Protein AF-0000000081157451 (afdb_homodimer)

Organism: Pinctada imbricata (NCBI:txid66713)

Solvent-accessible surface area (backbone atoms only — not comparable to full-atom values): 60888 Å² total; per-residue (Å²): 128,89,76,80,78,74,80,74,74,77,75,73,73,75,71,70,69,72,66,67,70,69,67,81,73,63,93,54,55,73,69,53,48,51,43,52,51,44,22,51,53,41,24,27,62,72,60,55,33,50,18,38,30,34,14,28,29,45,75,87,42,72,45,53,38,38,39,59,27,21,32,76,91,77,66,37,70,18,38,31,70,30,24,42,39,29,14,38,48,19,25,39,55,43,48,50,48,41,42,31,45,36,37,57,43,32,76,73,71,48,85,62,56,59,75,38,39,47,33,78,72,51,74,54,49,50,35,40,65,47,67,65,55,34,68,62,37,19,48,51,39,39,43,33,23,20,61,20,54,59,70,62,65,57,40,68,73,18,22,63,54,53,85,80,62,43,52,67,60,49,29,50,35,38,36,59,49,54,72,72,48,58,74,46,57,48,56,41,88,37,59,65,36,27,26,45,49,32,37,52,39,20,62,74,66,72,41,60,50,70,58,48,45,41,60,67,43,32,59,61,58,65,23,81,66,48,46,42,48,64,57,43,91,78,43,88,51,43,40,54,38,21,26,47,53,95,89,34,82,38,80,48,75,68,72,67,35,66,45,60,76,46,35,28,30,27,21,37,21,27,11,17,47,36,47,20,44,52,50,43,25,65,68,48,70,41,22,38,96,86,62,51,64,59,42,44,67,70,58,53,56,54,37,70,43,56,58,28,28,47,40,68,69,54,24,62,70,62,33,35,34,64,71,48,93,54,43,26,47,35,45,22,21,12,51,50,30,39,31,32,31,51,71,39,36,64,30,37,32,44,59,12,70,46,84,25,23,30,23,42,36,43,37,26,70,91,66,34,28,35,39,39,40,32,26,28,18,29,20,74,70,56,53,78,54,62,50,47,55,61,53,52,36,51,46,20,56,71,67,72,45,83,57,91,58,54,40,86,38,36,69,48,50,61,48,91,61,39,81,74,71,79,78,69,78,81,78,77,85,80,62,74,52,86,57,51,73,83,62,48,56,25,67,45,46,55,30,7,20,73,61,75,28,65,35,50,32,40,78,53,97,73,32,40,31,35,45,43,45,66,70,34,42,31,40,41,40,37,24,68,93,75,65,31,25,44,30,39,48,54,69,70,55,31,73,43,40,86,51,46,36,37,36,40,70,44,64,74,54,98,71,26,50,42,32,38,36,44,30,34,46,86,70,82,58,47,77,43,75,26,25,46,90,38,54,47,83,63,74,63,78,70,78,82,77,82,75,72,80,78,73,80,72,78,70,79,74,73,69,69,69,74,69,64,64,68,66,63,66,68,68,73,116,130,88,76,78,77,73,80,77,75,77,76,74,75,74,73,70,71,72,67,69,69,68,66,79,72,62,92,55,53,72,70,54,47,51,44,50,51,45,21,51,52,40,26,27,62,73,61,55,33,48,17,38,29,35,12,28,29,46,74,87,42,72,46,53,38,37,39,60,26,22,31,75,88,77,64,37,68,17,38,31,71,30,24,42,41,31,14,38,49,19,24,40,55,43,48,49,48,44,42,32,45,34,38,56,43,32,76,71,72,47,85,61,56,60,75,38,40,48,34,77,73,53,75,54,48,51,34,40,65,48,66,64,56,35,67,63,35,21,48,50,40,40,42,33,22,18,63,20,55,60,69,62,65,58,40,68,74,20,23,63,55,53,84,80,62,44,53,67,61,49,29,51,35,38,35,58,48,56,72,72,48,57,74,46,56,48,57,43,89,40,59,67,37,26,26,46,50,30,37,52,40,21,64,74,67,71,41,59,50,70,57,46,46,42,61,68,43,32,58,62,59,66,23,82,66,48,48,40,48,62,58,42,89,77,43,87,52,43,38,54,38,21,27,45,53,94,89,34,82,39,80,46,75,68,73,67,35,67,46,60,73,46,35,29,30,28,21,37,22,28,11,17,46,38,49,20,44,52,50,44,24,64,67,47,72,42,22,37,95,88,63,52,64,60,41,46,66,71,59,54,57,55,37,71,44,56,58,29,27,48,40,66,67,54,25,60,71,63,33,37,36,64,71,46,94,56,42,28,47,33,44,22,21,14,50,49,29,39,33,31,33,52,70,39,36,63,30,35,34,44,60,13,68,46,85,24,22,30,24,41,36,43,36,26,71,90,64,33,28,34,38,39,40,31,26,28,19,30,20,73,71,54,53,80,54,63,51,47,54,60,53,51,36,52,46,21,55,70,67,71,43,84,57,92,59,53,38,86,39,36,68,48,49,62,48,92,58,40,82,74,70,79,78,70,76,80,78,78,85,81,63,74,50,85,57,51,73,82,63,47,56,25,67,45,46,58,29,7,20,74,63,78,28,66,35,49,32,40,78,53,96,72,32,41,32,33,45,42,47,67,70,35,44,31,40,41,41,38,24,67,93,74,66,33,26,44,30,38,49,52,70,70,54,30,73,44,42,86,50,45,37,37,36,38,71,43,63,75,55,96,69,26,50,41,31,40,36,44,30,33,47,86,68,82,59,47,76,44,74,26,26,45,90,39,58,46,82,64,76,65,79,69,79,84,75,81,74,71,79,78,72,81,71,77,70,79,73,73,69,70,69,74,68,63,62,68,66,59,67,67,68,73,114

InterPro domains:
  IPR001466 Beta-lactamase-related [PF00144] (37-380)
  IPR012338 Beta-lactamase/transpeptidase-like [G3DSA:3.40.710.10] (35-385)
  IPR012338 Beta-lactamase/transpeptidase-like [SSF56601] (36-390)
  IPR050491 Beta-lactamase AmpC-like [PTHR46825] (36-423)

Structure (mmCIF, N/CA/C/O backbone):
data_AF-0000000081157451-model_v1
#
loop_
_entity.id
_entity.type
_entity.pdbx_description
1 polymer 'Beta-lactamase-related domain-containing protein'
#
loop_
_atom_site.group_PDB
_atom_site.id
_atom_site.type_symbol
_atom_site.label_atom_id
_atom_site.label_alt_id
_atom_site.label_comp_id
_atom_site.label_asym_id
_atom_site.label_entity_id
_atom_site.label_seq_id
_atom_site.pdbx_PDB_ins_code
_atom_site.Cartn_x
_atom_site.Cartn_y
_atom_site.Cartn_z
_atom_site.occupancy
_atom_site.B_iso_or_equiv
_atom_site.auth_seq_id
_atom_site.auth_comp_id
_atom_site.auth_asym_id
_atom_site.auth_atom_id
_atom_site.pdbx_PDB_model_num
ATOM 1 N N . MET A 1 1 ? -4.496 58.719 -71.312 1 26.14 1 MET A N 1
ATOM 2 C CA . MET A 1 1 ? -4.059 59.188 -70 1 26.14 1 MET A CA 1
ATOM 3 C C . MET A 1 1 ? -5.156 59 -69 1 26.14 1 MET A C 1
ATOM 5 O O . MET A 1 1 ? -5.07 59.5 -67.875 1 26.14 1 MET A O 1
ATOM 9 N N . TYR A 1 2 ? -6.34 58.688 -69.5 1 30.09 2 TYR A N 1
ATOM 10 C CA . TYR A 1 2 ? -7.527 58.531 -68.688 1 30.09 2 TYR A CA 1
ATOM 11 C C . TYR A 1 2 ? -7.254 57.625 -67.5 1 30.09 2 TYR A C 1
ATOM 13 O O . TYR A 1 2 ? -6.645 56.562 -67.688 1 30.09 2 TYR A O 1
ATOM 21 N N . GLN A 1 3 ? -7.316 58.219 -66.312 1 26.22 3 GLN A N 1
ATOM 22 C CA . GLN A 1 3 ? -7.086 58.062 -64.875 1 26.22 3 GLN A CA 1
ATOM 23 C C . GLN A 1 3 ? -7.887 56.875 -64.312 1 26.22 3 GLN A C 1
ATOM 25 O O . GLN A 1 3 ? -9.094 56.781 -64.562 1 26.22 3 GLN A O 1
ATOM 30 N N . VAL A 1 4 ? -7.199 55.75 -63.969 1 28.92 4 VAL A N 1
ATOM 31 C CA . VAL A 1 4 ? -7.301 54.469 -63.281 1 28.92 4 VAL A CA 1
ATOM 32 C C . VAL A 1 4 ? -7.898 54.719 -61.875 1 28.92 4 VAL A C 1
ATOM 34 O O . VAL A 1 4 ? -7.242 55.25 -61 1 28.92 4 VAL A O 1
ATOM 37 N N . VAL A 1 5 ? -9.016 55.469 -61.812 1 31.11 5 VAL A N 1
ATOM 38 C CA . VAL A 1 5 ? -9.578 55.719 -60.5 1 31.11 5 VAL A CA 1
ATOM 39 C C . VAL A 1 5 ? -9.758 54.375 -59.75 1 31.11 5 VAL A C 1
ATOM 41 O O . VAL A 1 5 ? -10.492 53.5 -60.219 1 31.11 5 VAL A O 1
ATOM 44 N N . VAL A 1 6 ? -8.68 53.938 -59.094 1 29.58 6 VAL A N 1
ATOM 45 C CA . VAL A 1 6 ? -8.445 52.844 -58.156 1 29.58 6 VAL A CA 1
ATOM 46 C C . VAL A 1 6 ? -9.492 52.875 -57.062 1 29.58 6 VAL A C 1
ATOM 48 O O . VAL A 1 6 ? -9.594 53.844 -56.312 1 29.58 6 VAL A O 1
ATOM 51 N N . LEU A 1 7 ? -10.703 52.344 -57.344 1 30.41 7 LEU A N 1
ATOM 52 C CA . LEU A 1 7 ? -11.758 52.062 -56.375 1 30.41 7 LEU A CA 1
ATOM 53 C C . LEU A 1 7 ? -11.18 51.438 -55.125 1 30.41 7 LEU A C 1
ATOM 55 O O . LEU A 1 7 ? -10.68 50.312 -55.188 1 30.41 7 LEU A O 1
ATOM 59 N N . LEU A 1 8 ? -10.438 52.156 -54.281 1 30.34 8 LEU A N 1
ATOM 60 C CA . LEU A 1 8 ? -10.023 51.75 -52.938 1 30.34 8 LEU A CA 1
ATOM 61 C C . LEU A 1 8 ? -11.219 51.344 -52.125 1 30.34 8 LEU A C 1
ATOM 63 O O . LEU A 1 8 ? -12.047 52.156 -51.719 1 30.34 8 LEU A O 1
ATOM 67 N N . LEU A 1 9 ? -11.969 50.344 -52.531 1 29.09 9 LEU A N 1
ATOM 68 C CA . LEU A 1 9 ? -13.008 49.781 -51.688 1 29.09 9 LEU A CA 1
ATOM 69 C C . LEU A 1 9 ? -12.461 49.5 -50.281 1 29.09 9 LEU A C 1
ATOM 71 O O . LEU A 1 9 ? -11.445 48.844 -50.125 1 29.09 9 LEU A O 1
ATOM 75 N N . SER A 1 10 ? -12.695 50.406 -49.344 1 28.81 10 SER A N 1
ATOM 76 C CA . SER A 1 10 ? -12.5 50.344 -47.906 1 28.81 10 SER A CA 1
ATOM 77 C C . SER A 1 10 ? -13.102 49.062 -47.312 1 28.81 10 SER A C 1
ATOM 79 O O . SER A 1 10 ? -14.312 48.844 -47.438 1 28.81 10 SER A O 1
ATOM 81 N N . VAL A 1 11 ? -12.445 47.938 -47.438 1 33.12 11 VAL A N 1
ATOM 82 C CA . VAL A 1 11 ? -12.773 46.781 -46.625 1 33.12 11 VAL A CA 1
ATOM 83 C C . VAL A 1 11 ? -12.883 47.156 -45.156 1 33.12 11 VAL A C 1
ATOM 85 O O . VAL A 1 11 ? -11.891 47.562 -44.531 1 33.12 11 VAL A O 1
ATOM 88 N N . ILE A 1 12 ? -13.969 47.781 -44.812 1 31.88 12 ILE A N 1
ATOM 89 C CA . ILE A 1 12 ? -14.281 47.906 -43.375 1 31.88 12 ILE A CA 1
ATOM 90 C C . ILE A 1 12 ? -14.109 46.531 -42.719 1 31.88 12 ILE A C 1
ATOM 92 O O . ILE A 1 12 ? -14.812 45.594 -43.031 1 31.88 12 ILE A O 1
ATOM 96 N N . PHE A 1 13 ? -12.852 46.219 -42.344 1 33.16 13 PHE A N 1
ATOM 97 C CA . PHE A 1 13 ? -12.586 45.156 -41.375 1 33.16 13 PHE A CA 1
ATOM 98 C C . PHE A 1 13 ? -13.508 45.312 -40.156 1 33.16 13 PHE A C 1
ATOM 100 O O . PHE A 1 13 ? -13.391 46.25 -39.375 1 33.16 13 PHE A O 1
ATOM 107 N N . CYS A 1 14 ? -14.797 45 -40.344 1 32.47 14 CYS A N 1
ATOM 108 C CA . CYS A 1 14 ? -15.555 44.719 -39.125 1 32.47 14 CYS A CA 1
ATOM 109 C C . CYS A 1 14 ? -14.758 43.844 -38.188 1 32.47 14 CYS A C 1
ATOM 111 O O . CYS A 1 14 ? -14.508 42.656 -38.469 1 32.47 14 CYS A O 1
ATOM 113 N N . HIS A 1 15 ? -13.836 44.438 -37.5 1 32.91 15 HIS A N 1
ATOM 114 C CA . HIS A 1 15 ? -13.336 43.812 -36.281 1 32.91 15 HIS A CA 1
ATOM 115 C C . HIS A 1 15 ? -14.484 43.281 -35.438 1 32.91 15 HIS A C 1
ATOM 117 O O . HIS A 1 15 ? -15.211 44.031 -34.812 1 32.91 15 HIS A O 1
ATOM 123 N N . THR A 1 16 ? -15.188 42.281 -35.938 1 34.91 16 THR A N 1
ATOM 124 C CA . THR A 1 16 ? -15.953 41.531 -34.938 1 34.91 16 THR A CA 1
ATOM 125 C C . THR A 1 16 ? -15.109 41.312 -33.688 1 34.91 16 THR A C 1
ATOM 127 O O . THR A 1 16 ? -14.094 40.625 -33.75 1 34.91 16 THR A O 1
ATOM 130 N N . THR A 1 17 ? -15.016 42.281 -32.906 1 32.28 17 THR A N 1
ATOM 131 C CA . THR A 1 17 ? -14.586 41.969 -31.547 1 32.28 17 THR A CA 1
ATOM 132 C C . THR A 1 17 ? -15.25 40.688 -31.047 1 32.28 17 THR A C 1
ATOM 134 O O . THR A 1 17 ? -16.484 40.656 -30.922 1 32.28 17 THR A O 1
ATOM 137 N N . CYS A 1 18 ? -14.781 39.594 -31.391 1 31.03 18 CYS A N 1
ATOM 138 C CA . CYS A 1 18 ? -15.07 38.438 -30.578 1 31.03 18 CYS A CA 1
ATOM 139 C C . CYS A 1 18 ? -15.023 38.781 -29.094 1 31.03 18 CYS A C 1
ATOM 141 O O . CYS A 1 18 ? -13.938 39 -28.531 1 31.03 18 CYS A O 1
ATOM 143 N N . VAL A 1 19 ? -15.938 39.656 -28.766 1 32.44 19 VAL A N 1
ATOM 144 C CA . VAL A 1 19 ? -16.078 39.594 -27.312 1 32.44 19 VAL A CA 1
ATOM 145 C C . VAL A 1 19 ? -15.992 38.156 -26.844 1 32.44 19 VAL A C 1
ATOM 147 O O . VAL A 1 19 ? -16.828 37.312 -27.203 1 32.44 19 VAL A O 1
ATOM 150 N N . GLN A 1 20 ? -14.875 37.688 -26.75 1 32.44 20 GLN A N 1
ATOM 151 C CA . GLN A 1 20 ? -14.773 36.5 -25.875 1 32.44 20 GLN A CA 1
ATOM 152 C C . GLN A 1 20 ? -15.711 36.625 -24.688 1 32.44 20 GLN A C 1
ATOM 154 O O . GLN A 1 20 ? -15.531 37.5 -23.844 1 32.44 20 GLN A O 1
ATOM 159 N N . PHE A 1 21 ? -16.984 36.469 -24.938 1 30.89 21 PHE A N 1
ATOM 160 C CA . PHE A 1 21 ? -17.719 36.125 -23.734 1 30.89 21 PHE A CA 1
ATOM 161 C C . PHE A 1 21 ? -16.828 35.344 -22.781 1 30.89 21 PHE A C 1
ATOM 163 O O . PHE A 1 21 ? -16.453 34.188 -23.078 1 30.89 21 PHE A O 1
ATOM 170 N N . MET A 1 22 ? -15.883 36 -22.281 1 33.56 22 MET A N 1
ATOM 171 C CA . MET A 1 22 ? -15.453 35.344 -21.047 1 33.56 22 MET A CA 1
ATOM 172 C C . MET A 1 22 ? -16.641 34.75 -20.312 1 33.56 22 MET A C 1
ATOM 174 O O . MET A 1 22 ? -17.484 35.469 -19.766 1 33.56 22 MET A O 1
ATOM 178 N N . ASN A 1 23 ? -17.453 33.906 -20.906 1 35.5 23 ASN A N 1
ATOM 179 C CA . ASN A 1 23 ? -18.359 33.156 -20.078 1 35.5 23 ASN A CA 1
ATOM 180 C C . ASN A 1 23 ? -17.844 33.031 -18.641 1 35.5 23 ASN A C 1
ATOM 182 O O . ASN A 1 23 ? -16.828 32.406 -18.391 1 35.5 23 ASN A O 1
ATOM 186 N N . ASN A 1 24 ? -17.75 33.969 -17.891 1 41.69 24 ASN A N 1
ATOM 187 C CA . ASN A 1 24 ? -17.578 33.906 -16.453 1 41.69 24 ASN A CA 1
ATOM 188 C C . ASN A 1 24 ? -18.141 32.594 -15.883 1 41.69 24 ASN A C 1
ATOM 190 O O . ASN A 1 24 ? -19.281 32.562 -15.414 1 41.69 24 ASN A O 1
ATOM 194 N N . THR A 1 25 ? -18.078 31.5 -16.5 1 53.34 25 THR A N 1
ATOM 195 C CA . THR A 1 25 ? -18.578 30.156 -16.188 1 53.34 25 THR A CA 1
ATOM 196 C C . THR A 1 25 ? -18.203 29.75 -14.773 1 53.34 25 THR A C 1
ATOM 198 O O . THR A 1 25 ? -17.016 29.641 -14.438 1 53.34 25 THR A O 1
ATOM 201 N N . THR A 1 26 ? -19.062 30.062 -13.766 1 76.56 26 THR A N 1
ATOM 202 C CA . THR A 1 26 ? -19.031 29.734 -12.344 1 76.56 26 THR A CA 1
ATOM 203 C C . THR A 1 26 ? -18.828 28.234 -12.141 1 76.56 26 THR A C 1
ATOM 205 O O . THR A 1 26 ? -19.281 27.422 -12.953 1 76.56 26 THR A O 1
ATOM 208 N N . ILE A 1 27 ? -17.844 27.891 -11.359 1 89.69 27 ILE A N 1
ATOM 209 C CA . ILE A 1 27 ? -17.547 26.516 -11 1 89.69 27 ILE A CA 1
ATOM 210 C C . ILE A 1 27 ? -18.828 25.797 -10.594 1 89.69 27 ILE A C 1
ATOM 212 O O . ILE A 1 27 ? -19.031 24.641 -10.961 1 89.69 27 ILE A O 1
ATOM 216 N N . PHE A 1 28 ? -19.797 26.594 -9.961 1 94.31 28 PHE A N 1
ATOM 217 C CA . PHE A 1 28 ? -21.016 26 -9.422 1 94.31 28 PHE A CA 1
ATOM 218 C C . PHE A 1 28 ? -22.25 26.609 -10.055 1 94.31 28 PHE A C 1
ATOM 220 O O . PHE A 1 28 ? -22.281 27.828 -10.297 1 94.31 28 PHE A O 1
ATOM 227 N N . SER A 1 29 ? -23.297 25.828 -10.297 1 94.81 29 SER A N 1
ATOM 228 C CA . SER A 1 29 ? -24.625 26.391 -10.562 1 94.81 29 SER A CA 1
ATOM 229 C C . SER A 1 29 ? -25.203 27.062 -9.32 1 94.81 29 SER A C 1
ATOM 231 O O . SER A 1 29 ? -24.672 26.891 -8.219 1 94.81 29 SER A O 1
ATOM 233 N N . ILE A 1 30 ? -26.219 27.828 -9.531 1 94.81 30 ILE A N 1
ATOM 234 C CA . ILE A 1 30 ? -26.859 28.516 -8.414 1 94.81 30 ILE A CA 1
ATOM 235 C C . ILE A 1 30 ? -27.359 27.5 -7.395 1 94.81 30 ILE A C 1
ATOM 237 O O . ILE A 1 30 ? -27.188 27.688 -6.188 1 94.81 30 ILE A O 1
ATOM 241 N N . HIS A 1 31 ? -27.969 26.422 -7.902 1 95.44 31 HIS A N 1
ATOM 242 C CA . HIS A 1 31 ? -28.484 25.391 -7.016 1 95.44 31 HIS A CA 1
ATOM 243 C C . HIS A 1 31 ? -27.359 24.719 -6.227 1 95.44 31 HIS A C 1
ATOM 245 O O . HIS A 1 31 ? -27.516 24.438 -5.035 1 95.44 31 HIS A O 1
ATOM 251 N N . GLU A 1 32 ? -26.266 24.469 -6.879 1 96.69 32 GLU A N 1
ATOM 252 C CA . GLU A 1 32 ? -25.125 23.844 -6.23 1 96.69 32 GLU A CA 1
ATOM 253 C C . GLU A 1 32 ? -24.547 24.75 -5.145 1 96.69 32 GLU A C 1
ATOM 255 O O . GLU A 1 32 ? -24.219 24.281 -4.055 1 96.69 32 GLU A O 1
ATOM 260 N N . GLU A 1 33 ? -24.406 26.016 -5.445 1 96.56 33 GLU A N 1
ATOM 261 C CA . GLU A 1 33 ? -23.859 26.969 -4.473 1 96.56 33 GLU A CA 1
ATOM 262 C C . GLU A 1 33 ? -24.766 27.062 -3.242 1 96.56 33 GLU A C 1
ATOM 264 O O . GLU A 1 33 ? -24.281 27.141 -2.113 1 96.56 33 GLU A O 1
ATOM 269 N N . VAL A 1 34 ? -26.062 27.047 -3.445 1 97.31 34 VAL A N 1
ATOM 270 C CA . VAL A 1 34 ? -27.031 27.125 -2.35 1 97.31 34 VAL A CA 1
ATOM 271 C C . VAL A 1 34 ? -26.891 25.891 -1.464 1 97.31 34 VAL A C 1
ATOM 273 O O . VAL A 1 34 ? -26.938 25.984 -0.235 1 97.31 34 VAL A O 1
ATOM 276 N N . GLU A 1 35 ? -26.75 24.734 -2.115 1 97.69 35 GLU A N 1
ATOM 277 C CA . GLU A 1 35 ? -26.609 23.5 -1.369 1 97.69 35 GLU A CA 1
ATOM 278 C C . GLU A 1 35 ? -25.312 23.469 -0.562 1 97.69 35 GLU A C 1
ATOM 280 O O . GLU A 1 35 ? -25.297 23.031 0.589 1 97.69 35 GLU A O 1
ATOM 285 N N . ILE A 1 36 ? -24.234 23.953 -1.139 1 98.44 36 ILE A N 1
ATOM 286 C CA . ILE A 1 36 ? -22.938 24.031 -0.454 1 98.44 36 ILE A CA 1
ATOM 287 C C . ILE A 1 36 ? -23.047 24.984 0.731 1 98.44 36 ILE A C 1
ATOM 289 O O . ILE A 1 36 ? -22.594 24.656 1.834 1 98.44 36 ILE A O 1
ATOM 293 N N . ASP A 1 37 ? -23.703 26.125 0.524 1 98.62 37 ASP A N 1
ATOM 294 C CA . ASP A 1 37 ? -23.875 27.125 1.579 1 98.62 37 ASP A CA 1
ATOM 295 C C . ASP A 1 37 ? -24.688 26.562 2.74 1 98.62 37 ASP A C 1
ATOM 297 O O . ASP A 1 37 ? -24.344 26.766 3.906 1 98.62 37 ASP A O 1
ATOM 301 N N . ALA A 1 38 ? -25.719 25.891 2.336 1 98.69 38 ALA A N 1
ATOM 302 C CA . ALA A 1 38 ? -26.594 25.312 3.361 1 98.69 38 ALA A CA 1
ATOM 303 C C . ALA A 1 38 ? -25.859 24.234 4.16 1 98.69 38 ALA A C 1
ATOM 305 O O . ALA A 1 38 ? -25.984 24.172 5.387 1 98.69 38 ALA A O 1
ATOM 306 N N . PHE A 1 39 ? -25.141 23.391 3.445 1 98.75 39 PHE A N 1
ATOM 307 C CA . PHE A 1 39 ? -24.391 22.344 4.113 1 98.75 39 PHE A CA 1
ATOM 308 C C . PHE A 1 39 ? -23.359 22.938 5.062 1 98.75 39 PHE A C 1
ATOM 310 O O . PHE A 1 39 ? -23.234 22.516 6.215 1 98.75 39 PHE A O 1
ATOM 317 N N . ALA A 1 40 ? -22.578 23.938 4.637 1 98.69 40 ALA A N 1
ATOM 318 C CA . ALA A 1 40 ? -21.547 24.609 5.445 1 98.69 40 ALA A CA 1
ATOM 319 C C . ALA A 1 40 ? -22.172 25.266 6.68 1 98.69 40 ALA A C 1
ATOM 321 O O . ALA A 1 40 ? -21.656 25.109 7.789 1 98.69 40 ALA A O 1
ATOM 322 N N . SER A 1 41 ? -23.219 25.938 6.465 1 98.31 41 SER A N 1
ATOM 323 C CA . SER A 1 41 ? -23.891 26.641 7.559 1 98.31 41 SER A CA 1
ATOM 324 C C . SER A 1 41 ? -24.391 25.656 8.617 1 98.31 41 SER A C 1
ATOM 326 O O . SER A 1 41 ? -24.203 25.875 9.812 1 98.31 41 SER A O 1
ATOM 328 N N . ASN A 1 42 ? -25.078 24.594 8.141 1 98.5 42 ASN A N 1
ATOM 329 C CA . ASN A 1 42 ? -25.562 23.578 9.07 1 98.5 42 ASN A CA 1
ATOM 330 C C . ASN A 1 42 ? -24.422 22.922 9.844 1 98.5 42 ASN A C 1
ATOM 332 O O . ASN A 1 42 ? -24.516 22.766 11.062 1 98.5 42 ASN A O 1
ATOM 336 N N . LEU A 1 43 ? -23.375 22.625 9.133 1 98.12 43 LEU A N 1
ATOM 337 C CA . LEU A 1 43 ? -22.219 21.984 9.742 1 98.12 43 LEU A CA 1
ATOM 338 C C . LEU A 1 43 ? -21.594 22.891 10.797 1 98.12 43 LEU A C 1
ATOM 340 O O . LEU A 1 43 ? -21.266 22.422 11.898 1 98.12 43 LEU A O 1
ATOM 344 N N . MET A 1 44 ? -21.453 24.156 10.477 1 98.38 44 MET A N 1
ATOM 345 C CA . MET A 1 44 ? -20.828 25.109 11.391 1 98.38 44 MET A CA 1
ATOM 346 C C . MET A 1 44 ? -21.672 25.281 12.648 1 98.38 44 MET A C 1
ATOM 348 O O . MET A 1 44 ? -21.125 25.375 13.75 1 98.38 44 MET A O 1
ATOM 352 N N . LYS A 1 45 ? -22.906 25.234 12.5 1 97.12 45 LYS A N 1
ATOM 353 C CA . LYS A 1 45 ? -23.812 25.406 13.633 1 97.12 45 LYS A CA 1
ATOM 354 C C . LYS A 1 45 ? -23.75 24.203 14.562 1 97.12 45 LYS A C 1
ATOM 356 O O . LYS A 1 45 ? -23.516 24.344 15.766 1 97.12 45 LYS A O 1
ATOM 361 N N . CYS A 1 46 ? -23.891 23.016 14.008 1 96.56 46 CYS A N 1
ATOM 362 C CA . CYS A 1 46 ? -24.031 21.828 14.859 1 96.56 46 CYS A CA 1
ATOM 363 C C . CYS A 1 46 ? -22.672 21.359 15.359 1 96.56 46 CYS A C 1
ATOM 365 O O . CYS A 1 46 ? -22.594 20.719 16.406 1 96.56 46 CYS A O 1
ATOM 367 N N . LYS A 1 47 ? -21.594 21.703 14.625 1 96.69 47 LYS A N 1
ATOM 368 C CA . LYS A 1 47 ? -20.266 21.266 15.055 1 96.69 47 LYS A CA 1
ATOM 369 C C . LYS A 1 47 ? -19.5 22.406 15.711 1 96.69 47 LYS A C 1
ATOM 371 O O . LYS A 1 47 ? -18.328 22.266 16.031 1 96.69 47 LYS A O 1
ATOM 376 N N . ARG A 1 48 ? -20.125 23.547 15.859 1 96.81 48 ARG A N 1
ATOM 377 C CA . ARG A 1 48 ? -19.594 24.719 16.562 1 96.81 48 ARG A CA 1
ATOM 378 C C . ARG A 1 48 ? -18.328 25.234 15.875 1 96.81 48 ARG A C 1
ATOM 380 O O . ARG A 1 48 ? -17.344 25.578 16.547 1 96.81 48 ARG A O 1
ATOM 387 N N . ILE A 1 49 ? -18.312 25.219 14.609 1 98.25 49 ILE A N 1
ATOM 388 C CA . ILE A 1 49 ? -17.203 25.766 13.836 1 98.25 49 ILE A CA 1
ATOM 389 C C . ILE A 1 49 ? -17.328 27.281 13.734 1 98.25 49 ILE A C 1
ATOM 391 O O . ILE A 1 49 ? -18.312 27.797 13.195 1 98.25 49 ILE A O 1
ATOM 395 N N . PRO A 1 50 ? -16.328 28.047 14.18 1 98.19 50 PRO A N 1
ATOM 396 C CA . PRO A 1 50 ? -16.453 29.516 14.148 1 98.19 50 PRO A CA 1
ATOM 397 C C . PRO A 1 50 ? -16.344 30.078 12.734 1 98.19 50 PRO A C 1
ATOM 399 O O . PRO A 1 50 ? -17.125 30.953 12.352 1 98.19 50 PRO A O 1
ATOM 402 N N . GLY A 1 51 ? -15.32 29.703 12.086 1 98.69 51 GLY A N 1
ATOM 403 C CA . GLY A 1 51 ? -15.062 30.172 10.727 1 98.69 51 GLY A CA 1
ATOM 404 C C . GLY A 1 51 ? -14.578 29.062 9.805 1 98.69 51 GLY A C 1
ATOM 405 O O . GLY A 1 51 ? -13.898 28.141 10.242 1 98.69 51 GLY A O 1
ATOM 406 N N . LEU A 1 52 ? -14.938 29.188 8.492 1 98.88 52 LEU A N 1
ATOM 407 C CA . LEU A 1 52 ? -14.609 28.172 7.488 1 98.88 52 LEU A CA 1
ATOM 408 C C . LEU A 1 52 ? -14.227 28.828 6.168 1 98.88 52 LEU A C 1
ATOM 410 O O . LEU A 1 52 ? -14.922 29.719 5.68 1 98.88 52 LEU A O 1
ATOM 414 N N . GLY A 1 53 ? -13.016 28.469 5.723 1 98.88 53 GLY A N 1
ATOM 415 C CA . GLY A 1 53 ? -12.578 28.859 4.391 1 98.88 53 GLY A CA 1
ATOM 416 C C . GLY A 1 53 ? -12.703 27.75 3.367 1 98.88 53 GLY A C 1
ATOM 417 O O . GLY A 1 53 ? -12.43 26.578 3.672 1 98.88 53 GLY A O 1
ATOM 418 N N . LEU A 1 54 ? -13.18 28.078 2.164 1 98.81 54 LEU A N 1
ATOM 419 C CA . LEU A 1 54 ? -13.336 27.141 1.054 1 98.81 54 LEU A CA 1
ATOM 420 C C . LEU A 1 54 ? -12.594 27.641 -0.183 1 98.81 54 LEU A C 1
ATOM 422 O O . LEU A 1 54 ? -12.844 28.75 -0.654 1 98.81 54 LEU A O 1
ATOM 426 N N . ALA A 1 55 ? -11.656 26.891 -0.688 1 98.81 55 ALA A N 1
ATOM 427 C CA . ALA A 1 55 ? -10.984 27.109 -1.968 1 98.81 55 ALA A CA 1
ATOM 428 C C . ALA A 1 55 ? -11.266 25.953 -2.932 1 98.81 55 ALA A C 1
ATOM 430 O O . ALA A 1 55 ? -11.164 24.781 -2.557 1 98.81 55 ALA A O 1
ATOM 431 N N . VAL A 1 56 ? -11.641 26.281 -4.176 1 98.75 56 VAL A N 1
ATOM 432 C CA . VAL A 1 56 ? -11.977 25.266 -5.172 1 98.75 56 VAL A CA 1
ATOM 433 C C . VAL A 1 56 ? -11.352 25.641 -6.516 1 98.75 56 VAL A C 1
ATOM 435 O O . VAL A 1 56 ? -11.258 26.812 -6.859 1 98.75 56 VAL A O 1
ATOM 438 N N . VAL A 1 57 ? -10.836 24.656 -7.188 1 98.25 57 VAL A N 1
ATOM 439 C CA . VAL A 1 57 ? -10.438 24.781 -8.578 1 98.25 57 VAL A CA 1
ATOM 440 C C . VAL A 1 57 ? -11.148 23.734 -9.43 1 98.25 57 VAL A C 1
ATOM 442 O O . VAL A 1 57 ? -11.289 22.578 -9.016 1 98.25 57 VAL A O 1
ATOM 445 N N . LYS A 1 58 ? -11.688 24.094 -10.539 1 97.44 58 LYS A N 1
ATOM 446 C CA . LYS A 1 58 ? -12.258 23.203 -11.539 1 97.44 58 LYS A CA 1
ATOM 447 C C . LYS A 1 58 ? -11.906 23.641 -12.953 1 97.44 58 LYS A C 1
ATOM 449 O O . LYS A 1 58 ? -12.297 24.734 -13.383 1 97.44 58 LYS A O 1
ATOM 454 N N . ASN A 1 59 ? -11.188 22.828 -13.695 1 94.38 59 ASN A N 1
ATOM 455 C CA . ASN A 1 59 ? -10.812 23.078 -15.086 1 94.38 59 ASN A CA 1
ATOM 456 C C . ASN A 1 59 ? -10.18 24.469 -15.25 1 94.38 59 ASN A C 1
ATOM 458 O O . ASN A 1 59 ? -10.594 25.25 -16.109 1 94.38 59 ASN A O 1
ATOM 462 N N . GLY A 1 60 ? -9.367 24.812 -14.344 1 92.5 60 GLY A N 1
ATOM 463 C CA . GLY A 1 60 ? -8.594 26.031 -14.445 1 92.5 60 GLY A CA 1
ATOM 464 C C . GLY A 1 60 ? -9.297 27.234 -13.836 1 92.5 60 GLY A C 1
ATOM 465 O O . GLY A 1 60 ? -8.688 28.297 -13.672 1 92.5 60 GLY A O 1
ATOM 466 N N . GLN A 1 61 ? -10.562 27.094 -13.484 1 95.94 61 GLN A N 1
ATOM 467 C CA . GLN A 1 61 ? -11.297 28.156 -12.82 1 95.94 61 GLN A CA 1
ATOM 468 C C . GLN A 1 61 ? -11.188 28.047 -11.305 1 95.94 61 GLN A C 1
ATOM 470 O O . GLN A 1 61 ? -11.227 26.938 -10.758 1 95.94 61 GLN A O 1
ATOM 475 N N . ARG A 1 62 ? -11.133 29.234 -10.633 1 96.94 62 ARG A N 1
ATOM 476 C CA . ARG A 1 62 ? -10.969 29.25 -9.18 1 96.94 62 ARG A CA 1
ATOM 477 C C . ARG A 1 62 ? -12.203 29.828 -8.5 1 96.94 62 ARG A C 1
ATOM 479 O O . ARG A 1 62 ? -12.891 30.688 -9.07 1 96.94 62 ARG A O 1
ATOM 486 N N . PHE A 1 63 ? -12.477 29.312 -7.355 1 97.31 63 PHE A N 1
ATOM 487 C CA . PHE A 1 63 ? -13.539 29.781 -6.477 1 97.31 63 PHE A CA 1
ATOM 488 C C . PHE A 1 63 ? -13.078 29.781 -5.023 1 97.31 63 PHE A C 1
ATOM 490 O O . PHE A 1 63 ? -12.398 28.859 -4.578 1 97.31 63 PHE A O 1
ATOM 497 N N . SER A 1 64 ? -13.273 30.875 -4.273 1 98.12 64 SER A N 1
ATOM 498 C CA . SER A 1 64 ? -12.977 30.969 -2.848 1 98.12 64 SER A CA 1
ATOM 499 C C . SER A 1 64 ? -14.094 31.688 -2.098 1 98.12 64 SER A C 1
ATOM 501 O O . SER A 1 64 ? -14.688 32.625 -2.615 1 98.12 64 SER A O 1
ATOM 503 N N . LYS A 1 65 ? -14.312 31.219 -0.947 1 98.19 65 LYS A N 1
ATOM 504 C CA . LYS A 1 65 ? -15.375 31.766 -0.113 1 98.19 65 LYS A CA 1
ATOM 505 C C . LYS A 1 65 ? -15.094 31.531 1.367 1 98.19 65 LYS A C 1
ATOM 507 O O . LYS A 1 65 ? -14.312 30.641 1.724 1 98.19 65 LYS A O 1
ATOM 512 N N . GLY A 1 66 ? -15.57 32.406 2.199 1 98.56 66 GLY A N 1
ATOM 513 C CA . GLY A 1 66 ? -15.508 32.25 3.645 1 98.56 66 GLY A CA 1
ATOM 514 C C . GLY A 1 66 ? -16.875 32.281 4.305 1 98.56 66 GLY A C 1
ATOM 515 O O . GLY A 1 66 ? -17.828 32.844 3.766 1 98.56 66 GLY A O 1
ATOM 516 N N . TYR A 1 67 ? -16.969 31.609 5.387 1 98.75 67 TYR A N 1
ATOM 517 C CA . TYR A 1 67 ? -18.188 31.531 6.199 1 98.75 67 TYR A CA 1
ATOM 518 C C . TYR A 1 67 ? -17.875 31.812 7.664 1 98.75 67 TYR A C 1
ATOM 520 O O . TYR A 1 67 ? -16.812 31.438 8.172 1 98.75 67 TYR A O 1
ATOM 528 N N . GLY A 1 68 ? -18.766 32.531 8.352 1 98.69 68 GLY A N 1
ATOM 529 C CA . GLY A 1 68 ? -18.672 32.688 9.797 1 98.69 68 GLY A CA 1
ATOM 530 C C . GLY A 1 68 ? -17.719 33.812 10.219 1 98.69 68 GLY A C 1
ATOM 531 O O . GLY A 1 68 ? -17.734 34.875 9.633 1 98.69 68 GLY A O 1
ATOM 532 N N . LEU A 1 69 ? -17 33.5 11.328 1 98.31 69 LEU A N 1
ATOM 533 C CA . LEU A 1 69 ? -16.234 34.562 11.961 1 98.31 69 LEU A CA 1
ATOM 534 C C . LEU A 1 69 ? -14.773 34.156 12.109 1 98.31 69 LEU A C 1
ATOM 536 O O . LEU A 1 69 ? -14.469 33.031 12.5 1 98.31 69 LEU A O 1
ATOM 540 N N . ARG A 1 70 ? -13.867 35.094 11.781 1 97.31 70 ARG A N 1
ATOM 541 C CA . ARG A 1 70 ? -12.453 34.875 12.055 1 97.31 70 ARG A CA 1
ATOM 542 C C . ARG A 1 70 ? -12.102 35.25 13.492 1 97.31 70 ARG A C 1
ATOM 544 O O . ARG A 1 70 ? -11.094 34.781 14.031 1 97.31 70 ARG A O 1
ATOM 551 N N . ASP A 1 71 ? -12.953 36.094 14.07 1 96 71 ASP A N 1
ATOM 552 C CA . ASP A 1 71 ? -12.844 36.562 15.461 1 96 71 ASP A CA 1
ATOM 553 C C . ASP A 1 71 ? -14.219 36.719 16.094 1 96 71 ASP A C 1
ATOM 555 O O . ASP A 1 71 ? -14.938 37.656 15.797 1 96 71 ASP A O 1
ATOM 559 N N . ILE A 1 72 ? -14.438 35.875 17.031 1 95.62 72 ILE A N 1
ATOM 560 C CA . ILE A 1 72 ? -15.758 35.875 17.656 1 95.62 72 ILE A CA 1
ATOM 561 C C . ILE A 1 72 ? -15.914 37.062 18.578 1 95.62 72 ILE A C 1
ATOM 563 O O . ILE A 1 72 ? -17 37.625 18.703 1 95.62 72 ILE A O 1
ATOM 567 N N . THR A 1 73 ? -14.859 37.438 19.234 1 93.06 73 THR A N 1
ATOM 568 C CA . THR A 1 73 ? -14.898 38.531 20.203 1 93.06 73 THR A CA 1
ATOM 569 C C . THR A 1 73 ? -15.234 39.844 19.516 1 93.06 73 THR A C 1
ATOM 571 O O . THR A 1 73 ? -16.047 40.625 20.031 1 93.06 73 THR A O 1
ATOM 574 N N . THR A 1 74 ? -14.656 40.062 18.406 1 94.81 74 THR A N 1
ATOM 575 C CA . THR A 1 74 ? -14.844 41.344 17.719 1 94.81 74 THR A CA 1
ATOM 576 C C . THR A 1 74 ? -15.875 41.188 16.594 1 94.81 74 THR A C 1
ATOM 578 O O . THR A 1 74 ? -16.156 42.156 15.875 1 94.81 74 THR A O 1
ATOM 581 N N . ASN A 1 75 ? -16.375 40.031 16.406 1 96.62 75 ASN A N 1
ATOM 582 C CA . ASN A 1 75 ? -17.391 39.75 15.391 1 96.62 75 ASN A CA 1
ATOM 583 C C . ASN A 1 75 ? -16.875 40.062 13.984 1 96.62 75 ASN A C 1
ATOM 585 O O . ASN A 1 75 ? -17.609 40.656 13.18 1 96.62 75 ASN A O 1
ATOM 589 N N . GLU A 1 76 ? -15.633 39.812 13.75 1 97.31 76 GLU A N 1
ATOM 590 C CA . GLU A 1 76 ? -15.07 40.031 12.422 1 97.31 76 GLU A CA 1
ATOM 591 C C . GLU A 1 76 ? -15.344 38.844 11.508 1 97.31 76 GLU A C 1
ATOM 593 O O . GLU A 1 76 ? -15.156 37.688 11.914 1 97.31 76 GLU A O 1
ATOM 598 N N . PRO A 1 77 ? -15.766 39.062 10.297 1 98.06 77 PRO A N 1
ATOM 599 C CA . PRO A 1 77 ? -16.172 38 9.406 1 98.06 77 PRO A CA 1
ATOM 600 C C . PRO A 1 77 ? -14.984 37.188 8.883 1 98.06 77 PRO A C 1
ATOM 602 O O . PRO A 1 77 ? -13.898 37.719 8.688 1 98.06 77 PRO A O 1
ATOM 605 N N . PHE A 1 78 ? -15.188 35.875 8.719 1 98.62 78 PHE A N 1
ATOM 606 C CA . PHE A 1 78 ? -14.305 35 7.957 1 98.62 78 PHE A CA 1
ATOM 607 C C . PHE A 1 78 ? -14.633 35.062 6.473 1 98.62 78 PHE A C 1
ATOM 609 O O . PHE A 1 78 ? -15.695 34.594 6.051 1 98.62 78 PHE A O 1
ATOM 616 N N . ASP A 1 79 ? -13.789 35.625 5.66 1 98.19 79 ASP A N 1
ATOM 617 C CA . ASP A 1 79 ? -14.039 35.781 4.227 1 98.19 79 ASP A CA 1
ATOM 618 C C . ASP A 1 79 ? -12.922 35.125 3.416 1 98.19 79 ASP A C 1
ATOM 620 O O . ASP A 1 79 ? -12.117 34.344 3.955 1 98.19 79 ASP A O 1
ATOM 624 N N . GLU A 1 80 ? -12.938 35.281 2.09 1 97.94 80 GLU A N 1
ATOM 625 C CA . GLU A 1 80 ? -12.023 34.594 1.19 1 97.94 80 GLU A CA 1
ATOM 626 C C . GLU A 1 80 ? -10.586 35.062 1.389 1 97.94 80 GLU A C 1
ATOM 628 O O . GLU A 1 80 ? -9.641 34.438 0.933 1 97.94 80 GLU A O 1
ATOM 633 N N . ASN A 1 81 ? -10.359 36.156 2.16 1 98.06 81 ASN A N 1
ATOM 634 C CA . ASN A 1 81 ? -9.031 36.719 2.391 1 98.06 81 ASN A CA 1
ATOM 635 C C . ASN A 1 81 ? -8.555 36.469 3.814 1 98.06 81 ASN A C 1
ATOM 637 O O . ASN A 1 81 ? -7.438 36.844 4.176 1 98.06 81 ASN A O 1
ATOM 641 N N . THR A 1 82 ? -9.398 35.812 4.598 1 98.5 82 THR A N 1
ATOM 642 C CA . THR A 1 82 ? -9.008 35.469 5.957 1 98.5 82 THR A CA 1
ATOM 643 C C . THR A 1 82 ? -7.91 34.406 5.945 1 98.5 82 THR A C 1
ATOM 645 O O . THR A 1 82 ? -8.031 33.375 5.262 1 98.5 82 THR A O 1
ATOM 648 N N . ILE A 1 83 ? -6.82 34.719 6.703 1 97.94 83 ILE A N 1
ATOM 649 C CA . ILE A 1 83 ? -5.711 33.781 6.793 1 97.94 83 ILE A CA 1
ATOM 650 C C . ILE A 1 83 ? -6.039 32.688 7.812 1 97.94 83 ILE A C 1
ATOM 652 O O . ILE A 1 83 ? -6.41 33 8.953 1 97.94 83 ILE A O 1
ATOM 656 N N . SER A 1 84 ? -5.98 31.469 7.41 1 96.62 84 SER A N 1
ATOM 657 C CA . SER A 1 84 ? -6.129 30.297 8.266 1 96.62 84 SER A CA 1
ATOM 658 C C . SER A 1 84 ? -5.039 29.266 7.992 1 96.62 84 SER A C 1
ATOM 660 O O . SER A 1 84 ? -4.457 29.25 6.906 1 96.62 84 SER A O 1
ATOM 662 N N . CYS A 1 85 ? -4.754 28.438 9 1 94.62 85 CYS A N 1
ATOM 663 C CA . CYS A 1 85 ? -3.621 27.531 8.891 1 94.62 85 CYS A CA 1
ATOM 664 C C . CYS A 1 85 ? -4.07 26.156 8.391 1 94.62 85 CYS A C 1
ATOM 666 O O . CYS A 1 85 ? -5.09 25.625 8.844 1 94.62 85 CYS A O 1
ATOM 668 N N . GLY A 1 86 ? -3.25 25.625 7.477 1 95.94 86 GLY A N 1
ATOM 669 C CA . GLY A 1 86 ? -3.549 24.328 6.895 1 95.94 86 GLY A CA 1
ATOM 670 C C . GLY A 1 86 ? -2.906 23.172 7.641 1 95.94 86 GLY A C 1
ATOM 671 O O . GLY A 1 86 ? -3.182 22 7.352 1 95.94 86 GLY A O 1
ATOM 672 N N . ALA A 1 87 ? -2.098 23.5 8.617 1 93.38 87 ALA A N 1
ATOM 673 C CA . ALA A 1 87 ? -1.396 22.469 9.367 1 93.38 87 ALA A CA 1
ATOM 674 C C . ALA A 1 87 ? -0.687 21.5 8.422 1 93.38 87 ALA A C 1
ATOM 676 O O . ALA A 1 87 ? 0.058 21.922 7.531 1 93.38 87 ALA A O 1
ATOM 677 N N . SER A 1 88 ? -0.895 20.188 8.5 1 96.19 88 SER A N 1
ATOM 678 C CA . SER A 1 88 ? -0.152 19.172 7.77 1 96.19 88 SER A CA 1
ATOM 679 C C . SER A 1 88 ? -0.339 19.312 6.266 1 96.19 88 SER A C 1
ATOM 681 O O . SER A 1 88 ? 0.33 18.641 5.48 1 96.19 88 SER A O 1
ATOM 683 N N . LEU A 1 89 ? -1.18 20.203 5.781 1 98.19 89 LEU A N 1
ATOM 684 C CA . LEU A 1 89 ? -1.209 20.484 4.352 1 98.19 89 LEU A CA 1
ATOM 685 C C . LEU A 1 89 ? 0.103 21.125 3.896 1 98.19 89 LEU A C 1
ATOM 687 O O . LEU A 1 89 ? 0.438 21.078 2.711 1 98.19 89 LEU A O 1
ATOM 691 N N . GLY A 1 90 ? 0.765 21.703 4.875 1 97.06 90 GLY A N 1
ATOM 692 C CA . GLY A 1 90 ? 2.059 22.312 4.605 1 97.06 90 GLY A CA 1
ATOM 693 C C . GLY A 1 90 ? 3.09 21.312 4.102 1 97.06 90 GLY A C 1
ATOM 694 O O . GLY A 1 90 ? 4.055 21.703 3.438 1 97.06 90 GLY A O 1
ATOM 695 N N . LYS A 1 91 ? 2.924 20.031 4.355 1 98.31 91 LYS A N 1
ATOM 696 C CA . LYS A 1 91 ? 3.836 18.984 3.887 1 98.31 91 LYS A CA 1
ATOM 697 C C . LYS A 1 91 ? 3.967 19.016 2.367 1 98.31 91 LYS A C 1
ATOM 699 O O . LYS A 1 91 ? 5.051 18.781 1.828 1 98.31 91 LYS A O 1
ATOM 704 N N . ALA A 1 92 ? 2.885 19.328 1.704 1 98.75 92 ALA A N 1
ATOM 705 C CA . ALA A 1 92 ? 2.918 19.391 0.245 1 98.75 92 ALA A CA 1
ATOM 706 C C . ALA A 1 92 ? 3.787 20.547 -0.233 1 98.75 92 ALA A C 1
ATOM 708 O O . ALA A 1 92 ? 4.453 20.453 -1.266 1 98.75 92 ALA A O 1
ATOM 709 N N . PHE A 1 93 ? 3.777 21.656 0.492 1 98.69 93 PHE A N 1
ATOM 710 C CA . PHE A 1 93 ? 4.648 22.781 0.154 1 98.69 93 PHE A CA 1
ATOM 711 C C . PHE A 1 93 ? 6.117 22.375 0.275 1 98.69 93 PHE A C 1
ATOM 713 O O . PHE A 1 93 ? 6.938 22.75 -0.569 1 98.69 93 PHE A O 1
ATOM 720 N N . THR A 1 94 ? 6.414 21.641 1.31 1 98.62 94 THR A N 1
ATOM 721 C CA . THR A 1 94 ? 7.777 21.156 1.507 1 98.62 94 THR A CA 1
ATOM 722 C C . THR A 1 94 ? 8.203 20.234 0.36 1 98.62 94 THR A C 1
ATOM 724 O O . THR A 1 94 ? 9.312 20.359 -0.163 1 98.62 94 THR A O 1
ATOM 727 N N . ALA A 1 95 ? 7.34 19.359 -0.018 1 98.75 95 ALA A N 1
ATOM 728 C CA . ALA A 1 95 ? 7.633 18.438 -1.113 1 98.75 95 ALA A CA 1
ATOM 729 C C . ALA A 1 95 ? 7.855 19.188 -2.42 1 98.75 95 ALA A C 1
ATOM 731 O O . ALA A 1 95 ? 8.812 18.906 -3.148 1 98.75 95 ALA A O 1
ATOM 732 N N . VAL A 1 96 ? 7 20.156 -2.723 1 98.69 96 VAL A N 1
ATOM 733 C CA . VAL A 1 96 ? 7.117 20.922 -3.955 1 98.69 96 VAL A CA 1
ATOM 734 C C . VAL A 1 96 ? 8.391 21.766 -3.922 1 98.69 96 VAL A C 1
ATOM 736 O O . VAL A 1 96 ? 9.086 21.891 -4.934 1 98.69 96 VAL A O 1
ATOM 739 N N . LEU A 1 97 ? 8.672 22.344 -2.77 1 98.81 97 LEU A N 1
ATOM 740 C CA . LEU A 1 97 ? 9.914 23.094 -2.645 1 98.81 97 LEU A CA 1
ATOM 741 C C . LEU A 1 97 ? 11.117 22.219 -2.982 1 98.81 97 LEU A C 1
ATOM 743 O O . LEU A 1 97 ? 12 22.625 -3.736 1 98.81 97 LEU A O 1
ATOM 747 N N . LEU A 1 98 ? 11.156 21.047 -2.412 1 98.81 98 LEU A N 1
ATOM 748 C CA . LEU A 1 98 ? 12.258 20.125 -2.699 1 98.81 98 LEU A CA 1
ATOM 749 C C . LEU A 1 98 ? 12.312 19.797 -4.188 1 98.81 98 LEU A C 1
ATOM 751 O O . LEU A 1 98 ? 13.398 19.734 -4.773 1 98.81 98 LEU A O 1
ATOM 755 N N . ALA A 1 99 ? 11.188 19.578 -4.797 1 98.81 99 ALA A N 1
ATOM 756 C CA . ALA A 1 99 ? 11.125 19.297 -6.23 1 98.81 99 ALA A CA 1
ATOM 757 C C . ALA A 1 99 ? 11.719 20.453 -7.031 1 98.81 99 ALA A C 1
ATOM 759 O O . ALA A 1 99 ? 12.492 20.234 -7.969 1 98.81 99 ALA A O 1
ATOM 760 N N . MET A 1 100 ? 11.375 21.688 -6.652 1 98.62 100 MET A N 1
ATOM 761 C CA . MET A 1 100 ? 11.898 22.875 -7.32 1 98.62 100 MET A CA 1
ATOM 762 C C . MET A 1 100 ? 13.406 22.984 -7.141 1 98.62 100 MET A C 1
ATOM 764 O O . MET A 1 100 ? 14.133 23.266 -8.094 1 98.62 100 MET A O 1
ATOM 768 N N . LEU A 1 101 ? 13.828 22.75 -5.969 1 98.62 101 LEU A N 1
ATOM 769 C CA . LEU A 1 101 ? 15.25 22.875 -5.668 1 98.62 101 LEU A CA 1
ATOM 770 C C . LEU A 1 101 ? 16.062 21.797 -6.387 1 98.62 101 LEU A C 1
ATOM 772 O O . LEU A 1 101 ? 17.156 22.078 -6.879 1 98.62 101 LEU A O 1
ATOM 776 N N . MET A 1 102 ? 15.57 20.547 -6.418 1 98.31 102 MET A N 1
ATOM 777 C CA . MET A 1 102 ? 16.25 19.5 -7.191 1 98.31 102 MET A CA 1
ATOM 778 C C . MET A 1 102 ? 16.328 19.891 -8.664 1 98.31 102 MET A C 1
ATOM 780 O O . MET A 1 102 ? 17.359 19.703 -9.305 1 98.31 102 MET A O 1
ATOM 784 N N . THR A 1 103 ? 15.242 20.438 -9.211 1 98.25 103 THR A N 1
ATOM 785 C CA . THR A 1 103 ? 15.211 20.891 -10.602 1 98.25 103 THR A CA 1
ATOM 786 C C . THR A 1 103 ? 16.281 21.953 -10.844 1 98.25 103 THR A C 1
ATOM 788 O O . THR A 1 103 ? 17.016 21.891 -11.836 1 98.25 103 THR A O 1
ATOM 791 N N . GLU A 1 104 ? 16.375 22.922 -9.945 1 97.69 104 GLU A N 1
ATOM 792 C CA . GLU A 1 104 ? 17.359 24 -10.047 1 97.69 104 GLU A CA 1
ATOM 793 C C . GLU A 1 104 ? 18.781 23.453 -9.984 1 97.69 104 GLU A C 1
ATOM 795 O O . GLU A 1 104 ? 19.656 23.875 -10.75 1 97.69 104 GLU A O 1
ATOM 800 N N . GLN A 1 105 ? 19 22.562 -9.055 1 97.75 105 GLN A N 1
ATOM 801 C CA . GLN A 1 105 ? 20.328 22 -8.891 1 97.75 105 GLN A CA 1
ATOM 802 C C . GLN A 1 105 ? 20.719 21.141 -10.086 1 97.75 105 GLN A C 1
ATOM 804 O O . GLN A 1 105 ? 21.875 21.109 -10.5 1 97.75 105 GLN A O 1
ATOM 809 N N . ASN A 1 106 ? 19.75 20.406 -10.578 1 97.62 106 ASN A N 1
ATOM 810 C CA . ASN A 1 106 ? 20.016 19.578 -11.758 1 97.62 106 ASN A CA 1
ATOM 811 C C . ASN A 1 106 ? 20.344 20.422 -12.977 1 97.62 106 ASN A C 1
ATOM 813 O O . ASN A 1 106 ? 21.156 20.031 -13.82 1 97.62 106 ASN A O 1
ATOM 817 N N . ALA A 1 107 ? 19.781 21.609 -13.117 1 96.5 107 ALA A N 1
ATOM 818 C CA . ALA A 1 107 ? 20.125 22.547 -14.18 1 96.5 107 ALA A CA 1
ATOM 819 C C . ALA A 1 107 ? 21.578 23 -14.07 1 96.5 107 ALA A C 1
ATOM 821 O O . ALA A 1 107 ? 22.172 23.453 -15.055 1 96.5 107 ALA A O 1
ATOM 822 N N . LYS A 1 108 ? 22.141 22.844 -12.914 1 96.81 108 LYS A N 1
ATOM 823 C CA . LYS A 1 108 ? 23.516 23.234 -12.664 1 96.81 108 LYS A CA 1
ATOM 824 C C . LYS A 1 108 ? 24.453 22.031 -12.727 1 96.81 108 LYS A C 1
ATOM 826 O O . LYS A 1 108 ? 25.609 22.109 -12.312 1 96.81 108 LYS A O 1
ATOM 831 N N . GLY A 1 109 ? 23.922 20.875 -13.078 1 96 109 GLY A N 1
ATOM 832 C CA . GLY A 1 109 ? 24.781 19.734 -13.367 1 96 109 GLY A CA 1
ATOM 833 C C . GLY A 1 109 ? 24.656 18.625 -12.328 1 96 109 GLY A C 1
ATOM 834 O O . GLY A 1 109 ? 25.359 17.625 -12.414 1 96 109 GLY A O 1
ATOM 835 N N . ARG A 1 110 ? 23.781 18.828 -11.336 1 95.75 110 ARG A N 1
ATOM 836 C CA . ARG A 1 110 ? 23.547 17.75 -10.383 1 95.75 110 ARG A CA 1
ATOM 837 C C . ARG A 1 110 ? 22.531 16.75 -10.922 1 95.75 110 ARG A C 1
ATOM 839 O O . ARG A 1 110 ? 22.016 16.922 -12.023 1 95.75 110 ARG A O 1
ATOM 846 N N . LYS A 1 111 ? 22.422 15.633 -10.289 1 95.69 111 LYS A N 1
ATOM 847 C CA . LYS A 1 111 ? 21.484 14.594 -10.734 1 95.69 111 LYS A CA 1
ATOM 848 C C . LYS A 1 111 ? 20.609 14.109 -9.578 1 95.69 111 LYS A C 1
ATOM 850 O O . LYS A 1 111 ? 20.516 12.906 -9.328 1 95.69 111 LYS A O 1
ATOM 855 N N . PHE A 1 112 ? 19.984 15.078 -9 1 97.12 112 PHE A N 1
ATOM 856 C CA . PHE A 1 112 ? 19.125 14.75 -7.875 1 97.12 112 PHE A CA 1
ATOM 857 C C . PHE A 1 112 ? 17.766 14.25 -8.359 1 97.12 112 PHE A C 1
ATOM 859 O O . PHE A 1 112 ? 17.266 14.703 -9.391 1 97.12 112 PHE A O 1
ATOM 866 N N . ASP A 1 113 ? 17.203 13.266 -7.734 1 97.31 113 ASP A N 1
ATOM 867 C CA . ASP A 1 113 ? 15.82 12.797 -7.863 1 97.31 113 ASP A CA 1
ATOM 868 C C . ASP A 1 113 ? 15.281 12.305 -6.52 1 97.31 113 ASP A C 1
ATOM 870 O O . ASP A 1 113 ? 15.906 12.516 -5.48 1 97.31 113 ASP A O 1
ATOM 874 N N . TRP A 1 114 ? 14.109 11.758 -6.523 1 97.81 114 TRP A N 1
ATOM 875 C CA . TRP A 1 114 ? 13.477 11.398 -5.262 1 97.81 114 TRP A CA 1
ATOM 876 C C . TRP A 1 114 ? 14.203 10.234 -4.602 1 97.81 114 TRP A C 1
ATOM 878 O O . TRP A 1 114 ? 14.055 9.992 -3.402 1 97.81 114 TRP A O 1
ATOM 888 N N . GLU A 1 115 ? 15.023 9.461 -5.328 1 96.38 115 GLU A N 1
ATOM 889 C CA . GLU A 1 115 ? 15.766 8.32 -4.793 1 96.38 115 GLU A CA 1
ATOM 890 C C . GLU A 1 115 ? 17.125 8.758 -4.262 1 96.38 115 GLU A C 1
ATOM 892 O O . GLU A 1 115 ? 17.875 7.949 -3.719 1 96.38 115 GLU A O 1
ATOM 897 N N . THR A 1 116 ? 17.391 10.023 -4.414 1 97.5 116 THR A N 1
ATOM 898 C CA . THR A 1 116 ? 18.641 10.547 -3.883 1 97.5 116 THR A CA 1
ATOM 899 C C . THR A 1 116 ? 18.766 10.266 -2.387 1 97.5 116 THR A C 1
ATOM 901 O O . THR A 1 116 ? 17.797 10.469 -1.636 1 97.5 116 THR A O 1
ATOM 904 N N . LYS A 1 117 ? 19.906 9.773 -1.941 1 96.69 117 LYS A N 1
ATOM 905 C CA . LYS A 1 117 ? 20.141 9.484 -0.53 1 96.69 117 LYS A CA 1
ATOM 906 C C . LYS A 1 117 ? 20.297 10.773 0.271 1 96.69 117 LYS A C 1
ATOM 908 O O . LYS A 1 117 ? 20.906 11.734 -0.204 1 96.69 117 LYS A O 1
ATOM 913 N N . VAL A 1 118 ? 19.766 10.789 1.445 1 97.25 118 VAL A N 1
ATOM 914 C CA . VAL A 1 118 ? 19.797 11.961 2.316 1 97.25 118 VAL A CA 1
ATOM 915 C C . VAL A 1 118 ? 21.25 12.312 2.65 1 97.25 118 VAL A C 1
ATOM 917 O O . VAL A 1 118 ? 21.625 13.484 2.658 1 97.25 118 VAL A O 1
ATOM 920 N N . LYS A 1 119 ? 22.141 11.32 2.861 1 95.25 119 LYS A N 1
ATOM 921 C CA . LYS A 1 119 ? 23.531 11.555 3.227 1 95.25 119 LYS A CA 1
ATOM 922 C C . LYS A 1 119 ? 24.281 12.258 2.105 1 95.25 119 LYS A C 1
ATOM 924 O O . LYS A 1 119 ? 25.219 13.023 2.363 1 95.25 119 LYS A O 1
ATOM 929 N N . ASP A 1 120 ? 23.844 12.016 0.875 1 94.88 120 ASP A N 1
ATOM 930 C CA . ASP A 1 120 ? 24.531 12.602 -0.274 1 94.88 120 ASP A CA 1
ATOM 931 C C . ASP A 1 120 ? 24.234 14.094 -0.395 1 94.88 120 ASP A C 1
ATOM 933 O O . ASP A 1 120 ? 24.984 14.844 -1.006 1 94.88 120 ASP A O 1
ATOM 937 N N . VAL A 1 121 ? 23.141 14.516 0.145 1 95.94 121 VAL A N 1
ATOM 938 C CA . VAL A 1 121 ? 22.766 15.93 0.12 1 95.94 121 VAL A CA 1
ATOM 939 C C . VAL A 1 121 ? 23.281 16.625 1.374 1 95.94 121 VAL A C 1
ATOM 941 O O . VAL A 1 121 ? 23.844 17.719 1.295 1 95.94 121 VAL A O 1
ATOM 944 N N . SER A 1 122 ? 23.188 15.961 2.523 1 93.94 122 SER A N 1
ATOM 945 C CA . SER A 1 122 ? 23.469 16.594 3.805 1 93.94 122 SER A CA 1
ATOM 946 C C . SER A 1 122 ? 24.938 16.484 4.168 1 93.94 122 SER A C 1
ATOM 948 O O . SER A 1 122 ? 25.406 17.094 5.129 1 93.94 122 SER A O 1
ATOM 950 N N . GLY A 1 123 ? 25.75 15.648 3.455 1 90.56 123 GLY A N 1
ATOM 951 C CA . GLY A 1 123 ? 27.141 15.422 3.785 1 90.56 123 GLY A CA 1
ATOM 952 C C . GLY A 1 123 ? 27.328 14.656 5.078 1 90.56 123 GLY A C 1
ATOM 953 O O . GLY A 1 123 ? 28.328 14.852 5.785 1 90.56 123 GLY A O 1
ATOM 954 N N . GLY A 1 124 ? 26.328 14.016 5.52 1 86.12 124 GLY A N 1
ATOM 955 C CA . GLY A 1 124 ? 26.438 13.195 6.719 1 86.12 124 GLY A CA 1
ATOM 956 C C . GLY A 1 124 ? 25.922 13.891 7.961 1 86.12 124 GLY A C 1
ATOM 957 O O . GLY A 1 124 ? 25.953 13.328 9.062 1 86.12 124 GLY A O 1
ATOM 958 N N . ASP A 1 125 ? 25.359 15.062 7.844 1 87.56 125 ASP A N 1
ATOM 959 C CA . ASP A 1 125 ? 24.812 15.797 8.984 1 87.56 125 ASP A CA 1
ATOM 960 C C . ASP A 1 125 ? 23.578 15.094 9.547 1 87.56 125 ASP A C 1
ATOM 962 O O . ASP A 1 125 ? 23.359 15.094 10.758 1 87.56 125 ASP A O 1
ATOM 966 N N . VAL A 1 126 ? 22.797 14.602 8.641 1 89.12 126 VAL A N 1
ATOM 967 C CA . VAL A 1 126 ? 21.625 13.852 9.078 1 89.12 126 VAL A CA 1
ATOM 968 C C . VAL A 1 126 ? 22.031 12.422 9.422 1 89.12 126 VAL A C 1
ATOM 970 O O . VAL A 1 126 ? 22.516 11.68 8.562 1 89.12 126 VAL A O 1
ATOM 973 N N . ARG A 1 127 ? 21.828 12.125 10.656 1 87.31 127 ARG A N 1
ATOM 974 C CA . ARG A 1 127 ? 22.188 10.789 11.125 1 87.31 127 ARG A CA 1
ATOM 975 C C . ARG A 1 127 ? 21.016 10.133 11.852 1 87.31 127 ARG A C 1
ATOM 977 O O . ARG A 1 127 ? 20.188 10.82 12.461 1 87.31 127 ARG A O 1
ATOM 984 N N . PHE A 1 128 ? 21 8.852 11.742 1 92.81 128 PHE A N 1
ATOM 985 C CA . PHE A 1 128 ? 19.984 8.055 12.422 1 92.81 128 PHE A CA 1
ATOM 986 C C . PHE A 1 128 ? 20.641 7.039 13.359 1 92.81 128 PHE A C 1
ATOM 988 O O . PHE A 1 128 ? 21.859 6.934 13.406 1 92.81 128 PHE A O 1
ATOM 995 N N . PRO A 1 129 ? 19.891 6.371 14.164 1 88.5 129 PRO A N 1
ATOM 996 C CA . PRO A 1 129 ? 20.484 5.527 15.203 1 88.5 129 PRO A CA 1
ATOM 997 C C . PRO A 1 129 ? 21.266 4.352 14.641 1 88.5 129 PRO A C 1
ATOM 999 O O . PRO A 1 129 ? 22.203 3.863 15.281 1 88.5 129 PRO A O 1
ATOM 1002 N N . ASP A 1 130 ? 20.938 3.861 13.43 1 90.31 130 ASP A N 1
ATOM 1003 C CA . ASP A 1 130 ? 21.625 2.705 12.875 1 90.31 130 ASP A CA 1
ATOM 1004 C C . ASP A 1 130 ? 22.188 3.01 11.484 1 90.31 130 ASP A C 1
ATOM 1006 O O . ASP A 1 130 ? 21.797 3.994 10.859 1 90.31 130 ASP A O 1
ATOM 1010 N N . ASP A 1 131 ? 23.062 2.148 11.078 1 89.88 131 ASP A N 1
ATOM 1011 C CA . ASP A 1 131 ? 23.781 2.352 9.82 1 89.88 131 ASP A CA 1
ATOM 1012 C C . ASP A 1 131 ? 22.844 2.199 8.625 1 89.88 131 ASP A C 1
ATOM 1014 O O . ASP A 1 131 ? 23 2.893 7.617 1 89.88 131 ASP A O 1
ATOM 1018 N N . VAL A 1 132 ? 21.938 1.304 8.711 1 91.44 132 VAL A N 1
ATOM 1019 C CA . VAL A 1 132 ? 21.047 1.044 7.578 1 91.44 132 VAL A CA 1
ATOM 1020 C C . VAL A 1 132 ? 20.266 2.309 7.23 1 91.44 132 VAL A C 1
ATOM 1022 O O . VAL A 1 132 ? 20.297 2.762 6.082 1 91.44 132 VAL A O 1
ATOM 1025 N N . ARG A 1 133 ? 19.672 2.932 8.195 1 94.38 133 ARG A N 1
ATOM 1026 C CA . ARG A 1 133 ? 18.906 4.148 7.957 1 94.38 133 ARG A CA 1
ATOM 1027 C C . ARG A 1 133 ? 19.812 5.293 7.516 1 94.38 133 ARG A C 1
ATOM 1029 O O . ARG A 1 133 ? 19.5 6.02 6.574 1 94.38 133 ARG A O 1
ATOM 1036 N N . SER A 1 134 ? 20.938 5.43 8.172 1 93.62 134 SER A N 1
ATOM 1037 C CA . SER A 1 134 ? 21.828 6.543 7.875 1 93.62 134 SER A CA 1
ATOM 1038 C C . SER A 1 134 ? 22.391 6.438 6.461 1 93.62 134 SER A C 1
ATOM 1040 O O . SER A 1 134 ? 22.625 7.453 5.805 1 93.62 134 SER A O 1
ATOM 1042 N N . LYS A 1 135 ? 22.562 5.211 6.031 1 92.44 135 LYS A N 1
ATOM 1043 C CA . LYS A 1 135 ? 23.188 4.992 4.73 1 92.44 135 LYS A CA 1
ATOM 1044 C C . LYS A 1 135 ? 22.141 4.934 3.619 1 92.44 135 LYS A C 1
ATOM 1046 O O . LYS A 1 135 ? 22.406 5.344 2.488 1 92.44 135 LYS A O 1
ATOM 1051 N N . GLU A 1 136 ? 20.922 4.441 3.941 1 94.38 136 GLU A N 1
ATOM 1052 C CA . GLU A 1 136 ? 20 4.059 2.867 1 94.38 136 GLU A CA 1
ATOM 1053 C C . GLU A 1 136 ? 18.844 5.039 2.756 1 94.38 136 GLU A C 1
ATOM 1055 O O . GLU A 1 136 ? 18.125 5.043 1.755 1 94.38 136 GLU A O 1
ATOM 1060 N N . MET A 1 137 ? 18.703 5.945 3.711 1 96.12 137 MET A N 1
ATOM 1061 C CA . MET A 1 137 ? 17.578 6.867 3.723 1 96.12 137 MET A CA 1
ATOM 1062 C C . MET A 1 137 ? 17.562 7.734 2.467 1 96.12 137 MET A C 1
ATOM 1064 O O . MET A 1 137 ? 18.562 8.375 2.141 1 96.12 137 MET A O 1
ATOM 1068 N N . THR A 1 138 ? 16.453 7.691 1.731 1 97.62 138 THR A N 1
ATOM 1069 C CA . THR A 1 138 ? 16.281 8.539 0.554 1 97.62 138 THR A CA 1
ATOM 1070 C C . THR A 1 138 ? 15.273 9.656 0.833 1 97.62 138 THR A C 1
ATOM 1072 O O . THR A 1 138 ? 14.641 9.68 1.892 1 97.62 138 THR A O 1
ATOM 1075 N N . LEU A 1 139 ? 15.148 10.523 -0.114 1 98.19 139 LEU A N 1
ATOM 1076 C CA . LEU A 1 139 ? 14.133 11.57 -0.004 1 98.19 139 LEU A CA 1
ATOM 1077 C C . LEU A 1 139 ? 12.734 10.961 0.011 1 98.19 139 LEU A C 1
ATOM 1079 O O . LEU A 1 139 ? 11.844 11.461 0.704 1 98.19 139 LEU A O 1
ATOM 1083 N N . ILE A 1 140 ? 12.492 9.852 -0.728 1 98.12 140 ILE A N 1
ATOM 1084 C CA . ILE A 1 140 ? 11.219 9.148 -0.683 1 98.12 140 ILE A CA 1
ATOM 1085 C C . ILE A 1 140 ? 10.938 8.68 0.743 1 98.12 140 ILE A C 1
ATOM 1087 O O . ILE A 1 140 ? 9.828 8.859 1.254 1 98.12 140 ILE A O 1
ATOM 1091 N N . ASP A 1 141 ? 11.938 8.156 1.387 1 97.62 141 ASP A N 1
ATOM 1092 C CA . ASP A 1 141 ? 11.766 7.625 2.734 1 97.62 141 ASP A CA 1
ATOM 1093 C C . ASP A 1 141 ? 11.398 8.727 3.721 1 97.62 141 ASP A C 1
ATOM 1095 O O . ASP A 1 141 ? 10.555 8.539 4.598 1 97.62 141 ASP A O 1
ATOM 1099 N N . LEU A 1 142 ? 11.961 9.906 3.588 1 96.44 142 LEU A N 1
ATOM 1100 C CA . LEU A 1 142 ? 11.672 11.047 4.453 1 96.44 142 LEU A CA 1
ATOM 1101 C C . LEU A 1 142 ? 10.227 11.492 4.293 1 96.44 142 LEU A C 1
ATOM 1103 O O . LEU A 1 142 ? 9.586 11.906 5.262 1 96.44 142 LEU A O 1
ATOM 1107 N N . LEU A 1 143 ? 9.789 11.328 3.121 1 98.38 143 LEU A N 1
ATOM 1108 C CA . LEU A 1 143 ? 8.57 12.062 2.791 1 98.38 143 LEU A CA 1
ATOM 1109 C C . LEU A 1 143 ? 7.371 11.117 2.727 1 98.38 143 LEU A C 1
ATOM 1111 O O . LEU A 1 143 ? 6.262 11.531 2.393 1 98.38 143 LEU A O 1
ATOM 1115 N N . THR A 1 144 ? 7.539 9.797 3.016 1 98.06 144 THR A N 1
ATOM 1116 C CA . THR A 1 144 ? 6.43 8.867 2.826 1 98.06 144 THR A CA 1
ATOM 1117 C C . THR A 1 144 ? 6.18 8.055 4.094 1 98.06 144 THR A C 1
ATOM 1119 O O . THR A 1 144 ? 5.531 7.012 4.047 1 98.06 144 THR A O 1
ATOM 1122 N N . HIS A 1 145 ? 6.75 8.508 5.199 1 96.94 145 HIS A N 1
ATOM 1123 C CA . HIS A 1 145 ? 6.406 8.023 6.535 1 96.94 145 HIS A CA 1
ATOM 1124 C C . HIS A 1 145 ? 6.762 6.547 6.691 1 96.94 145 HIS A C 1
ATOM 1126 O O . HIS A 1 145 ? 5.953 5.758 7.188 1 96.94 145 HIS A O 1
ATOM 1132 N N . ARG A 1 146 ? 7.98 6.156 6.242 1 96.25 146 ARG A N 1
ATOM 1133 C CA . ARG A 1 146 ? 8.367 4.758 6.379 1 96.25 146 ARG A CA 1
ATOM 1134 C C . ARG A 1 146 ? 9.758 4.629 6.992 1 96.25 146 ARG A C 1
ATOM 1136 O O . ARG A 1 146 ? 10.43 3.611 6.812 1 96.25 146 ARG A O 1
ATOM 1143 N N . ALA A 1 147 ? 10.25 5.656 7.703 1 94.88 147 ALA A N 1
ATOM 1144 C CA . ALA A 1 147 ? 11.594 5.652 8.281 1 94.88 147 ALA A CA 1
ATOM 1145 C C . ALA A 1 147 ? 11.664 4.727 9.492 1 94.88 147 ALA A C 1
ATOM 1147 O O . ALA A 1 147 ? 12.758 4.336 9.914 1 94.88 147 ALA A O 1
ATOM 1148 N N . GLY A 1 148 ? 10.477 4.406 10.117 1 91.88 148 GLY A N 1
ATOM 1149 C CA . GLY A 1 148 ? 10.445 3.514 11.266 1 91.88 148 GLY A CA 1
ATOM 1150 C C . GLY A 1 148 ? 10.984 4.152 12.531 1 91.88 148 GLY A C 1
ATOM 1151 O O . GLY A 1 148 ? 11.547 3.463 13.391 1 91.88 148 GLY A O 1
ATOM 1152 N N . MET A 1 149 ? 10.836 5.434 12.602 1 88.31 149 MET A N 1
ATOM 1153 C CA . MET A 1 149 ? 11.352 6.184 13.75 1 88.31 149 MET A CA 1
ATOM 1154 C C . MET A 1 149 ? 10.211 6.625 14.664 1 88.31 149 MET A C 1
ATOM 1156 O O . MET A 1 149 ? 9.078 6.781 14.219 1 88.31 149 MET A O 1
ATOM 1160 N N . GLY A 1 150 ? 10.539 6.738 15.938 1 80.44 150 GLY A N 1
ATOM 1161 C CA . GLY A 1 150 ? 9.578 7.312 16.875 1 80.44 150 GLY A CA 1
ATOM 1162 C C . GLY A 1 150 ? 9.203 8.742 16.531 1 80.44 150 GLY A C 1
ATOM 1163 O O . GLY A 1 150 ? 9.828 9.367 15.68 1 80.44 150 GLY A O 1
ATOM 1164 N N . THR A 1 151 ? 7.98 9.047 17.156 1 75.69 151 THR A N 1
ATOM 1165 C CA . THR A 1 151 ? 7.52 10.414 16.938 1 75.69 151 THR A CA 1
ATOM 1166 C C . THR A 1 151 ? 7.539 11.203 18.25 1 75.69 151 THR A C 1
ATOM 1168 O O . THR A 1 151 ? 7.582 10.617 19.328 1 75.69 151 THR A O 1
ATOM 1171 N N . ILE A 1 152 ? 7.957 12.43 18.281 1 68.12 152 ILE A N 1
ATOM 1172 C CA . ILE A 1 152 ? 7.832 13.273 19.469 1 68.12 152 ILE A CA 1
ATOM 1173 C C . ILE A 1 152 ? 6.758 14.336 19.234 1 68.12 152 ILE A C 1
ATOM 1175 O O . ILE A 1 152 ? 7.016 15.531 19.375 1 68.12 152 ILE A O 1
ATOM 1179 N N . ASP A 1 153 ? 5.637 13.82 18.922 1 66.38 153 ASP A N 1
ATOM 1180 C CA . ASP A 1 153 ? 4.57 14.766 18.609 1 66.38 153 ASP A CA 1
ATOM 1181 C C . ASP A 1 153 ? 4.289 15.68 19.797 1 66.38 153 ASP A C 1
ATOM 1183 O O . ASP A 1 153 ? 3.797 16.797 19.625 1 66.38 153 ASP A O 1
ATOM 1187 N N . LEU A 1 154 ? 4.742 15.211 20.906 1 63.03 154 LEU A N 1
ATOM 1188 C CA . LEU A 1 154 ? 4.566 16.047 22.094 1 63.03 154 LEU A CA 1
ATOM 1189 C C . LEU A 1 154 ? 5.406 17.312 22 1 63.03 154 LEU A C 1
ATOM 1191 O O . LEU A 1 154 ? 5 18.359 22.484 1 63.03 154 LEU A O 1
ATOM 1195 N N . LEU A 1 155 ? 6.504 17.094 21.438 1 64.19 155 LEU A N 1
ATOM 1196 C CA . LEU A 1 155 ? 7.348 18.281 21.297 1 64.19 155 LEU A CA 1
ATOM 1197 C C . LEU A 1 155 ? 6.703 19.297 20.359 1 64.19 155 LEU A C 1
ATOM 1199 O O . LEU A 1 155 ? 6.902 20.5 20.531 1 64.19 155 LEU A O 1
ATOM 1203 N N . LEU A 1 156 ? 5.883 18.75 19.562 1 64.94 156 LEU A N 1
ATOM 1204 C CA . LEU A 1 156 ? 5.164 19.656 18.688 1 64.94 156 LEU A CA 1
ATOM 1205 C C . LEU A 1 156 ? 4.113 20.453 19.453 1 64.94 156 LEU A C 1
ATOM 1207 O O . LEU A 1 156 ? 3.863 21.625 19.156 1 64.94 156 LEU A O 1
ATOM 1211 N N . LEU A 1 157 ? 3.729 19.797 20.531 1 63.72 157 LEU A N 1
ATOM 1212 C CA . LEU A 1 157 ? 2.695 20.453 21.328 1 63.72 157 LEU A CA 1
ATOM 1213 C C . LEU A 1 157 ? 3.314 21.297 22.422 1 63.72 157 LEU A C 1
ATOM 1215 O O . LEU A 1 157 ? 2.746 22.312 22.828 1 63.72 157 LEU A O 1
ATOM 1219 N N . ALA A 1 158 ? 4.465 20.812 22.875 1 66.44 158 ALA A N 1
ATOM 1220 C CA . ALA A 1 158 ? 5.043 21.469 24.047 1 66.44 158 ALA A CA 1
ATOM 1221 C C . ALA A 1 158 ? 6.152 22.438 23.641 1 66.44 158 ALA A C 1
ATOM 1223 O O . ALA A 1 158 ? 6.594 23.266 24.438 1 66.44 158 ALA A O 1
ATOM 1224 N N . GLY A 1 159 ? 6.488 22.484 22.406 1 65.62 159 GLY A N 1
ATOM 1225 C CA . GLY A 1 159 ? 7.629 23.281 21.969 1 65.62 159 GLY A CA 1
ATOM 1226 C C . GLY A 1 159 ? 8.961 22.625 22.297 1 65.62 159 GLY A C 1
ATOM 1227 O O . GLY A 1 159 ? 9.086 21.906 23.281 1 65.62 159 GLY A O 1
ATOM 1228 N N . TYR A 1 160 ? 9.93 22.828 21.406 1 63.81 160 TYR A N 1
ATOM 1229 C CA . TYR A 1 160 ? 11.258 22.25 21.641 1 63.81 160 TYR A CA 1
ATOM 1230 C C . TYR A 1 160 ? 11.969 23 22.766 1 63.81 160 TYR A C 1
ATOM 1232 O O . TYR A 1 160 ? 11.953 24.219 22.828 1 63.81 160 TYR A O 1
ATOM 1240 N N . PRO A 1 161 ? 12.5 22.312 23.703 1 62.28 161 PRO A N 1
ATOM 1241 C CA . PRO A 1 161 ? 13.031 22.922 24.922 1 62.28 161 PRO A CA 1
ATOM 1242 C C . PRO A 1 161 ? 14.188 23.875 24.656 1 62.28 161 PRO A C 1
ATOM 1244 O O . PRO A 1 161 ? 14.414 24.812 25.422 1 62.28 161 PRO A O 1
ATOM 1247 N N . ASP A 1 162 ? 14.938 23.547 23.609 1 62.81 162 ASP A N 1
ATOM 1248 C CA . ASP A 1 162 ? 16.078 24.406 23.344 1 62.81 162 ASP A CA 1
ATOM 1249 C C . ASP A 1 162 ? 15.727 25.469 22.297 1 62.81 162 ASP A C 1
ATOM 1251 O O . ASP A 1 162 ? 15.578 25.156 21.109 1 62.81 162 ASP A O 1
ATOM 1255 N N . ASN A 1 163 ? 15.578 26.656 22.875 1 59.47 163 ASN A N 1
ATOM 1256 C CA . ASN A 1 163 ? 15.242 27.781 22 1 59.47 163 ASN A CA 1
ATOM 1257 C C . ASN A 1 163 ? 16.328 28.031 20.953 1 59.47 163 ASN A C 1
ATOM 1259 O O . ASN A 1 163 ? 16.109 28.781 20 1 59.47 163 ASN A O 1
ATOM 1263 N N . ARG A 1 164 ? 17.406 27.391 21.188 1 59.72 164 ARG A N 1
ATOM 1264 C CA . ARG A 1 164 ? 18.5 27.578 20.25 1 59.72 164 ARG A CA 1
ATOM 1265 C C . ARG A 1 164 ? 18.5 26.484 19.172 1 59.72 164 ARG A C 1
ATOM 1267 O O . ARG A 1 164 ? 19.312 26.516 18.25 1 59.72 164 ARG A O 1
ATOM 1274 N N . ALA A 1 165 ? 17.562 25.688 19.344 1 71.88 165 ALA A N 1
ATOM 1275 C CA . ALA A 1 165 ? 17.547 24.562 18.406 1 71.88 165 ALA A CA 1
ATOM 1276 C C . ALA A 1 165 ? 17.062 25 17.031 1 71.88 165 ALA A C 1
ATOM 1278 O O . ALA A 1 165 ? 16.156 25.844 16.938 1 71.88 165 ALA A O 1
ATOM 1279 N N . ASN A 1 166 ? 17.906 24.656 16.062 1 81.31 166 ASN A N 1
ATOM 1280 C CA . ASN A 1 166 ? 17.484 24.797 14.672 1 81.31 166 ASN A CA 1
ATOM 1281 C C . ASN A 1 166 ? 17.422 23.438 13.961 1 81.31 166 ASN A C 1
ATOM 1283 O O . ASN A 1 166 ? 17.672 22.406 14.578 1 81.31 166 ASN A O 1
ATOM 1287 N N . ARG A 1 167 ? 16.969 23.484 12.75 1 88 167 ARG A N 1
ATOM 1288 C CA . ARG A 1 167 ? 16.734 22.234 12.047 1 88 167 ARG A CA 1
ATOM 1289 C C . ARG A 1 167 ? 18.031 21.469 11.82 1 88 167 ARG A C 1
ATOM 1291 O O . ARG A 1 167 ? 18.047 20.234 11.836 1 88 167 ARG A O 1
ATOM 1298 N N . LYS A 1 168 ? 19.156 22.172 11.711 1 87.75 168 LYS A N 1
ATOM 1299 C CA . LYS A 1 168 ? 20.469 21.516 11.578 1 87.75 168 LYS A CA 1
ATOM 1300 C C . LYS A 1 168 ? 20.812 20.75 12.852 1 87.75 168 LYS A C 1
ATOM 1302 O O . LYS A 1 168 ? 21.234 19.594 12.781 1 87.75 168 LYS A O 1
ATOM 1307 N N . THR A 1 169 ? 20.688 21.422 13.953 1 81.5 169 THR A N 1
ATOM 1308 C CA . THR A 1 169 ? 20.984 20.766 15.219 1 81.5 169 THR A CA 1
ATOM 1309 C C . THR A 1 169 ? 20.031 19.609 15.477 1 81.5 169 THR A C 1
ATOM 1311 O O . THR A 1 169 ? 20.422 18.594 16.031 1 81.5 169 THR A O 1
ATOM 1314 N N . PHE A 1 170 ? 18.828 19.812 15.078 1 82.31 170 PHE A N 1
ATOM 1315 C CA . PHE A 1 170 ? 17.828 18.75 15.203 1 82.31 170 PHE A CA 1
ATOM 1316 C C . PHE A 1 170 ? 18.234 17.531 14.375 1 82.31 170 PHE A C 1
ATOM 1318 O O . PHE A 1 170 ? 18.125 16.391 14.844 1 82.31 170 PHE A O 1
ATOM 1325 N N . ALA A 1 171 ? 18.688 17.781 13.188 1 87.81 171 ALA A N 1
ATOM 1326 C CA . ALA A 1 171 ? 19.109 16.719 12.281 1 87.81 171 ALA A CA 1
ATOM 1327 C C . ALA A 1 171 ? 20.219 15.875 12.906 1 87.81 171 ALA A C 1
ATOM 1329 O O . ALA A 1 171 ? 20.219 14.648 12.797 1 87.81 171 ALA A O 1
ATOM 1330 N N . ARG A 1 172 ? 21.094 16.453 13.578 1 84.62 172 ARG A N 1
ATOM 1331 C CA . ARG A 1 172 ? 22.234 15.773 14.188 1 84.62 172 ARG A CA 1
ATOM 1332 C C . ARG A 1 172 ? 21.797 14.953 15.391 1 84.62 172 ARG A C 1
ATOM 1334 O O . ARG A 1 172 ? 22.438 13.953 15.734 1 84.62 172 ARG A O 1
ATOM 1341 N N . ARG A 1 173 ? 20.703 15.352 15.93 1 83.19 173 ARG A N 1
ATOM 1342 C CA . ARG A 1 173 ? 20.25 14.688 17.141 1 83.19 173 ARG A CA 1
ATOM 1343 C C . ARG A 1 173 ? 19.344 13.5 16.828 1 83.19 173 ARG A C 1
ATOM 1345 O O . ARG A 1 173 ? 19.062 12.664 17.688 1 83.19 173 ARG A O 1
ATOM 1352 N N . MET A 1 174 ? 19.016 13.32 15.578 1 88.19 174 MET A N 1
ATOM 1353 C CA . MET A 1 174 ? 18.125 12.227 15.18 1 88.19 174 MET A CA 1
ATOM 1354 C C . MET A 1 174 ? 18.734 10.875 15.516 1 88.19 174 MET A C 1
ATOM 1356 O O . MET A 1 174 ? 18.016 9.891 15.703 1 88.19 174 MET A O 1
ATOM 1360 N N . LYS A 1 175 ? 20.031 10.789 15.672 1 88.25 175 LYS A N 1
ATOM 1361 C CA . LYS A 1 175 ? 20.75 9.547 15.984 1 88.25 175 LYS A CA 1
ATOM 1362 C C . LYS A 1 175 ? 20.344 9.031 17.375 1 88.25 175 LYS A C 1
ATOM 1364 O O . LYS A 1 175 ? 20.578 7.859 17.688 1 88.25 175 LYS A O 1
ATOM 1369 N N . TYR A 1 176 ? 19.688 9.93 18.156 1 83.5 176 TYR A N 1
ATOM 1370 C CA . TYR A 1 176 ? 19.312 9.547 19.516 1 83.5 176 TYR A CA 1
ATOM 1371 C C . TYR A 1 176 ? 17.844 9.148 19.578 1 83.5 176 TYR A C 1
ATOM 1373 O O . TYR A 1 176 ? 17.344 8.734 20.625 1 83.5 176 TYR A O 1
ATOM 1381 N N . MET A 1 177 ? 17.188 9.273 18.484 1 83.5 177 MET A N 1
ATOM 1382 C CA . MET A 1 177 ? 15.773 8.898 18.453 1 83.5 177 MET A CA 1
ATOM 1383 C C . MET A 1 177 ? 15.602 7.387 18.453 1 83.5 177 MET A C 1
ATOM 1385 O O . MET A 1 177 ? 16.375 6.676 17.812 1 83.5 177 MET A O 1
ATOM 1389 N N . HIS A 1 178 ? 14.594 6.941 19.109 1 81 178 HIS A N 1
ATOM 1390 C CA . HIS A 1 178 ? 14.367 5.5 19.172 1 81 178 HIS A CA 1
ATOM 1391 C C . HIS A 1 178 ? 13.68 4.996 17.906 1 81 178 HIS A C 1
ATOM 1393 O O . HIS A 1 178 ? 12.945 5.742 17.25 1 81 178 HIS A O 1
ATOM 1399 N N . GLU A 1 179 ? 13.906 3.705 17.641 1 86 179 GLU A N 1
ATOM 1400 C CA . GLU A 1 179 ? 13.25 3.012 16.531 1 86 179 GLU A CA 1
ATOM 1401 C C . GLU A 1 179 ? 11.93 2.383 16.984 1 86 179 GLU A C 1
ATOM 1403 O O . GLU A 1 179 ? 11.82 1.907 18.125 1 86 179 GLU A O 1
ATOM 1408 N N . ILE A 1 180 ? 10.992 2.451 16.125 1 84.44 180 ILE A N 1
ATOM 1409 C CA . ILE A 1 180 ? 9.727 1.821 16.5 1 84.44 180 ILE A CA 1
ATOM 1410 C C . ILE A 1 180 ? 9.453 0.628 15.586 1 84.44 180 ILE A C 1
ATOM 1412 O O . ILE A 1 180 ? 8.641 -0.238 15.906 1 84.44 180 ILE A O 1
ATOM 1416 N N . SER A 1 181 ? 10.094 0.574 14.398 1 89 181 SER A N 1
ATOM 1417 C CA . SER A 1 181 ? 10 -0.546 13.469 1 89 181 SER A CA 1
ATOM 1418 C C . SER A 1 181 ? 11.227 -0.617 12.57 1 89 181 SER A C 1
ATOM 1420 O O . SER A 1 181 ? 12.039 0.311 12.539 1 89 181 SER A O 1
ATOM 1422 N N . SER A 1 182 ? 11.328 -1.722 11.875 1 92.38 182 SER A N 1
ATOM 1423 C CA . SER A 1 182 ? 12.414 -1.845 10.906 1 92.38 182 SER A CA 1
ATOM 1424 C C . SER A 1 182 ? 12.25 -0.855 9.758 1 92.38 182 SER A C 1
ATOM 1426 O O . SER A 1 182 ? 11.133 -0.481 9.406 1 92.38 182 SER A O 1
ATOM 1428 N N . PHE A 1 183 ? 13.445 -0.46 9.234 1 94.75 183 PHE A N 1
ATOM 1429 C CA . PHE A 1 183 ? 13.5 0.521 8.156 1 94.75 183 PHE A CA 1
ATOM 1430 C C . PHE A 1 183 ? 12.625 0.092 6.988 1 94.75 183 PHE A C 1
ATOM 1432 O O . PHE A 1 183 ? 12.734 -1.037 6.504 1 94.75 183 PHE A O 1
ATOM 1439 N N . ARG A 1 184 ? 11.609 0.924 6.531 1 96.44 184 ARG A N 1
ATOM 1440 C CA . ARG A 1 184 ? 10.727 0.791 5.371 1 96.44 184 ARG A CA 1
ATOM 1441 C C . ARG A 1 184 ? 9.711 -0.324 5.578 1 96.44 184 ARG A C 1
ATOM 1443 O O . ARG A 1 184 ? 9.023 -0.728 4.641 1 96.44 184 ARG A O 1
ATOM 1450 N N . SER A 1 185 ? 9.539 -0.804 6.82 1 93.38 185 SER A N 1
ATOM 1451 C CA . SER A 1 185 ? 8.734 -2.006 7.016 1 93.38 185 SER A CA 1
ATOM 1452 C C . SER A 1 185 ? 7.254 -1.667 7.117 1 93.38 185 SER A C 1
ATOM 1454 O O . SER A 1 185 ? 6.398 -2.49 6.781 1 93.38 185 SER A O 1
ATOM 1456 N N . GLU A 1 186 ? 6.941 -0.543 7.625 1 92.38 186 GLU A N 1
ATOM 1457 C CA . GLU A 1 186 ? 5.539 -0.182 7.812 1 92.38 186 GLU A CA 1
ATOM 1458 C C . GLU A 1 186 ? 5.352 1.332 7.777 1 92.38 186 GLU A C 1
ATOM 1460 O O . GLU A 1 186 ? 6.316 2.086 7.918 1 92.38 186 GLU A O 1
ATOM 1465 N N . PHE A 1 187 ? 4.137 1.747 7.574 1 95.44 187 PHE A N 1
ATOM 1466 C CA . PHE A 1 187 ? 3.746 3.152 7.605 1 95.44 187 PHE A CA 1
ATOM 1467 C C . PHE A 1 187 ? 3.707 3.674 9.031 1 95.44 187 PHE A C 1
ATOM 1469 O O . PHE A 1 187 ? 3.039 3.094 9.891 1 95.44 187 PHE A O 1
ATOM 1476 N N . GLN A 1 188 ? 4.422 4.742 9.258 1 91.75 188 GLN A N 1
ATOM 1477 C CA . GLN A 1 188 ? 4.398 5.473 10.523 1 91.75 188 GLN A CA 1
ATOM 1478 C C . GLN A 1 188 ? 4.453 6.977 10.289 1 91.75 188 GLN A C 1
ATOM 1480 O O . GLN A 1 188 ? 5.523 7.535 10.055 1 91.75 188 GLN A O 1
ATOM 1485 N N . TYR A 1 189 ? 3.27 7.516 10.438 1 91.81 189 TYR A N 1
ATOM 1486 C CA . TYR A 1 189 ? 3.215 8.961 10.25 1 91.81 189 TYR A CA 1
ATOM 1487 C C . TYR A 1 189 ? 4.219 9.664 11.156 1 91.81 189 TYR A C 1
ATOM 1489 O O . TYR A 1 189 ? 4.242 9.43 12.367 1 91.81 189 TYR A O 1
ATOM 1497 N N . ASN A 1 190 ? 5.156 10.508 10.547 1 92.31 190 ASN A N 1
ATOM 1498 C CA . ASN A 1 190 ? 6.262 11.078 11.312 1 92.31 190 ASN A CA 1
ATOM 1499 C C . ASN A 1 190 ? 6.57 12.508 10.867 1 92.31 190 ASN A C 1
ATOM 1501 O O . ASN A 1 190 ? 7.238 12.719 9.852 1 92.31 190 ASN A O 1
ATOM 1505 N N . ASN A 1 191 ? 6.195 13.469 11.695 1 91.12 191 ASN A N 1
ATOM 1506 C CA . ASN A 1 191 ? 6.43 14.875 11.391 1 91.12 191 ASN A CA 1
ATOM 1507 C C . ASN A 1 191 ? 7.91 15.227 11.477 1 91.12 191 ASN A C 1
ATOM 1509 O O . ASN A 1 191 ? 8.375 16.141 10.797 1 91.12 191 ASN A O 1
ATOM 1513 N N . LEU A 1 192 ? 8.719 14.5 12.227 1 89.25 192 LEU A N 1
ATOM 1514 C CA . LEU A 1 192 ? 10.141 14.789 12.375 1 89.25 192 LEU A CA 1
ATOM 1515 C C . LEU A 1 192 ? 10.883 14.594 11.055 1 89.25 192 LEU A C 1
ATOM 1517 O O . LEU A 1 192 ? 11.852 15.305 10.773 1 89.25 192 LEU A O 1
ATOM 1521 N N . MET A 1 193 ? 10.375 13.664 10.336 1 94.88 193 MET A N 1
ATOM 1522 C CA . MET A 1 193 ? 11.023 13.422 9.047 1 94.88 193 MET A CA 1
ATOM 1523 C C . MET A 1 193 ? 10.773 14.586 8.086 1 94.88 193 MET A C 1
ATOM 1525 O O . MET A 1 193 ? 11.625 14.898 7.254 1 94.88 193 MET A O 1
ATOM 1529 N N . TYR A 1 194 ? 9.656 15.242 8.203 1 95.12 194 TYR A N 1
ATOM 1530 C CA . TYR A 1 194 ? 9.406 16.422 7.379 1 95.12 194 TYR A CA 1
ATOM 1531 C C . TYR A 1 194 ? 10.25 17.609 7.855 1 95.12 194 TYR A C 1
ATOM 1533 O O . TYR A 1 194 ? 10.648 18.453 7.055 1 95.12 194 TYR A O 1
ATOM 1541 N N . ILE A 1 195 ? 10.516 17.641 9.141 1 91.5 195 ILE A N 1
ATOM 1542 C CA . ILE A 1 195 ? 11.453 18.656 9.625 1 91.5 195 ILE A CA 1
ATOM 1543 C C . ILE A 1 195 ? 12.828 18.422 8.992 1 91.5 195 ILE A C 1
ATOM 1545 O O . ILE A 1 195 ? 13.484 19.375 8.555 1 91.5 195 ILE A O 1
ATOM 1549 N N . GLN A 1 196 ? 13.211 17.156 8.906 1 94.12 196 GLN A N 1
ATOM 1550 C CA . GLN A 1 196 ? 14.469 16.844 8.234 1 94.12 196 GLN A CA 1
ATOM 1551 C C . GLN A 1 196 ? 14.422 17.234 6.762 1 94.12 196 GLN A C 1
ATOM 1553 O O . GLN A 1 196 ? 15.406 17.719 6.211 1 94.12 196 GLN A O 1
ATOM 1558 N N . ALA A 1 197 ? 13.305 16.984 6.145 1 97.19 197 ALA A N 1
ATOM 1559 C CA . ALA A 1 197 ? 13.141 17.391 4.75 1 97.19 197 ALA A CA 1
ATOM 1560 C C . ALA A 1 197 ? 13.312 18.891 4.598 1 97.19 197 ALA A C 1
ATOM 1562 O O . ALA A 1 197 ? 13.867 19.375 3.602 1 97.19 197 ALA A O 1
ATOM 1563 N N . GLY A 1 198 ? 12.766 19.641 5.555 1 96.56 198 GLY A N 1
ATOM 1564 C CA . GLY A 1 198 ? 13 21.078 5.57 1 96.56 198 GLY A CA 1
ATOM 1565 C C . GLY A 1 198 ? 14.469 21.438 5.637 1 96.56 198 GLY A C 1
ATOM 1566 O O . GLY A 1 198 ? 14.922 22.359 4.941 1 96.56 198 GLY A O 1
ATOM 1567 N N . TYR A 1 199 ? 15.227 20.734 6.449 1 96.12 199 TYR A N 1
ATOM 1568 C CA . TYR A 1 199 ? 16.672 20.969 6.539 1 96.12 199 TYR A CA 1
ATOM 1569 C C . TYR A 1 199 ? 17.359 20.672 5.215 1 96.12 199 TYR A C 1
ATOM 1571 O O . TYR A 1 199 ? 18.234 21.406 4.773 1 96.12 199 TYR A O 1
ATOM 1579 N N . ILE A 1 200 ? 16.984 19.578 4.586 1 97.75 200 ILE A N 1
ATOM 1580 C CA . ILE A 1 200 ? 17.531 19.219 3.285 1 97.75 200 ILE A CA 1
ATOM 1581 C C . ILE A 1 200 ? 17.281 20.344 2.289 1 97.75 200 ILE A C 1
ATOM 1583 O O . ILE A 1 200 ? 18.156 20.688 1.488 1 97.75 200 ILE A O 1
ATOM 1587 N N . ALA A 1 201 ? 16.094 20.938 2.359 1 98.19 201 ALA A N 1
ATOM 1588 C CA . ALA A 1 201 ? 15.781 22.078 1.504 1 98.19 201 ALA A CA 1
ATOM 1589 C C . ALA A 1 201 ? 16.719 23.25 1.779 1 98.19 201 ALA A C 1
ATOM 1591 O O . ALA A 1 201 ? 17.188 23.906 0.85 1 98.19 201 ALA A O 1
ATOM 1592 N N . GLU A 1 202 ? 16.969 23.5 3.041 1 97.62 202 GLU A N 1
ATOM 1593 C CA . GLU A 1 202 ? 17.891 24.562 3.412 1 97.62 202 GLU A CA 1
ATOM 1594 C C . GLU A 1 202 ? 19.281 24.328 2.84 1 97.62 202 GLU A C 1
ATOM 1596 O O . GLU A 1 202 ? 19.938 25.266 2.373 1 97.62 202 GLU A O 1
ATOM 1601 N N . VAL A 1 203 ? 19.703 23.094 2.861 1 97.12 203 VAL A N 1
ATOM 1602 C CA . VAL A 1 203 ? 21.031 22.734 2.338 1 97.12 203 VAL A CA 1
ATOM 1603 C C . VAL A 1 203 ? 21.047 22.938 0.824 1 97.12 203 VAL A C 1
ATOM 1605 O O . VAL A 1 203 ? 21.969 23.547 0.287 1 97.12 203 VAL A O 1
ATOM 1608 N N . LEU A 1 204 ? 20.047 22.484 0.16 1 97.5 204 LEU A N 1
ATOM 1609 C CA . LEU A 1 204 ? 20 22.562 -1.295 1 97.5 204 LEU A CA 1
ATOM 1610 C C . LEU A 1 204 ? 19.859 24 -1.758 1 97.5 204 LEU A C 1
ATOM 1612 O O . LEU A 1 204 ? 20.422 24.391 -2.785 1 97.5 204 LEU A O 1
ATOM 1616 N N . GLY A 1 205 ? 19.047 24.797 -1.009 1 97.69 205 GLY A N 1
ATOM 1617 C CA . GLY A 1 205 ? 18.703 26.141 -1.442 1 97.69 205 GLY A CA 1
ATOM 1618 C C . GLY A 1 205 ? 19.625 27.203 -0.87 1 97.69 205 GLY A C 1
ATOM 1619 O O . GLY A 1 205 ? 19.656 28.328 -1.363 1 97.69 205 GLY A O 1
ATOM 1620 N N . GLY A 1 206 ? 20.25 26.891 0.272 1 96.62 206 GLY A N 1
ATOM 1621 C CA . GLY A 1 206 ? 21.219 27.812 0.862 1 96.62 206 GLY A CA 1
ATOM 1622 C C . GLY A 1 206 ? 20.562 28.906 1.671 1 96.62 206 GLY A C 1
ATOM 1623 O O . GLY A 1 206 ? 21.156 29.969 1.885 1 96.62 206 GLY A O 1
ATOM 1624 N N . MET A 1 207 ? 19.344 28.828 1.942 1 96.31 207 MET A N 1
ATOM 1625 C CA . MET A 1 207 ? 18.547 29.781 2.717 1 96.31 207 MET A CA 1
ATOM 1626 C C . MET A 1 207 ? 17.641 29.047 3.707 1 96.31 207 MET A C 1
ATOM 1628 O O . MET A 1 207 ? 17.391 27.859 3.564 1 96.31 207 MET A O 1
ATOM 1632 N N . PRO A 1 208 ? 17.188 29.828 4.777 1 95.44 208 PRO A N 1
ATOM 1633 C CA . PRO A 1 208 ? 16.203 29.203 5.664 1 95.44 208 PRO A CA 1
ATOM 1634 C C . PRO A 1 208 ? 14.961 28.719 4.914 1 95.44 208 PRO A C 1
ATOM 1636 O O . PRO A 1 208 ? 14.547 29.344 3.936 1 95.44 208 PRO A O 1
ATOM 1639 N N . TYR A 1 209 ? 14.352 27.656 5.434 1 96.44 209 TYR A N 1
ATOM 1640 C CA . TYR A 1 209 ? 13.211 27 4.801 1 96.44 209 TYR A CA 1
ATOM 1641 C C . TYR A 1 209 ? 12.102 28 4.5 1 96.44 209 TYR A C 1
ATOM 1643 O O . TYR A 1 209 ? 11.586 28.047 3.383 1 96.44 209 TYR A O 1
ATOM 1651 N N . GLU A 1 210 ? 11.742 28.844 5.457 1 96.06 210 GLU A N 1
ATOM 1652 C CA . GLU A 1 210 ? 10.641 29.781 5.293 1 96.06 210 GLU A CA 1
ATOM 1653 C C . GLU A 1 210 ? 10.93 30.766 4.168 1 96.06 210 GLU A C 1
ATOM 1655 O O . GLU A 1 210 ? 10.031 31.109 3.385 1 96.06 210 GLU A O 1
ATOM 1660 N N . ASP A 1 211 ? 12.133 31.156 4.066 1 97.56 211 ASP A N 1
ATOM 1661 C CA . ASP A 1 211 ? 12.523 32.094 3.014 1 97.56 211 ASP A CA 1
ATOM 1662 C C . ASP A 1 211 ? 12.461 31.422 1.64 1 97.56 211 ASP A C 1
ATOM 1664 O O . ASP A 1 211 ? 12.078 32.062 0.653 1 97.56 211 ASP A O 1
ATOM 1668 N N . LEU A 1 212 ? 12.891 30.203 1.621 1 98.5 212 LEU A N 1
ATOM 1669 C CA . LEU A 1 212 ? 12.844 29.453 0.367 1 98.5 212 LEU A CA 1
ATOM 1670 C C . LEU A 1 212 ? 11.398 29.297 -0.115 1 98.5 212 LEU A C 1
ATOM 1672 O O . LEU A 1 212 ? 11.117 29.484 -1.301 1 98.5 212 LEU A O 1
ATOM 1676 N N . VAL A 1 213 ? 10.477 28.984 0.756 1 98.25 213 VAL A N 1
ATOM 1677 C CA . VAL A 1 213 ? 9.078 28.812 0.395 1 98.25 213 VAL A CA 1
ATOM 1678 C C . VAL A 1 213 ? 8.508 30.141 -0.082 1 98.25 213 VAL A C 1
ATOM 1680 O O . VAL A 1 213 ? 7.797 30.203 -1.09 1 98.25 213 VAL A O 1
ATOM 1683 N N . ARG A 1 214 ? 8.82 31.234 0.586 1 98.06 214 ARG A N 1
ATOM 1684 C CA . ARG A 1 214 ? 8.359 32.562 0.187 1 98.06 214 ARG A CA 1
ATOM 1685 C C . ARG A 1 214 ? 8.836 32.906 -1.22 1 98.06 214 ARG A C 1
ATOM 1687 O O . ARG A 1 214 ? 8.047 33.344 -2.057 1 98.06 214 ARG A O 1
ATOM 1694 N N . ASP A 1 215 ? 10.039 32.625 -1.436 1 98 215 ASP A N 1
ATOM 1695 C CA . ASP A 1 215 ? 10.664 33.031 -2.684 1 98 215 ASP A CA 1
ATOM 1696 C C . ASP A 1 215 ? 10.234 32.156 -3.844 1 98 215 ASP A C 1
ATOM 1698 O O . ASP A 1 215 ? 9.977 32.625 -4.945 1 98 215 ASP A O 1
ATOM 1702 N N . ARG A 1 216 ? 10.203 30.875 -3.58 1 97.62 216 ARG A N 1
ATOM 1703 C CA . ARG A 1 216 ? 10.016 29.938 -4.688 1 97.62 216 ARG A CA 1
ATOM 1704 C C . ARG A 1 216 ? 8.539 29.656 -4.926 1 97.62 216 ARG A C 1
ATOM 1706 O O . ARG A 1 216 ? 8.141 29.297 -6.035 1 97.62 216 ARG A O 1
ATOM 1713 N N . ILE A 1 217 ? 7.703 29.844 -3.898 1 98.12 217 ILE A N 1
ATOM 1714 C CA . ILE A 1 217 ? 6.312 29.422 -4.066 1 98.12 217 ILE A CA 1
ATOM 1715 C C . ILE A 1 217 ? 5.387 30.625 -3.871 1 98.12 217 ILE A C 1
ATOM 1717 O O . ILE A 1 217 ? 4.77 31.094 -4.824 1 98.12 217 ILE A O 1
ATOM 1721 N N . PHE A 1 218 ? 5.395 31.281 -2.703 1 98.25 218 PHE A N 1
ATOM 1722 C CA . PHE A 1 218 ? 4.422 32.312 -2.41 1 98.25 218 PHE A CA 1
ATOM 1723 C C . PHE A 1 218 ? 4.512 33.438 -3.438 1 98.25 218 PHE A C 1
ATOM 1725 O O . PHE A 1 218 ? 3.502 33.844 -4.031 1 98.25 218 PHE A O 1
ATOM 1732 N N . LYS A 1 219 ? 5.695 33.938 -3.641 1 97.38 219 LYS A N 1
ATOM 1733 C CA . LYS A 1 219 ? 5.887 35.062 -4.551 1 97.38 219 LYS A CA 1
ATOM 1734 C C . LYS A 1 219 ? 5.566 34.656 -5.988 1 97.38 219 LYS A C 1
ATOM 1736 O O . LYS A 1 219 ? 4.887 35.406 -6.707 1 97.38 219 LYS A O 1
ATOM 1741 N N . ARG A 1 220 ? 5.973 33.531 -6.352 1 96.81 220 ARG A N 1
ATOM 1742 C CA . ARG A 1 220 ? 5.812 33.094 -7.734 1 96.81 220 ARG A CA 1
ATOM 1743 C C . ARG A 1 220 ? 4.348 32.812 -8.055 1 96.81 220 ARG A C 1
ATOM 1745 O O . ARG A 1 220 ? 3.936 32.906 -9.211 1 96.81 220 ARG A O 1
ATOM 1752 N N . LEU A 1 221 ? 3.564 32.438 -7.035 1 97.44 221 LEU A N 1
ATOM 1753 C CA . LEU A 1 221 ? 2.154 32.125 -7.254 1 97.44 221 LEU A CA 1
ATOM 1754 C C . LEU A 1 221 ? 1.272 33.312 -6.848 1 97.44 221 LEU A C 1
ATOM 1756 O O . LEU A 1 221 ? 0.045 33.188 -6.824 1 97.44 221 LEU A O 1
ATOM 1760 N N . ASN A 1 222 ? 1.892 34.438 -6.449 1 96.94 222 ASN A N 1
ATOM 1761 C CA . ASN A 1 222 ? 1.195 35.625 -5.988 1 96.94 222 ASN A CA 1
ATOM 1762 C C . ASN A 1 222 ? 0.288 35.312 -4.801 1 96.94 222 ASN A C 1
ATOM 1764 O O . ASN A 1 222 ? -0.852 35.781 -4.75 1 96.94 222 ASN A O 1
ATOM 1768 N N . MET A 1 223 ? 0.73 34.469 -3.982 1 98.06 223 MET A N 1
ATOM 1769 C CA . MET A 1 223 ? 0.043 34.188 -2.723 1 98.06 223 MET A CA 1
ATOM 1770 C C . MET A 1 223 ? 0.401 35.25 -1.67 1 98.06 223 MET A C 1
ATOM 1772 O O . MET A 1 223 ? 1.18 34.969 -0.756 1 98.06 223 MET A O 1
ATOM 1776 N N . THR A 1 224 ? -0.284 36.25 -1.627 1 96.94 224 THR A N 1
ATOM 1777 C CA . THR A 1 224 ? 0.144 37.469 -0.907 1 96.94 224 THR A CA 1
ATOM 1778 C C . THR A 1 224 ? -0.217 37.344 0.572 1 96.94 224 THR A C 1
ATOM 1780 O O . THR A 1 224 ? 0.389 38.031 1.413 1 96.94 224 THR A O 1
ATOM 1783 N N . THR A 1 225 ? -1.167 36.562 0.881 1 97.44 225 THR A N 1
ATOM 1784 C CA . THR A 1 225 ? -1.544 36.438 2.283 1 97.44 225 THR A CA 1
ATOM 1785 C C . THR A 1 225 ? -0.771 35.281 2.943 1 97.44 225 THR A C 1
ATOM 1787 O O . THR A 1 225 ? -0.747 35.188 4.172 1 97.44 225 THR A O 1
ATOM 1790 N N . ALA A 1 226 ? -0.175 34.406 2.139 1 97.88 226 ALA A N 1
ATOM 1791 C CA . ALA A 1 226 ? 0.465 33.219 2.654 1 97.88 226 ALA A CA 1
ATOM 1792 C C . ALA A 1 226 ? 1.613 33.562 3.598 1 97.88 226 ALA A C 1
ATOM 1794 O O . ALA A 1 226 ? 2.367 34.5 3.348 1 97.88 226 ALA A O 1
ATOM 1795 N N . THR A 1 227 ? 1.691 32.844 4.66 1 95.25 227 THR A N 1
ATOM 1796 C CA . THR A 1 227 ? 2.691 33.031 5.703 1 95.25 227 THR A CA 1
ATOM 1797 C C . THR A 1 227 ? 2.869 31.781 6.535 1 95.25 227 THR A C 1
ATOM 1799 O O . THR A 1 227 ? 2.49 30.688 6.102 1 95.25 227 THR A O 1
ATOM 1802 N N . PHE A 1 228 ? 3.574 32 7.684 1 92.69 228 PHE A N 1
ATOM 1803 C CA . PHE A 1 228 ? 3.803 30.859 8.57 1 92.69 228 PHE A CA 1
ATOM 1804 C C . PHE A 1 228 ? 3.162 31.109 9.938 1 92.69 228 PHE A C 1
ATOM 1806 O O . PHE A 1 228 ? 2.971 32.25 10.336 1 92.69 228 PHE A O 1
ATOM 1813 N N . MET A 1 229 ? 2.822 30.062 10.531 1 87.88 229 MET A N 1
ATOM 1814 C CA . MET A 1 229 ? 2.111 30.094 11.805 1 87.88 229 MET A CA 1
ATOM 1815 C C . MET A 1 229 ? 2.848 30.969 12.812 1 87.88 229 MET A C 1
ATOM 1817 O O . MET A 1 229 ? 2.221 31.703 13.586 1 87.88 229 MET A O 1
ATOM 1821 N N . GLY A 1 230 ? 4.145 30.891 12.859 1 81.25 230 GLY A N 1
ATOM 1822 C CA . GLY A 1 230 ? 4.934 31.688 13.797 1 81.25 230 GLY A CA 1
ATOM 1823 C C . GLY A 1 230 ? 4.871 33.188 13.523 1 81.25 230 GLY A C 1
ATOM 1824 O O . GLY A 1 230 ? 5.246 33.969 14.375 1 81.25 230 GLY A O 1
ATOM 1825 N N . GLU A 1 231 ? 4.25 33.5 12.422 1 85.81 231 GLU A N 1
ATOM 1826 C CA . GLU A 1 231 ? 4.203 34.906 12.016 1 85.81 231 GLU A CA 1
ATOM 1827 C C . GLU A 1 231 ? 2.773 35.438 12.008 1 85.81 231 GLU A C 1
ATOM 1829 O O . GLU A 1 231 ? 2.518 36.531 11.531 1 85.81 231 GLU A O 1
ATOM 1834 N N . LEU A 1 232 ? 1.837 34.75 12.508 1 86 232 LEU A N 1
ATOM 1835 C CA . LEU A 1 232 ? 0.419 35.062 12.414 1 86 232 LEU A CA 1
ATOM 1836 C C . LEU A 1 232 ? 0.065 36.219 13.359 1 86 232 LEU A C 1
ATOM 1838 O O . LEU A 1 232 ? -0.884 36.969 13.109 1 86 232 LEU A O 1
ATOM 1842 N N . GLY A 1 233 ? 0.718 36.344 14.461 1 77.81 233 GLY A N 1
ATOM 1843 C CA . GLY A 1 233 ? 0.402 37.344 15.477 1 77.81 233 GLY A CA 1
ATOM 1844 C C . GLY A 1 233 ? 0.382 38.75 14.938 1 77.81 233 GLY A C 1
ATOM 1845 O O . GLY A 1 233 ? -0.339 39.625 15.461 1 77.81 233 GLY A O 1
ATOM 1846 N N . ASP A 1 234 ? 0.933 38.938 13.875 1 76.62 234 ASP A N 1
ATOM 1847 C CA . ASP A 1 234 ? 1.062 40.281 13.32 1 76.62 234 ASP A CA 1
ATOM 1848 C C . ASP A 1 234 ? 0.049 40.5 12.203 1 76.62 234 ASP A C 1
ATOM 1850 O O . ASP A 1 234 ? -0.033 41.594 11.648 1 76.62 234 ASP A O 1
ATOM 1854 N N . ARG A 1 235 ? -0.735 39.531 11.984 1 83.44 235 ARG A N 1
ATOM 1855 C CA . ARG A 1 235 ? -1.619 39.625 10.828 1 83.44 235 ARG A CA 1
ATOM 1856 C C . ARG A 1 235 ? -3.033 40 11.25 1 83.44 235 ARG A C 1
ATOM 1858 O O . ARG A 1 235 ? -3.654 39.312 12.062 1 83.44 235 ARG A O 1
ATOM 1865 N N . GLN A 1 236 ? -3.535 41.031 10.641 1 88.38 236 GLN A N 1
ATOM 1866 C CA . GLN A 1 236 ? -4.844 41.562 11.008 1 88.38 236 GLN A CA 1
ATOM 1867 C C . GLN A 1 236 ? -5.965 40.656 10.484 1 88.38 236 GLN A C 1
ATOM 1869 O O . GLN A 1 236 ? -7.055 40.625 11.062 1 88.38 236 GLN A O 1
ATOM 1874 N N . ASN A 1 237 ? -5.754 40 9.43 1 95 237 ASN A N 1
ATOM 1875 C CA . ASN A 1 237 ? -6.812 39.188 8.828 1 95 237 ASN A CA 1
ATOM 1876 C C . ASN A 1 237 ? -6.648 37.719 9.164 1 95 237 ASN A C 1
ATOM 1878 O O . ASN A 1 237 ? -7.203 36.844 8.477 1 95 237 ASN A O 1
ATOM 1882 N N . ALA A 1 238 ? -5.969 37.438 10.242 1 95 238 ALA A N 1
ATOM 1883 C CA . ALA A 1 238 ? -5.777 36.031 10.664 1 95 238 ALA A CA 1
ATOM 1884 C C . ALA A 1 238 ? -6.961 35.562 11.484 1 95 238 ALA A C 1
ATOM 1886 O O . ALA A 1 238 ? -7.496 36.281 12.32 1 95 238 ALA A O 1
ATOM 1887 N N . ALA A 1 239 ? -7.406 34.375 11.188 1 95.81 239 ALA A N 1
ATOM 1888 C CA . ALA A 1 239 ? -8.453 33.75 12 1 95.81 239 ALA A CA 1
ATOM 1889 C C . ALA A 1 239 ? -7.898 33.281 13.352 1 95.81 239 ALA A C 1
ATOM 1891 O O . ALA A 1 239 ? -6.871 32.625 13.414 1 95.81 239 ALA A O 1
ATOM 1892 N N . LYS A 1 240 ? -8.562 33.688 14.406 1 92.5 240 LYS A N 1
ATOM 1893 C CA . LYS A 1 240 ? -8.18 33.219 15.734 1 92.5 240 LYS A CA 1
ATOM 1894 C C . LYS A 1 240 ? -8.625 31.766 15.969 1 92.5 240 LYS A C 1
ATOM 1896 O O . LYS A 1 240 ? -9.758 31.406 15.641 1 92.5 240 LYS A O 1
ATOM 1901 N N . PRO A 1 241 ? -7.707 30.938 16.562 1 91.88 241 PRO A N 1
ATOM 1902 C CA . PRO A 1 241 ? -8.109 29.578 16.875 1 91.88 241 PRO A CA 1
ATOM 1903 C C . PRO A 1 241 ? -8.953 29.484 18.141 1 91.88 241 PRO A C 1
ATOM 1905 O O . PRO A 1 241 ? -8.703 30.203 19.109 1 91.88 241 PRO A O 1
ATOM 1908 N N . TYR A 1 242 ? -9.961 28.5 18.125 1 92.56 242 TYR A N 1
ATOM 1909 C CA . TYR A 1 242 ? -10.875 28.391 19.266 1 92.56 242 TYR A CA 1
ATOM 1910 C C . TYR A 1 242 ? -10.945 26.953 19.766 1 92.56 242 TYR A C 1
ATOM 1912 O O . TYR A 1 242 ? -10.961 26.016 18.969 1 92.56 242 TYR A O 1
ATOM 1920 N N . ASP A 1 243 ? -10.961 26.797 21.094 1 88 243 ASP A N 1
ATOM 1921 C CA . ASP A 1 243 ? -11.234 25.531 21.781 1 88 243 ASP A CA 1
ATOM 1922 C C . ASP A 1 243 ? -12.672 25.484 22.297 1 88 243 ASP A C 1
ATOM 1924 O O . ASP A 1 243 ? -13.273 26.516 22.578 1 88 243 ASP A O 1
ATOM 1928 N N . LEU A 1 244 ? -13.188 24.281 22.234 1 88.44 244 LEU A N 1
ATOM 1929 C CA . LEU A 1 244 ? -14.492 24.078 22.844 1 88.44 244 LEU A CA 1
ATOM 1930 C C . LEU A 1 244 ? -14.344 23.562 24.281 1 88.44 244 LEU A C 1
ATOM 1932 O O . LEU A 1 244 ? -13.93 22.422 24.484 1 88.44 244 LEU A O 1
ATOM 1936 N N . VAL A 1 245 ? -14.609 24.406 25.234 1 83.81 245 VAL A N 1
ATOM 1937 C CA . VAL A 1 245 ? -14.539 24.078 26.656 1 83.81 245 VAL A CA 1
ATOM 1938 C C . VAL A 1 245 ? -15.922 24.203 27.281 1 83.81 245 VAL A C 1
ATOM 1940 O O . VAL A 1 245 ? -16.516 25.281 27.297 1 83.81 245 VAL A O 1
ATOM 1943 N N . ASN A 1 246 ? -16.422 23.094 27.844 1 83.56 246 ASN A N 1
ATOM 1944 C CA . ASN A 1 246 ? -17.75 23.078 28.422 1 83.56 246 ASN A CA 1
ATOM 1945 C C . ASN A 1 246 ? -18.781 23.719 27.469 1 83.56 246 ASN A C 1
ATOM 1947 O O . ASN A 1 246 ? -19.516 24.625 27.859 1 83.56 246 ASN A O 1
ATOM 1951 N N . ASP A 1 247 ? -18.656 23.406 26.234 1 87.5 247 ASP A N 1
ATOM 1952 C CA . ASP A 1 247 ? -19.578 23.781 25.172 1 87.5 247 ASP A CA 1
ATOM 1953 C C . ASP A 1 247 ? -19.516 25.281 24.891 1 87.5 247 ASP A C 1
ATOM 1955 O O . ASP A 1 247 ? -20.484 25.875 24.406 1 87.5 247 ASP A O 1
ATOM 1959 N N . THR A 1 248 ? -18.453 25.828 25.297 1 91.06 248 THR A N 1
ATOM 1960 C CA . THR A 1 248 ? -18.203 27.234 25 1 91.06 248 THR A CA 1
ATOM 1961 C C . THR A 1 248 ? -16.906 27.406 24.219 1 91.06 248 THR A C 1
ATOM 1963 O O . THR A 1 248 ? -15.891 26.797 24.547 1 91.06 248 THR A O 1
ATOM 1966 N N . LEU A 1 249 ? -16.984 28.281 23.188 1 93.06 249 LEU A N 1
ATOM 1967 C CA . LEU A 1 249 ? -15.781 28.578 22.406 1 93.06 249 LEU A CA 1
ATOM 1968 C C . LEU A 1 249 ? -14.898 29.578 23.141 1 93.06 249 LEU A C 1
ATOM 1970 O O . LEU A 1 249 ? -15.359 30.656 23.531 1 93.06 249 LEU A O 1
ATOM 1974 N N . VAL A 1 250 ? -13.664 29.172 23.359 1 89.5 250 VAL A N 1
ATOM 1975 C CA . VAL A 1 250 ? -12.695 30.031 24.016 1 89.5 250 VAL A CA 1
ATOM 1976 C C . VAL A 1 250 ? -11.445 30.156 23.141 1 89.5 250 VAL A C 1
ATOM 1978 O O . VAL A 1 250 ? -11.117 29.25 22.375 1 89.5 250 VAL A O 1
ATOM 1981 N N . ASP A 1 251 ? -10.75 31.297 23.281 1 85.44 251 ASP A N 1
ATOM 1982 C CA . ASP A 1 251 ? -9.5 31.484 22.547 1 85.44 251 ASP A CA 1
ATOM 1983 C C . ASP A 1 251 ? -8.492 30.391 22.891 1 85.44 251 ASP A C 1
ATOM 1985 O O . ASP A 1 251 ? -8.289 30.078 24.062 1 85.44 251 ASP A O 1
ATOM 1989 N N . SER A 1 252 ? -7.895 29.859 21.812 1 80.5 252 SER A N 1
ATOM 1990 C CA . SER A 1 252 ? -6.848 28.875 22.062 1 80.5 252 SER A CA 1
ATOM 1991 C C . SER A 1 252 ? -5.57 29.531 22.562 1 80.5 252 SER A C 1
ATOM 1993 O O . SER A 1 252 ? -5.344 30.719 22.312 1 80.5 252 SER A O 1
ATOM 1995 N N . ASP A 1 253 ? -4.75 28.672 23.172 1 69.38 253 ASP A N 1
ATOM 1996 C CA . ASP A 1 253 ? -3.48 29.172 23.688 1 69.38 253 ASP A CA 1
ATOM 1997 C C . ASP A 1 253 ? -2.533 29.562 22.562 1 69.38 253 ASP A C 1
ATOM 1999 O O . ASP A 1 253 ? -2.361 28.797 21.594 1 69.38 253 ASP A O 1
ATOM 2003 N N . GLN A 1 254 ? -1.943 30.688 22.719 1 65.12 254 GLN A N 1
ATOM 2004 C CA . GLN A 1 254 ? -1.099 31.281 21.688 1 65.12 254 GLN A CA 1
ATOM 2005 C C . GLN A 1 254 ? 0.262 30.594 21.625 1 65.12 254 GLN A C 1
ATOM 2007 O O . GLN A 1 254 ? 1.017 30.797 20.672 1 65.12 254 GLN A O 1
ATOM 2012 N N . PHE A 1 255 ? 0.521 29.859 22.625 1 62.78 255 PHE A N 1
ATOM 2013 C CA . PHE A 1 255 ? 1.821 29.203 22.719 1 62.78 255 PHE A CA 1
ATOM 2014 C C . PHE A 1 255 ? 2.057 28.312 21.5 1 62.78 255 PHE A C 1
ATOM 2016 O O . PHE A 1 255 ? 3.201 28.078 21.109 1 62.78 255 PHE A O 1
ATOM 2023 N N . VAL A 1 256 ? 1.044 28.109 20.812 1 58.78 256 VAL A N 1
ATOM 2024 C CA . VAL A 1 256 ? 1.095 27.203 19.656 1 58.78 256 VAL A CA 1
ATOM 2025 C C . VAL A 1 256 ? 1.864 27.875 18.516 1 58.78 256 VAL A C 1
ATOM 2027 O O . VAL A 1 256 ? 2.516 27.188 17.719 1 58.78 256 VAL A O 1
ATOM 2030 N N . TYR A 1 257 ? 1.973 29.047 18.578 1 62.78 257 TYR A N 1
ATOM 2031 C CA . TYR A 1 257 ? 2.574 29.812 17.5 1 62.78 257 TYR A CA 1
ATOM 2032 C C . TYR A 1 257 ? 4.09 29.844 17.641 1 62.78 257 TYR A C 1
ATOM 2034 O O . TYR A 1 257 ? 4.793 30.297 16.719 1 62.78 257 TYR A O 1
ATOM 2042 N N . LYS A 1 258 ? 4.543 29.312 18.656 1 62.53 258 LYS A N 1
ATOM 2043 C CA . LYS A 1 258 ? 5.977 29.422 18.906 1 62.53 258 LYS A CA 1
ATOM 2044 C C . LYS A 1 258 ? 6.715 28.188 18.391 1 62.53 258 LYS A C 1
ATOM 2046 O O . LYS A 1 258 ? 7.934 28.078 18.547 1 62.53 258 LYS A O 1
ATOM 2051 N N . VAL A 1 259 ? 6.055 27.391 17.75 1 61.41 259 VAL A N 1
ATOM 2052 C CA . VAL A 1 259 ? 6.723 26.172 17.297 1 61.41 259 VAL A CA 1
ATOM 2053 C C . VAL A 1 259 ? 7.262 26.391 15.883 1 61.41 259 VAL A C 1
ATOM 2055 O O . VAL A 1 259 ? 6.594 26.047 14.898 1 61.41 259 VAL A O 1
ATOM 2058 N N . HIS A 1 260 ? 8.445 27 15.773 1 62.16 260 HIS A N 1
ATOM 2059 C CA . HIS A 1 260 ? 8.938 27.422 14.469 1 62.16 260 HIS A CA 1
ATOM 2060 C C . HIS A 1 260 ? 9.625 26.266 13.742 1 62.16 260 HIS A C 1
ATOM 2062 O O . HIS A 1 260 ? 9.547 26.172 12.516 1 62.16 260 HIS A O 1
ATOM 2068 N N . MET A 1 261 ? 10.258 25.375 14.406 1 75.12 261 MET A N 1
ATOM 2069 C CA . MET A 1 261 ? 11.055 24.344 13.742 1 75.12 261 MET A CA 1
ATOM 2070 C C . MET A 1 261 ? 10.164 23.375 12.977 1 75.12 261 MET A C 1
ATOM 2072 O O . MET A 1 261 ? 10.633 22.688 12.07 1 75.12 261 MET A O 1
ATOM 2076 N N . ILE A 1 262 ? 8.898 23.469 13.125 1 81.69 262 ILE A N 1
ATOM 2077 C CA . ILE A 1 262 ? 8.016 22.422 12.617 1 81.69 262 ILE A CA 1
ATOM 2078 C C . ILE A 1 262 ? 7.383 22.875 11.305 1 81.69 262 ILE A C 1
ATOM 2080 O O . ILE A 1 262 ? 6.602 22.125 10.703 1 81.69 262 ILE A O 1
ATOM 2084 N N . SER A 1 263 ? 7.754 24.031 10.75 1 89.56 263 SER A N 1
ATOM 2085 C CA . SER A 1 263 ? 7.098 24.625 9.586 1 89.56 263 SER A CA 1
ATOM 2086 C C . SER A 1 263 ? 7.082 23.656 8.406 1 89.56 263 SER A C 1
ATOM 2088 O O . SER A 1 263 ? 6.078 23.547 7.699 1 89.56 263 SER A O 1
ATOM 2090 N N . PRO A 1 264 ? 8.141 22.875 8.211 1 94.31 264 PRO A N 1
ATOM 2091 C CA . PRO A 1 264 ? 8.117 21.953 7.078 1 94.31 264 PRO A CA 1
ATOM 2092 C C . PRO A 1 264 ? 7.047 20.875 7.215 1 94.31 264 PRO A C 1
ATOM 2094 O O . PRO A 1 264 ? 6.621 20.297 6.219 1 94.31 264 PRO A O 1
ATOM 2097 N N . ALA A 1 265 ? 6.609 20.609 8.438 1 92.38 265 ALA A N 1
ATOM 2098 C CA . ALA A 1 265 ? 5.609 19.578 8.688 1 92.38 265 ALA A CA 1
ATOM 2099 C C . ALA A 1 265 ? 4.199 20.156 8.664 1 92.38 265 ALA A C 1
ATOM 2101 O O . ALA A 1 265 ? 3.217 19.422 8.547 1 92.38 265 ALA A O 1
ATOM 2102 N N . GLY A 1 266 ? 4.031 21.484 8.836 1 89.75 266 GLY A N 1
ATOM 2103 C CA . GLY A 1 266 ? 2.68 22.031 8.875 1 89.75 266 GLY A CA 1
ATOM 2104 C C . GLY A 1 266 ? 2.631 23.484 9.297 1 89.75 266 GLY A C 1
ATOM 2105 O O . GLY A 1 266 ? 1.739 23.891 10.047 1 89.75 266 GLY A O 1
ATOM 2106 N N . GLY A 1 267 ? 3.416 24.391 8.812 1 89 267 GLY A N 1
ATOM 2107 C CA . GLY A 1 267 ? 3.439 25.75 9.336 1 89 267 GLY A CA 1
ATOM 2108 C C . GLY A 1 267 ? 2.84 26.766 8.383 1 89 267 GLY A C 1
ATOM 2109 O O . GLY A 1 267 ? 2.701 27.938 8.727 1 89 267 GLY A O 1
ATOM 2110 N N . VAL A 1 268 ? 2.338 26.297 7.238 1 95.44 268 VAL A N 1
ATOM 2111 C CA . VAL A 1 268 ? 1.873 27.234 6.227 1 95.44 268 VAL A CA 1
ATOM 2112 C C . VAL A 1 268 ? 0.438 27.656 6.531 1 95.44 268 VAL A C 1
ATOM 2114 O O . VAL A 1 268 ? -0.41 26.812 6.84 1 95.44 268 VAL A O 1
ATOM 2117 N N . CYS A 1 269 ? 0.216 28.969 6.504 1 96.06 269 CYS A N 1
ATOM 2118 C CA . CYS A 1 269 ? -1.101 29.578 6.629 1 96.06 269 CYS A CA 1
ATOM 2119 C C . CYS A 1 269 ? -1.394 30.484 5.441 1 96.06 269 CYS A C 1
ATOM 2121 O O . CYS A 1 269 ? -0.496 31.172 4.938 1 96.06 269 CYS A O 1
ATOM 2123 N N . ALA A 1 270 ? -2.602 30.469 4.996 1 98.5 270 ALA A N 1
ATOM 2124 C CA . ALA A 1 270 ? -2.984 31.297 3.855 1 98.5 270 ALA A CA 1
ATOM 2125 C C . ALA A 1 270 ? -4.5 31.484 3.799 1 98.5 270 ALA A C 1
ATOM 2127 O O . ALA A 1 270 ? -5.238 30.859 4.562 1 98.5 270 ALA A O 1
ATOM 2128 N N . SER A 1 271 ? -4.926 32.406 2.955 1 98.69 271 SER A N 1
ATOM 2129 C CA . SER A 1 271 ? -6.352 32.625 2.701 1 98.69 271 SER A CA 1
ATOM 2130 C C . SER A 1 271 ? -6.883 31.578 1.711 1 98.69 271 SER A C 1
ATOM 2132 O O . SER A 1 271 ? -6.105 30.906 1.026 1 98.69 271 SER A O 1
ATOM 2134 N N . ALA A 1 272 ? -8.234 31.484 1.712 1 98.75 272 ALA A N 1
ATOM 2135 C CA . ALA A 1 272 ? -8.859 30.594 0.733 1 98.75 272 ALA A CA 1
ATOM 2136 C C . ALA A 1 272 ? -8.484 31 -0.69 1 98.75 272 ALA A C 1
ATOM 2138 O O . ALA A 1 272 ? -8.273 30.156 -1.553 1 98.75 272 ALA A O 1
ATOM 2139 N N . ASP A 1 273 ? -8.375 32.25 -0.91 1 98.62 273 ASP A N 1
ATOM 2140 C CA . ASP A 1 273 ? -7.992 32.719 -2.234 1 98.62 273 ASP A CA 1
ATOM 2141 C C . ASP A 1 273 ? -6.582 32.281 -2.596 1 98.62 273 ASP A C 1
ATOM 2143 O O . ASP A 1 273 ? -6.34 31.797 -3.707 1 98.62 273 ASP A O 1
ATOM 2147 N N . ASP A 1 274 ? -5.676 32.469 -1.7 1 98.69 274 ASP A N 1
ATOM 2148 C CA . ASP A 1 274 ? -4.301 32.031 -1.939 1 98.69 274 ASP A CA 1
ATOM 2149 C C . ASP A 1 274 ? -4.227 30.516 -2.107 1 98.69 274 ASP A C 1
ATOM 2151 O O . ASP A 1 274 ? -3.482 30.016 -2.953 1 98.69 274 ASP A O 1
ATOM 2155 N N . TYR A 1 275 ? -4.977 29.781 -1.31 1 98.88 275 TYR A N 1
ATOM 2156 C CA . TYR A 1 275 ? -5 28.328 -1.446 1 98.88 275 TYR A CA 1
ATOM 2157 C C . TYR A 1 275 ? -5.535 27.922 -2.814 1 98.88 275 TYR A C 1
ATOM 2159 O O . TYR A 1 275 ? -5.109 26.906 -3.377 1 98.88 275 TYR A O 1
ATOM 2167 N N . SER A 1 276 ? -6.484 28.688 -3.379 1 98.44 276 SER A N 1
ATOM 2168 C CA . SER A 1 276 ? -6.977 28.375 -4.715 1 98.44 276 SER A CA 1
ATOM 2169 C C . SER A 1 276 ? -5.879 28.547 -5.762 1 98.44 276 SER A C 1
ATOM 2171 O O . SER A 1 276 ? -5.832 27.797 -6.746 1 98.44 276 SER A O 1
ATOM 2173 N N . LYS A 1 277 ? -4.988 29.5 -5.57 1 98.19 277 LYS A N 1
ATOM 2174 C CA . LYS A 1 277 ? -3.838 29.672 -6.453 1 98.19 277 LYS A CA 1
ATOM 2175 C C . LYS A 1 277 ? -2.891 28.484 -6.355 1 98.19 277 LYS A C 1
ATOM 2177 O O . LYS A 1 277 ? -2.375 28 -7.371 1 98.19 277 LYS A O 1
ATOM 2182 N N . TRP A 1 278 ? -2.693 28.047 -5.152 1 98.56 278 TRP A N 1
ATOM 2183 C CA . TRP A 1 278 ? -1.871 26.875 -4.891 1 98.56 278 TRP A CA 1
ATOM 2184 C C . TRP A 1 278 ? -2.441 25.641 -5.586 1 98.56 278 TRP A C 1
ATOM 2186 O O . TRP A 1 278 ? -1.718 24.922 -6.277 1 98.56 278 TRP A O 1
ATOM 2196 N N . LEU A 1 279 ? -3.738 25.422 -5.445 1 98.5 279 LEU A N 1
ATOM 2197 C CA . LEU A 1 279 ? -4.402 24.281 -6.074 1 98.5 279 LEU A CA 1
ATOM 2198 C C . LEU A 1 279 ? -4.297 24.359 -7.594 1 98.5 279 LEU A C 1
ATOM 2200 O O . LEU A 1 279 ? -4.078 23.344 -8.258 1 98.5 279 LEU A O 1
ATOM 2204 N N . HIS A 1 280 ? -4.457 25.531 -8.094 1 97.62 280 HIS A N 1
ATOM 2205 C CA . HIS A 1 280 ? -4.348 25.734 -9.539 1 97.62 280 HIS A CA 1
ATOM 2206 C C . HIS A 1 280 ? -2.957 25.359 -10.039 1 97.62 280 HIS A C 1
ATOM 2208 O O . HIS A 1 280 ? -2.822 24.703 -11.078 1 97.62 280 HIS A O 1
ATOM 2214 N N . PHE A 1 281 ? -1.988 25.766 -9.359 1 97.88 281 PHE A N 1
ATOM 2215 C CA . PHE A 1 281 ? -0.604 25.453 -9.688 1 97.88 281 PHE A CA 1
ATOM 2216 C C . PHE A 1 281 ? -0.387 23.938 -9.703 1 97.88 281 PHE A C 1
ATOM 2218 O O . PHE A 1 281 ? 0.203 23.406 -10.641 1 97.88 281 PHE A O 1
ATOM 2225 N N . LEU A 1 282 ? -0.892 23.234 -8.672 1 98.06 282 LEU A N 1
ATOM 2226 C CA . LEU A 1 282 ? -0.746 21.781 -8.578 1 98.06 282 LEU A CA 1
ATOM 2227 C C . LEU A 1 282 ? -1.421 21.094 -9.758 1 98.06 282 LEU A C 1
ATOM 2229 O O . LEU A 1 282 ? -0.883 20.125 -10.312 1 98.06 282 LEU A O 1
ATOM 2233 N N . LEU A 1 283 ? -2.559 21.562 -10.18 1 97.38 283 LEU A N 1
ATOM 2234 C CA . LEU A 1 283 ? -3.361 20.922 -11.219 1 97.38 283 LEU A CA 1
ATOM 2235 C C . LEU A 1 283 ? -2.85 21.297 -12.609 1 97.38 283 LEU A C 1
ATOM 2237 O O . LEU A 1 283 ? -3.221 20.672 -13.602 1 97.38 283 LEU A O 1
ATOM 2241 N N . ASN A 1 284 ? -2.012 22.297 -12.625 1 96.06 284 ASN A N 1
ATOM 2242 C CA . ASN A 1 284 ? -1.503 22.797 -13.898 1 96.06 284 ASN A CA 1
ATOM 2243 C C . ASN A 1 284 ? -0.064 22.344 -14.141 1 96.06 284 ASN A C 1
ATOM 2245 O O . ASN A 1 284 ? 0.733 23.078 -14.719 1 96.06 284 ASN A O 1
ATOM 2249 N N . ASP A 1 285 ? 0.332 21.219 -13.641 1 95.12 285 ASP A N 1
ATOM 2250 C CA . ASP A 1 285 ? 1.616 20.578 -13.898 1 95.12 285 ASP A CA 1
ATOM 2251 C C . ASP A 1 285 ? 2.775 21.484 -13.492 1 95.12 285 ASP A C 1
ATOM 2253 O O . ASP A 1 285 ? 3.711 21.703 -14.273 1 95.12 285 ASP A O 1
ATOM 2257 N N . ALA A 1 286 ? 2.627 22.188 -12.398 1 96.31 286 ALA A N 1
ATOM 2258 C CA . ALA A 1 286 ? 3.65 23.016 -11.773 1 96.31 286 ALA A CA 1
ATOM 2259 C C . ALA A 1 286 ? 3.971 24.234 -12.633 1 96.31 286 ALA A C 1
ATOM 2261 O O . ALA A 1 286 ? 5.117 24.672 -12.68 1 96.31 286 ALA A O 1
ATOM 2262 N N . LYS A 1 287 ? 2.99 24.703 -13.312 1 94.88 287 LYS A N 1
ATOM 2263 C CA . LYS A 1 287 ? 3.176 25.906 -14.125 1 94.88 287 LYS A CA 1
ATOM 2264 C C . LYS A 1 287 ? 2.604 27.141 -13.43 1 94.88 287 LYS A C 1
ATOM 2266 O O . LYS A 1 287 ? 1.547 27.062 -12.797 1 94.88 287 LYS A O 1
ATOM 2271 N N . THR A 1 288 ? 3.291 28.219 -13.523 1 91.81 288 THR A N 1
ATOM 2272 C CA . THR A 1 288 ? 2.82 29.5 -13.023 1 91.81 288 THR A CA 1
ATOM 2273 C C . THR A 1 288 ? 1.73 30.062 -13.93 1 91.81 288 THR A C 1
ATOM 2275 O O . THR A 1 288 ? 1.481 29.531 -15.016 1 91.81 288 THR A O 1
ATOM 2278 N N . PRO A 1 289 ? 1.094 31.109 -13.422 1 84.56 289 PRO A N 1
ATOM 2279 C CA . PRO A 1 289 ? 0.067 31.734 -14.258 1 84.56 289 PRO A CA 1
ATOM 2280 C C . PRO A 1 289 ? 0.606 32.188 -15.617 1 84.56 289 PRO A C 1
ATOM 2282 O O . PRO A 1 289 ? -0.13 32.188 -16.609 1 84.56 289 PRO A O 1
ATOM 2285 N N . ASN A 1 290 ? 1.855 32.406 -15.703 1 89.12 290 ASN A N 1
ATOM 2286 C CA . ASN A 1 290 ? 2.461 32.844 -16.953 1 89.12 290 ASN A CA 1
ATOM 2287 C C . ASN A 1 290 ? 2.92 31.656 -17.812 1 89.12 290 ASN A C 1
ATOM 2289 O O . ASN A 1 290 ? 3.533 31.844 -18.859 1 89.12 290 ASN A O 1
ATOM 2293 N N . GLY A 1 291 ? 2.73 30.469 -17.312 1 90.5 291 GLY A N 1
ATOM 2294 C CA . GLY A 1 291 ? 2.963 29.266 -18.109 1 90.5 291 GLY A CA 1
ATOM 2295 C C . GLY A 1 291 ? 4.32 28.641 -17.859 1 90.5 291 GLY A C 1
ATOM 2296 O O . GLY A 1 291 ? 4.652 27.609 -18.438 1 90.5 291 GLY A O 1
ATOM 2297 N N . LYS A 1 292 ? 5.094 29.25 -17.062 1 92.88 292 LYS A N 1
ATOM 2298 C CA . LYS A 1 292 ? 6.418 28.703 -16.781 1 92.88 292 LYS A CA 1
ATOM 2299 C C . LYS A 1 292 ? 6.332 27.484 -15.859 1 92.88 292 LYS A C 1
ATOM 2301 O O . LYS A 1 292 ? 5.727 27.547 -14.789 1 92.88 292 LYS A O 1
ATOM 2306 N N . ARG A 1 293 ? 6.98 26.406 -16.281 1 94.88 293 ARG A N 1
ATOM 2307 C CA . ARG A 1 293 ? 7.047 25.219 -15.453 1 94.88 293 ARG A CA 1
ATOM 2308 C C . ARG A 1 293 ? 8.18 25.328 -14.438 1 94.88 293 ARG A C 1
ATOM 2310 O O . ARG A 1 293 ? 9.328 25.562 -14.805 1 94.88 293 ARG A O 1
ATOM 2317 N N . LEU A 1 294 ? 7.867 25.078 -13.188 1 96.69 294 LEU A N 1
ATOM 2318 C CA . LEU A 1 294 ? 8.828 25.328 -12.125 1 96.69 294 LEU A CA 1
ATOM 2319 C C . LEU A 1 294 ? 9.516 24.047 -11.688 1 96.69 294 LEU A C 1
ATOM 2321 O O . LEU A 1 294 ? 10.516 24.078 -10.969 1 96.69 294 LEU A O 1
ATOM 2325 N N . VAL A 1 295 ? 9.031 22.891 -12.18 1 98.06 295 VAL A N 1
ATOM 2326 C CA . VAL A 1 295 ? 9.57 21.594 -11.758 1 98.06 295 VAL A CA 1
ATOM 2327 C C . VAL A 1 295 ? 9.781 20.703 -12.969 1 98.06 295 VAL A C 1
ATOM 2329 O O . VAL A 1 295 ? 8.938 20.656 -13.867 1 98.06 295 VAL A O 1
ATOM 2332 N N . ASP A 1 296 ? 10.914 20 -12.984 1 96.62 296 ASP A N 1
ATOM 2333 C CA . ASP A 1 296 ? 11.188 19 -14.008 1 96.62 296 ASP A CA 1
ATOM 2334 C C . ASP A 1 296 ? 10.062 17.969 -14.078 1 96.62 296 ASP A C 1
ATOM 2336 O O . ASP A 1 296 ? 9.539 17.547 -13.047 1 96.62 296 ASP A O 1
ATOM 2340 N N . GLY A 1 297 ? 9.789 17.531 -15.32 1 96.06 297 GLY A N 1
ATOM 2341 C CA . GLY A 1 297 ? 8.664 16.641 -15.555 1 96.06 297 GLY A CA 1
ATOM 2342 C C . GLY A 1 297 ? 8.773 15.328 -14.797 1 96.06 297 GLY A C 1
ATOM 2343 O O . GLY A 1 297 ? 7.809 14.875 -14.18 1 96.06 297 GLY A O 1
ATOM 2344 N N . SER A 1 298 ? 9.883 14.68 -14.844 1 95.5 298 SER A N 1
ATOM 2345 C CA . SER A 1 298 ? 10.07 13.391 -14.188 1 95.5 298 SER A CA 1
ATOM 2346 C C . SER A 1 298 ? 9.992 13.523 -12.672 1 95.5 298 SER A C 1
ATOM 2348 O O . SER A 1 298 ? 9.445 12.648 -11.992 1 95.5 298 SER A O 1
ATOM 2350 N N . ILE A 1 299 ? 10.547 14.602 -12.164 1 97.88 299 ILE A N 1
ATOM 2351 C CA . ILE A 1 299 ? 10.492 14.875 -10.727 1 97.88 299 ILE A CA 1
ATOM 2352 C C . ILE A 1 299 ? 9.039 15.141 -10.312 1 97.88 299 ILE A C 1
ATOM 2354 O O . ILE A 1 299 ? 8.578 14.617 -9.297 1 97.88 299 ILE A O 1
ATOM 2358 N N . TRP A 1 300 ? 8.344 15.898 -11.156 1 97.88 300 TRP A N 1
ATOM 2359 C CA . TRP A 1 300 ? 6.949 16.219 -10.875 1 97.88 300 TRP A CA 1
ATOM 2360 C C . TRP A 1 300 ? 6.082 14.969 -10.867 1 97.88 300 TRP A C 1
ATOM 2362 O O . TRP A 1 300 ? 5.297 14.758 -9.945 1 97.88 300 TRP A O 1
ATOM 2372 N N . GLU A 1 301 ? 6.27 14.141 -11.82 1 96.25 301 GLU A N 1
ATOM 2373 C CA . GLU A 1 301 ? 5.492 12.914 -11.914 1 96.25 301 GLU A CA 1
ATOM 2374 C C . GLU A 1 301 ? 5.758 11.992 -10.727 1 96.25 301 GLU A C 1
ATOM 2376 O O . GLU A 1 301 ? 4.852 11.305 -10.25 1 96.25 301 GLU A O 1
ATOM 2381 N N . GLY A 1 302 ? 6.961 12 -10.281 1 96.56 302 GLY A N 1
ATOM 2382 C CA . GLY A 1 302 ? 7.355 11.148 -9.164 1 96.56 302 GLY A CA 1
ATOM 2383 C C . GLY A 1 302 ? 6.648 11.508 -7.867 1 96.56 302 GLY A C 1
ATOM 2384 O O . GLY A 1 302 ? 6.48 10.656 -6.992 1 96.56 302 GLY A O 1
ATOM 2385 N N . MET A 1 303 ? 6.168 12.703 -7.738 1 96.5 303 MET A N 1
ATOM 2386 C CA . MET A 1 303 ? 5.531 13.18 -6.516 1 96.5 303 MET A CA 1
ATOM 2387 C C . MET A 1 303 ? 4.191 12.477 -6.293 1 96.5 303 MET A C 1
ATOM 2389 O O . MET A 1 303 ? 3.764 12.297 -5.152 1 96.5 303 MET A O 1
ATOM 2393 N N . TRP A 1 304 ? 3.631 12.07 -7.383 1 95.94 304 TRP A N 1
ATOM 2394 C CA . TRP A 1 304 ? 2.246 11.617 -7.32 1 95.94 304 TRP A CA 1
ATOM 2395 C C . TRP A 1 304 ? 2.176 10.094 -7.211 1 95.94 304 TRP A C 1
ATOM 2397 O O . TRP A 1 304 ? 1.104 9.531 -6.965 1 95.94 304 TRP A O 1
ATOM 2407 N N . LYS A 1 305 ? 3.262 9.445 -7.258 1 95.5 305 LYS A N 1
ATOM 2408 C CA . LYS A 1 305 ? 3.289 7.984 -7.242 1 95.5 305 LYS A CA 1
ATOM 2409 C C . LYS A 1 305 ? 3.193 7.453 -5.812 1 95.5 305 LYS A C 1
ATOM 2411 O O . LYS A 1 305 ? 3.955 7.867 -4.938 1 95.5 305 LYS A O 1
ATOM 2416 N N . GLY A 1 306 ? 2.189 6.527 -5.617 1 95.62 306 GLY A N 1
ATOM 2417 C CA . GLY A 1 306 ? 2.135 5.852 -4.332 1 95.62 306 GLY A CA 1
ATOM 2418 C C . GLY A 1 306 ? 3.383 5.043 -4.027 1 95.62 306 GLY A C 1
ATOM 2419 O O . GLY A 1 306 ? 3.941 4.395 -4.918 1 95.62 306 GLY A O 1
ATOM 2420 N N . ARG A 1 307 ? 3.828 5.145 -2.746 1 95.94 307 ARG A N 1
ATOM 2421 C CA . ARG A 1 307 ? 5.078 4.48 -2.391 1 95.94 307 ARG A CA 1
ATOM 2422 C C . ARG A 1 307 ? 4.883 3.549 -1.2 1 95.94 307 ARG A C 1
ATOM 2424 O O . ARG A 1 307 ? 5.562 2.529 -1.085 1 95.94 307 ARG A O 1
ATOM 2431 N N . GLN A 1 308 ? 4.078 3.924 -0.285 1 96.94 308 GLN A N 1
ATOM 2432 C CA . GLN A 1 308 ? 3.951 3.209 0.98 1 96.94 308 GLN A CA 1
ATOM 2433 C C . GLN A 1 308 ? 2.49 2.898 1.292 1 96.94 308 GLN A C 1
ATOM 2435 O O . GLN A 1 308 ? 1.643 3.791 1.27 1 96.94 308 GLN A O 1
ATOM 2440 N N . TYR A 1 309 ? 2.191 1.584 1.529 1 96.94 309 TYR A N 1
ATOM 2441 C CA . TYR A 1 309 ? 0.874 1.223 2.039 1 96.94 309 TYR A CA 1
ATOM 2442 C C . TYR A 1 309 ? 0.615 1.875 3.393 1 96.94 309 TYR A C 1
ATOM 2444 O O . TYR A 1 309 ? 1.464 1.821 4.285 1 96.94 309 TYR A O 1
ATOM 2452 N N . ILE A 1 310 ? -0.54 2.475 3.58 1 96.75 310 ILE A N 1
ATOM 2453 C CA . ILE A 1 310 ? -0.749 3.301 4.762 1 96.75 310 ILE A CA 1
ATOM 2454 C C . ILE A 1 310 ? -1.209 2.428 5.926 1 96.75 310 ILE A C 1
ATOM 2456 O O . ILE A 1 310 ? -1.39 2.916 7.047 1 96.75 310 ILE A O 1
ATOM 2460 N N . GLY A 1 311 ? -1.365 1.112 5.734 1 93.62 311 GLY A N 1
ATOM 2461 C CA . GLY A 1 311 ? -1.773 0.206 6.797 1 93.62 311 GLY A CA 1
ATOM 2462 C C . GLY A 1 311 ? -3.277 0.03 6.887 1 93.62 311 GLY A C 1
ATOM 2463 O O . GLY A 1 311 ? -4.035 0.91 6.473 1 93.62 311 GLY A O 1
ATOM 2464 N N . ASP A 1 312 ? -3.701 -1.053 7.469 1 89.62 312 ASP A N 1
ATOM 2465 C CA . ASP A 1 312 ? -5.109 -1.434 7.496 1 89.62 312 ASP A CA 1
ATOM 2466 C C . ASP A 1 312 ? -5.93 -0.448 8.32 1 89.62 312 ASP A C 1
ATOM 2468 O O . ASP A 1 312 ? -7.055 -0.101 7.953 1 89.62 312 ASP A O 1
ATOM 2472 N N . VAL A 1 313 ? -5.336 0.028 9.367 1 86.94 313 VAL A N 1
ATOM 2473 C CA . VAL A 1 313 ? -6.059 0.911 10.281 1 86.94 313 VAL A CA 1
ATOM 2474 C C . VAL A 1 313 ? -6.336 2.246 9.594 1 86.94 313 VAL A C 1
ATOM 2476 O O . VAL A 1 313 ? -7.473 2.727 9.586 1 86.94 313 VAL A O 1
ATOM 2479 N N . MET A 1 314 ? -5.301 2.816 8.992 1 91.12 314 MET A N 1
ATOM 2480 C CA . MET A 1 314 ? -5.469 4.09 8.297 1 91.12 314 MET A CA 1
ATOM 2481 C C . MET A 1 314 ? -6.375 3.936 7.082 1 91.12 314 MET A C 1
ATOM 2483 O O . MET A 1 314 ? -7.184 4.816 6.789 1 91.12 314 MET A O 1
ATOM 2487 N N . THR A 1 315 ? -6.227 2.822 6.398 1 91.56 315 THR A N 1
ATOM 2488 C CA . THR A 1 315 ? -7.082 2.551 5.25 1 91.56 315 THR A CA 1
ATOM 2489 C C . THR A 1 315 ? -8.555 2.529 5.668 1 91.56 315 THR A C 1
ATOM 2491 O O . THR A 1 315 ? -9.391 3.18 5.039 1 91.56 315 THR A O 1
ATOM 2494 N N . ARG A 1 316 ? -8.867 1.882 6.723 1 87.06 316 ARG A N 1
ATOM 2495 C CA . ARG A 1 316 ? -10.242 1.785 7.184 1 87.06 316 ARG A CA 1
ATOM 2496 C C . ARG A 1 316 ? -10.758 3.139 7.664 1 87.06 316 ARG A C 1
ATOM 2498 O O . ARG A 1 316 ? -11.938 3.463 7.48 1 87.06 316 ARG A O 1
ATOM 2505 N N . SER A 1 317 ? -9.844 3.924 8.211 1 89.25 317 SER A N 1
ATOM 2506 C CA . SER A 1 317 ? -10.234 5.199 8.805 1 89.25 317 SER A CA 1
ATOM 2507 C C . SER A 1 317 ? -10.578 6.227 7.73 1 89.25 317 SER A C 1
ATOM 2509 O O . SER A 1 317 ? -11.398 7.121 7.961 1 89.25 317 SER A O 1
ATOM 2511 N N . PHE A 1 318 ? -10.008 6.098 6.586 1 93.62 318 PHE A N 1
ATOM 2512 C CA . PHE A 1 318 ? -10.195 7.137 5.578 1 93.62 318 PHE A CA 1
ATOM 2513 C C . PHE A 1 318 ? -10.875 6.566 4.336 1 93.62 318 PHE A C 1
ATOM 2515 O O . PHE A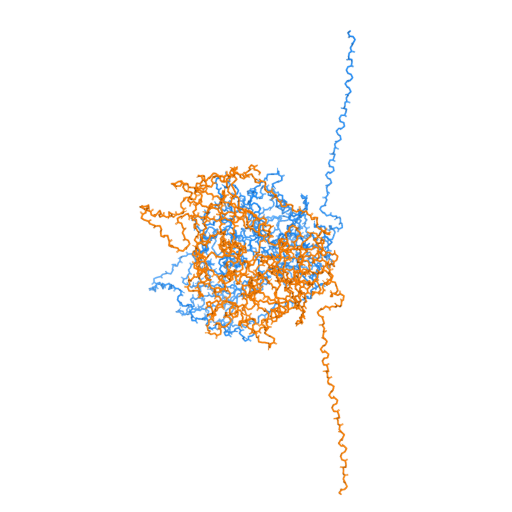 1 318 ? -10.766 7.141 3.248 1 93.62 318 PHE A O 1
ATOM 2522 N N . SER A 1 319 ? -11.539 5.422 4.492 1 94.75 319 SER A N 1
ATOM 2523 C CA . SER A 1 319 ? -12.273 4.812 3.389 1 94.75 319 SER A CA 1
ATOM 2524 C C . SER A 1 319 ? -13.781 4.848 3.643 1 94.75 319 SER A C 1
ATOM 2526 O O . SER A 1 319 ? -14.219 5.039 4.777 1 94.75 319 SER A O 1
ATOM 2528 N N . LEU A 1 320 ? -14.531 4.863 2.609 1 95.31 320 LEU A N 1
ATOM 2529 C CA . LEU A 1 320 ? -15.984 4.688 2.639 1 95.31 320 LEU A CA 1
ATOM 2530 C C . LEU A 1 320 ? -16.375 3.314 2.098 1 95.31 320 LEU A C 1
ATOM 2532 O O . LEU A 1 320 ? -16.172 3.029 0.915 1 95.31 320 LEU A O 1
ATOM 2536 N N . TYR A 1 321 ? -16.875 2.523 2.941 1 90.69 321 TYR A N 1
ATOM 2537 C CA . TYR A 1 321 ? -17.312 1.182 2.57 1 90.69 321 TYR A CA 1
ATOM 2538 C C . TYR A 1 321 ? -18.75 0.94 2.998 1 90.69 321 TYR A C 1
ATOM 2540 O O . TYR A 1 321 ? -19.375 1.8 3.629 1 90.69 321 TYR A O 1
ATOM 2548 N N . LYS A 1 322 ? -19.344 -0.277 2.59 1 87.38 322 LYS A N 1
ATOM 2549 C CA . LYS A 1 322 ? -20.672 -0.647 3.064 1 87.38 322 LYS A CA 1
ATOM 2550 C C . LYS A 1 322 ? -20.766 -0.54 4.586 1 87.38 322 LYS A C 1
ATOM 2552 O O . LYS A 1 322 ? -19.812 -0.892 5.293 1 87.38 322 LYS A O 1
ATOM 2557 N N . PRO A 1 323 ? -21.828 0.128 5.055 1 89.25 323 PRO A N 1
ATOM 2558 C CA . PRO A 1 323 ? -23.125 0.321 4.422 1 89.25 323 PRO A CA 1
ATOM 2559 C C . PRO A 1 323 ? -23.266 1.686 3.752 1 89.25 323 PRO A C 1
ATOM 2561 O O . PRO A 1 323 ? -24.344 2.029 3.254 1 89.25 323 PRO A O 1
ATOM 2564 N N . LEU A 1 324 ? -22.25 2.479 3.734 1 92.12 324 LEU A N 1
ATOM 2565 C CA . LEU A 1 324 ? -22.328 3.746 3.016 1 92.12 324 LEU A CA 1
ATOM 2566 C C . LEU A 1 324 ? -22.641 3.518 1.54 1 92.12 324 LEU A C 1
ATOM 2568 O O . LEU A 1 324 ? -22.281 2.479 0.982 1 92.12 324 LEU A O 1
ATOM 2572 N N . PRO A 1 325 ? -23.344 4.41 0.924 1 91.69 325 PRO A N 1
ATOM 2573 C CA . PRO A 1 325 ? -23.859 4.172 -0.43 1 91.69 325 PRO A CA 1
ATOM 2574 C C . PRO A 1 325 ? -22.781 4.359 -1.502 1 91.69 325 PRO A C 1
ATOM 2576 O O . PRO A 1 325 ? -23.016 4.062 -2.676 1 91.69 325 PRO A O 1
ATOM 2579 N N . VAL A 1 326 ? -21.609 4.918 -1.164 1 94.06 326 VAL A N 1
ATOM 2580 C CA . VAL A 1 326 ? -20.516 5.102 -2.113 1 94.06 326 VAL A CA 1
ATOM 2581 C C . VAL A 1 326 ? -19.25 4.453 -1.572 1 94.06 326 VAL A C 1
ATOM 2583 O O . VAL A 1 326 ? -19.188 4.078 -0.399 1 94.06 326 VAL A O 1
ATOM 2586 N N . THR A 1 327 ? -18.297 4.234 -2.5 1 94 327 THR A N 1
ATOM 2587 C CA . THR A 1 327 ? -17.047 3.613 -2.084 1 94 327 THR A CA 1
ATOM 2588 C C . THR A 1 327 ? -15.883 4.582 -2.254 1 94 327 THR A C 1
ATOM 2590 O O . THR A 1 327 ? -15.805 5.301 -3.25 1 94 327 THR A O 1
ATOM 2593 N N . MET A 1 328 ? -15.078 4.68 -1.233 1 95.81 328 MET A N 1
ATOM 2594 C CA . MET A 1 328 ? -13.766 5.32 -1.249 1 95.81 328 MET A CA 1
ATOM 2595 C C . MET A 1 328 ? -12.711 4.414 -0.621 1 95.81 328 MET A C 1
ATOM 2597 O O . MET A 1 328 ? -12.953 3.809 0.425 1 95.81 328 MET A O 1
ATOM 2601 N N . SER A 1 329 ? -11.641 4.246 -1.315 1 94.81 329 SER A N 1
ATOM 2602 C CA . SER A 1 329 ? -10.57 3.406 -0.784 1 94.81 329 SER A CA 1
ATOM 2603 C C . SER A 1 329 ? -9.258 4.176 -0.689 1 94.81 329 SER A C 1
ATOM 2605 O O . SER A 1 329 ? -8.633 4.465 -1.708 1 94.81 329 SER A O 1
ATOM 2607 N N . ALA A 1 330 ? -8.875 4.543 0.544 1 95.56 330 ALA A N 1
ATOM 2608 C CA . ALA A 1 330 ? -7.539 5.078 0.786 1 95.56 330 ALA A CA 1
ATOM 2609 C C . ALA A 1 330 ? -6.492 3.967 0.749 1 95.56 330 ALA A C 1
ATOM 2611 O O . ALA A 1 330 ? -6.711 2.879 1.284 1 95.56 330 ALA A O 1
ATOM 2612 N N . THR A 1 331 ? -5.344 4.219 0.118 1 93.44 331 THR A N 1
ATOM 2613 C CA . THR A 1 331 ? -4.5 3.076 -0.22 1 93.44 331 THR A CA 1
ATOM 2614 C C . THR A 1 331 ? -3.062 3.312 0.229 1 93.44 331 THR A C 1
ATOM 2616 O O . THR A 1 331 ? -2.473 2.473 0.914 1 93.44 331 THR A O 1
ATOM 2619 N N . SER A 1 332 ? -2.49 4.352 -0.186 1 96.81 332 SER A N 1
ATOM 2620 C CA . SER A 1 332 ? -1.048 4.516 -0.041 1 96.81 332 SER A CA 1
ATOM 2621 C C . SER A 1 332 ? -0.68 5.969 0.224 1 96.81 332 SER A C 1
ATOM 2623 O O . SER A 1 332 ? -1.547 6.848 0.216 1 96.81 332 SER A O 1
ATOM 2625 N N . TYR A 1 333 ? 0.536 6.129 0.587 1 98.06 333 TYR A N 1
ATOM 2626 C CA . TYR A 1 333 ? 1.112 7.461 0.726 1 98.06 333 TYR A CA 1
ATOM 2627 C C . TYR A 1 333 ? 2.146 7.727 -0.361 1 98.06 333 TYR A C 1
ATOM 2629 O O . TYR A 1 333 ? 3.029 6.898 -0.601 1 98.06 333 TYR A O 1
ATOM 2637 N N . ALA A 1 334 ? 1.938 8.805 -1.08 1 98.19 334 ALA A N 1
ATOM 2638 C CA . ALA A 1 334 ? 2.914 9.352 -2.02 1 98.19 334 ALA A CA 1
ATOM 2639 C C . ALA A 1 334 ? 3.758 10.438 -1.361 1 98.19 334 ALA A C 1
ATOM 2641 O O . ALA A 1 334 ? 3.943 10.438 -0.142 1 98.19 334 ALA A O 1
ATOM 2642 N N . ILE A 1 335 ? 4.395 11.219 -2.18 1 98.44 335 ILE A N 1
ATOM 2643 C CA . ILE A 1 335 ? 5.195 12.297 -1.601 1 98.44 335 ILE A CA 1
ATOM 2644 C C . ILE A 1 335 ? 4.281 13.422 -1.127 1 98.44 335 ILE A C 1
ATOM 2646 O O . ILE A 1 335 ? 3.83 14.242 -1.93 1 98.44 335 ILE A O 1
ATOM 2650 N N . ALA A 1 336 ? 3.967 13.422 0.162 1 98.5 336 ALA A N 1
ATOM 2651 C CA . ALA A 1 336 ? 3.193 14.406 0.911 1 98.5 336 ALA A CA 1
ATOM 2652 C C . ALA A 1 336 ? 1.695 14.211 0.694 1 98.5 336 ALA A C 1
ATOM 2654 O O . ALA A 1 336 ? 0.889 15.055 1.094 1 98.5 336 ALA A O 1
ATOM 2655 N N . TRP A 1 337 ? 1.284 13.109 0.082 1 98.5 337 TRP A N 1
ATOM 2656 C CA . TRP A 1 337 ? -0.127 12.914 -0.234 1 98.5 337 TRP A CA 1
ATOM 2657 C C . TRP A 1 337 ? -0.565 11.492 0.088 1 98.5 337 TRP A C 1
ATOM 2659 O O . TRP A 1 337 ? 0.121 10.531 -0.266 1 98.5 337 TRP A O 1
ATOM 2669 N N . PHE A 1 338 ? -1.745 11.43 0.759 1 98.31 338 PHE A N 1
ATOM 2670 C CA . PHE A 1 338 ? -2.451 10.156 0.742 1 98.31 338 PHE A CA 1
ATOM 2671 C C . PHE A 1 338 ? -3.066 9.898 -0.628 1 98.31 338 PHE A C 1
ATOM 2673 O O . PHE A 1 338 ? -3.578 10.812 -1.27 1 98.31 338 PHE A O 1
ATOM 2680 N N . THR A 1 339 ? -3.012 8.641 -1.092 1 97.19 339 THR A N 1
ATOM 2681 C CA . THR A 1 339 ? -3.662 8.289 -2.348 1 97.19 339 THR A CA 1
ATOM 2682 C C . THR A 1 339 ? -4.922 7.469 -2.092 1 97.19 339 THR A C 1
ATOM 2684 O O . THR A 1 339 ? -4.977 6.68 -1.147 1 97.19 339 THR A O 1
ATOM 2687 N N . ALA A 1 340 ? -5.926 7.711 -2.891 1 96.44 340 ALA A N 1
ATOM 2688 C CA . ALA A 1 340 ? -7.207 7.023 -2.75 1 96.44 340 ALA A CA 1
ATOM 2689 C C . ALA A 1 340 ? -7.965 7 -4.074 1 96.44 340 ALA A C 1
ATOM 2691 O O . ALA A 1 340 ? -7.477 7.512 -5.086 1 96.44 340 ALA A O 1
ATOM 2692 N N . ASN A 1 341 ? -8.992 6.27 -4.121 1 94.81 341 ASN A N 1
ATOM 2693 C CA . ASN A 1 341 ? -10.008 6.293 -5.168 1 94.81 341 ASN A CA 1
ATOM 2694 C C . ASN A 1 341 ? -11.398 6.594 -4.602 1 94.81 341 ASN A C 1
ATOM 2696 O O . ASN A 1 341 ? -11.859 5.91 -3.686 1 94.81 341 ASN A O 1
ATOM 2700 N N . TYR A 1 342 ? -11.938 7.641 -5.035 1 96.88 342 TYR A N 1
ATOM 2701 C CA . TYR A 1 342 ? -13.281 8.031 -4.625 1 96.88 342 TYR A CA 1
ATOM 2702 C C . TYR A 1 342 ? -14.289 7.781 -5.746 1 96.88 342 TYR A C 1
ATOM 2704 O O . TYR A 1 342 ? -14.281 8.492 -6.758 1 96.88 342 TYR A O 1
ATOM 2712 N N . ARG A 1 343 ? -15.164 6.746 -5.578 1 94.81 343 ARG A N 1
ATOM 2713 C CA . ARG A 1 343 ? -16.219 6.395 -6.523 1 94.81 343 ARG A CA 1
ATOM 2714 C C . ARG A 1 343 ? -15.648 6.145 -7.914 1 94.81 343 ARG A C 1
ATOM 2716 O O . ARG A 1 343 ? -16.25 6.535 -8.914 1 94.81 343 ARG A O 1
ATOM 2723 N N . GLY A 1 344 ? -14.469 5.586 -7.949 1 92.38 344 GLY A N 1
ATOM 2724 C CA . GLY A 1 344 ? -13.852 5.238 -9.227 1 92.38 344 GLY A CA 1
ATOM 2725 C C . GLY A 1 344 ? -12.93 6.316 -9.75 1 92.38 344 GLY A C 1
ATOM 2726 O O . GLY A 1 344 ? -12.289 6.141 -10.789 1 92.38 344 GLY A O 1
ATOM 2727 N N . HIS A 1 345 ? -12.836 7.461 -9.047 1 95 345 HIS A N 1
ATOM 2728 C CA . HIS A 1 345 ? -11.953 8.555 -9.453 1 95 345 HIS A CA 1
ATOM 2729 C C . HIS A 1 345 ? -10.68 8.57 -8.617 1 95 345 HIS A C 1
ATOM 2731 O O . HIS A 1 345 ? -10.742 8.594 -7.383 1 95 345 HIS A O 1
ATOM 2737 N N . GLU A 1 346 ? -9.531 8.547 -9.336 1 94 346 GLU A N 1
ATOM 2738 C CA . GLU A 1 346 ? -8.266 8.703 -8.617 1 94 346 GLU A CA 1
ATOM 2739 C C . GLU A 1 346 ? -8.25 10 -7.805 1 94 346 GLU A C 1
ATOM 2741 O O . GLU A 1 346 ? -8.703 11.039 -8.281 1 94 346 GLU A O 1
ATOM 2746 N N . MET A 1 347 ? -7.793 9.836 -6.602 1 96.19 347 MET A N 1
ATOM 2747 C CA . MET A 1 347 ? -7.867 10.93 -5.637 1 96.19 347 MET A CA 1
ATOM 2748 C C . MET A 1 347 ? -6.586 11.023 -4.816 1 96.19 347 MET A C 1
ATOM 2750 O O . MET A 1 347 ? -6.012 10 -4.438 1 96.19 347 MET A O 1
ATOM 2754 N N . MET A 1 348 ? -6.07 12.25 -4.621 1 98.06 348 MET A N 1
ATOM 2755 C CA . MET A 1 348 ? -5.098 12.555 -3.576 1 98.06 348 MET A CA 1
ATOM 2756 C C . MET A 1 348 ? -5.719 13.43 -2.49 1 98.06 348 MET A C 1
ATOM 2758 O O . MET A 1 348 ? -6.559 14.281 -2.777 1 98.06 348 MET A O 1
ATOM 2762 N N . PHE A 1 349 ? -5.305 13.141 -1.237 1 98.62 349 PHE A N 1
ATOM 2763 C CA . PHE A 1 349 ? -5.855 13.984 -0.177 1 98.62 349 PHE A CA 1
ATOM 2764 C C . PHE A 1 349 ? -4.875 14.102 0.983 1 98.62 349 PHE A C 1
ATOM 2766 O O . PHE A 1 349 ? -3.877 13.375 1.035 1 98.62 349 PHE A O 1
ATOM 2773 N N . HIS A 1 350 ? -5.086 15.039 1.813 1 98.81 350 HIS A N 1
ATOM 2774 C CA . HIS A 1 350 ? -4.359 15.211 3.066 1 98.81 350 HIS A CA 1
ATOM 2775 C C . HIS A 1 350 ? -5.191 15.992 4.078 1 98.81 350 HIS A C 1
ATOM 2777 O O . HIS A 1 350 ? -5.902 16.922 3.715 1 98.81 350 HIS A O 1
ATOM 2783 N N . HIS A 1 351 ? -5.129 15.625 5.301 1 97.44 351 HIS A N 1
ATOM 2784 C CA . HIS A 1 351 ? -5.754 16.375 6.383 1 97.44 351 HIS A CA 1
ATOM 2785 C C . HIS A 1 351 ? -4.719 17.156 7.18 1 97.44 351 HIS A C 1
ATOM 2787 O O . HIS A 1 351 ? -3.516 16.906 7.059 1 97.44 351 HIS A O 1
ATOM 2793 N N . GLY A 1 352 ? -5.18 18.172 7.82 1 95.94 352 GLY A N 1
ATOM 2794 C CA . GLY A 1 352 ? -4.34 18.984 8.695 1 95.94 352 GLY A CA 1
ATOM 2795 C C . GLY A 1 352 ? -4.988 19.297 10.023 1 95.94 352 GLY A C 1
ATOM 2796 O O . GLY A 1 352 ? -6.148 19.703 10.07 1 95.94 352 GLY A O 1
ATOM 2797 N N . MET A 1 353 ? -4.258 19 11.039 1 90.5 353 MET A N 1
ATOM 2798 C CA . MET A 1 353 ? -4.676 19.359 12.391 1 90.5 353 MET A CA 1
ATOM 2799 C C . MET A 1 353 ? -3.5 19.891 13.195 1 90.5 353 MET A C 1
ATOM 2801 O O . MET A 1 353 ? -2.451 19.25 13.273 1 90.5 353 MET A O 1
ATOM 2805 N N . PHE A 1 354 ? -3.631 21 13.648 1 84.12 354 PHE A N 1
ATOM 2806 C CA . PHE A 1 354 ? -2.668 21.594 14.57 1 84.12 354 PHE A CA 1
ATOM 2807 C C . PHE A 1 354 ? -3.355 22.578 15.516 1 84.12 354 PHE A C 1
ATOM 2809 O O . PHE A 1 354 ? -3.885 23.609 15.07 1 84.12 354 PHE A O 1
ATOM 2816 N N . HIS A 1 355 ? -3.324 22.203 16.766 1 78.81 355 HIS A N 1
ATOM 2817 C CA . HIS A 1 355 ? -4.133 22.938 17.734 1 78.81 355 HIS A CA 1
ATOM 2818 C C . HIS A 1 355 ? -5.59 23 17.297 1 78.81 355 HIS A C 1
ATOM 2820 O O . HIS A 1 355 ? -6.207 21.984 16.984 1 78.81 355 HIS A O 1
ATOM 2826 N N . ALA A 1 356 ? -6.117 24.25 17.219 1 87.69 356 ALA A N 1
ATOM 2827 C CA . ALA A 1 356 ? -7.539 24.344 16.891 1 87.69 356 ALA A CA 1
ATOM 2828 C C . ALA A 1 356 ? -7.758 24.562 15.398 1 87.69 356 ALA A C 1
ATOM 2830 O O . ALA A 1 356 ? -8.891 24.516 14.922 1 87.69 356 ALA A O 1
ATOM 2831 N N . TYR A 1 357 ? -6.664 24.719 14.617 1 92.25 357 TYR A N 1
ATOM 2832 C CA . TYR A 1 357 ? -6.801 24.797 13.172 1 92.25 357 TYR A CA 1
ATOM 2833 C C . TYR A 1 357 ? -6.957 23.422 12.555 1 92.25 357 TYR A C 1
ATOM 2835 O O . TYR A 1 357 ? -6.223 22.484 12.898 1 92.25 357 TYR A O 1
ATOM 2843 N N . ASN A 1 358 ? -7.91 23.234 11.703 1 96.06 358 ASN A N 1
ATOM 2844 C CA . ASN A 1 358 ? -8.125 22 10.953 1 96.06 358 ASN A CA 1
ATOM 2845 C C . ASN A 1 358 ? -8.312 22.281 9.469 1 96.06 358 ASN A C 1
ATOM 2847 O O . ASN A 1 358 ? -8.758 23.375 9.086 1 96.06 358 ASN A O 1
ATOM 2851 N N . ALA A 1 359 ? -7.91 21.359 8.695 1 98.5 359 ALA A N 1
ATOM 2852 C CA . ALA A 1 359 ? -8 21.531 7.246 1 98.5 359 ALA A CA 1
ATOM 2853 C C . ALA A 1 359 ? -8.133 20.188 6.531 1 98.5 359 ALA A C 1
ATOM 2855 O O . ALA A 1 359 ? -7.836 19.141 7.113 1 98.5 359 ALA A O 1
ATOM 2856 N N . PHE A 1 360 ? -8.633 20.188 5.301 1 98.69 360 PHE A N 1
ATOM 2857 C CA . PHE A 1 360 ? -8.766 19.016 4.453 1 98.69 360 PHE A CA 1
ATOM 2858 C C . PHE A 1 360 ? -8.656 19.391 2.98 1 98.69 360 PHE A C 1
ATOM 2860 O O . PHE A 1 360 ? -9.25 20.375 2.541 1 98.69 360 PHE A O 1
ATOM 2867 N N . THR A 1 361 ? -7.844 18.703 2.258 1 98.88 361 THR A N 1
ATOM 2868 C CA . THR A 1 361 ? -7.672 18.969 0.834 1 98.88 361 THR A CA 1
ATOM 2869 C C . THR A 1 361 ? -7.848 17.688 0.022 1 98.88 361 THR A C 1
ATOM 2871 O O . THR A 1 361 ? -7.496 16.594 0.484 1 98.88 361 THR A O 1
ATOM 2874 N N . VAL A 1 362 ? -8.5 17.812 -1.153 1 98.69 362 VAL A N 1
ATOM 2875 C CA . VAL A 1 362 ? -8.578 16.719 -2.127 1 98.69 362 VAL A CA 1
ATOM 2876 C C . VAL A 1 362 ? -8.203 17.25 -3.512 1 98.69 362 VAL A C 1
ATOM 2878 O O . VAL A 1 362 ? -8.445 18.406 -3.83 1 98.69 362 VAL A O 1
ATOM 2881 N N . ILE A 1 363 ? -7.551 16.438 -4.258 1 98.62 363 ILE A N 1
ATOM 2882 C CA . ILE A 1 363 ? -7.199 16.688 -5.648 1 98.62 363 ILE A CA 1
ATOM 2883 C C . ILE A 1 363 ? -7.676 15.539 -6.523 1 98.62 363 ILE A C 1
ATOM 2885 O O . ILE A 1 363 ? -7.426 14.367 -6.207 1 98.62 363 ILE A O 1
ATOM 2889 N N . TYR A 1 364 ? -8.375 15.852 -7.574 1 98.06 364 TYR A N 1
ATOM 2890 C CA . TYR A 1 364 ? -8.766 14.922 -8.633 1 98.06 364 TYR A CA 1
ATOM 2891 C C . TYR A 1 364 ? -8.062 15.266 -9.938 1 98.06 364 TYR A C 1
ATOM 2893 O O . TYR A 1 364 ? -8.602 15.984 -10.773 1 98.06 364 TYR A O 1
ATOM 2901 N N . PRO A 1 365 ? -6.934 14.586 -10.141 1 96.12 365 PRO A N 1
ATOM 2902 C CA . PRO A 1 365 ? -6.102 15.008 -11.273 1 96.12 365 PRO A CA 1
ATOM 2903 C C . PRO A 1 365 ? -6.816 14.859 -12.617 1 96.12 365 PRO A C 1
ATOM 2905 O O . PRO A 1 365 ? -6.77 15.773 -13.445 1 96.12 365 PRO A O 1
ATOM 2908 N N . LYS A 1 366 ? -7.473 13.75 -12.859 1 93.75 366 LYS A N 1
ATOM 2909 C CA . LYS A 1 366 ? -8.117 13.516 -14.148 1 93.75 366 LYS A CA 1
ATOM 2910 C C . LYS A 1 366 ? -9.258 14.492 -14.383 1 93.75 366 LYS A C 1
ATOM 2912 O O . LYS A 1 366 ? -9.492 14.93 -15.508 1 93.75 366 LYS A O 1
ATOM 2917 N N . ALA A 1 367 ? -9.938 14.844 -13.305 1 96.06 367 ALA A N 1
ATOM 2918 C CA . ALA A 1 367 ? -11.047 15.789 -13.406 1 96.06 367 ALA A CA 1
ATOM 2919 C C . ALA A 1 367 ? -10.539 17.234 -13.352 1 96.06 367 ALA A C 1
ATOM 2921 O O . ALA A 1 367 ? -11.328 18.172 -13.461 1 96.06 367 ALA A O 1
ATOM 2922 N N . LYS A 1 368 ? -9.266 17.438 -13.156 1 97.06 368 LYS A N 1
ATOM 2923 C CA . LYS A 1 368 ? -8.648 18.75 -13.023 1 97.06 368 LYS A CA 1
ATOM 2924 C C . LYS A 1 368 ? -9.391 19.625 -12.016 1 97.06 368 LYS A C 1
ATOM 2926 O O . LYS A 1 368 ? -9.758 20.766 -12.305 1 97.06 368 LYS A O 1
ATOM 2931 N N . SER A 1 369 ? -9.656 19.016 -10.906 1 98.44 369 SER A N 1
ATOM 2932 C CA . SER A 1 369 ? -10.43 19.656 -9.852 1 98.44 369 SER A CA 1
ATOM 2933 C C . SER A 1 369 ? -9.805 19.422 -8.477 1 98.44 369 SER A C 1
ATOM 2935 O O . SER A 1 369 ? -9.125 18.422 -8.266 1 98.44 369 SER A O 1
ATOM 2937 N N . ALA A 1 370 ? -10.016 20.359 -7.582 1 98.81 370 ALA A N 1
ATOM 2938 C CA . ALA A 1 370 ? -9.484 20.25 -6.227 1 98.81 370 ALA A CA 1
ATOM 2939 C C . ALA A 1 370 ? -10.203 21.203 -5.281 1 98.81 370 ALA A C 1
ATOM 2941 O O . ALA A 1 370 ? -10.875 22.141 -5.723 1 98.81 370 ALA A O 1
ATOM 2942 N N . LEU A 1 371 ? -10.086 20.938 -4.012 1 98.81 371 LEU A N 1
ATOM 2943 C CA . LEU A 1 371 ? -10.609 21.859 -3.016 1 98.81 371 LEU A CA 1
ATOM 2944 C C . LEU A 1 371 ? -9.781 21.812 -1.734 1 98.81 371 LEU A C 1
ATOM 2946 O O . LEU A 1 371 ? -9.07 20.828 -1.489 1 98.81 371 LEU A O 1
ATOM 2950 N N . ILE A 1 372 ? -9.75 22.844 -0.943 1 98.88 372 ILE A N 1
ATOM 2951 C CA . ILE A 1 372 ? -9.219 22.953 0.412 1 98.88 372 ILE A CA 1
ATOM 2952 C C . ILE A 1 372 ? -10.281 23.547 1.335 1 98.88 372 ILE A C 1
ATOM 2954 O O . ILE A 1 372 ? -10.938 24.531 0.979 1 98.88 372 ILE A O 1
ATOM 2958 N N . LEU A 1 373 ? -10.492 22.922 2.449 1 98.94 373 LEU A N 1
ATOM 2959 C CA . LEU A 1 373 ? -11.266 23.453 3.568 1 98.94 373 LEU A CA 1
ATOM 2960 C C . LEU A 1 373 ? -10.359 23.812 4.738 1 98.94 373 LEU A C 1
ATOM 2962 O O . LEU A 1 373 ? -9.469 23.031 5.098 1 98.94 373 LEU A O 1
ATOM 2966 N N . THR A 1 374 ? -10.539 24.953 5.316 1 98.69 374 THR A N 1
ATOM 2967 C CA . THR A 1 374 ? -9.844 25.344 6.539 1 98.69 374 THR A CA 1
ATOM 2968 C C . THR A 1 374 ? -10.836 25.859 7.582 1 98.69 374 THR A C 1
ATOM 2970 O O . THR A 1 374 ? -11.789 26.562 7.242 1 98.69 374 THR A O 1
ATOM 2973 N N . VAL A 1 375 ? -10.625 25.484 8.828 1 98.56 375 VAL A N 1
ATOM 2974 C CA . VAL A 1 375 ? -11.453 25.984 9.922 1 98.56 375 VAL A CA 1
ATOM 2975 C C . VAL A 1 375 ? -10.57 26.406 11.094 1 98.56 375 VAL A C 1
ATOM 2977 O O . VAL A 1 375 ? -9.461 25.906 11.258 1 98.56 375 VAL A O 1
ATOM 2980 N N . ASN A 1 376 ? -11.016 27.359 11.844 1 96.31 376 ASN A N 1
ATOM 2981 C CA . ASN A 1 376 ? -10.242 27.875 12.969 1 96.31 376 ASN A CA 1
ATOM 2982 C C . ASN A 1 376 ? -10.766 27.328 14.297 1 96.31 376 ASN A C 1
ATOM 2984 O O . ASN A 1 376 ? -10.68 28.016 15.32 1 96.31 376 ASN A O 1
ATOM 2988 N N . GLY A 1 377 ? -11.25 26.172 14.281 1 93.12 377 GLY A N 1
ATOM 2989 C CA . GLY A 1 377 ? -11.742 25.484 15.461 1 93.12 377 GLY A CA 1
ATOM 2990 C C . GLY A 1 377 ? -13.047 24.75 15.219 1 93.12 377 GLY A C 1
ATOM 2991 O O . GLY A 1 377 ? -13.562 24.75 14.102 1 93.12 377 GLY A O 1
ATOM 2992 N N . PRO A 1 378 ? -13.625 23.984 16.141 1 92.44 378 PRO A N 1
ATOM 2993 C CA . PRO A 1 378 ? -13.062 23.969 17.5 1 92.44 378 PRO A CA 1
ATOM 2994 C C . PRO A 1 378 ? -12.094 22.812 17.719 1 92.44 378 PRO A C 1
ATOM 2996 O O . PRO A 1 378 ? -11.992 21.922 16.875 1 92.44 378 PRO A O 1
ATOM 2999 N N . LEU A 1 379 ? -11.297 22.891 18.797 1 85.88 379 LEU A N 1
ATOM 3000 C CA . LEU A 1 379 ? -10.625 21.734 19.391 1 85.88 379 LEU A CA 1
ATOM 3001 C C . LEU A 1 379 ? -11.414 21.203 20.578 1 85.88 379 LEU A C 1
ATOM 3003 O O . LEU A 1 379 ? -11.75 21.953 21.5 1 85.88 379 LEU A O 1
ATOM 3007 N N . PRO A 1 380 ? -11.711 19.891 20.672 1 83.69 380 PRO A N 1
ATOM 3008 C CA . PRO A 1 380 ? -11.383 18.828 19.703 1 83.69 380 PRO A CA 1
ATOM 3009 C C . PRO A 1 380 ? -12.312 18.828 18.5 1 83.69 380 PRO A C 1
ATOM 3011 O O . PRO A 1 380 ? -13.422 19.359 18.562 1 83.69 380 PRO A O 1
ATOM 3014 N N . MET A 1 381 ? -11.812 18.344 17.375 1 88.94 381 MET A N 1
ATOM 3015 C CA . MET A 1 381 ? -12.609 18.094 16.172 1 88.94 381 MET A CA 1
ATOM 3016 C C . MET A 1 381 ? -12.367 16.688 15.625 1 88.94 381 MET A C 1
ATOM 3018 O O . MET A 1 381 ? -11.227 16.219 15.594 1 88.94 381 MET A O 1
ATOM 3022 N N . TYR A 1 382 ? -13.414 16.016 15.266 1 90.06 382 TYR A N 1
ATOM 3023 C CA . TYR A 1 382 ? -13.336 14.75 14.547 1 90.06 382 TYR A CA 1
ATOM 3024 C C . TYR A 1 382 ? -13.531 14.961 13.055 1 90.06 382 TYR A C 1
ATOM 3026 O O . TYR A 1 382 ? -14.664 14.953 12.562 1 90.06 382 TYR A O 1
ATOM 3034 N N . LEU A 1 383 ? -12.484 15 12.32 1 94.31 383 LEU A N 1
ATOM 3035 C CA . LEU A 1 383 ? -12.469 15.438 10.93 1 94.31 383 LEU A CA 1
ATOM 3036 C C . LEU A 1 383 ? -13.43 14.602 10.094 1 94.31 383 LEU A C 1
ATOM 3038 O O . LEU A 1 383 ? -14.141 15.141 9.234 1 94.31 383 LEU A O 1
ATOM 3042 N N . ASN A 1 384 ? -13.523 13.289 10.297 1 93.75 384 ASN A N 1
ATOM 3043 C CA . ASN A 1 384 ? -14.297 12.375 9.461 1 93.75 384 ASN A CA 1
ATOM 3044 C C . ASN A 1 384 ? -15.789 12.719 9.484 1 93.75 384 ASN A C 1
ATOM 3046 O O . ASN A 1 384 ? -16.5 12.508 8.5 1 93.75 384 ASN A O 1
ATOM 3050 N N . THR A 1 385 ? -16.234 13.273 10.688 1 93.81 385 THR A N 1
ATOM 3051 C CA . THR A 1 385 ? -17.656 13.547 10.82 1 93.81 385 THR A CA 1
ATOM 3052 C C . THR A 1 385 ? -17.922 15.047 10.805 1 93.81 385 THR A C 1
ATOM 3054 O O . THR A 1 385 ? -19.031 15.492 10.477 1 93.81 385 THR A O 1
ATOM 3057 N N . ASP A 1 386 ? -16.891 15.82 11.109 1 96.56 386 ASP A N 1
ATOM 3058 C CA . ASP A 1 386 ? -17.156 17.219 11.445 1 96.56 386 ASP A CA 1
ATOM 3059 C C . ASP A 1 386 ? -16.766 18.141 10.297 1 96.56 386 ASP A C 1
ATOM 3061 O O . ASP A 1 386 ? -17.141 19.312 10.281 1 96.56 386 ASP A O 1
ATOM 3065 N N . LEU A 1 387 ? -15.984 17.641 9.328 1 97.88 387 LEU A N 1
ATOM 3066 C CA . LEU A 1 387 ? -15.531 18.547 8.273 1 97.88 387 LEU A CA 1
ATOM 3067 C C . LEU A 1 387 ? -15.531 17.844 6.918 1 97.88 387 LEU A C 1
ATOM 3069 O O . LEU A 1 387 ? -16.062 18.391 5.938 1 97.88 387 LEU A O 1
ATOM 3073 N N . ILE A 1 388 ? -15.055 16.609 6.812 1 97.94 388 ILE A N 1
ATOM 3074 C CA . ILE A 1 388 ? -14.781 15.891 5.574 1 97.94 388 ILE A CA 1
ATOM 3075 C C . ILE A 1 388 ? -16.078 15.656 4.805 1 97.94 388 ILE A C 1
ATOM 3077 O O . ILE A 1 388 ? -16.094 15.664 3.572 1 97.94 388 ILE A O 1
ATOM 3081 N N . PRO A 1 389 ? -17.266 15.516 5.484 1 98.12 389 PRO A N 1
ATOM 3082 C CA . PRO A 1 389 ? -18.5 15.281 4.73 1 98.12 389 PRO A CA 1
ATOM 3083 C C . PRO A 1 389 ? -18.812 16.422 3.758 1 98.12 389 PRO A C 1
ATOM 3085 O O . PRO A 1 389 ? -19.375 16.188 2.688 1 98.12 389 PRO A O 1
ATOM 3088 N N . LEU A 1 390 ? -18.484 17.625 4.145 1 98.75 390 LEU A N 1
ATOM 3089 C CA . LEU A 1 390 ? -18.672 18.75 3.217 1 98.75 390 LEU A CA 1
ATOM 3090 C C . LEU A 1 390 ? -17.844 18.531 1.952 1 98.75 390 LEU A C 1
ATOM 3092 O O . LEU A 1 390 ? -18.281 18.875 0.852 1 98.75 390 LEU A O 1
ATOM 3096 N N . SER A 1 391 ? -16.656 18 2.072 1 98.75 391 SER A N 1
ATOM 3097 C CA . SER A 1 391 ? -15.797 17.734 0.929 1 98.75 391 SER A CA 1
ATOM 3098 C C . SER A 1 391 ? -16.391 16.688 0.008 1 98.75 391 SER A C 1
ATOM 3100 O O . SER A 1 391 ? -16.188 16.719 -1.207 1 98.75 391 SER A O 1
ATOM 3102 N N . TYR A 1 392 ? -17.156 15.695 0.581 1 98.56 392 TYR A N 1
ATOM 3103 C CA . TYR A 1 392 ? -17.812 14.688 -0.247 1 98.56 392 TYR A CA 1
ATOM 3104 C C . TYR A 1 392 ? -18.859 15.328 -1.158 1 98.56 392 TYR A C 1
ATOM 3106 O O . TYR A 1 392 ? -18.938 15.008 -2.348 1 98.56 392 TYR A O 1
ATOM 3114 N N . LEU A 1 393 ? -19.688 16.219 -0.582 1 98.69 393 LEU A N 1
ATOM 3115 C CA . LEU A 1 393 ? -20.703 16.891 -1.369 1 98.69 393 LEU A CA 1
ATOM 3116 C C . LEU A 1 393 ? -20.078 17.688 -2.508 1 98.69 393 LEU A C 1
ATOM 3118 O O . LEU A 1 393 ? -20.484 17.562 -3.662 1 98.69 393 LEU A O 1
ATOM 3122 N N . ILE A 1 394 ? -19.078 18.453 -2.189 1 98.69 394 ILE A N 1
ATOM 3123 C CA . ILE A 1 394 ? -18.438 19.297 -3.184 1 98.69 394 ILE A CA 1
ATOM 3124 C C . ILE A 1 394 ? -17.719 18.438 -4.223 1 98.69 394 ILE A C 1
ATOM 3126 O O . ILE A 1 394 ? -17.75 18.75 -5.418 1 98.69 394 ILE A O 1
ATOM 3130 N N . SER A 1 395 ? -17.047 17.375 -3.797 1 98.62 395 SER A N 1
ATOM 3131 C CA . SER A 1 395 ? -16.375 16.453 -4.703 1 98.62 395 SER A CA 1
ATOM 3132 C C . SER A 1 395 ? -17.344 15.867 -5.727 1 98.62 395 SER A C 1
ATOM 3134 O O . SER A 1 395 ? -17.031 15.773 -6.914 1 98.62 395 SER A O 1
ATOM 3136 N N . ASP A 1 396 ? -18.547 15.445 -5.238 1 98.38 396 ASP A N 1
ATOM 3137 C CA . ASP A 1 396 ? -19.531 14.891 -6.16 1 98.38 396 ASP A CA 1
ATOM 3138 C C . ASP A 1 396 ? -19.906 15.906 -7.234 1 98.38 396 ASP A C 1
ATOM 3140 O O . ASP A 1 396 ? -20.078 15.555 -8.398 1 98.38 396 ASP A O 1
ATOM 3144 N N . ILE A 1 397 ? -20.016 17.094 -6.852 1 97.94 397 ILE A N 1
ATOM 3145 C CA . ILE A 1 397 ? -20.344 18.156 -7.793 1 97.94 397 ILE A CA 1
ATOM 3146 C C . ILE A 1 397 ? -19.188 18.344 -8.781 1 97.94 397 ILE A C 1
ATOM 3148 O O . ILE A 1 397 ? -19.406 18.391 -9.992 1 97.94 397 ILE A O 1
ATOM 3152 N N . LEU A 1 398 ? -17.953 18.422 -8.289 1 98 398 LEU A N 1
ATOM 3153 C CA . LEU A 1 398 ? -16.781 18.625 -9.117 1 98 398 LEU A CA 1
ATOM 3154 C C . LEU A 1 398 ? -16.594 17.469 -10.102 1 98 398 LEU A C 1
ATOM 3156 O O . LEU A 1 398 ? -16.125 17.656 -11.219 1 98 398 LEU A O 1
ATOM 3160 N N . LEU A 1 399 ? -16.953 16.266 -9.703 1 96.94 399 LEU A N 1
ATOM 3161 C CA . LEU A 1 399 ? -16.766 15.055 -10.492 1 96.94 399 LEU A CA 1
ATOM 3162 C C . LEU A 1 399 ? -17.969 14.789 -11.375 1 96.94 399 LEU A C 1
ATOM 3164 O O . LEU A 1 399 ? -18 13.812 -12.125 1 96.94 399 LEU A O 1
ATOM 3168 N N . GLU A 1 400 ? -19.016 15.68 -11.242 1 95.69 400 GLU A N 1
ATOM 3169 C CA . GLU A 1 400 ? -20.266 15.547 -11.984 1 95.69 400 GLU A CA 1
ATOM 3170 C C . GLU A 1 400 ? -20.953 14.227 -11.664 1 95.69 400 GLU A C 1
ATOM 3172 O O . GLU A 1 400 ? -21.469 13.555 -12.562 1 95.69 400 GLU A O 1
ATOM 3177 N N . GLU A 1 401 ? -20.812 13.805 -10.438 1 95.75 401 GLU A N 1
ATOM 3178 C CA . GLU A 1 401 ? -21.562 12.68 -9.867 1 95.75 401 GLU A CA 1
ATOM 3179 C C . GLU A 1 401 ? -22.812 13.172 -9.148 1 95.75 401 GLU A C 1
ATOM 3181 O O . GLU A 1 401 ? -22.891 14.328 -8.727 1 95.75 401 GLU A O 1
ATOM 3186 N N . THR A 1 402 ? -23.844 12.289 -9.07 1 96.25 402 THR A N 1
ATOM 3187 C CA . THR A 1 402 ? -24.984 12.609 -8.234 1 96.25 402 THR A CA 1
ATOM 3188 C C . THR A 1 402 ? -24.594 12.672 -6.762 1 96.25 402 THR A C 1
ATOM 3190 O O . THR A 1 402 ? -24.094 11.68 -6.207 1 96.25 402 THR A O 1
ATOM 3193 N N . PRO A 1 403 ? -24.766 13.836 -6.09 1 97.69 403 PRO A N 1
ATOM 3194 C CA . PRO A 1 403 ? -24.391 13.914 -4.676 1 97.69 403 PRO A CA 1
ATOM 3195 C C . PRO A 1 403 ? -25.156 12.914 -3.811 1 97.69 403 PRO A C 1
ATOM 3197 O O . PRO A 1 403 ? -26.359 12.773 -3.957 1 97.69 403 PRO A O 1
ATOM 3200 N N . TRP A 1 404 ? -24.375 12.211 -2.98 1 96.94 404 TRP A N 1
ATOM 3201 C CA . TRP A 1 404 ? -25.031 11.242 -2.109 1 96.94 404 TRP A CA 1
ATOM 3202 C C . TRP A 1 404 ? -25.344 11.852 -0.75 1 96.94 404 TRP A C 1
ATOM 3204 O O . TRP A 1 404 ? -26.109 11.281 0.035 1 96.94 404 TRP A O 1
ATOM 3214 N N . LEU A 1 405 ? -24.766 13.086 -0.466 1 97.62 405 LEU A N 1
ATOM 3215 C CA . LEU A 1 405 ? -25.078 13.859 0.726 1 97.62 405 LEU A CA 1
ATOM 3216 C C . LEU A 1 405 ? -25.812 15.141 0.356 1 97.62 405 LEU A C 1
ATOM 3218 O O . LEU A 1 405 ? -25.656 15.656 -0.755 1 97.62 405 LEU A O 1
ATOM 3222 N N . GLN A 1 406 ? -26.672 15.602 1.258 1 96.75 406 GLN A N 1
ATOM 3223 C CA . GLN A 1 406 ? -27.359 16.875 1.17 1 96.75 406 GLN A CA 1
ATOM 3224 C C . GLN A 1 406 ? -27.219 17.672 2.463 1 96.75 406 GLN A C 1
ATOM 3226 O O . GLN A 1 406 ? -26.672 17.172 3.447 1 96.75 406 GLN A O 1
ATOM 3231 N N . SER A 1 407 ? -27.594 18.906 2.361 1 97 407 SER A N 1
ATOM 3232 C CA . SER A 1 407 ? -27.375 19.812 3.48 1 97 407 SER A CA 1
ATOM 3233 C C . SER A 1 407 ? -27.984 19.281 4.766 1 97 407 SER A C 1
ATOM 3235 O O . SER A 1 407 ? -27.453 19.5 5.855 1 97 407 SER A O 1
ATOM 3237 N N . SER A 1 408 ? -29.016 18.516 4.68 1 95.06 408 SER A N 1
ATOM 3238 C CA . SER A 1 408 ? -29.703 17.969 5.852 1 95.06 408 SER A CA 1
ATOM 3239 C C . SER A 1 408 ? -28.859 16.891 6.523 1 95.06 408 SER A C 1
ATOM 3241 O O . SER A 1 408 ? -29.109 16.516 7.668 1 95.06 408 SER A O 1
ATOM 3243 N N . ASP A 1 409 ? -27.812 16.391 5.809 1 96.06 409 ASP A N 1
ATOM 3244 C CA . ASP A 1 409 ? -26.969 15.336 6.352 1 96.06 409 ASP A CA 1
ATOM 3245 C C . ASP A 1 409 ? -25.812 15.914 7.172 1 96.06 409 ASP A C 1
ATOM 3247 O O . ASP A 1 409 ? -25.125 15.195 7.898 1 96.06 409 ASP A O 1
ATOM 3251 N N . ALA A 1 410 ? -25.594 17.203 7.137 1 96.88 410 ALA A N 1
ATOM 3252 C CA . ALA A 1 410 ? -24.406 17.859 7.676 1 96.88 410 ALA A CA 1
ATOM 3253 C C . ALA A 1 410 ? -24.234 17.531 9.156 1 96.88 410 ALA A C 1
ATOM 3255 O O . ALA A 1 410 ? -23.125 17.266 9.617 1 96.88 410 ALA A O 1
ATOM 3256 N N . CYS A 1 411 ? -25.312 17.484 9.883 1 95.88 411 CYS A N 1
ATOM 3257 C CA . CYS A 1 411 ? -25.25 17.359 11.336 1 95.88 411 CYS A CA 1
ATOM 3258 C C . CYS A 1 411 ? -25.344 15.898 11.766 1 95.88 411 CYS A C 1
ATOM 3260 O O . CYS A 1 411 ? -24.938 15.539 12.867 1 95.88 411 CYS A O 1
ATOM 3262 N N . THR A 1 412 ? -25.844 15.062 10.875 1 94.06 412 THR A N 1
ATOM 3263 C CA . THR A 1 412 ? -26.188 13.727 11.344 1 94.06 412 THR A CA 1
ATOM 3264 C C . THR A 1 412 ? -25.312 12.672 10.672 1 94.06 412 THR A C 1
ATOM 3266 O O . THR A 1 412 ? -25.375 11.5 11.031 1 94.06 412 THR A O 1
ATOM 3269 N N . TYR A 1 413 ? -24.578 13.078 9.727 1 93.5 413 TYR A N 1
ATOM 3270 C CA . TYR A 1 413 ? -23.656 12.125 9.117 1 93.5 413 TYR A CA 1
ATOM 3271 C C . TYR A 1 413 ? -22.797 11.453 10.172 1 93.5 413 TYR A C 1
ATOM 3273 O O . TYR A 1 413 ? -22.281 12.117 11.086 1 93.5 413 TYR A O 1
ATOM 3281 N N . PRO A 1 414 ? -22.641 10.18 10.023 1 93.19 414 PRO A N 1
ATOM 3282 C CA . PRO A 1 414 ? -23.125 9.211 9.039 1 93.19 414 PRO A CA 1
ATOM 3283 C C . PRO A 1 414 ? -24.312 8.383 9.562 1 93.19 414 PRO A C 1
ATOM 3285 O O . PRO A 1 414 ? -24.547 7.273 9.086 1 93.19 414 PRO A O 1
ATOM 3288 N N . THR A 1 415 ? -25.016 8.828 10.477 1 90 415 THR A N 1
ATOM 3289 C CA . THR A 1 415 ? -25.969 8.07 11.281 1 90 415 THR A CA 1
ATOM 3290 C C . THR A 1 415 ? -27.062 7.477 10.398 1 90 415 THR A C 1
ATOM 3292 O O . THR A 1 415 ? -27.75 6.539 10.812 1 90 415 THR A O 1
ATOM 3295 N N . ARG A 1 416 ? -27.328 8.07 9.273 1 88.06 416 ARG A N 1
ATOM 3296 C CA . ARG A 1 416 ? -28.312 7.504 8.352 1 88.06 416 ARG A CA 1
ATOM 3297 C C . ARG A 1 416 ? -27.922 6.078 7.961 1 88.06 416 ARG A C 1
ATOM 3299 O O . ARG A 1 416 ? -28.797 5.262 7.656 1 88.06 416 ARG A O 1
ATOM 3306 N N . TRP A 1 417 ? -26.672 5.742 7.973 1 89.75 417 TRP A N 1
ATOM 3307 C CA . TRP A 1 417 ? -26.203 4.465 7.453 1 89.75 417 TRP A CA 1
ATOM 3308 C C . TRP A 1 417 ? -25.547 3.641 8.555 1 89.75 417 TRP A C 1
ATOM 3310 O O . TRP A 1 417 ? -25.516 2.41 8.484 1 89.75 417 TRP A O 1
ATOM 3320 N N . VAL A 1 418 ? -24.906 4.301 9.422 1 86.88 418 VAL A N 1
ATOM 3321 C CA . VAL A 1 418 ? -24.125 3.617 10.453 1 86.88 418 VAL A CA 1
ATOM 3322 C C . VAL A 1 418 ? -24.688 3.953 11.828 1 86.88 418 VAL A C 1
ATOM 3324 O O . VAL A 1 418 ? -25.031 5.105 12.109 1 86.88 418 VAL A O 1
ATOM 3327 N N . ASN A 1 419 ? -24.844 2.916 12.562 1 77.5 419 ASN A N 1
ATOM 3328 C CA . ASN A 1 419 ? -25.297 3.141 13.938 1 77.5 419 ASN A CA 1
ATOM 3329 C C . ASN A 1 419 ? -24.188 3.75 14.797 1 77.5 419 ASN A C 1
ATOM 3331 O O . ASN A 1 419 ? -23.062 3.258 14.812 1 77.5 419 ASN A O 1
ATOM 3335 N N . ALA A 1 420 ? -24.344 4.906 14.953 1 62.34 420 ALA A N 1
ATOM 3336 C CA . ALA A 1 420 ? -23.344 5.652 15.719 1 62.34 420 ALA A CA 1
ATOM 3337 C C . ALA A 1 420 ? -23.234 5.113 17.141 1 62.34 420 ALA A C 1
ATOM 3339 O O . ALA A 1 420 ? -24.234 4.965 17.844 1 62.34 420 ALA A O 1
ATOM 3340 N N . THR A 1 421 ? -22.312 4.129 17.266 1 57.16 421 THR A N 1
ATOM 3341 C CA . THR A 1 421 ? -22.125 3.816 18.688 1 57.16 421 THR A CA 1
ATOM 3342 C C . THR A 1 421 ? -21.25 4.871 19.359 1 57.16 421 THR A C 1
ATOM 3344 O O . THR A 1 421 ? -20.172 5.203 18.859 1 57.16 421 THR A O 1
ATOM 3347 N N . ALA A 1 422 ? -21.922 5.656 20.016 1 53.09 422 ALA A N 1
ATOM 3348 C CA . ALA A 1 422 ? -21.203 6.656 20.797 1 53.09 422 ALA A CA 1
ATOM 3349 C C . ALA A 1 422 ? -20.109 6.016 21.641 1 53.09 422 ALA A C 1
ATOM 3351 O O . ALA A 1 422 ? -20.344 5.027 22.344 1 53.09 422 ALA A O 1
ATOM 3352 N N . HIS A 1 423 ? -18.875 6.156 21.125 1 51.72 423 HIS A N 1
ATOM 3353 C CA . HIS A 1 423 ? -17.781 5.746 22 1 51.72 423 HIS A CA 1
ATOM 3354 C C . HIS A 1 423 ? -17.625 6.707 23.172 1 51.72 423 HIS A C 1
ATOM 3356 O O . HIS A 1 423 ? -17.547 7.922 22.984 1 51.72 423 HIS A O 1
ATOM 3362 N N . LYS A 1 424 ? -18.094 6.293 24.312 1 53.03 424 LYS A N 1
ATOM 3363 C CA . LYS A 1 424 ? -17.781 7.047 25.531 1 53.03 424 LYS A CA 1
ATOM 3364 C C . LYS A 1 424 ? -16.312 6.898 25.891 1 53.03 424 LYS A C 1
ATOM 3366 O O . LYS A 1 424 ? -15.797 5.781 26 1 53.03 424 LYS A O 1
ATOM 3371 N N . PRO A 1 425 ? -15.703 8.016 25.984 1 52.75 425 PRO A N 1
ATOM 3372 C CA . PRO A 1 425 ? -14.32 7.902 26.453 1 52.75 425 PRO A CA 1
ATOM 3373 C C . PRO A 1 425 ? -14.219 7.207 27.812 1 52.75 425 PRO A C 1
ATOM 3375 O O . PRO A 1 425 ? -15.086 7.387 28.672 1 52.75 425 PRO A O 1
ATOM 3378 N N . LYS A 1 426 ? -13.539 6.164 27.906 1 52.41 426 LYS A N 1
ATOM 3379 C CA . LYS A 1 426 ? -13.32 5.512 29.188 1 52.41 426 LYS A CA 1
ATOM 3380 C C . LYS A 1 426 ? -12.664 6.461 30.188 1 52.41 426 LYS A C 1
ATOM 3382 O O . LYS A 1 426 ? -11.586 7.004 29.922 1 52.41 426 LYS A O 1
ATOM 3387 N N . THR A 1 427 ? -13.531 6.91 31.141 1 56.16 427 THR A N 1
ATOM 3388 C CA . THR A 1 427 ? -12.945 7.73 32.188 1 56.16 427 THR A CA 1
ATOM 3389 C C . THR A 1 427 ? -12.195 6.867 33.188 1 56.16 427 THR A C 1
ATOM 3391 O O . THR A 1 427 ? -12.727 5.867 33.688 1 56.16 427 THR A O 1
ATOM 3394 N N . THR A 1 428 ? -10.922 6.93 33.156 1 60.59 428 THR A N 1
ATOM 3395 C CA . THR A 1 428 ? -10.156 6.234 34.188 1 60.59 428 THR A CA 1
ATOM 3396 C C . THR A 1 428 ? -10.289 6.938 35.531 1 60.59 428 THR A C 1
ATOM 3398 O O . THR A 1 428 ? -10.094 8.148 35.625 1 60.59 428 THR A O 1
ATOM 3401 N N . ASP A 1 429 ? -10.883 6.277 36.5 1 70.62 429 ASP A N 1
ATOM 3402 C CA . ASP A 1 429 ? -10.992 6.777 37.844 1 70.62 429 ASP A CA 1
ATOM 3403 C C . ASP A 1 429 ? -9.664 6.629 38.594 1 70.62 429 ASP A C 1
ATOM 3405 O O . ASP A 1 429 ? -9.188 5.512 38.812 1 70.62 429 ASP A O 1
ATOM 3409 N N . TYR A 1 430 ? -9 7.809 38.719 1 76.69 430 TYR A N 1
ATOM 3410 C CA . TYR A 1 430 ? -7.758 7.816 39.5 1 76.69 430 TYR A CA 1
ATOM 3411 C C . TYR A 1 430 ? -8.023 8.172 40.969 1 76.69 430 TYR A C 1
ATOM 3413 O O . TYR A 1 430 ? -8.883 9.016 41.25 1 76.69 430 TYR A O 1
ATOM 3421 N N . GLU A 1 431 ? -7.441 7.395 41.875 1 84 431 GLU A N 1
ATOM 3422 C CA . GLU A 1 431 ? -7.363 7.789 43.281 1 84 431 GLU A CA 1
ATOM 3423 C C . GLU A 1 431 ? -5.996 8.383 43.594 1 84 431 GLU A C 1
ATOM 3425 O O . GLU A 1 431 ? -4.965 7.75 43.375 1 84 431 GLU A O 1
ATOM 3430 N N . PHE A 1 432 ? -6.129 9.648 44.094 1 87.19 432 PHE A N 1
ATOM 3431 C CA . PHE A 1 432 ? -4.863 10.328 44.344 1 87.19 432 PHE A CA 1
ATOM 3432 C C . PHE A 1 432 ? -4.594 10.461 45.844 1 87.19 432 PHE A C 1
ATOM 3434 O O . PHE A 1 432 ? -5.523 10.484 46.625 1 87.19 432 PHE A O 1
ATOM 3441 N N . ARG A 1 433 ? -3.316 10.414 46.156 1 86.44 433 ARG A N 1
ATOM 3442 C CA . ARG A 1 433 ? -2.83 10.68 47.531 1 86.44 433 ARG A CA 1
ATOM 3443 C C . ARG A 1 433 ? -1.798 11.805 47.5 1 86.44 433 ARG A C 1
ATOM 3445 O O . ARG A 1 433 ? -0.945 11.867 46.625 1 86.44 433 ARG A O 1
ATOM 3452 N N . ASN A 1 434 ? -1.935 12.68 48.469 1 85 434 ASN A N 1
ATOM 3453 C CA . ASN A 1 434 ? -0.916 13.711 48.625 1 85 434 ASN A CA 1
ATOM 3454 C C . ASN A 1 434 ? 0.347 13.156 49.281 1 85 434 ASN A C 1
ATOM 3456 O O . ASN A 1 434 ? 0.268 12.344 50.219 1 85 434 ASN A O 1
ATOM 3460 N N . LEU A 1 435 ? 1.393 13.523 48.75 1 84.81 435 LEU A N 1
ATOM 3461 C CA . LEU A 1 435 ? 2.68 13.141 49.312 1 84.81 435 LEU A CA 1
ATOM 3462 C C . LEU A 1 435 ? 3.197 14.227 50.25 1 84.81 435 LEU A C 1
ATOM 3464 O O . LEU A 1 435 ? 2.91 15.414 50.062 1 84.81 435 LEU A O 1
ATOM 3468 N N . THR A 1 436 ? 3.994 13.734 51.281 1 82.12 436 THR A N 1
ATOM 3469 C CA . THR A 1 436 ? 4.664 14.688 52.156 1 82.12 436 THR A CA 1
ATOM 3470 C C . THR A 1 436 ? 5.875 15.305 51.469 1 82.12 436 THR A C 1
ATOM 3472 O O . THR A 1 436 ? 6.355 14.773 50.469 1 82.12 436 THR A O 1
ATOM 3475 N N . ASP A 1 437 ? 6.301 16.391 52.094 1 79.81 437 ASP A N 1
ATOM 3476 C CA . ASP A 1 437 ? 7.484 17.047 51.531 1 79.81 437 ASP A CA 1
ATOM 3477 C C . ASP A 1 437 ? 8.68 16.109 51.531 1 79.81 437 ASP A C 1
ATOM 3479 O O . ASP A 1 437 ? 9.453 16.109 50.562 1 79.81 437 ASP A O 1
ATOM 3483 N N . ALA A 1 438 ? 8.812 15.32 52.531 1 78.62 438 ALA A N 1
ATOM 3484 C CA . ALA A 1 438 ? 9.922 14.375 52.625 1 78.62 438 ALA A CA 1
ATOM 3485 C C . ALA A 1 438 ? 9.82 13.32 51.531 1 78.62 438 ALA A C 1
ATOM 3487 O O . ALA A 1 438 ? 10.836 12.859 51 1 78.62 438 ALA A O 1
ATOM 3488 N N . GLN A 1 439 ? 8.625 13.047 51.188 1 84.62 439 GLN A N 1
ATOM 3489 C CA . GLN A 1 439 ? 8.414 12.023 50.156 1 84.62 439 GLN A CA 1
ATOM 3490 C C . GLN A 1 439 ? 8.617 12.586 48.781 1 84.62 439 GLN A C 1
ATOM 3492 O O . GLN A 1 439 ? 9.039 11.867 47.875 1 84.62 439 GLN A O 1
ATOM 3497 N N . VAL A 1 440 ? 8.328 13.883 48.594 1 87.69 440 VAL A N 1
ATOM 3498 C CA . VAL A 1 440 ? 8.328 14.5 47.25 1 87.69 440 VAL A CA 1
ATOM 3499 C C . VAL A 1 440 ? 9.758 14.766 46.812 1 87.69 440 VAL A C 1
ATOM 3501 O O . VAL A 1 440 ? 10.07 14.695 45.625 1 87.69 440 VAL A O 1
ATOM 3504 N N . ILE A 1 441 ? 10.641 14.969 47.688 1 86.94 441 ILE A N 1
ATOM 3505 C CA . ILE A 1 441 ? 12.008 15.383 47.406 1 86.94 441 ILE A CA 1
ATOM 3506 C C . ILE A 1 441 ? 12.703 14.312 46.562 1 86.94 441 ILE A C 1
ATOM 3508 O O . ILE A 1 441 ? 13.523 14.633 45.688 1 86.94 441 ILE A O 1
ATOM 3512 N N . ARG A 1 442 ? 12.359 13.102 46.719 1 90.88 442 ARG A N 1
ATOM 3513 C CA . ARG A 1 442 ? 13.047 12.008 46.031 1 90.88 442 ARG A CA 1
ATOM 3514 C C . ARG A 1 442 ? 12.758 12.023 44.531 1 90.88 442 ARG A C 1
ATOM 3516 O O . ARG A 1 442 ? 13.508 11.438 43.75 1 90.88 442 ARG A O 1
ATOM 3523 N N . TYR A 1 443 ? 11.711 12.664 44.188 1 93.06 443 TYR A N 1
ATOM 3524 C CA . TYR A 1 443 ? 11.305 12.719 42.781 1 93.06 443 TYR A CA 1
ATOM 3525 C C . TYR A 1 443 ? 11.859 13.961 42.094 1 93.06 443 TYR A C 1
ATOM 3527 O O . TYR A 1 443 ? 11.875 14.047 40.875 1 93.06 443 TYR A O 1
ATOM 3535 N N . THR A 1 444 ? 12.305 14.938 42.812 1 92.12 444 THR A N 1
ATOM 3536 C CA . THR A 1 444 ? 12.672 16.234 42.281 1 92.12 444 THR A CA 1
ATOM 3537 C C . THR A 1 444 ? 14.055 16.188 41.625 1 92.12 444 THR A C 1
ATOM 3539 O O . THR A 1 444 ? 14.867 15.312 41.969 1 92.12 444 THR A O 1
ATOM 3542 N N . GLY A 1 445 ? 14.227 17.078 40.594 1 90.81 445 GLY A N 1
ATOM 3543 C CA . GLY A 1 445 ? 15.492 17.188 39.875 1 90.81 445 GLY A CA 1
ATOM 3544 C C . GLY A 1 445 ? 15.336 17.203 38.375 1 90.81 445 GLY A C 1
ATOM 3545 O O . GLY A 1 445 ? 14.219 17.281 37.875 1 90.81 445 GLY A O 1
ATOM 3546 N N . ARG A 1 446 ? 16.531 17.219 37.781 1 91.5 446 ARG A N 1
ATOM 3547 C CA . ARG A 1 446 ? 16.562 17.234 36.312 1 91.5 446 ARG A CA 1
ATOM 3548 C C . ARG A 1 446 ? 16.734 15.828 35.75 1 91.5 446 ARG A C 1
ATOM 3550 O O . ARG A 1 446 ? 17.641 15.094 36.188 1 91.5 446 ARG A O 1
ATOM 3557 N N . TYR A 1 447 ? 15.828 15.492 34.906 1 90.38 447 TYR A N 1
ATOM 3558 C CA . TYR A 1 447 ? 15.922 14.266 34.125 1 90.38 447 TYR A CA 1
ATOM 3559 C C . TYR A 1 447 ? 16.125 14.57 32.656 1 90.38 447 TYR A C 1
ATOM 3561 O O . TYR A 1 447 ? 15.32 15.289 32.031 1 90.38 447 TYR A O 1
ATOM 3569 N N . GLY A 1 448 ? 17.188 13.992 32.094 1 85.75 448 GLY A N 1
ATOM 3570 C CA . GLY A 1 448 ? 17.547 14.352 30.734 1 85.75 448 GLY A CA 1
ATOM 3571 C C . GLY A 1 448 ? 17.219 13.273 29.734 1 85.75 448 GLY A C 1
ATOM 3572 O O . GLY A 1 448 ? 17.125 12.094 30.078 1 85.75 448 GLY A O 1
ATOM 3573 N N . HIS A 1 449 ? 16.891 13.68 28.547 1 80.56 449 HIS A N 1
ATOM 3574 C CA . HIS A 1 449 ? 16.75 12.844 27.359 1 80.56 449 HIS A CA 1
ATOM 3575 C C . HIS A 1 449 ? 17.531 13.422 26.188 1 80.56 449 HIS A C 1
ATOM 3577 O O . HIS A 1 449 ? 17.484 14.633 25.922 1 80.56 449 HIS A O 1
ATOM 3583 N N . LEU A 1 450 ? 18.203 12.586 25.469 1 76.62 450 LEU A N 1
ATOM 3584 C CA . LEU A 1 450 ? 19.156 13.062 24.469 1 76.62 450 LEU A CA 1
ATOM 3585 C C . LEU A 1 450 ? 18.438 13.688 23.281 1 76.62 450 LEU A C 1
ATOM 3587 O O . LEU A 1 450 ? 19.016 14.5 22.562 1 76.62 450 LEU A O 1
ATOM 3591 N N . PHE A 1 451 ? 17.203 13.383 23.109 1 77.62 451 PHE A N 1
ATOM 3592 C CA . PHE A 1 451 ? 16.453 13.969 21.984 1 77.62 451 PHE A CA 1
ATOM 3593 C C . PHE A 1 451 ? 15.414 14.961 22.484 1 77.62 451 PHE A C 1
ATOM 3595 O O . PHE A 1 451 ? 15.328 16.078 21.984 1 77.62 451 PHE A O 1
ATOM 3602 N N . PHE A 1 452 ? 14.719 14.633 23.516 1 75.06 452 PHE A N 1
ATOM 3603 C CA . PHE A 1 452 ? 13.578 15.406 24 1 75.06 452 PHE A CA 1
ATOM 3604 C C . PHE A 1 452 ? 14.039 16.594 24.828 1 75.06 452 PHE A C 1
ATOM 3606 O O . PHE A 1 452 ? 13.305 17.578 24.984 1 75.06 452 PHE A O 1
ATOM 3613 N N . GLY A 1 453 ? 15.203 16.453 25.359 1 78.12 453 GLY A N 1
ATOM 3614 C CA . GLY A 1 453 ? 15.688 17.5 26.234 1 78.12 453 GLY A CA 1
ATOM 3615 C C . GLY A 1 453 ? 15.539 17.156 27.703 1 78.12 453 GLY A C 1
ATOM 3616 O O . GLY A 1 453 ? 15.25 16.016 28.062 1 78.12 453 GLY A O 1
ATOM 3617 N N . ASP A 1 454 ? 15.734 18.203 28.453 1 81.31 454 ASP A N 1
ATOM 3618 C CA . ASP A 1 454 ? 15.719 18.016 29.891 1 81.31 454 ASP A CA 1
ATOM 3619 C C . ASP A 1 454 ? 14.359 18.406 30.484 1 81.31 454 ASP A C 1
ATOM 3621 O O . ASP A 1 454 ? 13.711 19.328 30 1 81.31 454 ASP A O 1
ATOM 3625 N N . ILE A 1 455 ? 13.945 17.625 31.469 1 84.31 455 ILE A N 1
ATOM 3626 C CA . ILE A 1 455 ? 12.734 17.922 32.219 1 84.31 455 ILE A CA 1
ATOM 3627 C C . ILE A 1 455 ? 13.086 18.156 33.688 1 84.31 455 ILE A C 1
ATOM 3629 O O . ILE A 1 455 ? 13.789 17.359 34.312 1 84.31 455 ILE A O 1
ATOM 3633 N N . ASP A 1 456 ? 12.586 19.25 34.094 1 86.94 456 ASP A N 1
ATOM 3634 C CA . ASP A 1 456 ? 12.789 19.562 35.5 1 86.94 456 ASP A CA 1
ATOM 3635 C C . ASP A 1 456 ? 11.539 19.25 36.344 1 86.94 456 ASP A C 1
ATOM 3637 O O . ASP A 1 456 ? 10.469 19.797 36.062 1 86.94 456 ASP A O 1
ATOM 3641 N N . ILE A 1 457 ? 11.719 18.375 37.312 1 91.56 457 ILE A N 1
ATOM 3642 C CA . ILE A 1 457 ? 10.648 18.094 38.281 1 91.56 457 ILE A CA 1
ATOM 3643 C C . ILE A 1 457 ? 10.852 18.906 39.562 1 91.56 457 ILE A C 1
ATOM 3645 O O . ILE A 1 457 ? 11.914 18.828 40.188 1 91.56 457 ILE A O 1
ATOM 3649 N N . PHE A 1 458 ? 9.859 19.656 39.844 1 88.81 458 PHE A N 1
ATOM 3650 C CA . PHE A 1 458 ? 10 20.469 41.062 1 88.81 458 PHE A CA 1
ATOM 3651 C C . PHE A 1 458 ? 8.742 20.422 41.906 1 88.81 458 PHE A C 1
ATOM 3653 O O . PHE A 1 458 ? 7.691 19.953 41.438 1 88.81 458 PHE A O 1
ATOM 3660 N N . HIS A 1 459 ? 8.883 20.672 43.125 1 85.31 459 HIS A N 1
ATOM 3661 C CA . HIS A 1 459 ? 7.793 20.688 44.094 1 85.31 459 HIS A CA 1
ATOM 3662 C C . HIS A 1 459 ? 7.254 22.094 44.312 1 85.31 459 HIS A C 1
ATOM 3664 O O . HIS A 1 459 ? 8.023 23.031 44.531 1 85.31 459 HIS A O 1
ATOM 3670 N N . GLN A 1 460 ? 5.961 22.219 44.094 1 75.81 460 GLN A N 1
ATOM 3671 C CA . GLN A 1 460 ? 5.289 23.484 44.375 1 75.81 460 GLN A CA 1
ATOM 3672 C C . GLN A 1 460 ? 3.951 23.25 45.062 1 75.81 460 GLN A C 1
ATOM 3674 O O . GLN A 1 460 ? 3.084 22.547 44.531 1 75.81 460 GLN A O 1
ATOM 3679 N N . ASP A 1 461 ? 3.727 23.922 46.188 1 69.81 461 ASP A N 1
ATOM 3680 C CA . ASP A 1 461 ? 2.49 23.906 46.969 1 69.81 461 ASP A CA 1
ATOM 3681 C C . ASP A 1 461 ? 2.014 22.469 47.219 1 69.81 461 ASP A C 1
ATOM 3683 O O . ASP A 1 461 ? 0.849 22.141 46.969 1 69.81 461 ASP A O 1
ATOM 3687 N N . GLY A 1 462 ? 2.912 21.594 47.469 1 66.12 462 GLY A N 1
ATOM 3688 C CA . GLY A 1 462 ? 2.549 20.234 47.844 1 66.12 462 GLY A CA 1
ATOM 3689 C C . GLY A 1 462 ? 2.389 19.297 46.656 1 66.12 462 GLY A C 1
ATOM 3690 O O . GLY A 1 462 ? 2.039 18.125 46.844 1 66.12 462 GLY A O 1
ATOM 3691 N N . ALA A 1 463 ? 2.582 19.859 45.5 1 75.25 463 ALA A N 1
ATOM 3692 C CA . ALA A 1 463 ? 2.447 19 44.312 1 75.25 463 ALA A CA 1
ATOM 3693 C C . ALA A 1 463 ? 3.736 18.984 43.5 1 75.25 463 ALA A C 1
ATOM 3695 O O . ALA A 1 463 ? 4.531 19.922 43.562 1 75.25 463 ALA A O 1
ATOM 3696 N N . LEU A 1 464 ? 3.971 17.891 42.812 1 89 464 LEU A N 1
ATOM 3697 C CA . LEU A 1 464 ? 5.051 17.844 41.844 1 89 464 LEU A CA 1
ATOM 3698 C C . LEU A 1 464 ? 4.617 18.484 40.531 1 89 464 LEU A C 1
ATOM 3700 O O . LEU A 1 464 ? 3.48 18.297 40.094 1 89 464 LEU A O 1
ATOM 3704 N N . MET A 1 465 ? 5.473 19.312 40.094 1 88.44 465 MET A N 1
ATOM 3705 C CA . MET A 1 465 ? 5.203 19.984 38.812 1 88.44 465 MET A CA 1
ATOM 3706 C C . MET A 1 465 ? 6.375 19.828 37.844 1 88.44 465 MET A C 1
ATOM 3708 O O . MET A 1 465 ? 7.508 19.609 38.281 1 88.44 465 MET A O 1
ATOM 3712 N N . THR A 1 466 ? 6.012 19.891 36.625 1 86.62 466 THR A N 1
ATOM 3713 C CA . THR A 1 466 ? 7.043 19.906 35.594 1 86.62 466 THR A CA 1
ATOM 3714 C C . THR A 1 466 ? 6.59 20.75 34.406 1 86.62 466 THR A C 1
ATOM 3716 O O . THR A 1 466 ? 5.418 21.109 34.312 1 86.62 466 THR A O 1
ATOM 3719 N N . MET A 1 467 ? 7.605 21.203 33.719 1 77.31 467 MET A N 1
ATOM 3720 C CA . MET A 1 467 ? 7.375 21.859 32.438 1 77.31 467 MET A CA 1
ATOM 3721 C C . MET A 1 467 ? 7.906 21.016 31.281 1 77.31 467 MET A C 1
ATOM 3723 O O . MET A 1 467 ? 9.078 20.625 31.281 1 77.31 467 MET A O 1
ATOM 3727 N N . LEU A 1 468 ? 6.957 20.656 30.438 1 74.19 468 LEU A N 1
ATOM 3728 C CA . LEU A 1 468 ? 7.367 19.969 29.219 1 74.19 468 LEU A CA 1
ATOM 3729 C C . LEU A 1 468 ? 7.582 20.969 28.078 1 74.19 468 LEU A C 1
ATOM 3731 O O . LEU A 1 468 ? 6.73 21.828 27.844 1 74.19 468 LEU A O 1
ATOM 3735 N N . GLY A 1 469 ? 8.781 20.797 27.469 1 70.81 469 GLY A N 1
ATOM 3736 C CA . GLY A 1 469 ? 9.078 21.734 26.406 1 70.81 469 GLY A CA 1
ATOM 3737 C C . GLY A 1 469 ? 9.211 23.156 26.891 1 70.81 469 GLY A C 1
ATOM 3738 O O . GLY A 1 469 ? 9.898 23.422 27.875 1 70.81 469 GLY A O 1
ATOM 3739 N N . SER A 1 470 ? 8.609 24.078 26.047 1 65.94 470 SER A N 1
ATOM 3740 C CA . SER A 1 470 ? 8.805 25.484 26.375 1 65.94 470 SER A CA 1
ATOM 3741 C C . SER A 1 470 ? 7.605 26.062 27.109 1 65.94 470 SER A C 1
ATOM 3743 O O . SER A 1 470 ? 7.703 27.109 27.75 1 65.94 470 SER A O 1
ATOM 3745 N N . PHE A 1 471 ? 6.484 25.25 27.047 1 65.5 471 PHE A N 1
ATOM 3746 C CA . PHE A 1 471 ? 5.367 26.031 27.578 1 65.5 471 PHE A CA 1
ATOM 3747 C C . PHE A 1 471 ? 4.348 25.125 28.25 1 65.5 471 PHE A C 1
ATOM 3749 O O . PHE A 1 471 ? 3.346 25.609 28.797 1 65.5 471 PHE A O 1
ATOM 3756 N N . MET A 1 472 ? 4.57 23.844 28.312 1 71.94 472 MET A N 1
ATOM 3757 C CA . MET A 1 472 ? 3.533 22.984 28.875 1 71.94 472 MET A CA 1
ATOM 3758 C C . MET A 1 472 ? 3.816 22.656 30.328 1 71.94 472 MET A C 1
ATOM 3760 O O . MET A 1 472 ? 4.707 21.875 30.641 1 71.94 472 MET A O 1
ATOM 3764 N N . ASN A 1 473 ? 2.951 23.234 31.094 1 76.94 473 ASN A N 1
ATOM 3765 C CA . ASN A 1 473 ? 3.041 22.938 32.531 1 76.94 473 ASN A CA 1
ATOM 3766 C C . ASN A 1 473 ? 2.176 21.734 32.906 1 76.94 473 ASN A C 1
ATOM 3768 O O . ASN A 1 473 ? 1.026 21.641 32.469 1 76.94 473 ASN A O 1
ATOM 3772 N N . ILE A 1 474 ? 2.793 20.859 33.656 1 83.25 474 ILE A N 1
ATOM 3773 C CA . ILE A 1 474 ? 2.088 19.656 34.062 1 83.25 474 ILE A CA 1
ATOM 3774 C C . ILE A 1 474 ? 2.176 19.5 35.562 1 83.25 474 ILE A C 1
ATOM 3776 O O . ILE A 1 474 ? 3.258 19.609 36.156 1 83.25 474 ILE A O 1
ATOM 3780 N N . THR A 1 475 ? 1.001 19.297 36.156 1 86.38 475 THR A N 1
ATOM 3781 C CA . THR A 1 475 ? 0.949 18.891 37.562 1 86.38 475 THR A CA 1
ATOM 3782 C C . THR A 1 475 ? 0.907 17.375 37.688 1 86.38 475 THR A C 1
ATOM 3784 O O . THR A 1 475 ? 0.133 16.703 37 1 86.38 475 THR A O 1
ATOM 3787 N N . LEU A 1 476 ? 1.735 16.875 38.562 1 90.56 476 LEU A N 1
ATOM 3788 C CA . LEU A 1 476 ? 1.798 15.43 38.781 1 90.56 476 LEU A CA 1
ATOM 3789 C C . LEU A 1 476 ? 1.117 15.047 40.094 1 90.56 476 LEU A C 1
ATOM 3791 O O . LEU A 1 476 ? 1.516 15.508 41.156 1 90.56 476 LEU A O 1
ATOM 3795 N N . ARG A 1 477 ? 0.148 14.172 39.875 1 87.94 477 ARG A N 1
ATOM 3796 C CA . ARG A 1 477 ? -0.553 13.656 41.031 1 87.94 477 ARG A CA 1
ATOM 3797 C C . ARG A 1 477 ? -0.23 12.18 41.281 1 87.94 477 ARG A C 1
ATOM 3799 O O . ARG A 1 477 ? -0.225 11.391 40.312 1 87.94 477 ARG A O 1
ATOM 3806 N N . TYR A 1 478 ? -0.022 11.898 42.5 1 89.06 478 TYR A N 1
ATOM 3807 C CA . TYR A 1 478 ? 0.43 10.547 42.844 1 89.06 478 TYR A CA 1
ATOM 3808 C C . TYR A 1 478 ? -0.749 9.594 42.969 1 89.06 478 TYR A C 1
ATOM 3810 O O . TYR A 1 478 ? -1.712 9.875 43.688 1 89.06 478 TYR A O 1
ATOM 3818 N N . GLU A 1 479 ? -0.672 8.531 42.281 1 89.25 479 GLU A N 1
ATOM 3819 C CA . GLU A 1 479 ? -1.61 7.422 42.375 1 89.25 479 GLU A CA 1
ATOM 3820 C C . GLU A 1 479 ? -0.974 6.219 43.062 1 89.25 479 GLU A C 1
ATOM 3822 O O . GLU A 1 479 ? -0.26 5.438 42.438 1 89.25 479 GLU A O 1
ATOM 3827 N N . PRO A 1 480 ? -1.326 5.977 44.25 1 85.81 480 PRO A N 1
ATOM 3828 C CA . PRO A 1 480 ? -0.634 4.965 45.062 1 85.81 480 PRO A CA 1
ATOM 3829 C C . PRO A 1 480 ? -0.914 3.541 44.562 1 85.81 480 PRO A C 1
ATOM 3831 O O . PRO A 1 480 ? -0.068 2.656 44.719 1 85.81 480 PRO A O 1
ATOM 3834 N N . ARG A 1 481 ? -2.023 3.262 44.031 1 82.19 481 ARG A N 1
ATOM 3835 C CA . ARG A 1 481 ? -2.408 1.909 43.625 1 82.19 481 ARG A CA 1
ATOM 3836 C C . ARG A 1 481 ? -1.422 1.328 42.625 1 82.19 481 ARG A C 1
ATOM 3838 O O . ARG A 1 481 ? -1.072 0.149 42.719 1 82.19 481 ARG A O 1
ATOM 3845 N N . LYS A 1 482 ? -0.952 2.242 41.781 1 82 482 LYS A N 1
ATOM 3846 C CA . LYS A 1 482 ? -0.06 1.763 40.75 1 82 482 LYS A CA 1
ATOM 3847 C C . LYS A 1 482 ? 1.328 2.383 40.875 1 82 482 LYS A C 1
ATOM 3849 O O . LYS A 1 482 ? 2.16 2.252 39.969 1 82 482 LYS A O 1
ATOM 3854 N N . VAL A 1 483 ? 1.522 3.105 41.938 1 84.06 483 VAL A N 1
ATOM 3855 C CA . VAL A 1 483 ? 2.799 3.738 42.25 1 84.06 483 VAL A CA 1
ATOM 3856 C C . VAL A 1 483 ? 3.283 4.551 41.062 1 84.06 483 VAL A C 1
ATOM 3858 O O . VAL A 1 483 ? 4.375 4.309 40.531 1 84.06 483 VAL A O 1
ATOM 3861 N N . ARG A 1 484 ? 2.445 5.453 40.656 1 90.5 484 ARG A N 1
ATOM 3862 C CA . ARG A 1 484 ? 2.73 6.301 39.5 1 90.5 484 ARG A CA 1
ATOM 3863 C C . ARG A 1 484 ? 2.143 7.695 39.688 1 90.5 484 ARG A C 1
ATOM 3865 O O . ARG A 1 484 ? 1.395 7.938 40.656 1 90.5 484 ARG A O 1
ATOM 3872 N N . PHE A 1 485 ? 2.611 8.531 38.875 1 90.25 485 PHE A N 1
ATOM 3873 C CA . PHE A 1 485 ? 2.043 9.867 38.812 1 90.25 485 PHE A CA 1
ATOM 3874 C C . PHE A 1 485 ? 1.195 10.062 37.562 1 90.25 485 PHE A C 1
ATOM 3876 O O . PHE A 1 485 ? 1.562 9.594 36.5 1 90.25 485 PHE A O 1
ATOM 3883 N N . VAL A 1 486 ? 0.13 10.695 37.781 1 86.62 486 VAL A N 1
ATOM 3884 C CA . VAL A 1 486 ? -0.73 11.094 36.656 1 86.62 486 VAL A CA 1
ATOM 3885 C C . VAL A 1 486 ? -0.598 12.602 36.406 1 86.62 486 VAL A C 1
ATOM 3887 O O . VAL A 1 486 ? -0.741 13.398 37.344 1 86.62 486 VAL A O 1
ATOM 3890 N N . GLY A 1 487 ? -0.263 12.852 35.156 1 84.94 487 GLY A N 1
ATOM 3891 C CA . GLY A 1 487 ? -0.07 14.25 34.781 1 84.94 487 GLY A CA 1
ATOM 3892 C C . GLY A 1 487 ? -1.353 14.938 34.344 1 84.94 487 GLY A C 1
ATOM 3893 O O . GLY A 1 487 ? -2.195 14.336 33.688 1 84.94 487 GLY A O 1
ATOM 3894 N N . PHE A 1 488 ? -1.456 16.141 34.844 1 77.62 488 PHE A N 1
ATOM 3895 C CA . PHE A 1 488 ? -2.551 17 34.438 1 77.62 488 PHE A CA 1
ATOM 3896 C C . PHE A 1 488 ? -2.018 18.281 33.781 1 77.62 488 PHE A C 1
ATOM 3898 O O . PHE A 1 488 ? -1.264 19.031 34.438 1 77.62 488 PHE A O 1
ATOM 3905 N N . LEU A 1 489 ? -2.396 18.422 32.531 1 75.94 489 LEU A N 1
ATOM 3906 C CA . LEU A 1 489 ? -1.998 19.625 31.844 1 75.94 489 LEU A CA 1
ATOM 3907 C C . LEU A 1 489 ? -2.678 20.859 32.438 1 75.94 489 LEU A C 1
ATOM 3909 O O . LEU A 1 489 ? -3.793 20.766 32.969 1 75.94 489 LEU A O 1
ATOM 3913 N N . GLU A 1 490 ? -1.912 21.875 32.406 1 73.75 490 GLU A N 1
ATOM 3914 C CA . GLU A 1 490 ? -2.488 23.109 32.938 1 73.75 490 GLU A CA 1
ATOM 3915 C C . GLU A 1 490 ? -3.088 23.953 31.812 1 73.75 490 GLU A C 1
ATOM 3917 O O . GLU A 1 490 ? -2.674 23.859 30.656 1 73.75 490 GLU A O 1
ATOM 3922 N N . GLY A 1 491 ? -4.066 24.656 32.125 1 67.56 491 GLY A N 1
ATOM 3923 C CA . GLY A 1 491 ? -4.664 25.594 31.188 1 67.56 491 GLY A CA 1
ATOM 3924 C C . GLY A 1 491 ? -5.68 24.953 30.266 1 67.56 491 GLY A C 1
ATOM 3925 O O . GLY A 1 491 ? -6.324 23.969 30.641 1 67.56 491 GLY A O 1
ATOM 3926 N N . THR A 1 492 ? -5.918 25.578 29.172 1 64.12 492 THR A N 1
ATOM 3927 C CA . THR A 1 492 ? -6.949 25.156 28.234 1 64.12 492 THR A CA 1
ATOM 3928 C C . THR A 1 492 ? -6.59 23.812 27.594 1 64.12 492 THR A C 1
ATOM 3930 O O . THR A 1 492 ? -7.473 23.047 27.219 1 64.12 492 THR A O 1
ATOM 3933 N N . LEU A 1 493 ? -5.316 23.516 27.641 1 65.81 493 LEU A N 1
ATOM 3934 C CA . LEU A 1 493 ? -4.875 22.266 27.016 1 65.81 493 LEU A CA 1
ATOM 3935 C C . LEU A 1 493 ? -5.402 21.062 27.797 1 65.81 493 LEU A C 1
ATOM 3937 O O . LEU A 1 493 ? -5.648 20.016 27.203 1 65.81 493 LEU A O 1
ATOM 3941 N N . ARG A 1 494 ? -5.582 21.281 29.047 1 64.44 494 ARG A N 1
ATOM 3942 C CA . ARG A 1 494 ? -6.082 20.188 29.875 1 64.44 494 ARG A CA 1
ATOM 3943 C C . ARG A 1 494 ? -7.484 19.766 29.453 1 64.44 494 ARG A C 1
ATOM 3945 O O . ARG A 1 494 ? -7.781 18.578 29.375 1 64.44 494 ARG A O 1
ATOM 3952 N N . THR A 1 495 ? -8.18 20.766 29.219 1 62.69 495 THR A N 1
ATOM 3953 C CA . THR A 1 495 ? -9.586 20.5 28.938 1 62.69 495 THR A CA 1
ATOM 3954 C C . THR A 1 495 ? -9.773 19.984 27.516 1 62.69 495 THR A C 1
ATOM 3956 O O . THR A 1 495 ? -10.688 19.203 27.25 1 62.69 495 THR A O 1
ATOM 3959 N N . THR A 1 496 ? -8.812 20.422 26.828 1 64.38 496 THR A N 1
ATOM 3960 C CA . THR A 1 496 ? -8.992 20.109 25.422 1 64.38 496 THR A CA 1
ATOM 3961 C C . THR A 1 496 ? -8.367 18.766 25.062 1 64.38 496 THR A C 1
ATOM 3963 O O . THR A 1 496 ? -8.906 18.016 24.25 1 64.38 496 THR A O 1
ATOM 3966 N N . LEU A 1 497 ? -7.16 18.656 25.688 1 64.19 497 LEU A N 1
ATOM 3967 C CA . LEU A 1 497 ? -6.469 17.422 25.375 1 64.19 497 LEU A CA 1
ATOM 3968 C C . LEU A 1 497 ? -6.828 16.328 26.391 1 64.19 497 LEU A C 1
ATOM 3970 O O . LEU A 1 497 ? -6.848 16.578 27.594 1 64.19 497 LEU A O 1
ATOM 3974 N N . SER A 1 498 ? -7.723 15.492 26.141 1 61.72 498 SER A N 1
ATOM 3975 C CA . SER A 1 498 ? -8.25 14.453 27.031 1 61.72 498 SER A CA 1
ATOM 3976 C C . SER A 1 498 ? -7.195 13.383 27.297 1 61.72 498 SER A C 1
ATOM 3978 O O . SER A 1 498 ? -7.484 12.188 27.219 1 61.72 498 SER A O 1
ATOM 3980 N N . PHE A 1 499 ? -5.949 13.977 27.5 1 66.44 499 PHE A N 1
ATOM 3981 C CA . PHE A 1 499 ? -5.031 12.914 27.891 1 66.44 499 PHE A CA 1
ATOM 3982 C C . PHE A 1 499 ? -4.242 13.297 29.141 1 66.44 499 PHE A C 1
ATOM 3984 O O . PHE A 1 499 ? -4.148 14.477 29.469 1 66.44 499 PHE A O 1
ATOM 3991 N N . SER A 1 500 ? -3.898 12.227 29.906 1 74.19 500 SER A N 1
ATOM 3992 C CA . SER A 1 500 ? -3.061 12.359 31.094 1 74.19 500 SER A CA 1
ATOM 3993 C C . SER A 1 500 ? -1.804 11.5 30.984 1 74.19 500 SER A C 1
ATOM 3995 O O . SER A 1 500 ? -1.876 10.273 31.047 1 74.19 500 SER A O 1
ATOM 3997 N N . PRO A 1 501 ? -0.706 12.227 30.797 1 80.19 501 PRO A N 1
ATOM 3998 C CA . PRO A 1 501 ? 0.512 11.414 30.781 1 80.19 501 PRO A CA 1
ATOM 3999 C C . PRO A 1 501 ? 0.773 10.703 32.094 1 80.19 501 PRO A C 1
ATOM 4001 O O . PRO A 1 501 ? 0.459 11.242 33.188 1 80.19 501 PRO A O 1
ATOM 4004 N N . ILE A 1 502 ? 1.322 9.555 31.984 1 87.94 502 ILE A N 1
ATOM 4005 C CA . ILE A 1 502 ? 1.722 8.781 33.156 1 87.94 502 ILE A CA 1
ATOM 4006 C C . ILE A 1 502 ? 3.23 8.898 33.344 1 87.94 502 ILE A C 1
ATOM 4008 O O . ILE A 1 502 ? 4.004 8.719 32.406 1 87.94 502 ILE A O 1
ATOM 4012 N N . VAL A 1 503 ? 3.59 9.219 34.562 1 90.38 503 VAL A N 1
ATOM 4013 C CA . VAL A 1 503 ? 5 9.344 34.906 1 90.38 503 VAL A CA 1
ATOM 4014 C C . VAL A 1 503 ? 5.359 8.32 36 1 90.38 503 VAL A C 1
ATOM 4016 O O . VAL A 1 503 ? 4.672 8.203 37 1 90.38 503 VAL A O 1
ATOM 4019 N N . THR A 1 504 ? 6.406 7.633 35.688 1 92.88 504 THR A N 1
ATOM 4020 C CA . THR A 1 504 ? 6.93 6.688 36.688 1 92.88 504 THR A CA 1
ATOM 4021 C C . THR A 1 504 ? 8.414 6.938 36.938 1 92.88 504 THR A C 1
ATOM 4023 O O . THR A 1 504 ? 9.125 7.43 36.031 1 92.88 504 THR A O 1
ATOM 4026 N N . PHE A 1 505 ? 8.797 6.621 38.188 1 92.94 505 PHE A N 1
ATOM 4027 C CA . PHE A 1 505 ? 10.195 6.762 38.594 1 92.94 505 PHE A CA 1
ATOM 4028 C C . PHE A 1 505 ? 10.766 5.426 39.031 1 92.94 505 PHE A C 1
ATOM 4030 O O . PHE A 1 505 ? 10.031 4.586 39.562 1 92.94 505 PHE A O 1
ATOM 4037 N N . SER A 1 506 ? 12.078 5.258 38.75 1 92.5 506 SER A N 1
ATOM 4038 C CA . SER A 1 506 ? 12.695 3.992 39.125 1 92.5 506 SER A CA 1
ATOM 4039 C C . SER A 1 506 ? 14.156 4.191 39.531 1 92.5 506 SER A C 1
ATOM 4041 O O . SER A 1 506 ? 14.75 5.227 39.219 1 92.5 506 SER A O 1
ATOM 4043 N N . GLU A 1 507 ? 14.672 3.217 40.25 1 91.31 507 GLU A N 1
ATOM 4044 C CA . GLU A 1 507 ? 16.047 3.145 40.719 1 91.31 507 GLU A CA 1
ATOM 4045 C C . GLU A 1 507 ? 16.359 4.246 41.719 1 91.31 507 GLU A C 1
ATOM 4047 O O . GLU A 1 507 ? 16.719 5.363 41.344 1 91.31 507 GLU A O 1
ATOM 4052 N N . LEU A 1 508 ? 16.312 3.951 42.906 1 91.31 508 LEU A N 1
ATOM 4053 C CA . LEU A 1 508 ? 16.625 4.883 44 1 91.31 508 LEU A CA 1
ATOM 4054 C C . LEU A 1 508 ? 18.094 4.793 44.406 1 91.31 508 LEU A C 1
ATOM 4056 O O . LEU A 1 508 ? 18.594 3.707 44.719 1 91.31 508 LEU A O 1
ATOM 4060 N N . GLN A 1 509 ? 18.766 5.902 44.188 1 90.62 509 GLN A N 1
ATOM 4061 C CA . GLN A 1 509 ? 20.141 6.043 44.656 1 90.62 509 GLN A CA 1
ATOM 4062 C C . GLN A 1 509 ? 20.312 7.305 45.531 1 90.62 509 GLN A C 1
ATOM 4064 O O . GLN A 1 509 ? 19.984 8.406 45.062 1 90.62 509 GLN A O 1
ATOM 4069 N N . ASN A 1 510 ? 20.859 7.191 46.812 1 91.25 510 ASN A N 1
ATOM 4070 C CA . ASN A 1 510 ? 21.016 8.305 47.719 1 91.25 510 ASN A CA 1
ATOM 4071 C C . ASN A 1 510 ? 19.703 9.055 47.938 1 91.25 510 ASN A C 1
ATOM 4073 O O . ASN A 1 510 ? 19.672 10.289 47.906 1 91.25 510 ASN A O 1
ATOM 4077 N N . ASP A 1 511 ? 18.609 8.305 47.875 1 90.12 511 ASP A N 1
ATOM 4078 C CA . ASP A 1 511 ? 17.25 8.75 48.188 1 90.12 511 ASP A CA 1
ATOM 4079 C C . ASP A 1 511 ? 16.703 9.625 47.062 1 90.12 511 ASP A C 1
ATOM 4081 O O . ASP A 1 511 ? 15.82 10.461 47.281 1 90.12 511 ASP A O 1
ATOM 4085 N N . LEU A 1 512 ? 17.344 9.523 45.938 1 92.56 512 LEU A N 1
ATOM 4086 C CA . LEU A 1 512 ? 16.859 10.211 44.75 1 92.56 512 LEU A CA 1
ATOM 4087 C C . LEU A 1 512 ? 16.578 9.227 43.625 1 92.56 512 LEU A C 1
ATOM 4089 O O . LEU A 1 512 ? 17.422 8.359 43.344 1 92.56 512 LEU A O 1
ATOM 4093 N N . TYR A 1 513 ? 15.391 9.289 43 1 93.88 513 TYR A N 1
ATOM 4094 C CA . TYR A 1 513 ? 15.133 8.484 41.812 1 93.88 513 TYR A CA 1
ATOM 4095 C C . TYR A 1 513 ? 16.047 8.891 40.688 1 93.88 513 TYR A C 1
ATOM 4097 O O . TYR A 1 513 ? 16.297 10.078 40.469 1 93.88 513 TYR A O 1
ATOM 4105 N N . GLN A 1 514 ? 16.578 7.895 39.906 1 92.44 514 GLN A N 1
ATOM 4106 C CA . GLN A 1 514 ? 17.547 8.141 38.875 1 92.44 514 GLN A CA 1
ATOM 4107 C C . GLN A 1 514 ? 16.891 8.148 37.469 1 92.44 514 GLN A C 1
ATOM 4109 O O . GLN A 1 514 ? 17.438 8.719 36.531 1 92.44 514 GLN A O 1
ATOM 4114 N N . ASN A 1 515 ? 15.766 7.477 37.406 1 93.75 515 ASN A N 1
ATOM 4115 C CA . ASN A 1 515 ? 15.094 7.324 36.125 1 93.75 515 ASN A CA 1
ATOM 4116 C C . ASN A 1 515 ? 13.648 7.809 36.188 1 93.75 515 ASN A C 1
ATOM 4118 O O . ASN A 1 515 ? 13.008 7.719 37.25 1 93.75 515 ASN A O 1
ATOM 4122 N N . MET A 1 516 ? 13.219 8.344 35.031 1 91.5 516 MET A N 1
ATOM 4123 C CA . MET A 1 516 ? 11.836 8.781 34.875 1 91.5 516 MET A CA 1
ATOM 4124 C C . MET A 1 516 ? 11.289 8.328 33.5 1 91.5 516 MET A C 1
ATOM 4126 O O . MET A 1 516 ? 11.992 8.398 32.5 1 91.5 516 MET A O 1
ATOM 4130 N N . THR A 1 517 ? 10.117 7.789 33.531 1 90.19 517 THR A N 1
ATOM 4131 C CA . THR A 1 517 ? 9.445 7.441 32.312 1 90.19 517 THR A CA 1
ATOM 4132 C C . THR A 1 517 ? 8.188 8.289 32.094 1 90.19 517 THR A C 1
ATOM 4134 O O . THR A 1 517 ? 7.426 8.5 33.062 1 90.19 517 THR A O 1
ATOM 4137 N N . LEU A 1 518 ? 8.062 8.789 30.984 1 83.75 518 LEU A N 1
ATOM 4138 C CA . LEU A 1 518 ? 6.883 9.539 30.578 1 83.75 518 LEU A CA 1
ATOM 4139 C C . LEU A 1 518 ? 6.098 8.789 29.516 1 83.75 518 LEU A C 1
ATOM 4141 O O . LEU A 1 518 ? 6.625 8.484 28.438 1 83.75 518 LEU A O 1
ATOM 4145 N N . HIS A 1 519 ? 4.883 8.438 29.828 1 81.75 519 HIS A N 1
ATOM 4146 C CA . HIS A 1 519 ? 4.027 7.66 28.953 1 81.75 519 HIS A CA 1
ATOM 4147 C C . HIS A 1 519 ? 2.785 8.453 28.547 1 81.75 519 HIS A C 1
ATOM 4149 O O . HIS A 1 519 ? 1.979 8.828 29.406 1 81.75 519 HIS A O 1
ATOM 4155 N N . PHE A 1 520 ? 2.594 8.625 27.297 1 74.81 520 PHE A N 1
ATOM 4156 C CA . PHE A 1 520 ? 1.452 9.391 26.812 1 74.81 520 PHE A CA 1
ATOM 4157 C C . PHE A 1 520 ? 0.306 8.461 26.438 1 74.81 520 PHE A C 1
ATOM 4159 O O . PHE A 1 520 ? -0.025 8.328 25.25 1 74.81 520 PHE A O 1
ATOM 4166 N N . VAL A 1 521 ? -0.324 8.047 27.438 1 66.38 521 VAL A N 1
ATOM 4167 C CA . VAL A 1 521 ? -1.437 7.121 27.266 1 66.38 521 VAL A CA 1
ATOM 4168 C C . VAL A 1 521 ? -2.611 7.844 26.609 1 66.38 521 VAL A C 1
ATOM 4170 O O . VAL A 1 521 ? -2.973 8.953 27.016 1 66.38 521 VAL A O 1
ATOM 4173 N N . GLY A 1 522 ? -3.244 7.273 25.641 1 59.38 522 GLY A N 1
ATOM 4174 C CA . GLY A 1 522 ? -4.438 7.828 25.016 1 59.38 522 GLY A CA 1
ATOM 4175 C C . GLY A 1 522 ? -4.133 8.789 23.891 1 59.38 522 GLY A C 1
ATOM 4176 O O . GLY A 1 522 ? -5.047 9.352 23.266 1 59.38 522 GLY A O 1
ATOM 4177 N N . PHE A 1 523 ? -2.924 9.078 23.719 1 62.69 523 PHE A N 1
ATOM 4178 C CA . PHE A 1 523 ? -2.51 9.922 22.594 1 62.69 523 PHE A CA 1
ATOM 4179 C C . PHE A 1 523 ? -1.661 9.125 21.609 1 62.69 523 PHE A C 1
ATOM 4181 O O . PHE A 1 523 ? -2.186 8.312 20.844 1 62.69 523 PHE A O 1
ATOM 4188 N N . THR A 1 524 ? -0.343 9.297 21.734 1 60.78 524 THR A N 1
ATOM 4189 C CA . THR A 1 524 ? 0.53 8.555 20.828 1 60.78 524 THR A CA 1
ATOM 4190 C C . THR A 1 524 ? 0.933 7.215 21.438 1 60.78 524 THR A C 1
ATOM 4192 O O . THR A 1 524 ? 1.451 6.34 20.75 1 60.78 524 THR A O 1
ATOM 4195 N N . ASN A 1 525 ? 0.629 7.051 22.703 1 68.12 525 ASN A N 1
ATOM 4196 C CA . ASN A 1 525 ? 1.027 5.883 23.484 1 68.12 525 ASN A CA 1
ATOM 4197 C C . ASN A 1 525 ? 2.539 5.68 23.453 1 68.12 525 ASN A C 1
ATOM 4199 O O . ASN A 1 525 ? 3.021 4.559 23.625 1 68.12 525 ASN A O 1
ATOM 4203 N N . GLU A 1 526 ? 3.209 6.684 23.266 1 71.94 526 GLU A N 1
ATOM 4204 C CA . GLU A 1 526 ? 4.668 6.629 23.266 1 71.94 526 GLU A CA 1
ATOM 4205 C C . GLU A 1 526 ? 5.223 6.699 24.688 1 71.94 526 GLU A C 1
ATOM 4207 O O . GLU A 1 526 ? 4.602 7.285 25.562 1 71.94 526 GLU A O 1
ATOM 4212 N N . VAL A 1 527 ? 6.426 6.086 24.828 1 77.44 527 VAL A N 1
ATOM 4213 C CA . VAL A 1 527 ? 7.121 6.078 26.109 1 77.44 527 VAL A CA 1
ATOM 4214 C C . VAL A 1 527 ? 8.508 6.695 25.953 1 77.44 527 VAL A C 1
ATOM 4216 O O . VAL A 1 527 ? 9.242 6.352 25.016 1 77.44 527 VAL A O 1
ATOM 4219 N N . TYR A 1 528 ? 8.781 7.594 26.828 1 79.31 528 TYR A N 1
ATOM 4220 C CA . TYR A 1 528 ? 10.094 8.227 26.859 1 79.31 528 TYR A CA 1
ATOM 4221 C C . TYR A 1 528 ? 10.812 7.945 28.172 1 79.31 528 TYR A C 1
ATOM 4223 O O . TYR A 1 528 ? 10.211 7.992 29.234 1 79.31 528 TYR A O 1
ATOM 4231 N N . TRP A 1 529 ? 12.109 7.668 27.969 1 83.19 529 TRP A N 1
ATOM 4232 C CA . TRP A 1 529 ? 12.93 7.32 29.125 1 83.19 529 TRP A CA 1
ATOM 4233 C C . TRP A 1 529 ? 13.945 8.422 29.422 1 83.19 529 TRP A C 1
ATOM 4235 O O . TRP A 1 529 ? 14.789 8.742 28.594 1 83.19 529 TRP A O 1
ATOM 4245 N N . PHE A 1 530 ? 13.836 8.953 30.609 1 87.44 530 PHE A N 1
ATOM 4246 C CA . PHE A 1 530 ? 14.719 10.023 31.062 1 87.44 530 PHE A CA 1
ATOM 4247 C C . PHE A 1 530 ? 15.641 9.516 32.188 1 87.44 530 PHE A C 1
ATOM 4249 O O . PHE A 1 530 ? 15.312 8.562 32.875 1 87.44 530 PHE A O 1
ATOM 4256 N N . HIS A 1 531 ? 16.859 10.203 32.219 1 90.69 531 HIS A N 1
ATOM 4257 C CA . HIS A 1 531 ? 17.844 9.828 33.219 1 90.69 531 HIS A CA 1
ATOM 4258 C C . HIS A 1 531 ? 18.453 11.062 33.875 1 90.69 531 HIS A C 1
ATOM 4260 O O . HIS A 1 531 ? 18.797 12.031 33.188 1 90.69 531 HIS A O 1
ATOM 4266 N N . ARG A 1 532 ? 18.578 11.008 35.188 1 89.75 532 ARG A N 1
ATOM 4267 C CA . ARG A 1 532 ? 19.125 12.125 35.969 1 89.75 532 ARG A CA 1
ATOM 4268 C C . ARG A 1 532 ? 20.547 12.461 35.531 1 89.75 532 ARG A C 1
ATOM 4270 O O . ARG A 1 532 ? 20.953 13.625 35.594 1 89.75 532 ARG A O 1
ATOM 4277 N N . LYS A 1 533 ? 21.281 11.453 35.031 1 80.81 533 LYS A N 1
ATOM 4278 C CA . LYS A 1 533 ? 22.688 11.656 34.688 1 80.81 533 LYS A CA 1
ATOM 4279 C C . LYS A 1 533 ? 22.859 12.055 33.219 1 80.81 533 LYS A C 1
ATOM 4281 O O . LYS A 1 533 ? 23.984 12.195 32.75 1 80.81 533 LYS A O 1
ATOM 4286 N N . VAL A 1 534 ? 21.797 12.203 32.531 1 78.5 534 VAL A N 1
ATOM 4287 C CA . VAL A 1 534 ? 21.844 12.547 31.109 1 78.5 534 VAL A CA 1
ATOM 4288 C C . VAL A 1 534 ? 21.359 13.984 30.906 1 78.5 534 VAL A C 1
ATOM 4290 O O . VAL A 1 534 ? 20.438 14.438 31.609 1 78.5 534 VAL A O 1
ATOM 4293 N N . SER A 1 535 ? 22.172 14.734 30.156 1 73.44 535 SER A N 1
ATOM 4294 C CA . SER A 1 535 ? 21.719 16.078 29.812 1 73.44 535 SER A CA 1
ATOM 4295 C C . SER A 1 535 ? 21.75 16.312 28.312 1 73.44 535 SER A C 1
ATOM 4297 O O . SER A 1 535 ? 22.688 15.914 27.641 1 73.44 535 SER A O 1
ATOM 4299 N N . PHE A 1 536 ? 20.719 16.812 27.812 1 64.38 536 PHE A N 1
ATOM 4300 C CA . PHE A 1 536 ? 20.578 17.203 26.406 1 64.38 536 PHE A CA 1
ATOM 4301 C C . PHE A 1 536 ? 21.688 18.172 26 1 64.38 536 PHE A C 1
ATOM 4303 O O . PHE A 1 536 ? 22.281 18.031 24.938 1 64.38 536 PHE A O 1
ATOM 4310 N N . ASN A 1 537 ? 22.016 19.344 26.75 1 59.12 537 ASN A N 1
ATOM 4311 C CA . ASN A 1 537 ? 22.984 20.406 26.422 1 59.12 537 ASN A CA 1
ATOM 4312 C C . ASN A 1 537 ? 24.359 20.094 27 1 59.12 537 ASN A C 1
ATOM 4314 O O . ASN A 1 537 ? 25.25 20.938 26.953 1 59.12 537 ASN A O 1
ATOM 4318 N N . GLY A 1 538 ? 24.812 18.922 27.234 1 49.47 538 GLY A N 1
ATOM 4319 C CA . GLY A 1 538 ? 26.141 18.547 27.688 1 49.47 538 GLY A CA 1
ATOM 4320 C C . GLY A 1 538 ? 26.469 19.094 29.078 1 49.47 538 GLY A C 1
ATOM 4321 O O . GLY A 1 538 ? 27.484 18.734 29.656 1 49.47 538 GLY A O 1
ATOM 4322 N N . LYS A 1 539 ? 26.203 20.312 29.391 1 40.59 539 LYS A N 1
ATOM 4323 C CA . LYS A 1 539 ? 26.734 20.906 30.609 1 40.59 539 LYS A CA 1
ATOM 4324 C C . LYS A 1 539 ? 26.328 20.109 31.844 1 40.59 539 LYS A C 1
ATOM 4326 O O . LYS A 1 539 ? 25.188 20.203 32.312 1 40.59 539 LYS A O 1
ATOM 4331 N N . ASN A 1 540 ? 26.75 18.891 31.875 1 37.09 540 ASN A N 1
ATOM 4332 C CA . ASN A 1 540 ? 26.688 18.375 33.25 1 37.09 540 ASN A CA 1
ATOM 4333 C C . ASN A 1 540 ? 27.547 19.219 34.188 1 37.09 540 ASN A C 1
ATOM 4335 O O . ASN A 1 540 ? 28.766 19.172 34.125 1 37.09 540 ASN A O 1
ATOM 4339 N N . ASN A 1 541 ? 27.422 20.406 34.5 1 31.83 541 ASN A N 1
ATOM 4340 C CA . ASN A 1 541 ? 28.172 20.906 35.625 1 31.83 541 ASN A CA 1
ATOM 4341 C C . ASN A 1 541 ? 27.984 20.016 36.875 1 31.83 541 ASN A C 1
ATOM 4343 O O . ASN A 1 541 ? 27.391 20.438 37.844 1 31.83 541 ASN A O 1
ATOM 4347 N N . LEU A 1 542 ? 27.766 18.719 36.781 1 31.36 542 LEU A N 1
ATOM 4348 C CA . LEU A 1 542 ? 28.016 18.109 38.062 1 31.36 542 LEU A CA 1
ATOM 4349 C C . LEU A 1 542 ? 29.438 18.375 38.531 1 31.36 542 LEU A C 1
ATOM 4351 O O . LEU A 1 542 ? 30.391 18.25 37.75 1 31.36 542 LEU A O 1
ATOM 4355 N N . THR A 1 543 ? 29.875 19.078 39.594 1 28.44 543 THR A N 1
ATOM 4356 C CA . THR A 1 543 ? 31.016 18.969 40.5 1 28.44 543 THR A CA 1
ATOM 4357 C C . THR A 1 543 ? 31.469 17.516 40.625 1 28.44 543 THR A C 1
ATOM 4359 O O . THR A 1 543 ? 30.703 16.594 40.344 1 28.44 543 THR A O 1
ATOM 4362 N N . ASN A 1 544 ? 32.812 17.141 41.438 1 27.48 544 ASN A N 1
ATOM 4363 C CA . ASN A 1 544 ? 33.812 16.156 41.781 1 27.48 544 ASN A CA 1
ATOM 4364 C C . ASN A 1 544 ? 33.219 14.875 42.344 1 27.48 544 ASN A C 1
ATOM 4366 O O . ASN A 1 544 ? 33.844 14.148 43.125 1 27.48 544 ASN A O 1
ATOM 4370 N N . SER A 1 545 ? 31.969 14.602 42.562 1 25.75 545 SER A N 1
ATOM 4371 C CA . SER A 1 545 ? 31.984 13.328 43.281 1 25.75 545 SER A CA 1
ATOM 4372 C C . SER A 1 545 ? 32.531 12.211 42.406 1 25.75 545 SER A C 1
ATOM 4374 O O . SER A 1 545 ? 32.438 12.289 41.156 1 25.75 545 SER A O 1
ATOM 4376 N N . GLY A 1 546 ? 33.562 11.289 42.688 1 25.89 546 GLY A N 1
ATOM 4377 C CA . GLY A 1 546 ? 34.375 10.133 42.344 1 25.89 546 GLY A CA 1
ATOM 4378 C C . GLY A 1 546 ? 33.625 9.141 41.469 1 25.89 546 GLY A C 1
ATOM 4379 O O . GLY A 1 546 ? 34.062 8 41.281 1 25.89 546 GLY A O 1
ATOM 4380 N N . ILE A 1 547 ? 32.312 9.266 41.344 1 25.25 547 ILE A N 1
ATOM 4381 C CA . ILE A 1 547 ? 31.797 8.008 40.812 1 25.25 547 ILE A CA 1
ATOM 4382 C C . ILE A 1 547 ? 32.156 7.887 39.344 1 25.25 547 ILE A C 1
ATOM 4384 O O . ILE A 1 547 ? 32 8.844 38.562 1 25.25 547 ILE A O 1
ATOM 4388 N N . THR A 1 548 ? 33 6.898 39 1 25.47 548 THR A N 1
ATOM 4389 C CA . THR A 1 548 ? 33.5 6.387 37.719 1 25.47 548 THR A CA 1
ATOM 4390 C C . THR A 1 548 ? 32.344 6.277 36.719 1 25.47 548 THR A C 1
ATOM 4392 O O . THR A 1 548 ? 31.266 5.809 37.062 1 25.47 548 THR A O 1
ATOM 4395 N N . PRO A 1 549 ? 32.438 6.891 35.594 1 25.81 549 PRO A N 1
ATOM 4396 C CA . PRO A 1 549 ? 31.484 6.828 34.5 1 25.81 549 PRO A CA 1
ATOM 4397 C C . PRO A 1 549 ? 31.125 5.398 34.094 1 25.81 549 PRO A C 1
ATOM 4399 O O . PRO A 1 549 ? 32 4.57 33.875 1 25.81 549 PRO A O 1
ATOM 4402 N N . LEU A 1 550 ? 30 4.805 34.594 1 25.61 550 LEU A N 1
ATOM 4403 C CA . LEU A 1 550 ? 29.641 3.465 34.156 1 25.61 550 LEU A CA 1
ATOM 4404 C C . LEU A 1 550 ? 29.641 3.383 32.625 1 25.61 550 LEU A C 1
ATOM 4406 O O . LEU A 1 550 ? 29.047 4.223 31.953 1 25.61 550 LEU A O 1
ATOM 4410 N N . THR A 1 551 ? 30.641 2.814 32.062 1 24.25 551 THR A N 1
ATOM 4411 C CA . THR A 1 551 ? 30.688 2.352 30.672 1 24.25 551 THR A CA 1
ATOM 4412 C C . THR A 1 551 ? 29.406 1.6 30.312 1 24.25 551 THR A C 1
ATOM 4414 O O . THR A 1 551 ? 29.031 0.647 31 1 24.25 551 THR A O 1
ATOM 4417 N N . PHE A 1 552 ? 28.469 2.205 29.719 1 25.5 552 PHE A N 1
ATOM 4418 C CA . PHE A 1 552 ? 27.281 1.568 29.141 1 25.5 552 PHE A CA 1
ATOM 4419 C C . PHE A 1 552 ? 27.672 0.294 28.391 1 25.5 552 PHE A C 1
ATOM 4421 O O . PHE A 1 552 ? 28.5 0.324 27.484 1 25.5 552 PHE A O 1
ATOM 4428 N N . CYS A 1 553 ? 27.672 -0.875 29.078 1 25.36 553 CYS A N 1
ATOM 4429 C CA . CYS A 1 553 ? 27.797 -2.207 28.484 1 25.36 553 CYS A CA 1
ATOM 4430 C C . CYS A 1 553 ? 26.922 -2.354 27.25 1 25.36 553 CYS A C 1
ATOM 4432 O O . CYS A 1 553 ? 25.828 -1.773 27.188 1 25.36 553 CYS A O 1
ATOM 4434 N N . ASP A 1 554 ? 27.469 -2.846 26.203 1 24.97 554 ASP A N 1
ATOM 4435 C CA . ASP A 1 554 ? 26.906 -3.326 24.938 1 24.97 554 ASP A CA 1
ATOM 4436 C C . ASP A 1 554 ? 25.688 -4.211 25.172 1 24.97 554 ASP A C 1
ATOM 4438 O O . ASP A 1 554 ? 25.797 -5.262 25.812 1 24.97 554 ASP A O 1
ATOM 4442 N N . MET A 1 555 ? 24.531 -3.68 25.312 1 24.83 555 MET A N 1
ATOM 4443 C CA . MET A 1 555 ? 23.234 -4.332 25.547 1 24.83 555 MET A CA 1
ATOM 4444 C C . MET A 1 555 ? 23 -5.441 24.531 1 24.83 555 MET A C 1
ATOM 4446 O O . MET A 1 555 ? 21.875 -5.926 24.391 1 24.83 555 MET A O 1
ATOM 4450 N N . THR A 1 556 ? 23.906 -5.918 23.688 1 26.64 556 THR A N 1
ATOM 4451 C CA . THR A 1 556 ? 23.562 -7.059 22.859 1 26.64 556 THR A CA 1
ATOM 4452 C C . THR A 1 556 ? 23.094 -8.234 23.719 1 26.64 556 THR A C 1
ATOM 4454 O O . THR A 1 556 ? 22.266 -9.031 23.281 1 26.64 556 THR A O 1
ATOM 4457 N N . SER A 1 557 ? 23.797 -8.609 24.828 1 23.89 557 SER A N 1
ATOM 4458 C CA . SER A 1 557 ? 23.625 -9.93 25.422 1 23.89 557 SER A CA 1
ATOM 4459 C C . SER A 1 557 ? 22.375 -9.984 26.281 1 23.89 557 SER A C 1
ATOM 4461 O O . SER A 1 557 ? 22 -11.047 26.797 1 23.89 557 SER A O 1
ATOM 4463 N N . LEU A 1 558 ? 21.984 -8.93 27.016 1 25.02 558 LEU A N 1
ATOM 4464 C CA . LEU A 1 558 ? 21.031 -9.219 28.094 1 25.02 558 LEU A CA 1
ATOM 4465 C C . LEU A 1 558 ? 19.609 -9.305 27.547 1 25.02 558 LEU A C 1
ATOM 4467 O O . LEU A 1 558 ? 18.828 -8.352 27.688 1 25.02 558 LEU A O 1
ATOM 4471 N N . CYS A 1 559 ? 19.328 -9.562 26.344 1 24.34 559 CYS A N 1
ATOM 4472 C CA . CYS A 1 559 ? 17.969 -9.609 25.828 1 24.34 559 CYS A CA 1
ATOM 4473 C C . CYS A 1 559 ? 17.141 -10.688 26.531 1 24.34 559 CYS A C 1
ATOM 4475 O O . CYS A 1 559 ? 15.961 -10.867 26.25 1 24.34 559 CYS A O 1
ATOM 4477 N N . PHE A 1 560 ? 17.719 -11.664 27.25 1 24.53 560 PHE A N 1
ATOM 4478 C CA . PHE A 1 560 ? 16.891 -12.828 27.547 1 24.53 560 PHE A CA 1
ATOM 4479 C C . PHE A 1 560 ? 15.906 -12.516 28.672 1 24.53 560 PHE A C 1
ATOM 4481 O O . PHE A 1 560 ? 14.828 -13.109 28.75 1 24.53 560 PHE A O 1
ATOM 4488 N N . CYS A 1 561 ? 16.359 -11.867 29.75 1 22.84 561 CYS A N 1
ATOM 4489 C CA . CYS A 1 561 ? 15.672 -12.203 30.984 1 22.84 561 CYS A CA 1
ATOM 4490 C C . CYS A 1 561 ? 14.336 -11.477 31.094 1 22.84 561 CYS A C 1
ATOM 4492 O O . CYS A 1 561 ? 13.367 -12.008 31.641 1 22.84 561 CYS A O 1
ATOM 4494 N N . TYR A 1 562 ? 14.273 -10.203 30.875 1 23.42 562 TYR A N 1
ATOM 4495 C CA . TYR A 1 562 ? 13.148 -9.531 31.5 1 23.42 562 TYR A CA 1
ATOM 4496 C C . TYR A 1 562 ? 11.875 -9.695 30.672 1 23.42 562 TYR A C 1
ATOM 4498 O O . TYR A 1 562 ? 10.852 -9.078 30.969 1 23.42 562 TYR A O 1
ATOM 4506 N N . ILE A 1 563 ? 11.875 -10.398 29.609 1 24.75 563 ILE A N 1
ATOM 4507 C CA . ILE A 1 563 ? 10.617 -10.484 28.875 1 24.75 563 ILE A CA 1
ATOM 4508 C C . ILE A 1 563 ? 9.594 -11.25 29.703 1 24.75 563 ILE A C 1
ATOM 4510 O O . ILE A 1 563 ? 8.398 -11.258 29.375 1 24.75 563 ILE A O 1
ATOM 4514 N N . ILE A 1 564 ? 9.938 -11.867 30.812 1 24.38 564 ILE A N 1
ATOM 4515 C CA . ILE A 1 564 ? 8.984 -12.734 31.5 1 24.38 564 ILE A CA 1
ATOM 4516 C C . ILE A 1 564 ? 7.898 -11.891 32.156 1 24.38 564 ILE A C 1
ATOM 4518 O O . ILE A 1 564 ? 6.727 -12.266 32.188 1 24.38 564 ILE A O 1
ATOM 4522 N N . VAL A 1 565 ? 8.242 -10.719 32.656 1 24.09 565 VAL A N 1
ATOM 4523 C CA . VAL A 1 565 ? 7.27 -10.203 33.625 1 24.09 565 VAL A CA 1
ATOM 4524 C C . VAL A 1 565 ? 6.051 -9.664 32.875 1 24.09 565 VAL A C 1
ATOM 4526 O O . VAL A 1 565 ? 4.922 -9.758 33.344 1 24.09 565 VAL A O 1
ATOM 4529 N N . TYR A 1 566 ? 6.191 -9.148 31.703 1 23.52 566 TYR A N 1
ATOM 4530 C CA . TYR A 1 566 ? 5.043 -8.352 31.281 1 23.52 566 TYR A CA 1
ATOM 4531 C C . TYR A 1 566 ? 3.895 -9.242 30.828 1 23.52 566 TYR A C 1
ATOM 4533 O O . TYR A 1 566 ? 2.82 -8.75 30.484 1 23.52 566 TYR A O 1
ATOM 4541 N N . TYR A 1 567 ? 4.051 -10.5 30.562 1 23.98 567 TYR A N 1
ATOM 4542 C CA . TYR A 1 567 ? 2.867 -11.219 30.109 1 23.98 567 TYR A CA 1
ATOM 4543 C C . TYR A 1 567 ? 1.816 -11.305 31.203 1 23.98 567 TYR A C 1
ATOM 4545 O O . TYR A 1 567 ? 0.717 -11.82 30.984 1 23.98 567 TYR A O 1
ATOM 4553 N N . ALA A 1 568 ? 2.236 -11.141 32.438 1 23.52 568 ALA A N 1
ATOM 4554 C CA . ALA A 1 568 ? 1.226 -11.461 33.469 1 23.52 568 ALA A CA 1
ATOM 4555 C C . ALA A 1 568 ? 0.094 -10.438 33.438 1 23.52 568 ALA A C 1
ATOM 4557 O O . ALA A 1 568 ? -1.05 -10.758 33.781 1 23.52 568 ALA A O 1
ATOM 4558 N N . LEU A 1 569 ? 0.403 -9.195 33.281 1 22.45 569 LEU A N 1
ATOM 4559 C CA . LEU A 1 569 ? -0.666 -8.289 33.688 1 22.45 569 LEU A CA 1
ATOM 4560 C C . LEU A 1 569 ? -1.752 -8.219 32.594 1 22.45 569 LEU A C 1
ATOM 4562 O O . LEU A 1 569 ? -2.859 -7.75 32.875 1 22.45 569 LEU A O 1
ATOM 4566 N N . LEU A 1 570 ? -1.448 -8.469 31.328 1 21.28 570 LEU A N 1
ATOM 4567 C CA . LEU A 1 570 ? -2.566 -8.086 30.484 1 21.28 570 LEU A CA 1
ATOM 4568 C C . LEU A 1 570 ? -3.65 -9.156 30.484 1 21.28 570 LEU A C 1
ATOM 4570 O O . LEU A 1 570 ? -4.66 -9.031 29.781 1 21.28 570 LEU A O 1
ATOM 4574 N N . THR A 1 571 ? -3.416 -10.359 31 1 20.66 571 THR A N 1
ATOM 4575 C CA . THR A 1 571 ? -4.523 -11.297 30.859 1 20.66 571 THR A CA 1
ATOM 4576 C C . THR A 1 571 ? -5.723 -10.852 31.703 1 20.66 571 THR A C 1
ATOM 4578 O O . THR A 1 571 ? -6.824 -11.383 31.547 1 20.66 571 THR A O 1
ATOM 4581 N N . LYS A 1 572 ? -5.527 -10.398 32.938 1 22.16 572 LYS A N 1
ATOM 4582 C CA . LYS A 1 572 ? -6.73 -10.461 33.75 1 22.16 572 LYS A CA 1
ATOM 4583 C C . LYS A 1 572 ? -7.73 -9.375 33.344 1 22.16 572 LYS A C 1
ATOM 4585 O O . LYS A 1 572 ? -8.93 -9.516 33.594 1 22.16 572 LYS A O 1
ATOM 4590 N N . PHE A 1 573 ? -7.465 -8.156 33.062 1 20.86 573 PHE A N 1
ATOM 4591 C CA . PHE A 1 573 ? -8.711 -7.422 32.875 1 20.86 573 PHE A CA 1
ATOM 4592 C C . PHE A 1 573 ? -9.25 -7.598 31.469 1 20.86 573 PHE A C 1
ATOM 4594 O O . PHE A 1 573 ? -8.484 -7.613 30.5 1 20.86 573 PHE A O 1
ATOM 4601 N N . MET B 1 1 ? -57.188 -55.406 50.812 1 26.3 1 MET B N 1
ATOM 4602 C CA . MET B 1 1 ? -56.188 -55.906 49.875 1 26.3 1 MET B CA 1
ATOM 4603 C C . MET B 1 1 ? -56.5 -55.438 48.469 1 26.3 1 MET B C 1
ATOM 4605 O O . MET B 1 1 ? -55.938 -55.969 47.5 1 26.3 1 MET B O 1
ATOM 4609 N N . TYR B 1 2 ? -57.688 -54.781 48.344 1 30.38 2 TYR B N 1
ATOM 4610 C CA . TYR B 1 2 ? -58.156 -54.281 47.062 1 30.38 2 TYR B CA 1
ATOM 4611 C C . TYR B 1 2 ? -57.094 -53.438 46.375 1 30.38 2 TYR B C 1
ATOM 4613 O O . TYR B 1 2 ? -56.469 -52.594 47 1 30.38 2 TYR B O 1
ATOM 4621 N N . GLN B 1 3 ? -56.562 -54.031 45.281 1 26.31 3 GLN B N 1
ATOM 4622 C CA . GLN B 1 3 ? -55.531 -53.906 44.25 1 26.31 3 GLN B CA 1
ATOM 4623 C C . GLN B 1 3 ? -55.688 -52.594 43.469 1 26.31 3 GLN B C 1
ATOM 4625 O O . GLN B 1 3 ? -56.719 -52.375 42.844 1 26.31 3 GLN B O 1
ATOM 4630 N N . VAL B 1 4 ? -55.188 -51.469 44.031 1 29.81 4 VAL B N 1
ATOM 4631 C CA . VAL B 1 4 ? -55 -50.156 43.469 1 29.81 4 VAL B CA 1
ATOM 4632 C C . VAL B 1 4 ? -54.344 -50.25 42.094 1 29.81 4 VAL B C 1
ATOM 4634 O O . VAL B 1 4 ? -53.188 -50.688 42 1 29.81 4 VAL B O 1
ATOM 4637 N N . VAL B 1 5 ? -55.062 -50.719 41.094 1 30.84 5 VAL B N 1
ATOM 4638 C CA . VAL B 1 5 ? -54.625 -50.781 39.688 1 30.84 5 VAL B CA 1
ATOM 4639 C C . VAL B 1 5 ? -54.062 -49.438 39.25 1 30.84 5 VAL B C 1
ATOM 4641 O O . VAL B 1 5 ? -54.781 -48.438 39.219 1 30.84 5 VAL B O 1
ATOM 4644 N N . VAL B 1 6 ? -52.875 -49.125 39.688 1 30.36 6 VAL B N 1
ATOM 4645 C CA . VAL B 1 6 ? -52.062 -47.969 39.312 1 30.36 6 VAL B CA 1
ATOM 4646 C C . VAL B 1 6 ? -52 -47.844 37.812 1 30.36 6 VAL B C 1
ATOM 4648 O O . VAL B 1 6 ? -51.594 -48.781 37.125 1 30.36 6 VAL B O 1
ATOM 4651 N N . LEU B 1 7 ? -52.938 -47.031 37.219 1 30.44 7 LEU B N 1
ATOM 4652 C CA . LEU B 1 7 ? -53 -46.594 35.812 1 30.44 7 LEU B CA 1
ATOM 4653 C C . LEU B 1 7 ? -51.625 -46.094 35.375 1 30.44 7 LEU B C 1
ATOM 4655 O O . LEU B 1 7 ? -51.125 -45.094 35.875 1 30.44 7 LEU B O 1
ATOM 4659 N N . LEU B 1 8 ? -50.656 -46.969 35.125 1 30.38 8 LEU B N 1
ATOM 4660 C CA . LEU B 1 8 ? -49.375 -46.688 34.438 1 30.38 8 LEU B CA 1
ATOM 4661 C C . LEU B 1 8 ? -49.625 -45.969 33.125 1 30.38 8 LEU B C 1
ATOM 4663 O O . LEU B 1 8 ? -50.125 -46.594 32.156 1 30.38 8 LEU B O 1
ATOM 4667 N N . LEU B 1 9 ? -50.25 -44.812 33.094 1 29.23 9 LEU B N 1
ATOM 4668 C CA . LEU B 1 9 ? -50.344 -44.062 31.859 1 29.23 9 LEU B CA 1
ATOM 4669 C C . LEU B 1 9 ? -48.969 -43.906 31.219 1 29.23 9 LEU B C 1
ATOM 4671 O O . LEU B 1 9 ? -48 -43.469 31.859 1 29.23 9 LEU B O 1
ATOM 4675 N N . SER B 1 10 ? -48.625 -44.781 30.266 1 29 10 SER B N 1
ATOM 4676 C CA . SER B 1 10 ? -47.5 -44.812 29.328 1 29 10 SER B CA 1
ATOM 4677 C C . SER B 1 10 ? -47.375 -43.438 28.641 1 29 10 SER B C 1
ATOM 4679 O O . SER B 1 10 ? -48.281 -43 27.953 1 29 10 SER B O 1
ATOM 4681 N N . VAL B 1 11 ? -46.781 -42.469 29.266 1 33.62 11 VAL B N 1
ATOM 4682 C CA . VAL B 1 11 ? -46.344 -41.281 28.562 1 33.62 11 VAL B CA 1
ATOM 4683 C C . VAL B 1 11 ? -45.5 -41.688 27.344 1 33.62 11 VAL B C 1
ATOM 4685 O O . VAL B 1 11 ? -44.438 -42.25 27.5 1 33.62 11 VAL B O 1
ATOM 4688 N N . ILE B 1 12 ? -46.125 -42.094 26.266 1 32.22 12 ILE B N 1
ATOM 4689 C CA . ILE B 1 12 ? -45.469 -42.188 24.984 1 32.22 12 ILE B CA 1
ATOM 4690 C C . ILE B 1 12 ? -44.688 -40.906 24.703 1 32.22 12 ILE B C 1
ATOM 4692 O O . ILE B 1 12 ? -45.25 -39.812 24.609 1 32.22 12 ILE B O 1
ATOM 4696 N N . PHE B 1 13 ? -43.438 -40.844 25.266 1 33.84 13 PHE B N 1
ATOM 4697 C CA . PHE B 1 13 ? -42.469 -39.875 24.797 1 33.84 13 PHE B CA 1
ATOM 4698 C C . PHE B 1 13 ? -42.406 -39.875 23.266 1 33.84 13 PHE B C 1
ATOM 4700 O O . PHE B 1 13 ? -41.969 -40.875 22.672 1 33.84 13 PHE B O 1
ATOM 4707 N N . CYS B 1 14 ? -43.406 -39.281 22.578 1 32.72 14 CYS B N 1
ATOM 4708 C CA . CYS B 1 14 ? -43.188 -38.906 21.188 1 32.72 14 CYS B CA 1
ATOM 4709 C C . CYS B 1 14 ? -41.812 -38.281 21.016 1 32.72 14 CYS B C 1
ATOM 4711 O O . CYS B 1 14 ? -41.594 -37.156 21.484 1 32.72 14 CYS B O 1
ATOM 4713 N N . HIS B 1 15 ? -40.781 -39.062 21.016 1 33.72 15 HIS B N 1
ATOM 4714 C CA . HIS B 1 15 ? -39.531 -38.594 20.422 1 33.72 15 HIS B CA 1
ATOM 4715 C C . HIS B 1 15 ? -39.781 -37.906 19.094 1 33.72 15 HIS B C 1
ATOM 4717 O O . HIS B 1 15 ? -40.062 -38.531 18.094 1 33.72 15 HIS B O 1
ATOM 4723 N N . THR B 1 16 ? -40.406 -36.719 19.141 1 34.84 16 THR B N 1
ATOM 4724 C CA . THR B 1 16 ? -40.25 -35.906 17.938 1 34.84 16 THR B CA 1
ATOM 4725 C C . THR B 1 16 ? -38.812 -35.906 17.453 1 34.84 16 THR B C 1
ATOM 4727 O O . THR B 1 16 ? -37.906 -35.438 18.156 1 34.84 16 THR B O 1
ATOM 4730 N N . THR B 1 17 ? -38.406 -36.938 16.797 1 32.94 17 THR B N 1
ATOM 4731 C CA . THR B 1 17 ? -37.219 -36.812 15.984 1 32.94 17 THR B CA 1
ATOM 4732 C C . THR B 1 17 ? -37.219 -35.438 15.281 1 32.94 17 THR B C 1
ATOM 4734 O O . THR B 1 17 ? -38.094 -35.156 14.453 1 32.94 17 THR B O 1
ATOM 4737 N N . CYS B 1 18 ? -36.844 -34.438 15.914 1 31.44 18 CYS B N 1
ATOM 4738 C CA . CYS B 1 18 ? -36.375 -33.281 15.156 1 31.44 18 CYS B CA 1
ATOM 4739 C C . CYS B 1 18 ? -35.531 -33.688 13.969 1 31.44 18 CYS B C 1
ATOM 4741 O O . CYS B 1 18 ? -34.375 -34.125 14.141 1 31.44 18 CYS B O 1
ATOM 4743 N N . VAL B 1 19 ? -36.188 -34.406 13.078 1 32.72 19 VAL B N 1
ATOM 4744 C CA . VAL B 1 19 ? -35.438 -34.406 11.812 1 32.72 19 VAL B CA 1
ATOM 4745 C C . VAL B 1 19 ? -34.844 -33.031 11.578 1 32.72 19 VAL B C 1
ATOM 4747 O O . VAL B 1 19 ? -35.562 -32.031 11.461 1 32.72 19 VAL B O 1
ATOM 4750 N N . GLN B 1 20 ? -33.812 -32.781 12.188 1 32.91 20 GLN B N 1
ATOM 4751 C CA . GLN B 1 20 ? -33 -31.688 11.609 1 32.91 20 GLN B CA 1
ATOM 4752 C C . GLN B 1 20 ? -33.094 -31.703 10.078 1 32.91 20 GLN B C 1
ATOM 4754 O O . GLN B 1 20 ? -32.625 -32.656 9.438 1 32.91 20 GLN B O 1
ATOM 4759 N N . PHE B 1 21 ? -34.219 -31.297 9.562 1 31.38 21 PHE B N 1
ATOM 4760 C CA . PHE B 1 21 ? -34.062 -30.891 8.172 1 31.38 21 PHE B CA 1
ATOM 4761 C C . PHE B 1 21 ? -32.688 -30.312 7.934 1 31.38 21 PHE B C 1
ATOM 4763 O O . PHE B 1 21 ? -32.344 -29.25 8.453 1 31.38 21 PHE B O 1
ATOM 4770 N N . MET B 1 22 ? -31.734 -31.172 8.008 1 33.56 22 MET B N 1
ATOM 4771 C CA . MET B 1 22 ? -30.594 -30.656 7.262 1 33.56 22 MET B CA 1
ATOM 4772 C C . MET B 1 22 ? -31.047 -29.875 6.035 1 33.56 22 MET B C 1
ATOM 4774 O O . MET B 1 22 ? -31.547 -30.453 5.074 1 33.56 22 MET B O 1
ATOM 4778 N N . ASN B 1 23 ? -31.844 -28.859 6.168 1 35.66 23 ASN B N 1
ATOM 4779 C C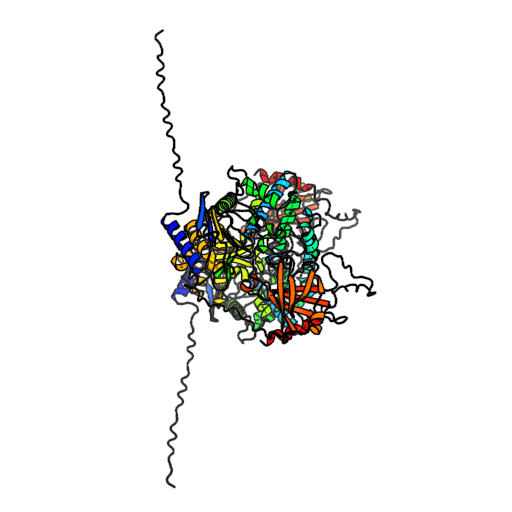A . ASN B 1 23 ? -31.984 -27.969 5.02 1 35.66 23 ASN B CA 1
ATOM 4780 C C . ASN B 1 23 ? -30.766 -28.047 4.098 1 35.66 23 ASN B C 1
ATOM 4782 O O . ASN B 1 23 ? -29.672 -27.656 4.477 1 35.66 23 ASN B O 1
ATOM 4786 N N . ASN B 1 24 ? -30.484 -29.047 3.461 1 41.66 24 ASN B N 1
ATOM 4787 C CA . ASN B 1 24 ? -29.547 -29.078 2.338 1 41.66 24 ASN B CA 1
ATOM 4788 C C . ASN B 1 24 ? -29.453 -27.719 1.65 1 41.66 24 ASN B C 1
ATOM 4790 O O . ASN B 1 24 ? -30.125 -27.484 0.647 1 41.66 24 ASN B O 1
ATOM 4794 N N . THR B 1 25 ? -29.484 -26.625 2.277 1 53.41 25 THR B N 1
ATOM 4795 C CA . THR B 1 25 ? -29.484 -25.234 1.831 1 53.41 25 THR B CA 1
ATOM 4796 C C . THR B 1 25 ? -28.328 -24.984 0.86 1 53.41 25 THR B C 1
ATOM 4798 O O . THR B 1 25 ? -27.156 -25.109 1.228 1 53.41 25 THR B O 1
ATOM 4801 N N . THR B 1 26 ? -28.562 -25.172 -0.464 1 76.81 26 THR B N 1
ATOM 4802 C CA . THR B 1 26 ? -27.703 -24.938 -1.626 1 76.81 26 THR B CA 1
ATOM 4803 C C . THR B 1 26 ? -27.156 -23.516 -1.608 1 76.81 26 THR B C 1
ATOM 4805 O O . THR B 1 26 ? -27.812 -22.594 -1.118 1 76.81 26 THR B O 1
ATOM 4808 N N . ILE B 1 27 ? -25.859 -23.391 -1.724 1 89.62 27 ILE B N 1
ATOM 4809 C CA . ILE B 1 27 ? -25.172 -22.109 -1.78 1 89.62 27 ILE B CA 1
ATOM 4810 C C . ILE B 1 27 ? -25.875 -21.188 -2.77 1 89.62 27 ILE B C 1
ATOM 4812 O O . ILE B 1 27 ? -26.047 -20 -2.502 1 89.62 27 ILE B O 1
ATOM 4816 N N . PHE B 1 28 ? -26.469 -21.828 -3.865 1 94.38 28 PHE B N 1
ATOM 4817 C CA . PHE B 1 28 ? -27.078 -21.047 -4.934 1 94.38 28 PHE B CA 1
ATOM 4818 C C . PHE B 1 28 ? -28.547 -21.391 -5.094 1 94.38 28 PHE B C 1
ATOM 4820 O O . PHE B 1 28 ? -28.938 -22.562 -4.973 1 94.38 28 PHE B O 1
ATOM 4827 N N . SER B 1 29 ? -29.406 -20.422 -5.402 1 94.88 29 SER B N 1
ATOM 4828 C CA . SER B 1 29 ? -30.75 -20.703 -5.918 1 94.88 29 SER B CA 1
ATOM 4829 C C . SER B 1 29 ? -30.688 -21.328 -7.305 1 94.88 29 SER B C 1
ATOM 4831 O O . SER B 1 29 ? -29.641 -21.312 -7.953 1 94.88 29 SER B O 1
ATOM 4833 N N . ILE B 1 30 ? -31.781 -21.891 -7.719 1 94.88 30 ILE B N 1
ATOM 4834 C CA . ILE B 1 30 ? -31.844 -22.5 -9.039 1 94.88 30 ILE B CA 1
ATOM 4835 C C . ILE B 1 30 ? -31.516 -21.469 -10.109 1 94.88 30 ILE B C 1
ATOM 4837 O O . ILE B 1 30 ? -30.766 -21.734 -11.047 1 94.88 30 ILE B O 1
ATOM 4841 N N . HIS B 1 31 ? -32.094 -20.266 -9.945 1 95.5 31 HIS B N 1
ATOM 4842 C CA . HIS B 1 31 ? -31.859 -19.203 -10.914 1 95.5 31 HIS B CA 1
ATOM 4843 C C . HIS B 1 31 ? -30.391 -18.797 -10.945 1 95.5 31 HIS B C 1
ATOM 4845 O O . HIS B 1 31 ? -29.828 -18.562 -12.023 1 95.5 31 HIS B O 1
ATOM 4851 N N . GLU B 1 32 ? -29.781 -18.703 -9.805 1 96.69 32 GLU B N 1
ATOM 4852 C CA . GLU B 1 32 ? -28.375 -18.344 -9.711 1 96.69 32 GLU B CA 1
ATOM 4853 C C . GLU B 1 32 ? -27.484 -19.391 -10.359 1 96.69 32 GLU B C 1
ATOM 4855 O O . GLU B 1 32 ? -26.547 -19.062 -11.086 1 96.69 32 GLU B O 1
ATOM 4860 N N . GLU B 1 33 ? -27.766 -20.656 -10.102 1 96.56 33 GLU B N 1
ATOM 4861 C CA . GLU B 1 33 ? -26.984 -21.734 -10.688 1 96.56 33 GLU B CA 1
ATOM 4862 C C . GLU B 1 33 ? -27.078 -21.734 -12.211 1 96.56 33 GLU B C 1
ATOM 4864 O O . GLU B 1 33 ? -26.094 -21.969 -12.906 1 96.56 33 GLU B O 1
ATOM 4869 N N . VAL B 1 34 ? -28.266 -21.469 -12.727 1 97.31 34 VAL B N 1
ATOM 4870 C CA . VAL B 1 34 ? -28.484 -21.422 -14.172 1 97.31 34 VAL B CA 1
ATOM 4871 C C . VAL B 1 34 ? -27.672 -20.281 -14.781 1 97.31 34 VAL B C 1
ATOM 4873 O O . VAL B 1 34 ? -27.062 -20.438 -15.844 1 97.31 34 VAL B O 1
ATOM 4876 N N . GLU B 1 35 ? -27.688 -19.141 -14.094 1 97.75 35 GLU B N 1
ATOM 4877 C CA . GLU B 1 35 ? -26.953 -17.984 -14.586 1 97.75 35 GLU B CA 1
ATOM 4878 C C . GLU B 1 35 ? -25.453 -18.266 -14.57 1 97.75 35 GLU B C 1
ATOM 4880 O O . GLU B 1 35 ? -24.734 -17.891 -15.508 1 97.75 35 GLU B O 1
ATOM 4885 N N . ILE B 1 36 ? -24.938 -18.891 -13.531 1 98.44 36 ILE B N 1
ATOM 4886 C CA . ILE B 1 36 ? -23.531 -19.25 -13.422 1 98.44 36 ILE B CA 1
ATOM 4887 C C . ILE B 1 36 ? -23.156 -20.234 -14.531 1 98.44 36 ILE B C 1
ATOM 4889 O O . ILE B 1 36 ? -22.141 -20.062 -15.195 1 98.44 36 ILE B O 1
ATOM 4893 N N . ASP B 1 37 ? -24.031 -21.219 -14.766 1 98.62 37 ASP B N 1
ATOM 4894 C CA . ASP B 1 37 ? -23.781 -22.219 -15.797 1 98.62 37 ASP B CA 1
ATOM 4895 C C . ASP B 1 37 ? -23.734 -21.578 -17.188 1 98.62 37 ASP B C 1
ATOM 4897 O O . ASP B 1 37 ? -22.859 -21.906 -17.984 1 98.62 37 ASP B O 1
ATOM 4901 N N . ALA B 1 38 ? -24.688 -20.703 -17.359 1 98.69 38 ALA B N 1
ATOM 4902 C CA . ALA B 1 38 ? -24.75 -20.031 -18.656 1 98.69 38 ALA B CA 1
ATOM 4903 C C . ALA B 1 38 ? -23.516 -19.156 -18.891 1 98.69 38 ALA B C 1
ATOM 4905 O O . ALA B 1 38 ? -22.953 -19.141 -19.984 1 98.69 38 ALA B O 1
ATOM 4906 N N . PHE B 1 39 ? -23.156 -18.422 -17.859 1 98.75 39 PHE B N 1
ATOM 4907 C CA . PHE B 1 39 ? -21.984 -17.562 -17.953 1 98.75 39 PHE B CA 1
ATOM 4908 C C . PHE B 1 39 ? -20.734 -18.406 -18.234 1 98.75 39 PHE B C 1
ATOM 4910 O O . PHE B 1 39 ? -19.953 -18.062 -19.125 1 98.75 39 PHE B O 1
ATOM 4917 N N . ALA B 1 40 ? -20.5 -19.5 -17.516 1 98.69 40 ALA B N 1
ATOM 4918 C CA . ALA B 1 40 ? -19.344 -20.375 -17.688 1 98.69 40 ALA B CA 1
ATOM 4919 C C . ALA B 1 40 ? -19.312 -20.969 -19.094 1 98.69 40 ALA B C 1
ATOM 4921 O O . ALA B 1 40 ? -18.266 -20.984 -19.75 1 98.69 40 ALA B O 1
ATOM 4922 N N . SER B 1 41 ? -20.422 -21.438 -19.516 1 98.38 41 SER B N 1
ATOM 4923 C CA . SER B 1 41 ? -20.531 -22.062 -20.828 1 98.38 41 SER B CA 1
ATOM 4924 C C . SER B 1 41 ? -20.188 -21.062 -21.938 1 98.38 41 SER B C 1
ATOM 4926 O O . SER B 1 41 ? -19.438 -21.375 -22.859 1 98.38 41 SER B O 1
ATOM 4928 N N . ASN B 1 42 ? -20.812 -19.859 -21.844 1 98.5 42 ASN B N 1
ATOM 4929 C CA . ASN B 1 42 ? -20.531 -18.828 -22.828 1 98.5 42 ASN B CA 1
ATOM 4930 C C . ASN B 1 42 ? -19.062 -18.453 -22.844 1 98.5 42 ASN B C 1
ATOM 4932 O O . ASN B 1 42 ? -18.453 -18.328 -23.906 1 98.5 42 ASN B O 1
ATOM 4936 N N . LEU B 1 43 ? -18.516 -18.297 -21.656 1 98.19 43 LEU B N 1
ATOM 4937 C CA . LEU B 1 43 ? -17.109 -17.922 -21.516 1 98.19 43 LEU B CA 1
ATOM 4938 C C . LEU B 1 43 ? -16.203 -18.984 -22.125 1 98.19 43 LEU B C 1
ATOM 4940 O O . LEU B 1 43 ? -15.266 -18.656 -22.859 1 98.19 43 LEU B O 1
ATOM 4944 N N . MET B 1 44 ? -16.484 -20.234 -21.844 1 98.38 44 MET B N 1
ATOM 4945 C CA . MET B 1 44 ? -15.672 -21.328 -22.344 1 98.38 44 MET B CA 1
ATOM 4946 C C . MET B 1 44 ? -15.719 -21.422 -23.859 1 98.38 44 MET B C 1
ATOM 4948 O O . MET B 1 44 ? -14.703 -21.672 -24.5 1 98.38 44 MET B O 1
ATOM 4952 N N . LYS B 1 45 ? -16.828 -21.141 -24.391 1 97.12 45 LYS B N 1
ATOM 4953 C CA . LYS B 1 45 ? -16.984 -21.203 -25.844 1 97.12 45 LYS B CA 1
ATOM 4954 C C . LYS B 1 45 ? -16.219 -20.078 -26.531 1 97.12 45 LYS B C 1
ATOM 4956 O O . LYS B 1 45 ? -15.422 -20.328 -27.438 1 97.12 45 LYS B O 1
ATOM 4961 N N . CYS B 1 46 ? -16.422 -18.859 -26.078 1 96.62 46 CYS B N 1
ATOM 4962 C CA . CYS B 1 46 ? -15.859 -17.719 -26.812 1 96.62 46 CYS B CA 1
ATOM 4963 C C . CYS B 1 46 ? -14.383 -17.531 -26.484 1 96.62 46 CYS B C 1
ATOM 4965 O O . CYS B 1 46 ? -13.633 -16.984 -27.297 1 96.62 46 CYS B O 1
ATOM 4967 N N . LYS B 1 47 ? -13.938 -18.031 -25.312 1 96.69 47 LYS B N 1
ATOM 4968 C CA . LYS B 1 47 ? -12.539 -17.875 -24.938 1 96.69 47 LYS B CA 1
ATOM 4969 C C . LYS B 1 47 ? -11.766 -19.172 -25.141 1 96.69 47 LYS B C 1
ATOM 4971 O O . LYS B 1 47 ? -10.594 -19.266 -24.781 1 96.69 47 LYS B O 1
ATOM 4976 N N . ARG B 1 48 ? -12.414 -20.188 -25.672 1 96.75 48 ARG B N 1
ATOM 4977 C CA . ARG B 1 48 ? -11.82 -21.469 -26.031 1 96.75 48 ARG B CA 1
ATOM 4978 C C . ARG B 1 48 ? -11.234 -22.172 -24.812 1 96.75 48 ARG B C 1
ATOM 4980 O O . ARG B 1 48 ? -10.141 -22.734 -24.875 1 96.75 48 ARG B O 1
ATOM 4987 N N . ILE B 1 49 ? -11.883 -22.078 -23.719 1 98.25 49 ILE B N 1
ATOM 4988 C CA . ILE B 1 49 ? -11.477 -22.766 -22.5 1 98.25 49 ILE B CA 1
ATOM 4989 C C . ILE B 1 49 ? -11.914 -24.234 -22.562 1 98.25 49 ILE B C 1
ATOM 4991 O O . ILE B 1 49 ? -13.109 -24.531 -22.656 1 98.25 49 ILE B O 1
ATOM 4995 N N . PRO B 1 50 ? -11 -25.203 -22.453 1 98.19 50 PRO B N 1
ATOM 4996 C CA . PRO B 1 50 ? -11.398 -26.609 -22.578 1 98.19 50 PRO B CA 1
ATOM 4997 C C . PRO B 1 50 ? -12.156 -27.109 -21.344 1 98.19 50 PRO B C 1
ATOM 4999 O O . PRO B 1 50 ? -13.172 -27.797 -21.484 1 98.19 50 PRO B O 1
ATOM 5002 N N . GLY B 1 51 ? -11.602 -26.906 -20.234 1 98.69 51 GLY B N 1
ATOM 5003 C CA . GLY B 1 51 ? -12.188 -27.328 -18.984 1 98.69 51 GLY B CA 1
ATOM 5004 C C . GLY B 1 51 ? -12.078 -26.281 -17.891 1 98.69 51 GLY B C 1
ATOM 5005 O O . GLY B 1 51 ? -11.117 -25.516 -17.844 1 98.69 51 GLY B O 1
ATOM 5006 N N . LEU B 1 52 ? -13.102 -26.266 -16.969 1 98.88 52 LEU B N 1
ATOM 5007 C CA . LEU B 1 52 ? -13.18 -25.266 -15.898 1 98.88 52 LEU B CA 1
ATOM 5008 C C . LEU B 1 52 ? -13.688 -25.906 -14.609 1 98.88 52 LEU B C 1
ATOM 5010 O O . LEU B 1 52 ? -14.688 -26.641 -14.625 1 98.88 52 LEU B O 1
ATOM 5014 N N . GLY B 1 53 ? -12.867 -25.75 -13.57 1 98.88 53 GLY B N 1
ATOM 5015 C CA . GLY B 1 53 ? -13.297 -26.156 -12.234 1 98.88 53 GLY B CA 1
ATOM 5016 C C . GLY B 1 53 ? -13.734 -24.984 -11.375 1 98.88 53 GLY B C 1
ATOM 5017 O O . GLY B 1 53 ? -13.125 -23.906 -11.422 1 98.88 53 GLY B O 1
ATOM 5018 N N . LEU B 1 54 ? -14.828 -25.156 -10.633 1 98.81 54 LEU B N 1
ATOM 5019 C CA . LEU B 1 54 ? -15.383 -24.156 -9.734 1 98.81 54 LEU B CA 1
ATOM 5020 C C . LEU B 1 54 ? -15.516 -24.703 -8.32 1 98.81 54 LEU B C 1
ATOM 5022 O O . LEU B 1 54 ? -16.172 -25.734 -8.117 1 98.81 54 LEU B O 1
ATOM 5026 N N . ALA B 1 55 ? -14.875 -24.109 -7.355 1 98.81 55 ALA B N 1
ATOM 5027 C CA . ALA B 1 55 ? -15.039 -24.375 -5.926 1 98.81 55 ALA B CA 1
ATOM 5028 C C . ALA B 1 55 ? -15.57 -23.141 -5.203 1 98.81 55 ALA B C 1
ATOM 5030 O O . ALA B 1 55 ? -15.07 -22.031 -5.402 1 98.81 55 ALA B O 1
ATOM 5031 N N . VAL B 1 56 ? -16.609 -23.328 -4.367 1 98.75 56 VAL B N 1
ATOM 5032 C CA . VAL B 1 56 ? -17.219 -22.219 -3.648 1 98.75 56 VAL B CA 1
ATOM 5033 C C . VAL B 1 56 ? -17.5 -22.625 -2.203 1 98.75 56 VAL B C 1
ATOM 5035 O O . VAL B 1 56 ? -17.828 -23.781 -1.928 1 98.75 56 VAL B O 1
ATOM 5038 N N . VAL B 1 57 ? -17.25 -21.719 -1.318 1 98.25 57 VAL B N 1
ATOM 5039 C CA . VAL B 1 57 ? -17.688 -21.844 0.068 1 98.25 57 VAL B CA 1
ATOM 5040 C C . VAL B 1 57 ? -18.547 -20.641 0.455 1 98.25 57 VAL B C 1
ATOM 5042 O O . VAL B 1 57 ? -18.219 -19.5 0.088 1 98.25 57 VAL B O 1
ATOM 5045 N N . LYS B 1 58 ? -19.641 -20.844 1.097 1 97.44 58 LYS B N 1
ATOM 5046 C CA . LYS B 1 58 ? -20.484 -19.797 1.681 1 97.44 58 LYS B CA 1
ATOM 5047 C C . LYS B 1 58 ? -21.031 -20.234 3.039 1 97.44 58 LYS B C 1
ATOM 5049 O O . LYS B 1 58 ? -21.781 -21.203 3.133 1 97.44 58 LYS B O 1
ATOM 5054 N N . ASN B 1 59 ? -20.672 -19.516 4.098 1 94.44 59 ASN B N 1
ATOM 5055 C CA . ASN B 1 59 ? -21.156 -19.766 5.453 1 94.44 59 ASN B C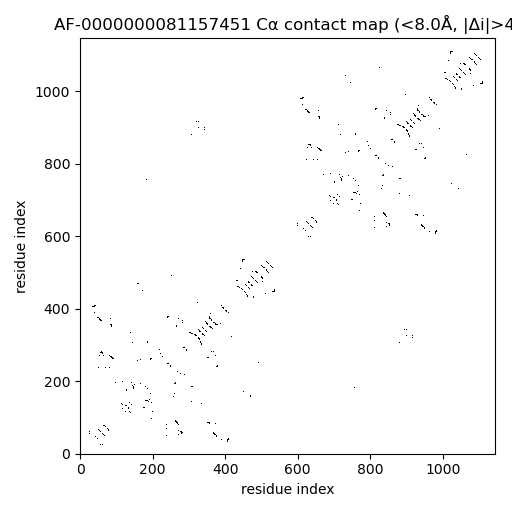A 1
ATOM 5056 C C . ASN B 1 59 ? -20.969 -21.219 5.859 1 94.44 59 ASN B C 1
ATOM 5058 O O . ASN B 1 59 ? -21.922 -21.859 6.324 1 94.44 59 ASN B O 1
ATOM 5062 N N . GLY B 1 60 ? -19.891 -21.766 5.508 1 92.56 60 GLY B N 1
ATOM 5063 C CA . GLY B 1 60 ? -19.531 -23.109 5.934 1 92.56 60 GLY B CA 1
ATOM 5064 C C . GLY B 1 60 ? -20 -24.188 4.98 1 92.56 60 GLY B C 1
ATOM 5065 O O . GLY B 1 60 ? -19.609 -25.344 5.102 1 92.56 60 GLY B O 1
ATOM 5066 N N . GLN B 1 61 ? -20.844 -23.828 4.023 1 95.94 61 GLN B N 1
ATOM 5067 C CA . GLN B 1 61 ? -21.297 -24.781 3.006 1 95.94 61 GLN B CA 1
ATOM 5068 C C . GLN B 1 61 ? -20.375 -24.766 1.792 1 95.94 61 GLN B C 1
ATOM 5070 O O . GLN B 1 61 ? -19.906 -23.703 1.372 1 95.94 61 GLN B O 1
ATOM 5075 N N . ARG B 1 62 ? -20.188 -25.969 1.19 1 96.94 62 ARG B N 1
ATOM 5076 C CA . ARG B 1 62 ? -19.281 -26.094 0.052 1 96.94 62 ARG B CA 1
ATOM 5077 C C . ARG B 1 62 ? -20.047 -26.469 -1.215 1 96.94 62 ARG B C 1
ATOM 5079 O O . ARG B 1 62 ? -21.062 -27.156 -1.151 1 96.94 62 ARG B O 1
ATOM 5086 N N . PHE B 1 63 ? -19.547 -25.969 -2.299 1 97.31 63 PHE B N 1
ATOM 5087 C CA . PHE B 1 63 ? -20.047 -26.281 -3.637 1 97.31 63 PHE B CA 1
ATOM 5088 C C . PHE B 1 63 ? -18.891 -26.453 -4.613 1 97.31 63 PHE B C 1
ATOM 5090 O O . PHE B 1 63 ? -17.922 -25.703 -4.574 1 97.31 63 PHE B O 1
ATOM 5097 N N . SER B 1 64 ? -18.859 -27.547 -5.41 1 98.12 64 SER B N 1
ATOM 5098 C CA . SER B 1 64 ? -17.875 -27.766 -6.461 1 98.12 64 SER B CA 1
ATOM 5099 C C . SER B 1 64 ? -18.531 -28.312 -7.727 1 98.12 64 SER B C 1
ATOM 5101 O O . SER B 1 64 ? -19.469 -29.109 -7.656 1 98.12 64 SER B O 1
ATOM 5103 N N . LYS B 1 65 ? -18.016 -27.859 -8.789 1 98.25 65 LYS B N 1
ATOM 5104 C CA . LYS B 1 65 ? -18.547 -28.25 -10.094 1 98.25 65 LYS B CA 1
ATOM 5105 C C . LYS B 1 65 ? -17.484 -28.156 -11.18 1 98.25 65 LYS B C 1
ATOM 5107 O O . LYS B 1 65 ? -16.484 -27.438 -11.016 1 98.25 65 LYS B O 1
ATOM 5112 N N . GLY B 1 66 ? -17.578 -28.969 -12.18 1 98.56 66 GLY B N 1
ATOM 5113 C CA . GLY B 1 66 ? -16.734 -28.906 -13.352 1 98.56 66 GLY B CA 1
ATOM 5114 C C . GLY B 1 66 ? -17.5 -28.703 -14.641 1 98.56 66 GLY B C 1
ATOM 5115 O O . GLY B 1 66 ? -18.688 -29.062 -14.727 1 98.56 66 GLY B O 1
ATOM 5116 N N . TYR B 1 67 ? -16.891 -28.094 -15.57 1 98.75 67 TYR B N 1
ATOM 5117 C CA . TYR B 1 67 ? -17.453 -27.828 -16.906 1 98.75 67 TYR B CA 1
ATOM 5118 C C . TYR B 1 67 ? -16.469 -28.25 -17.984 1 98.75 67 TYR B C 1
ATOM 5120 O O . TYR B 1 67 ? -15.25 -28.109 -17.828 1 98.75 67 TYR B O 1
ATOM 5128 N N . GLY B 1 68 ? -16.953 -28.828 -19.078 1 98.69 68 GLY B N 1
ATOM 5129 C CA . GLY B 1 68 ? -16.141 -29.078 -20.266 1 98.69 68 GLY B CA 1
ATOM 5130 C C . GLY B 1 68 ? -15.336 -30.359 -20.172 1 98.69 68 GLY B C 1
ATOM 5131 O O . GLY B 1 68 ? -15.852 -31.391 -19.734 1 98.69 68 GLY B O 1
ATOM 5132 N N . LEU B 1 69 ? -14.094 -30.25 -20.703 1 98.31 69 LEU B N 1
ATOM 5133 C CA . LEU B 1 69 ? -13.312 -31.484 -20.875 1 98.31 69 LEU B CA 1
ATOM 5134 C C . LEU B 1 69 ? -11.953 -31.359 -20.203 1 98.31 69 LEU B C 1
ATOM 5136 O O . LEU B 1 69 ? -11.289 -30.328 -20.312 1 98.31 69 LEU B O 1
ATOM 5140 N N . ARG B 1 70 ? -11.547 -32.438 -19.484 1 97.31 70 ARG B N 1
ATOM 5141 C CA . ARG B 1 70 ? -10.195 -32.5 -18.953 1 97.31 70 ARG B CA 1
ATOM 5142 C C . ARG B 1 70 ? -9.211 -33 -20 1 97.31 70 ARG B C 1
ATOM 5144 O O . ARG B 1 70 ? -8.008 -32.781 -19.891 1 97.31 70 ARG B O 1
ATOM 5151 N N . ASP B 1 71 ? -9.766 -33.719 -21 1 95.94 71 ASP B N 1
ATOM 5152 C CA . ASP B 1 71 ? -9.016 -34.25 -22.141 1 95.94 71 ASP B CA 1
ATOM 5153 C C . ASP B 1 71 ? -9.844 -34.188 -23.422 1 95.94 71 ASP B C 1
ATOM 5155 O O . ASP B 1 71 ? -10.766 -34.969 -23.609 1 95.94 71 ASP B O 1
ATOM 5159 N N . ILE B 1 72 ? -9.375 -33.375 -24.281 1 95.62 72 ILE B N 1
ATOM 5160 C CA . ILE B 1 72 ? -10.133 -33.156 -25.5 1 95.62 72 ILE B CA 1
ATOM 5161 C C . ILE B 1 72 ? -9.984 -34.344 -26.438 1 95.62 72 ILE B C 1
ATOM 5163 O O . ILE B 1 72 ? -10.922 -34.688 -27.156 1 95.62 72 ILE B O 1
ATOM 5167 N N . THR B 1 73 ? -8.82 -34.938 -26.438 1 92.94 73 THR B N 1
ATOM 5168 C CA . THR B 1 73 ? -8.531 -36.062 -27.328 1 92.94 73 THR B CA 1
ATOM 5169 C C . THR B 1 73 ? -9.414 -37.25 -27.016 1 92.94 73 THR B C 1
ATOM 5171 O O . THR B 1 73 ? -9.961 -37.906 -27.922 1 92.94 73 THR B O 1
ATOM 5174 N N . THR B 1 74 ? -9.578 -37.5 -25.781 1 94.69 74 THR B N 1
ATOM 5175 C CA . THR B 1 74 ? -10.336 -38.688 -25.375 1 94.69 74 THR B CA 1
ATOM 5176 C C . THR B 1 74 ? -11.758 -38.281 -24.969 1 94.69 74 THR B C 1
ATOM 5178 O O . THR B 1 74 ? -12.555 -39.156 -24.562 1 94.69 74 THR B O 1
ATOM 5181 N N . ASN B 1 75 ? -12.078 -37.062 -25 1 96.62 75 ASN B N 1
ATOM 5182 C CA . ASN B 1 75 ? -13.391 -36.531 -24.672 1 96.62 75 ASN B CA 1
ATOM 5183 C C . ASN B 1 75 ? -13.781 -36.875 -23.234 1 96.62 75 ASN B C 1
ATOM 5185 O O . ASN B 1 75 ? -14.922 -37.25 -22.969 1 96.62 75 ASN B O 1
ATOM 5189 N N . GLU B 1 76 ? -12.836 -36.844 -22.359 1 97.31 76 GLU B N 1
ATOM 5190 C CA . GLU B 1 76 ? -13.117 -37.094 -20.953 1 97.31 76 GLU B CA 1
ATOM 5191 C C . GLU B 1 76 ? -13.609 -35.812 -20.266 1 97.31 76 GLU B C 1
ATOM 5193 O O . GLU B 1 76 ? -13.031 -34.75 -20.438 1 97.31 76 GLU B O 1
ATOM 5198 N N . PRO B 1 77 ? -14.648 -35.906 -19.484 1 98.06 77 PRO B N 1
ATOM 5199 C CA . PRO B 1 77 ? -15.258 -34.719 -18.891 1 98.06 77 PRO B CA 1
ATOM 5200 C C . PRO B 1 77 ? -14.414 -34.094 -17.766 1 98.06 77 PRO B C 1
ATOM 5202 O O . PRO B 1 77 ? -13.719 -34.844 -17.047 1 98.06 77 PRO B O 1
ATOM 5205 N N . PHE B 1 78 ? -14.422 -32.781 -17.656 1 98.62 78 PHE B N 1
ATOM 5206 C CA . PHE B 1 78 ? -13.938 -32.062 -16.5 1 98.62 78 PHE B CA 1
ATOM 5207 C C . PHE B 1 78 ? -15.016 -31.969 -15.422 1 98.62 78 PHE B C 1
ATOM 5209 O O . PHE B 1 78 ? -16.031 -31.297 -15.609 1 98.62 78 PHE B O 1
ATOM 5216 N N . ASP B 1 79 ? -14.852 -32.656 -14.328 1 98.19 79 ASP B N 1
ATOM 5217 C CA . ASP B 1 79 ? -15.852 -32.656 -13.258 1 98.19 79 ASP B CA 1
ATOM 5218 C C . ASP B 1 79 ? -15.242 -32.156 -11.938 1 98.19 79 ASP B C 1
ATOM 5220 O O . ASP B 1 79 ? -14.148 -31.594 -11.922 1 98.19 79 ASP B O 1
ATOM 5224 N N . GLU B 1 80 ? -16 -32.25 -10.836 1 97.94 80 GLU B N 1
ATOM 5225 C CA . GLU B 1 80 ? -15.594 -31.703 -9.555 1 97.94 80 GLU B CA 1
ATOM 5226 C C . GLU B 1 80 ? -14.391 -32.469 -8.977 1 97.94 80 GLU B C 1
ATOM 5228 O O . GLU B 1 80 ? -13.734 -31.969 -8.055 1 97.94 80 GLU B O 1
ATOM 5233 N N . ASN B 1 81 ? -13.992 -33.594 -9.57 1 98.06 81 ASN B N 1
ATOM 5234 C CA . ASN B 1 81 ? -12.883 -34.406 -9.086 1 98.06 81 ASN B CA 1
ATOM 5235 C C . ASN B 1 81 ? -11.672 -34.312 -10.016 1 98.06 81 ASN B C 1
ATOM 5237 O O . ASN B 1 81 ? -10.633 -34.938 -9.75 1 98.06 81 ASN B O 1
ATOM 5241 N N . THR B 1 82 ? -11.836 -33.594 -11.094 1 98.5 82 THR B N 1
ATOM 5242 C CA . THR B 1 82 ? -10.719 -33.375 -12.008 1 98.5 82 THR B CA 1
ATOM 5243 C C . THR B 1 82 ? -9.625 -32.531 -11.352 1 98.5 82 THR B C 1
ATOM 5245 O O . THR B 1 82 ? -9.906 -31.484 -10.781 1 98.5 82 THR B O 1
ATOM 5248 N N . ILE B 1 83 ? -8.383 -33.094 -11.422 1 97.94 83 ILE B N 1
ATOM 5249 C CA . ILE B 1 83 ? -7.25 -32.375 -10.852 1 97.94 83 ILE B CA 1
ATOM 5250 C C . ILE B 1 83 ? -6.773 -31.297 -11.828 1 97.94 83 ILE B C 1
ATOM 5252 O O . ILE B 1 83 ? -6.527 -31.594 -13.008 1 97.94 83 ILE B O 1
ATOM 5256 N N . SER B 1 84 ? -6.719 -30.078 -11.398 1 96.69 84 SER B N 1
ATOM 5257 C CA . SER B 1 84 ? -6.164 -28.953 -12.141 1 96.69 84 SER B CA 1
ATOM 5258 C C . SER B 1 84 ? -5.219 -28.141 -11.273 1 96.69 84 SER B C 1
ATOM 5260 O O . SER B 1 84 ? -5.312 -28.156 -10.039 1 96.69 84 SER B O 1
ATOM 5262 N N . CYS B 1 85 ? -4.297 -27.438 -11.914 1 94.62 85 CYS B N 1
ATOM 5263 C CA . CYS B 1 85 ? -3.254 -26.734 -11.172 1 94.62 85 CYS B CA 1
ATOM 5264 C C . CYS B 1 85 ? -3.639 -25.281 -10.922 1 94.62 85 CYS B C 1
ATOM 5266 O O . CYS B 1 85 ? -4.137 -24.609 -11.82 1 94.62 85 CYS B O 1
ATOM 5268 N N . GLY B 1 86 ? -3.35 -24.859 -9.688 1 95.88 86 GLY B N 1
ATOM 5269 C CA . GLY B 1 86 ? -3.668 -23.5 -9.281 1 95.88 86 GLY B CA 1
ATOM 5270 C C . GLY B 1 86 ? -2.527 -22.531 -9.508 1 95.88 86 GLY B C 1
ATOM 5271 O O . GLY B 1 86 ? -2.693 -21.312 -9.352 1 95.88 86 GLY B O 1
ATOM 5272 N N . ALA B 1 87 ? -1.395 -23.062 -9.922 1 93.38 87 ALA B N 1
ATOM 5273 C CA . ALA B 1 87 ? -0.225 -22.219 -10.117 1 93.38 87 ALA B CA 1
ATOM 5274 C C . ALA B 1 87 ? 0.037 -21.344 -8.891 1 93.38 87 ALA B C 1
ATOM 5276 O O . ALA B 1 87 ? 0.104 -21.859 -7.766 1 93.38 87 ALA B O 1
ATOM 5277 N N . SER B 1 88 ? 0.145 -20.031 -9 1 96.19 88 SER B N 1
ATOM 5278 C CA . SER B 1 88 ? 0.556 -19.125 -7.934 1 96.19 88 SER B CA 1
ATOM 5279 C C . SER B 1 88 ? -0.432 -19.156 -6.773 1 96.19 88 SER B C 1
ATOM 5281 O O . SER B 1 88 ? -0.176 -18.562 -5.719 1 96.19 88 SER B O 1
ATOM 5283 N N . LEU B 1 89 ? -1.547 -19.844 -6.859 1 98.19 89 LEU B N 1
ATOM 5284 C CA . LEU B 1 89 ? -2.387 -20.031 -5.684 1 98.19 89 LEU B CA 1
ATOM 5285 C C . LEU B 1 89 ? -1.661 -20.875 -4.637 1 98.19 89 LEU B C 1
ATOM 5287 O O . LEU B 1 89 ? -2.008 -20.828 -3.453 1 98.19 89 LEU B O 1
ATOM 5291 N N . GLY B 1 90 ? -0.704 -21.609 -5.137 1 97.06 90 GLY B N 1
ATOM 5292 C CA . GLY B 1 90 ? 0.11 -22.438 -4.254 1 97.06 90 GLY B CA 1
ATOM 5293 C C . GLY B 1 90 ? 0.876 -21.625 -3.225 1 97.06 90 GLY B C 1
ATOM 5294 O O . GLY B 1 90 ? 1.245 -22.141 -2.168 1 97.06 90 GLY B O 1
ATOM 5295 N N . LYS B 1 91 ? 1.116 -20.344 -3.461 1 98.31 91 LYS B N 1
ATOM 5296 C CA . LYS B 1 91 ? 1.812 -19.469 -2.523 1 98.31 91 LYS B CA 1
ATOM 5297 C C . LYS B 1 91 ? 1.105 -19.438 -1.171 1 98.31 91 LYS B C 1
ATOM 5299 O O . LYS B 1 91 ? 1.757 -19.391 -0.125 1 98.31 91 LYS B O 1
ATOM 5304 N N . ALA B 1 92 ? -0.201 -19.516 -1.204 1 98.75 92 ALA B N 1
ATOM 5305 C CA . ALA B 1 92 ? -0.965 -19.5 0.041 1 98.75 92 ALA B CA 1
ATOM 5306 C C . ALA B 1 92 ? -0.716 -20.781 0.847 1 98.75 92 ALA B C 1
ATOM 5308 O O . ALA B 1 92 ? -0.696 -20.75 2.08 1 98.75 92 ALA B O 1
ATOM 5309 N N . PHE B 1 93 ? -0.542 -21.906 0.166 1 98.69 93 PHE B N 1
ATOM 5310 C CA . PHE B 1 93 ? -0.21 -23.141 0.857 1 98.69 93 PHE B CA 1
ATOM 5311 C C . PHE B 1 93 ? 1.138 -23.031 1.559 1 98.69 93 PHE B C 1
ATOM 5313 O O . PHE B 1 93 ? 1.297 -23.484 2.689 1 98.69 93 PHE B O 1
ATOM 5320 N N . THR B 1 94 ? 2.074 -22.406 0.885 1 98.62 94 THR B N 1
ATOM 5321 C CA . THR B 1 94 ? 3.393 -22.188 1.474 1 98.62 94 THR B CA 1
ATOM 5322 C C . THR B 1 94 ? 3.295 -21.312 2.717 1 98.62 94 THR B C 1
ATOM 5324 O O . THR B 1 94 ? 3.908 -21.609 3.744 1 98.62 94 THR B O 1
ATOM 5327 N N . ALA B 1 95 ? 2.559 -20.266 2.627 1 98.75 95 ALA B N 1
ATOM 5328 C CA . ALA B 1 95 ? 2.383 -19.359 3.758 1 98.75 95 ALA B CA 1
ATOM 5329 C C . ALA B 1 95 ? 1.73 -20.078 4.938 1 98.75 95 ALA B C 1
ATOM 5331 O O . ALA B 1 95 ? 2.184 -19.938 6.078 1 98.75 95 ALA B O 1
ATOM 5332 N N . VAL B 1 96 ? 0.685 -20.844 4.688 1 98.69 96 VAL B N 1
ATOM 5333 C CA . VAL B 1 96 ? -0.021 -21.562 5.742 1 98.69 96 VAL B CA 1
ATOM 5334 C C . VAL B 1 96 ? 0.896 -22.609 6.355 1 98.69 96 VAL B C 1
ATOM 5336 O O . VAL B 1 96 ? 0.907 -22.812 7.57 1 98.69 96 VAL B O 1
ATOM 5339 N N . LEU B 1 97 ? 1.63 -23.297 5.5 1 98.81 97 LEU B N 1
ATOM 5340 C CA . LEU B 1 97 ? 2.584 -24.266 6.02 1 98.81 97 LEU B CA 1
ATOM 5341 C C . LEU B 1 97 ? 3.557 -23.609 6.992 1 98.81 97 LEU B C 1
ATOM 5343 O O . LEU B 1 97 ? 3.805 -24.141 8.078 1 98.81 97 LEU B O 1
ATOM 5347 N N . LEU B 1 98 ? 4.117 -22.5 6.598 1 98.81 98 LEU B N 1
ATOM 5348 C CA . LEU B 1 98 ? 5.035 -21.781 7.477 1 98.81 98 LEU B CA 1
ATOM 5349 C C . LEU B 1 98 ? 4.348 -21.391 8.781 1 98.81 98 LEU B C 1
ATOM 5351 O O . LEU B 1 98 ? 4.941 -21.5 9.859 1 98.81 98 LEU B O 1
ATOM 5355 N N . ALA B 1 99 ? 3.135 -20.938 8.703 1 98.81 99 ALA B N 1
ATOM 5356 C CA . ALA B 1 99 ? 2.369 -20.578 9.891 1 98.81 99 ALA B CA 1
ATOM 5357 C C . ALA B 1 99 ? 2.221 -21.781 10.82 1 98.81 99 ALA B C 1
ATOM 5359 O O . ALA B 1 99 ? 2.396 -21.656 12.039 1 98.81 99 ALA B O 1
ATOM 5360 N N . MET B 1 100 ? 1.906 -22.953 10.258 1 98.62 100 MET B N 1
ATOM 5361 C CA . MET B 1 100 ? 1.763 -24.172 11.031 1 98.62 100 MET B CA 1
ATOM 5362 C C . MET B 1 100 ? 3.086 -24.562 11.688 1 98.62 100 MET B C 1
ATOM 5364 O O . MET B 1 100 ? 3.121 -24.938 12.859 1 98.62 100 MET B O 1
ATOM 5368 N N . LEU B 1 101 ? 4.105 -24.469 10.922 1 98.62 101 LEU B N 1
ATOM 5369 C CA . LEU B 1 101 ? 5.414 -24.875 11.422 1 98.62 101 LEU B CA 1
ATOM 5370 C C . LEU B 1 101 ? 5.895 -23.938 12.523 1 98.62 101 LEU B C 1
ATOM 5372 O O . LEU B 1 101 ? 6.484 -24.391 13.516 1 98.62 101 LEU B O 1
ATOM 5376 N N . MET B 1 102 ? 5.711 -22.609 12.367 1 98.38 102 MET B N 1
ATOM 5377 C CA . MET B 1 102 ? 6.043 -21.672 13.438 1 98.38 102 MET B CA 1
ATOM 5378 C C . MET B 1 102 ? 5.246 -21.984 14.695 1 98.38 102 MET B C 1
ATOM 5380 O O . MET B 1 102 ? 5.793 -21.953 15.805 1 98.38 102 MET B O 1
ATOM 5384 N N . THR B 1 103 ? 3.961 -22.297 14.547 1 98.25 103 THR B N 1
ATOM 5385 C CA . THR B 1 103 ? 3.109 -22.656 15.672 1 98.25 103 THR B CA 1
ATOM 5386 C C . THR B 1 103 ? 3.666 -23.891 16.391 1 98.25 103 THR B C 1
ATOM 5388 O O . THR B 1 103 ? 3.752 -23.906 17.625 1 98.25 103 THR B O 1
ATOM 5391 N N . GLU B 1 104 ? 4.047 -24.906 15.641 1 97.75 104 GLU B N 1
ATOM 5392 C CA . GLU B 1 104 ? 4.609 -26.141 16.188 1 97.75 104 GLU B CA 1
ATOM 5393 C C . GLU B 1 104 ? 5.918 -25.859 16.922 1 97.75 104 GLU B C 1
ATOM 5395 O O . GLU B 1 104 ? 6.137 -26.391 18.016 1 97.75 104 GLU B O 1
ATOM 5400 N N . GLN B 1 105 ? 6.758 -25.078 16.312 1 97.75 105 GLN B N 1
ATOM 5401 C CA . GLN B 1 105 ? 8.047 -24.781 16.906 1 97.75 105 GLN B CA 1
ATOM 5402 C C . GLN B 1 105 ? 7.879 -23.938 18.172 1 97.75 105 GLN B C 1
ATOM 5404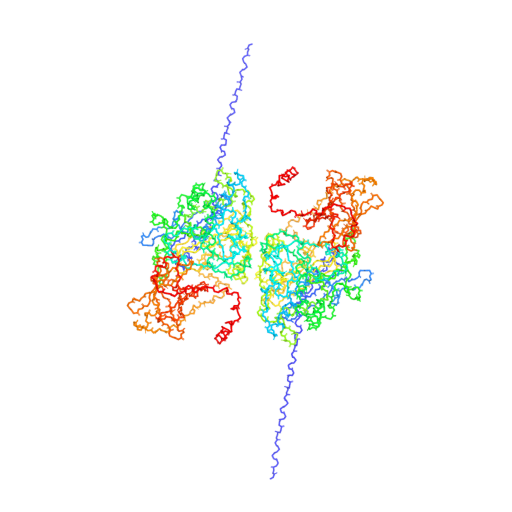 O O . GLN B 1 105 ? 8.625 -24.109 19.141 1 97.75 105 GLN B O 1
ATOM 5409 N N . ASN B 1 106 ? 6.965 -23.016 18.109 1 97.69 106 ASN B N 1
ATOM 5410 C CA . ASN B 1 106 ? 6.703 -22.188 19.297 1 97.69 106 ASN B CA 1
ATOM 5411 C C . ASN B 1 106 ? 6.172 -23.016 20.453 1 97.69 106 ASN B C 1
ATOM 5413 O O . ASN B 1 106 ? 6.457 -22.734 21.609 1 97.69 106 ASN B O 1
ATOM 5417 N N . ALA B 1 107 ? 5.414 -24.062 20.203 1 96.5 107 ALA B N 1
ATOM 5418 C CA . ALA B 1 107 ? 4.949 -25 21.234 1 96.5 107 ALA B CA 1
ATOM 5419 C C . ALA B 1 107 ? 6.121 -25.719 21.891 1 96.5 107 ALA B C 1
ATOM 5421 O O . ALA B 1 107 ? 6.008 -26.203 23.016 1 96.5 107 ALA B O 1
ATOM 5422 N N . LYS B 1 108 ? 7.234 -25.719 21.234 1 96.81 108 LYS B N 1
ATOM 5423 C CA . LYS B 1 108 ? 8.43 -26.375 21.734 1 96.81 108 LYS B CA 1
ATOM 5424 C C . LYS B 1 108 ? 9.398 -25.359 22.344 1 96.81 108 LYS B C 1
ATOM 5426 O O . LYS B 1 108 ? 10.555 -25.688 22.625 1 96.81 108 LYS B O 1
ATOM 5431 N N . GLY B 1 109 ? 8.984 -24.109 22.422 1 96 109 GLY B N 1
ATOM 5432 C CA . GLY B 1 109 ? 9.75 -23.141 23.188 1 96 109 GLY B CA 1
ATOM 5433 C C . GLY B 1 109 ? 10.406 -22.094 22.312 1 96 109 GLY B C 1
ATOM 5434 O O . GLY B 1 109 ? 11.125 -21.219 22.812 1 96 109 GLY B O 1
ATOM 5435 N N . ARG B 1 110 ? 10.18 -22.172 21 1 95.75 110 ARG B N 1
ATOM 5436 C CA . ARG B 1 110 ? 10.695 -21.125 20.125 1 95.75 110 ARG B CA 1
ATOM 5437 C C . ARG B 1 110 ? 9.75 -19.922 20.078 1 95.75 110 ARG B C 1
ATOM 5439 O O . ARG B 1 110 ? 8.695 -19.938 20.719 1 95.75 110 ARG B O 1
ATOM 5446 N N . LYS B 1 111 ? 10.195 -18.844 19.547 1 95.62 111 LYS B N 1
ATOM 5447 C CA . LYS B 1 111 ? 9.383 -17.625 19.469 1 95.62 111 LYS B CA 1
ATOM 5448 C C . LYS B 1 111 ? 9.367 -17.062 18.062 1 95.62 111 LYS B C 1
ATOM 5450 O O . LYS B 1 111 ? 9.648 -15.867 17.859 1 95.62 111 LYS B O 1
ATOM 5455 N N . PHE B 1 112 ? 8.969 -17.922 17.188 1 97.12 112 PHE B N 1
ATOM 5456 C CA . PHE B 1 112 ? 8.922 -17.5 15.797 1 97.12 112 PHE B CA 1
ATOM 5457 C C . PHE B 1 112 ? 7.641 -16.734 15.508 1 97.12 112 PHE B C 1
ATOM 5459 O O . PHE B 1 112 ? 6.59 -17.031 16.078 1 97.12 112 PHE B O 1
ATOM 5466 N N . ASP B 1 113 ? 7.688 -15.68 14.734 1 97.31 113 ASP B N 1
ATOM 5467 C CA . ASP B 1 113 ? 6.57 -14.961 14.133 1 97.31 113 ASP B CA 1
ATOM 5468 C C . ASP B 1 113 ? 6.93 -14.453 12.734 1 97.31 113 ASP B C 1
ATOM 5470 O O . ASP B 1 113 ? 7.965 -14.828 12.18 1 97.31 113 ASP B O 1
ATOM 5474 N N . TRP B 1 114 ? 6.062 -13.703 12.141 1 97.81 114 TRP B N 1
ATOM 5475 C CA . TRP B 1 114 ? 6.281 -13.297 10.758 1 97.81 114 TRP B CA 1
ATOM 5476 C C . TRP B 1 114 ? 7.449 -12.32 10.656 1 97.81 114 TRP B C 1
ATOM 5478 O O . TRP B 1 114 ? 8.008 -12.125 9.578 1 97.81 114 TRP B O 1
ATOM 5488 N N . GLU B 1 115 ? 7.883 -11.672 11.75 1 96.44 115 GLU B N 1
ATOM 5489 C CA . GLU B 1 115 ? 8.992 -10.727 11.758 1 96.44 115 GLU B CA 1
ATOM 5490 C C . GLU B 1 115 ? 10.32 -11.445 12.008 1 96.44 115 GLU B C 1
ATOM 5492 O O . GLU B 1 115 ? 11.383 -10.812 12 1 96.44 115 GLU B O 1
ATOM 5497 N N . THR B 1 116 ? 10.227 -12.727 12.219 1 97.5 116 THR B N 1
ATOM 5498 C CA . THR B 1 116 ? 11.445 -13.5 12.414 1 97.5 116 THR B CA 1
ATOM 5499 C C . THR B 1 116 ? 12.391 -13.328 11.227 1 97.5 116 THR B C 1
ATOM 5501 O O . THR B 1 116 ? 11.969 -13.398 10.07 1 97.5 116 THR B O 1
ATOM 5504 N N . LYS B 1 117 ? 13.664 -13.078 11.492 1 96.69 117 LYS B N 1
ATOM 5505 C CA . LYS B 1 117 ? 14.672 -12.922 10.445 1 96.69 117 LYS B CA 1
ATOM 5506 C C . LYS B 1 117 ? 14.992 -14.258 9.781 1 96.69 117 LYS B C 1
ATOM 5508 O O . LYS B 1 117 ? 15.062 -15.289 10.461 1 96.69 117 LYS B O 1
ATOM 5513 N N . VAL B 1 118 ? 15.172 -14.242 8.5 1 97.25 118 VAL B N 1
ATOM 5514 C CA . VAL B 1 118 ? 15.453 -15.445 7.723 1 97.25 118 VAL B CA 1
ATOM 5515 C C . VAL B 1 118 ? 16.766 -16.078 8.195 1 97.25 118 VAL B C 1
ATOM 5517 O O . VAL B 1 118 ? 16.859 -17.297 8.328 1 97.25 118 VAL B O 1
ATOM 5520 N N . LYS B 1 119 ? 17.781 -15.273 8.539 1 95.31 119 LYS B N 1
ATOM 5521 C CA . LYS B 1 119 ? 19.094 -15.773 8.969 1 95.31 119 LYS B CA 1
ATOM 5522 C C . LYS B 1 119 ? 18.984 -16.547 10.281 1 95.31 119 LYS B C 1
ATOM 5524 O O . LYS B 1 119 ? 19.75 -17.484 10.516 1 95.31 119 LYS B O 1
ATOM 5529 N N . ASP B 1 120 ? 18.016 -16.156 11.102 1 94.88 120 ASP B N 1
ATOM 5530 C CA . ASP B 1 120 ? 17.859 -16.797 12.406 1 94.88 120 ASP B CA 1
ATOM 5531 C C . ASP B 1 120 ? 17.266 -18.203 12.258 1 94.88 120 ASP B C 1
ATOM 5533 O O . ASP B 1 120 ? 17.438 -19.047 13.141 1 94.88 120 ASP B O 1
ATOM 5537 N N . VAL B 1 121 ? 16.578 -18.453 11.195 1 95.94 121 VAL B N 1
ATOM 5538 C CA . VAL B 1 121 ? 15.992 -19.766 10.938 1 95.94 121 VAL B CA 1
ATOM 5539 C C . VAL B 1 121 ? 16.969 -20.609 10.125 1 95.94 121 VAL B C 1
ATOM 5541 O O . VAL B 1 121 ? 17.188 -21.781 10.438 1 95.94 121 VAL B O 1
ATOM 5544 N N . SER B 1 122 ? 17.609 -20 9.133 1 93.94 122 SER B N 1
ATOM 5545 C CA . SER B 1 122 ? 18.406 -20.75 8.164 1 93.94 122 SER B CA 1
ATOM 5546 C C . SER B 1 122 ? 19.844 -20.922 8.656 1 93.94 122 SER B C 1
ATOM 5548 O O . SER B 1 122 ? 20.625 -21.672 8.055 1 93.94 122 SER B O 1
ATOM 5550 N N . GLY B 1 123 ? 20.281 -20.219 9.742 1 90.56 123 GLY B N 1
ATOM 5551 C CA . GLY B 1 123 ? 21.641 -20.266 10.227 1 90.56 123 GLY B CA 1
ATOM 5552 C C . GLY B 1 123 ? 22.641 -19.609 9.281 1 90.56 123 GLY B C 1
ATOM 5553 O O . GLY B 1 123 ? 23.797 -20.031 9.203 1 90.56 123 GLY B O 1
ATOM 5554 N N . GLY B 1 124 ? 22.156 -18.812 8.398 1 86.19 124 GLY B N 1
ATOM 5555 C CA . GLY B 1 124 ? 23.047 -18.094 7.488 1 86.19 124 GLY B CA 1
ATOM 5556 C C . GLY B 1 124 ? 23.141 -18.75 6.121 1 86.19 124 GLY B C 1
ATOM 5557 O O . GLY B 1 124 ? 23.875 -18.266 5.254 1 86.19 124 GLY B O 1
ATOM 5558 N N . ASP B 1 125 ? 22.406 -19.781 5.848 1 87.5 125 ASP B N 1
ATOM 5559 C CA . ASP B 1 125 ? 22.422 -20.469 4.559 1 87.5 125 ASP B CA 1
ATOM 5560 C C . ASP B 1 125 ? 21.844 -19.578 3.463 1 87.5 125 ASP B C 1
ATOM 5562 O O . ASP B 1 125 ? 22.297 -19.609 2.318 1 87.5 125 ASP B O 1
ATOM 5566 N N . VAL B 1 126 ? 20.812 -18.906 3.852 1 89.12 126 VAL B N 1
ATOM 5567 C CA . VAL B 1 126 ? 20.219 -17.984 2.895 1 89.12 126 VAL B CA 1
ATOM 5568 C C . VAL B 1 126 ? 20.984 -16.672 2.896 1 89.12 126 VAL B C 1
ATOM 5570 O O . VAL B 1 126 ? 21.062 -15.984 3.918 1 89.12 126 VAL B O 1
ATOM 5573 N N . ARG B 1 127 ? 21.547 -16.406 1.758 1 87.44 127 ARG B N 1
ATOM 5574 C CA . ARG B 1 127 ? 22.328 -15.188 1.628 1 87.44 127 ARG B CA 1
ATOM 5575 C C . ARG B 1 127 ? 21.891 -14.359 0.425 1 87.44 127 ARG B C 1
ATOM 5577 O O . ARG B 1 127 ? 21.406 -14.914 -0.565 1 87.44 127 ARG B O 1
ATOM 5584 N N . PHE B 1 128 ? 22.031 -13.109 0.57 1 92.75 128 PHE B N 1
ATOM 5585 C CA . PHE B 1 128 ? 21.719 -12.172 -0.5 1 92.75 128 PHE B CA 1
ATOM 5586 C C . PHE B 1 128 ? 22.938 -11.344 -0.876 1 92.75 128 PHE B C 1
ATOM 5588 O O . PHE B 1 128 ? 24 -11.461 -0.243 1 92.75 128 PHE B O 1
ATOM 5595 N N . PRO B 1 129 ? 22.891 -10.602 -1.921 1 88.44 129 PRO B N 1
ATOM 5596 C CA . PRO B 1 129 ? 24.094 -9.93 -2.438 1 88.44 129 PRO B CA 1
ATOM 5597 C C . PRO B 1 129 ? 24.656 -8.891 -1.471 1 88.44 129 PRO B C 1
ATOM 5599 O O . PRO B 1 129 ? 25.859 -8.625 -1.475 1 88.44 129 PRO B O 1
ATOM 5602 N N . ASP B 1 130 ? 23.812 -8.273 -0.604 1 90.25 130 ASP B N 1
ATOM 5603 C CA . ASP B 1 130 ? 24.297 -7.23 0.298 1 90.25 130 ASP B CA 1
ATOM 5604 C C . ASP B 1 130 ? 23.953 -7.562 1.75 1 90.25 130 ASP B C 1
ATOM 5606 O O . ASP B 1 130 ? 23.125 -8.43 2.016 1 90.25 130 ASP B O 1
ATOM 5610 N N . ASP B 1 131 ? 24.625 -6.855 2.619 1 89.94 131 ASP B N 1
ATOM 5611 C CA . ASP B 1 131 ? 24.5 -7.121 4.051 1 89.94 131 ASP B CA 1
ATOM 5612 C C . ASP B 1 131 ? 23.109 -6.734 4.566 1 89.94 131 ASP B C 1
ATOM 5614 O O . ASP B 1 131 ? 22.578 -7.395 5.457 1 89.94 131 ASP B O 1
ATOM 5618 N N . VAL B 1 132 ? 22.594 -5.699 4.059 1 91.44 132 VAL B N 1
ATOM 5619 C CA . VAL B 1 132 ? 21.312 -5.223 4.555 1 91.44 132 VAL B CA 1
ATOM 5620 C C . VAL B 1 132 ? 20.25 -6.301 4.359 1 91.44 132 VAL B C 1
ATOM 5622 O O . VAL B 1 132 ? 19.562 -6.688 5.312 1 91.44 132 VAL B O 1
ATOM 5625 N N . ARG B 1 133 ? 20.141 -6.852 3.199 1 94.38 133 ARG B N 1
ATOM 5626 C CA . ARG B 1 133 ? 19.156 -7.891 2.92 1 94.38 133 ARG B CA 1
ATOM 5627 C C . ARG B 1 133 ? 19.469 -9.156 3.711 1 94.38 133 ARG B C 1
ATOM 5629 O O . ARG B 1 133 ? 18.562 -9.766 4.289 1 94.38 133 ARG B O 1
ATOM 5636 N N . SER B 1 134 ? 20.719 -9.531 3.74 1 93.62 134 SER B N 1
ATOM 5637 C CA . SER B 1 134 ? 21.078 -10.773 4.406 1 93.62 134 SER B CA 1
ATOM 5638 C C . SER B 1 134 ? 20.812 -10.695 5.906 1 93.62 134 SER B C 1
ATOM 5640 O O . SER B 1 134 ? 20.469 -11.703 6.531 1 93.62 134 SER B O 1
ATOM 5642 N N . LYS B 1 135 ? 20.953 -9.508 6.441 1 92.44 135 LYS B N 1
ATOM 5643 C CA . LYS B 1 135 ? 20.812 -9.344 7.883 1 92.44 135 LYS B CA 1
ATOM 5644 C C . LYS B 1 135 ? 19.375 -9.031 8.266 1 92.44 135 LYS B C 1
ATOM 5646 O O . LYS B 1 135 ? 18.922 -9.422 9.344 1 92.44 135 LYS B O 1
ATOM 5651 N N . GLU B 1 136 ? 18.625 -8.336 7.371 1 94.44 136 GLU B N 1
ATOM 5652 C CA . GLU B 1 136 ? 17.375 -7.734 7.809 1 94.44 136 GLU B CA 1
ATOM 5653 C C . GLU B 1 136 ? 16.172 -8.477 7.23 1 94.44 136 GLU B C 1
ATOM 5655 O O . GLU B 1 136 ? 15.047 -8.297 7.688 1 94.44 136 GLU B O 1
ATOM 5660 N N . MET B 1 137 ? 16.406 -9.391 6.293 1 96.19 137 MET B N 1
ATOM 5661 C CA . MET B 1 137 ? 15.305 -10.086 5.625 1 96.19 137 MET B CA 1
ATOM 5662 C C . MET B 1 137 ? 14.469 -10.867 6.633 1 96.19 137 MET B C 1
ATOM 5664 O O . MET B 1 137 ? 15 -11.664 7.406 1 96.19 137 MET B O 1
ATOM 5668 N N . THR B 1 138 ? 13.156 -10.578 6.656 1 97.62 138 THR B N 1
ATOM 5669 C CA . THR B 1 138 ? 12.234 -11.32 7.508 1 97.62 138 THR B CA 1
ATOM 5670 C C . THR B 1 138 ? 11.352 -12.242 6.676 1 97.62 138 THR B C 1
ATOM 5672 O O . THR B 1 138 ? 11.391 -12.211 5.445 1 97.62 138 THR B O 1
ATOM 5675 N N . LEU B 1 139 ? 10.57 -13.031 7.359 1 98.12 139 LEU B N 1
ATOM 5676 C CA . LEU B 1 139 ? 9.602 -13.875 6.668 1 98.12 139 LEU B CA 1
ATOM 5677 C C . LEU B 1 139 ? 8.562 -13.023 5.938 1 98.12 139 LEU B C 1
ATOM 5679 O O . LEU B 1 139 ? 8.117 -13.383 4.848 1 98.12 139 LEU B O 1
ATOM 5683 N N . ILE B 1 140 ? 8.188 -11.852 6.496 1 98.12 140 ILE B N 1
ATOM 5684 C CA . ILE B 1 140 ? 7.281 -10.93 5.816 1 98.12 140 ILE B CA 1
ATOM 5685 C C . ILE B 1 140 ? 7.898 -10.5 4.488 1 98.12 140 ILE B C 1
ATOM 5687 O O . ILE B 1 140 ? 7.223 -10.492 3.455 1 98.12 140 ILE B O 1
ATOM 5691 N N . ASP B 1 141 ? 9.164 -10.203 4.508 1 97.62 141 ASP B N 1
ATOM 5692 C CA . ASP B 1 141 ? 9.828 -9.711 3.307 1 97.62 141 ASP B CA 1
ATOM 5693 C C . ASP B 1 141 ? 9.852 -10.781 2.217 1 97.62 141 ASP B C 1
ATOM 5695 O O . ASP B 1 141 ? 9.648 -10.484 1.039 1 97.62 141 ASP B O 1
ATOM 5699 N N . LEU B 1 142 ? 10.031 -12.031 2.568 1 96.38 142 LEU B N 1
ATOM 5700 C CA . LEU B 1 142 ? 10.039 -13.148 1.623 1 96.38 142 LEU B CA 1
ATOM 5701 C C . LEU B 1 142 ? 8.68 -13.312 0.964 1 96.38 142 LEU B C 1
ATOM 5703 O O . LEU B 1 142 ? 8.594 -13.648 -0.219 1 96.38 142 LEU B O 1
ATOM 5707 N N . LEU B 1 143 ? 7.723 -13.016 1.725 1 98.38 143 LEU B N 1
ATOM 5708 C CA . LEU B 1 143 ? 6.402 -13.484 1.314 1 98.38 143 LEU B CA 1
ATOM 5709 C C . LEU B 1 143 ? 5.555 -12.336 0.784 1 98.38 143 LEU B C 1
ATOM 5711 O O . LEU B 1 143 ? 4.387 -12.523 0.447 1 98.38 143 LEU B O 1
ATOM 5715 N N . THR B 1 144 ? 6.094 -11.094 0.7 1 98.06 144 THR B N 1
ATOM 5716 C CA . THR B 1 144 ? 5.246 -9.969 0.32 1 98.06 144 THR B CA 1
ATOM 5717 C C . THR B 1 144 ? 5.867 -9.188 -0.839 1 98.06 144 THR B C 1
ATOM 5719 O O . THR B 1 144 ? 5.496 -8.039 -1.091 1 98.06 144 THR B O 1
ATOM 5722 N N . HIS B 1 145 ? 6.852 -9.789 -1.492 1 96.94 145 HIS B N 1
ATOM 5723 C CA . HIS B 1 145 ? 7.371 -9.32 -2.771 1 96.94 145 HIS B CA 1
ATOM 5724 C C . HIS B 1 145 ? 8.023 -7.949 -2.631 1 96.94 145 HIS B C 1
ATOM 5726 O O . HIS B 1 145 ? 7.77 -7.051 -3.438 1 96.94 145 HIS B O 1
ATOM 5732 N N . ARG B 1 146 ? 8.859 -7.77 -1.58 1 96.25 146 ARG B N 1
ATOM 5733 C CA . ARG B 1 146 ? 9.508 -6.477 -1.413 1 96.25 146 ARG B CA 1
ATOM 5734 C C . ARG B 1 146 ? 11.008 -6.641 -1.179 1 96.25 146 ARG B C 1
ATOM 5736 O O . ARG B 1 146 ? 11.648 -5.754 -0.613 1 96.25 146 ARG B O 1
ATOM 5743 N N . ALA B 1 147 ? 11.609 -7.773 -1.58 1 94.88 147 ALA B N 1
ATOM 5744 C CA . ALA B 1 147 ? 13.023 -8.047 -1.354 1 94.88 147 ALA B CA 1
ATOM 5745 C C . ALA B 1 147 ? 13.898 -7.219 -2.287 1 94.88 147 ALA B C 1
ATOM 5747 O O . ALA B 1 147 ? 15.094 -7.059 -2.043 1 94.88 147 ALA B O 1
ATOM 5748 N N . GLY B 1 148 ? 13.312 -6.723 -3.439 1 91.94 148 GLY B N 1
ATOM 5749 C CA . GLY B 1 148 ? 14.062 -5.902 -4.379 1 91.94 148 GLY B CA 1
ATOM 5750 C C . GLY B 1 148 ? 15.07 -6.691 -5.191 1 91.94 148 GLY B C 1
ATOM 5751 O O . GLY B 1 148 ? 16.109 -6.16 -5.574 1 91.94 148 GLY B O 1
ATOM 5752 N N . MET B 1 149 ? 14.758 -7.926 -5.406 1 88.38 149 MET B N 1
ATOM 5753 C CA . MET B 1 149 ? 15.656 -8.812 -6.141 1 88.38 149 MET B CA 1
ATOM 5754 C C . MET B 1 149 ? 15.125 -9.094 -7.543 1 88.38 149 MET B C 1
ATOM 5756 O O . MET B 1 149 ? 13.922 -9.008 -7.781 1 88.38 149 MET B O 1
ATOM 5760 N N . GLY B 1 150 ? 16.047 -9.344 -8.445 1 80.38 150 GLY B N 1
ATOM 5761 C CA . GLY B 1 150 ? 15.656 -9.781 -9.773 1 80.38 150 GLY B CA 1
ATOM 5762 C C . GLY B 1 150 ? 14.898 -11.102 -9.766 1 80.38 150 GLY B C 1
ATOM 5763 O O . GLY B 1 150 ? 14.82 -11.766 -8.734 1 80.38 150 GLY B O 1
ATOM 5764 N N . THR B 1 151 ? 14.18 -11.219 -10.984 1 75.88 151 THR B N 1
ATOM 5765 C CA . THR B 1 151 ? 13.414 -12.453 -11.109 1 75.88 151 THR B CA 1
ATOM 5766 C C . THR B 1 151 ? 13.961 -13.32 -12.234 1 75.88 151 THR B C 1
ATOM 5768 O O . THR B 1 151 ? 14.656 -12.828 -13.125 1 75.88 151 THR B O 1
ATOM 5771 N N . ILE B 1 152 ? 14.125 -14.602 -12.094 1 67.81 152 ILE B N 1
ATOM 5772 C CA . ILE B 1 152 ? 14.492 -15.484 -13.188 1 67.81 152 ILE B CA 1
ATOM 5773 C C . ILE B 1 152 ? 13.273 -16.281 -13.633 1 67.81 152 ILE B C 1
ATOM 5775 O O . ILE B 1 152 ? 13.328 -17.516 -13.727 1 67.81 152 ILE B O 1
ATOM 5779 N N . ASP B 1 153 ? 12.273 -15.547 -13.914 1 66.56 153 ASP B N 1
ATOM 5780 C CA . ASP B 1 153 ? 11.047 -16.234 -14.281 1 66.56 153 ASP B CA 1
ATOM 5781 C C . ASP B 1 153 ? 11.266 -17.141 -15.5 1 66.56 153 ASP B C 1
ATOM 5783 O O . ASP B 1 153 ? 10.555 -18.125 -15.68 1 66.56 153 ASP B O 1
ATOM 5787 N N . LEU B 1 154 ? 12.312 -16.812 -16.172 1 63.12 154 LEU B N 1
ATOM 5788 C CA . LEU B 1 154 ? 12.641 -17.641 -17.312 1 63.12 154 LEU B CA 1
ATOM 5789 C C . LEU B 1 154 ? 13.047 -19.047 -16.875 1 63.12 154 LEU B C 1
ATOM 5791 O O . LEU B 1 154 ? 12.773 -20.031 -17.578 1 63.12 154 LEU B O 1
ATOM 5795 N N . LEU B 1 155 ? 13.688 -19.031 -15.812 1 64.5 155 LEU B N 1
ATOM 5796 C CA . LEU B 1 155 ? 14.102 -20.344 -15.328 1 64.5 155 LEU B CA 1
ATOM 5797 C C . LEU B 1 155 ? 12.891 -21.188 -14.945 1 64.5 155 LEU B C 1
ATOM 5799 O O . LEU B 1 155 ? 12.93 -22.406 -15.047 1 64.5 155 LEU B O 1
ATOM 5803 N N . LEU B 1 156 ? 11.891 -20.469 -14.656 1 65.12 156 LEU B N 1
ATOM 5804 C CA . LEU B 1 156 ? 10.656 -21.188 -14.352 1 65.12 156 LEU B CA 1
ATOM 5805 C C . LEU B 1 156 ? 10.062 -21.797 -15.609 1 65.12 156 LEU B C 1
ATOM 5807 O O . LEU B 1 156 ? 9.477 -22.891 -15.555 1 65.12 156 LEU B O 1
ATOM 5811 N N . LEU B 1 157 ? 10.414 -21.125 -16.672 1 63.72 157 LEU B N 1
ATOM 5812 C CA . LEU B 1 157 ? 9.867 -21.609 -17.938 1 63.72 157 LEU B CA 1
ATOM 5813 C C . LEU B 1 157 ? 10.82 -22.609 -18.594 1 63.72 157 LEU B C 1
ATOM 5815 O O . LEU B 1 157 ? 10.383 -23.531 -19.297 1 63.72 157 LEU B O 1
ATOM 5819 N N . ALA B 1 158 ? 12.102 -22.375 -18.344 1 66.5 158 ALA B N 1
ATOM 5820 C CA . ALA B 1 158 ? 13.086 -23.172 -19.047 1 66.5 158 ALA B CA 1
ATOM 5821 C C . ALA B 1 158 ? 13.602 -24.312 -18.172 1 66.5 158 ALA B C 1
ATOM 5823 O O . ALA B 1 158 ? 14.234 -25.25 -18.672 1 66.5 158 ALA B O 1
ATOM 5824 N N . GLY B 1 159 ? 13.211 -24.359 -16.969 1 65.56 159 GLY B N 1
ATOM 5825 C CA . GLY B 1 159 ? 13.766 -25.328 -16.047 1 65.56 159 GLY B CA 1
ATOM 5826 C C . GLY B 1 159 ? 15.164 -24.969 -15.57 1 65.56 159 GLY B C 1
ATOM 5827 O O . GLY B 1 159 ? 15.938 -24.359 -16.312 1 65.56 159 GLY B O 1
ATOM 5828 N N . TYR B 1 160 ? 15.445 -25.297 -14.312 1 63.66 160 TYR B N 1
ATOM 5829 C CA . TYR B 1 160 ? 16.766 -25.016 -13.773 1 63.66 160 TYR B CA 1
ATOM 5830 C C . TYR B 1 160 ? 17.828 -25.938 -14.391 1 63.66 160 TYR B C 1
ATOM 5832 O O . TYR B 1 160 ? 17.609 -27.141 -14.508 1 63.66 160 TYR B O 1
ATOM 5840 N N . PRO B 1 161 ? 18.875 -25.406 -14.852 1 62.09 161 PRO B N 1
ATOM 5841 C CA . PRO B 1 161 ? 19.859 -26.172 -15.633 1 62.09 161 PRO B CA 1
ATOM 5842 C C . PRO B 1 161 ? 20.5 -27.297 -14.828 1 62.09 161 PRO B C 1
ATOM 5844 O O . PRO B 1 161 ? 20.906 -28.312 -15.398 1 62.09 161 PRO B O 1
ATOM 5847 N N . ASP B 1 162 ? 20.625 -27.047 -13.531 1 62.62 162 ASP B N 1
ATOM 5848 C CA . ASP B 1 162 ? 21.266 -28.078 -12.727 1 62.62 162 ASP B CA 1
ATOM 5849 C C . ASP B 1 162 ? 20.234 -29 -12.094 1 62.62 162 ASP B C 1
ATOM 5851 O O . ASP B 1 162 ? 19.531 -28.609 -11.156 1 62.62 162 ASP B O 1
ATOM 5855 N N . ASN B 1 163 ? 20.219 -30.188 -12.695 1 59.66 163 ASN B N 1
ATOM 5856 C CA . ASN B 1 163 ? 19.266 -31.188 -12.195 1 59.66 163 ASN B CA 1
ATOM 5857 C C . ASN B 1 163 ? 19.562 -31.562 -10.75 1 59.66 163 ASN B C 1
ATOM 5859 O O . ASN B 1 163 ? 18.75 -32.219 -10.094 1 59.66 163 ASN B O 1
ATOM 5863 N N . ARG B 1 164 ? 20.703 -31.156 -10.336 1 60.34 164 ARG B N 1
ATOM 5864 C CA . ARG B 1 164 ? 21.078 -31.469 -8.969 1 60.34 164 ARG B CA 1
ATOM 5865 C C . ARG B 1 164 ? 20.703 -30.359 -8.008 1 60.34 164 ARG B C 1
ATOM 5867 O O . ARG B 1 164 ? 20.859 -30.484 -6.793 1 60.34 164 ARG B O 1
ATOM 5874 N N . ALA B 1 165 ? 20.172 -29.391 -8.602 1 72.06 165 ALA B N 1
ATOM 5875 C CA . ALA B 1 165 ? 19.859 -28.234 -7.754 1 72.06 165 ALA B CA 1
ATOM 5876 C C . ALA B 1 165 ? 18.641 -28.516 -6.879 1 72.06 165 ALA B C 1
ATOM 5878 O O . ALA B 1 165 ? 17.688 -29.172 -7.312 1 72.06 165 ALA B O 1
ATOM 5879 N N . ASN B 1 166 ? 18.875 -28.266 -5.586 1 81.5 166 ASN B N 1
ATOM 5880 C CA . ASN B 1 166 ? 17.766 -28.266 -4.645 1 81.5 166 ASN B CA 1
ATOM 5881 C C . ASN B 1 166 ? 17.594 -26.891 -4.004 1 81.5 166 ASN B C 1
ATOM 5883 O O . ASN B 1 166 ? 18.312 -25.938 -4.324 1 81.5 166 ASN B O 1
ATOM 5887 N N . ARG B 1 167 ? 16.562 -26.781 -3.217 1 88.06 167 ARG B N 1
ATOM 5888 C CA . ARG B 1 167 ? 16.219 -25.469 -2.684 1 88.06 167 ARG B CA 1
ATOM 5889 C C . ARG B 1 167 ? 17.312 -24.953 -1.756 1 88.06 167 ARG B C 1
ATOM 5891 O O . ARG B 1 167 ? 17.562 -23.75 -1.69 1 88.06 167 ARG B O 1
ATOM 5898 N N . LYS B 1 168 ? 18.062 -25.844 -1.099 1 87.81 168 LYS B N 1
ATOM 5899 C CA . LYS B 1 168 ? 19.172 -25.422 -0.26 1 87.81 168 LYS B CA 1
ATOM 5900 C C . LYS B 1 168 ? 20.297 -24.812 -1.099 1 87.81 168 LYS B C 1
ATOM 5902 O O . LYS B 1 168 ? 20.812 -23.75 -0.759 1 87.81 168 LYS B O 1
ATOM 5907 N N . THR B 1 169 ? 20.656 -25.516 -2.141 1 81.5 169 THR B N 1
ATOM 5908 C CA . THR B 1 169 ? 21.703 -25 -3.006 1 81.5 169 THR B CA 1
ATOM 5909 C C . THR B 1 169 ? 21.266 -23.703 -3.674 1 81.5 169 THR B C 1
ATOM 5911 O O . THR B 1 169 ? 22.078 -22.797 -3.887 1 81.5 169 THR B O 1
ATOM 5914 N N . PHE B 1 170 ? 20.031 -23.641 -3.988 1 82.31 170 PHE B N 1
ATOM 5915 C CA . PHE B 1 170 ? 19.469 -22.438 -4.57 1 82.31 170 PHE B CA 1
ATOM 5916 C C . PHE B 1 170 ? 19.578 -21.266 -3.6 1 82.31 170 PHE B C 1
ATOM 5918 O O . PHE B 1 170 ? 19.953 -20.156 -3.994 1 82.31 170 PHE B O 1
ATOM 5925 N N . ALA B 1 171 ? 19.266 -21.531 -2.361 1 87.88 171 ALA B N 1
ATOM 5926 C CA . ALA B 1 171 ? 19.328 -20.516 -1.318 1 87.88 171 ALA B CA 1
ATOM 5927 C C . ALA B 1 171 ? 20.734 -19.922 -1.203 1 87.88 171 ALA B C 1
ATOM 5929 O O . ALA B 1 171 ? 20.906 -18.719 -1.048 1 87.88 171 ALA B O 1
ATOM 5930 N N . ARG B 1 172 ? 21.703 -20.688 -1.333 1 84.75 172 ARG B N 1
ATOM 5931 C CA . ARG B 1 172 ? 23.094 -20.266 -1.203 1 84.75 172 ARG B CA 1
ATOM 5932 C C . ARG B 1 172 ? 23.531 -19.438 -2.412 1 84.75 172 ARG B C 1
ATOM 5934 O O . ARG B 1 172 ? 24.438 -18.609 -2.312 1 84.75 172 ARG B O 1
ATOM 5941 N N . ARG B 1 173 ? 22.844 -19.641 -3.475 1 83.25 173 ARG B N 1
ATOM 5942 C CA . ARG B 1 173 ? 23.234 -18.969 -4.707 1 83.25 173 ARG B CA 1
ATOM 5943 C C . ARG B 1 173 ? 22.531 -17.625 -4.848 1 83.25 173 ARG B C 1
ATOM 5945 O O . ARG B 1 173 ? 22.922 -16.797 -5.68 1 83.25 173 ARG B O 1
ATOM 5952 N N . MET B 1 174 ? 21.625 -17.328 -3.961 1 88.19 174 MET B N 1
ATOM 5953 C CA . MET B 1 174 ? 20.891 -16.078 -4.039 1 88.19 174 MET B CA 1
ATOM 5954 C C . MET B 1 174 ? 21.812 -14.875 -3.924 1 88.19 174 MET B C 1
ATOM 5956 O O . MET B 1 174 ? 21.5 -13.789 -4.414 1 88.19 174 MET B O 1
ATOM 5960 N N . LYS B 1 175 ? 23 -15.039 -3.357 1 88.25 175 LYS B N 1
ATOM 5961 C CA . LYS B 1 175 ? 23.969 -13.969 -3.184 1 88.25 175 LYS B CA 1
ATOM 5962 C C . LYS B 1 175 ? 24.484 -13.461 -4.531 1 88.25 175 LYS B C 1
ATOM 5964 O O . LYS B 1 175 ? 25.062 -12.375 -4.617 1 88.25 175 LYS B O 1
ATOM 5969 N N . TYR B 1 176 ? 24.188 -14.266 -5.598 1 83.44 176 TYR B N 1
ATOM 5970 C CA . TYR B 1 176 ? 24.672 -13.898 -6.922 1 83.44 176 TYR B CA 1
ATOM 5971 C C . TYR B 1 176 ? 23.578 -13.227 -7.738 1 83.44 176 TYR B C 1
ATOM 5973 O O . TYR B 1 176 ? 23.812 -12.781 -8.867 1 83.44 176 TYR B O 1
ATOM 5981 N N . MET B 1 177 ? 22.406 -13.172 -7.176 1 83.56 177 MET B N 1
ATOM 5982 C CA . MET B 1 177 ? 21.312 -12.547 -7.891 1 83.56 177 MET B CA 1
ATOM 5983 C C . MET B 1 177 ? 21.438 -11.031 -7.891 1 83.56 177 MET B C 1
ATOM 5985 O O . MET B 1 177 ? 21.859 -10.438 -6.895 1 83.56 177 MET B O 1
ATOM 5989 N N . HIS B 1 178 ? 21.047 -10.438 -8.953 1 80.94 178 HIS B N 1
ATOM 5990 C CA . HIS B 1 178 ? 21.156 -8.984 -9.047 1 80.94 178 HIS B CA 1
ATOM 5991 C C . HIS B 1 178 ? 20.016 -8.297 -8.32 1 80.94 178 HIS B C 1
ATOM 5993 O O . HIS B 1 178 ? 18.922 -8.859 -8.203 1 80.94 178 HIS B O 1
ATOM 5999 N N . GLU B 1 179 ? 20.297 -7.062 -7.906 1 86 179 GLU B N 1
ATOM 6000 C CA . GLU B 1 179 ? 19.281 -6.203 -7.285 1 86 179 GLU B CA 1
ATOM 6001 C C . GLU B 1 179 ? 18.562 -5.367 -8.328 1 86 179 GLU B C 1
ATOM 6003 O O . GLU B 1 179 ? 19.156 -4.934 -9.32 1 86 179 GLU B O 1
ATOM 6008 N N . ILE B 1 180 ? 17.312 -5.211 -8.117 1 84.5 180 ILE B N 1
ATOM 6009 C CA . ILE B 1 180 ? 16.578 -4.383 -9.07 1 84.5 180 ILE B CA 1
ATOM 6010 C C . ILE B 1 180 ? 16.094 -3.113 -8.383 1 84.5 180 ILE B C 1
ATOM 6012 O O . ILE B 1 180 ? 15.75 -2.129 -9.039 1 84.5 180 ILE B O 1
ATOM 6016 N N . SER B 1 181 ? 15.992 -3.105 -7.043 1 89.12 181 SER B N 1
ATOM 6017 C CA . SER B 1 181 ? 15.625 -1.94 -6.242 1 89.12 181 SER B CA 1
ATOM 6018 C C . SER B 1 181 ? 16.172 -2.049 -4.824 1 89.12 181 SER B C 1
ATOM 6020 O O . SER B 1 181 ? 16.656 -3.107 -4.418 1 89.12 181 SER B O 1
ATOM 6022 N N . SER B 1 182 ? 16.094 -0.944 -4.125 1 92.44 182 SER B N 1
ATOM 6023 C CA . SER B 1 182 ? 16.5 -0.972 -2.725 1 92.44 182 SER B CA 1
ATOM 6024 C C . SER B 1 182 ? 15.562 -1.851 -1.895 1 92.44 182 SER B C 1
ATOM 6026 O O . SER B 1 182 ? 14.383 -1.987 -2.215 1 92.44 182 SER B O 1
ATOM 6028 N N . PHE B 1 183 ? 16.188 -2.436 -0.837 1 94.88 183 PHE B N 1
ATOM 6029 C CA . PHE B 1 183 ? 15.484 -3.354 0.049 1 94.88 183 PHE B CA 1
ATOM 6030 C C . PHE B 1 183 ? 14.211 -2.711 0.589 1 94.88 183 PHE B C 1
ATOM 6032 O O . PHE B 1 183 ? 14.25 -1.598 1.118 1 94.88 183 PHE B O 1
ATOM 6039 N N . ARG B 1 184 ? 12.977 -3.318 0.398 1 96.5 184 ARG B N 1
ATOM 6040 C CA . ARG B 1 184 ? 11.664 -2.965 0.915 1 96.5 184 ARG B CA 1
ATOM 6041 C C . ARG B 1 184 ? 11.141 -1.694 0.255 1 96.5 184 ARG B C 1
ATOM 6043 O O . ARG B 1 184 ? 10.141 -1.121 0.702 1 96.5 184 ARG B O 1
ATOM 6050 N N . SER B 1 185 ? 11.742 -1.252 -0.866 1 93.38 185 SER B N 1
ATOM 6051 C CA . SER B 1 185 ? 11.406 0.065 -1.396 1 93.38 185 SER B CA 1
ATOM 6052 C C . SER B 1 185 ? 10.18 0.001 -2.295 1 93.38 185 SER B C 1
ATOM 6054 O O . SER B 1 185 ? 9.438 0.982 -2.42 1 93.38 185 SER B O 1
ATOM 6056 N N . GLU B 1 186 ? 9.992 -1.068 -2.955 1 92.5 186 GLU B N 1
ATOM 6057 C CA . GLU B 1 186 ? 8.867 -1.176 -3.885 1 92.5 186 GLU B CA 1
ATOM 6058 C C . GLU B 1 186 ? 8.414 -2.625 -4.035 1 92.5 186 GLU B C 1
ATOM 6060 O O . GLU B 1 186 ? 9.141 -3.551 -3.678 1 92.5 186 GLU B O 1
ATOM 6065 N N . PHE B 1 187 ? 7.215 -2.805 -4.527 1 95.5 187 PHE B N 1
ATOM 6066 C CA . PHE B 1 187 ? 6.648 -4.113 -4.836 1 95.5 187 PHE B CA 1
ATOM 6067 C C . PHE B 1 187 ? 7.285 -4.695 -6.094 1 95.5 187 PHE B C 1
ATOM 6069 O O . PHE B 1 187 ? 7.301 -4.051 -7.141 1 95.5 187 PHE B O 1
ATOM 6076 N N . GLN B 1 188 ? 7.801 -5.887 -5.953 1 91.81 188 GLN B N 1
ATOM 6077 C CA . GLN B 1 188 ? 8.32 -6.668 -7.074 1 91.81 188 GLN B CA 1
ATOM 6078 C C . GLN B 1 188 ? 7.961 -8.141 -6.93 1 91.81 188 GLN B C 1
ATOM 6080 O O . GLN B 1 188 ? 8.617 -8.875 -6.184 1 91.81 188 GLN B O 1
ATOM 6085 N N . TYR B 1 189 ? 6.961 -8.461 -7.711 1 91.81 189 TYR B N 1
ATOM 6086 C CA . TYR B 1 189 ? 6.551 -9.859 -7.664 1 91.81 189 TYR B CA 1
ATOM 6087 C C . TYR B 1 189 ? 7.73 -10.781 -7.93 1 91.81 189 TYR B C 1
ATOM 6089 O O . TYR B 1 189 ? 8.438 -10.625 -8.93 1 91.81 189 TYR B O 1
ATOM 6097 N N . ASN B 1 190 ? 8.031 -11.75 -6.965 1 92.31 190 ASN B N 1
ATOM 6098 C CA . ASN B 1 190 ? 9.242 -12.555 -7.051 1 92.31 190 ASN B CA 1
ATOM 6099 C C . ASN B 1 190 ? 9 -13.984 -6.59 1 92.31 190 ASN B C 1
ATOM 6101 O O . ASN B 1 190 ? 8.961 -14.258 -5.391 1 92.31 190 ASN B O 1
ATOM 6105 N N . ASN B 1 191 ? 8.953 -14.898 -7.535 1 91.12 191 ASN B N 1
ATOM 6106 C CA . ASN B 1 191 ? 8.727 -16.312 -7.23 1 91.12 191 ASN B CA 1
ATOM 6107 C C . ASN B 1 191 ? 9.93 -16.938 -6.531 1 91.12 191 ASN B C 1
ATOM 6109 O O . ASN B 1 191 ? 9.781 -17.891 -5.766 1 91.12 191 ASN B O 1
ATOM 6113 N N . LEU B 1 192 ? 11.133 -16.406 -6.699 1 89.31 192 LEU B N 1
ATOM 6114 C CA . LEU B 1 192 ? 12.328 -16.953 -6.086 1 89.31 192 LEU B CA 1
ATOM 6115 C C . LEU B 1 192 ? 12.273 -16.828 -4.566 1 89.31 192 LEU B C 1
ATOM 6117 O O . LEU B 1 192 ? 12.789 -17.688 -3.848 1 89.31 192 LEU B O 1
ATOM 6121 N N . MET B 1 193 ? 11.641 -15.797 -4.168 1 94.88 193 MET B N 1
ATOM 6122 C CA . MET B 1 193 ? 11.531 -15.602 -2.727 1 94.88 193 MET B CA 1
ATOM 6123 C C . MET B 1 193 ? 10.602 -16.641 -2.111 1 94.88 193 MET B C 1
ATOM 6125 O O . MET B 1 193 ? 10.805 -17.062 -0.972 1 94.88 193 MET B O 1
ATOM 6129 N N . TYR B 1 194 ? 9.609 -17.094 -2.844 1 95.12 194 TYR B N 1
ATOM 6130 C CA . TYR B 1 194 ? 8.758 -18.156 -2.344 1 95.12 194 TYR B CA 1
ATOM 6131 C C . TYR B 1 194 ? 9.484 -19.5 -2.361 1 95.12 194 TYR B C 1
ATOM 6133 O O . TYR B 1 194 ? 9.234 -20.359 -1.514 1 95.12 194 TYR B O 1
ATOM 6141 N N . ILE B 1 195 ? 10.375 -19.656 -3.307 1 91.56 195 ILE B N 1
ATOM 6142 C CA . ILE B 1 195 ? 11.227 -20.844 -3.268 1 91.56 195 ILE B CA 1
ATOM 6143 C C . ILE B 1 195 ? 12.062 -20.844 -1.991 1 91.56 195 ILE B C 1
ATOM 6145 O O . ILE B 1 195 ? 12.195 -21.875 -1.321 1 91.56 195 ILE B O 1
ATOM 6149 N N . GLN B 1 196 ? 12.57 -19.672 -1.643 1 94.12 196 GLN B N 1
ATOM 6150 C CA . GLN B 1 196 ? 13.305 -19.562 -0.388 1 94.12 196 GLN B CA 1
ATOM 6151 C C . GLN B 1 196 ? 12.398 -19.844 0.808 1 94.12 196 GLN B C 1
ATOM 6153 O O . GLN B 1 196 ? 12.828 -20.484 1.774 1 94.12 196 GLN B O 1
ATOM 6158 N N . ALA B 1 197 ? 11.203 -19.359 0.75 1 97.19 197 ALA B N 1
ATOM 6159 C CA . ALA B 1 197 ? 10.25 -19.656 1.815 1 97.19 197 ALA B CA 1
ATOM 6160 C C . ALA B 1 197 ? 10.023 -21.156 1.951 1 97.19 197 ALA B C 1
ATOM 6162 O O . ALA B 1 197 ? 9.867 -21.672 3.062 1 97.19 197 ALA B O 1
ATOM 6163 N N . GLY B 1 198 ? 9.945 -21.859 0.816 1 96.56 198 GLY B N 1
ATOM 6164 C CA . GLY B 1 198 ? 9.883 -23.297 0.849 1 96.56 198 GLY B CA 1
ATOM 6165 C C . GLY B 1 198 ? 11.07 -23.938 1.559 1 96.56 198 GLY B C 1
ATOM 6166 O O . GLY B 1 198 ? 10.898 -24.875 2.336 1 96.56 198 GLY B O 1
ATOM 6167 N N . TYR B 1 199 ? 12.258 -23.422 1.312 1 96.12 199 TYR B N 1
ATOM 6168 C CA . TYR B 1 199 ? 13.445 -23.922 1.988 1 96.12 199 TYR B CA 1
ATOM 6169 C C . TYR B 1 199 ? 13.367 -23.672 3.49 1 96.12 199 TYR B C 1
ATOM 6171 O O . TYR B 1 199 ? 13.719 -24.547 4.289 1 96.12 199 TYR B O 1
ATOM 6179 N N . ILE B 1 200 ? 12.93 -22.5 3.879 1 97.75 200 ILE B N 1
ATOM 6180 C CA . ILE B 1 200 ? 12.75 -22.188 5.293 1 97.75 200 ILE B CA 1
ATOM 6181 C C . ILE B 1 200 ? 11.797 -23.188 5.934 1 97.75 200 ILE B C 1
ATOM 6183 O O . ILE B 1 200 ? 12.031 -23.656 7.055 1 97.75 200 ILE B O 1
ATOM 6187 N N . ALA B 1 201 ? 10.758 -23.547 5.215 1 98.19 201 ALA B N 1
ATOM 6188 C CA . ALA B 1 201 ? 9.828 -24.562 5.707 1 98.19 201 ALA B CA 1
ATOM 6189 C C . ALA B 1 201 ? 10.539 -25.906 5.91 1 98.19 201 ALA B C 1
ATOM 6191 O O . ALA B 1 201 ? 10.305 -26.594 6.906 1 98.19 201 ALA B O 1
ATOM 6192 N N . GLU B 1 202 ? 11.375 -26.266 4.961 1 97.69 202 GLU B N 1
ATOM 6193 C CA . GLU B 1 202 ? 12.133 -27.516 5.078 1 97.69 202 GLU B CA 1
ATOM 6194 C C . GLU B 1 202 ? 13.023 -27.5 6.32 1 97.69 202 GLU B C 1
ATOM 6196 O O . GLU B 1 202 ? 13.141 -28.516 7.012 1 97.69 202 GLU B O 1
ATOM 6201 N N . VAL B 1 203 ? 13.609 -26.375 6.602 1 97.19 203 VAL B N 1
ATOM 6202 C CA . VAL B 1 203 ? 14.477 -26.234 7.766 1 97.19 203 VAL B CA 1
ATOM 6203 C C . VAL B 1 203 ? 13.648 -26.359 9.047 1 97.19 203 VAL B C 1
ATOM 6205 O O . VAL B 1 203 ? 14.008 -27.109 9.953 1 97.19 203 VAL B O 1
ATOM 6208 N N . LEU B 1 204 ? 12.555 -25.688 9.102 1 97.5 204 LEU B N 1
ATOM 6209 C CA . LEU B 1 204 ? 11.711 -25.672 10.297 1 97.5 204 LEU B CA 1
ATOM 6210 C C . LEU B 1 204 ? 11.086 -27.047 10.531 1 97.5 204 LEU B C 1
ATOM 6212 O O . LEU B 1 204 ? 10.93 -27.469 11.68 1 97.5 204 LEU B O 1
ATOM 6216 N N . GLY B 1 205 ? 10.68 -27.719 9.414 1 97.69 205 GLY B N 1
ATOM 6217 C CA . GLY B 1 205 ? 9.922 -28.938 9.523 1 97.69 205 GLY B CA 1
ATOM 6218 C C . GLY B 1 205 ? 10.789 -30.188 9.469 1 97.69 205 GLY B C 1
ATOM 6219 O O . GLY B 1 205 ? 10.344 -31.281 9.836 1 97.69 205 GLY B O 1
ATOM 6220 N N . GLY B 1 206 ? 11.977 -30.062 8.875 1 96.62 206 GLY B N 1
ATOM 6221 C CA . GLY B 1 206 ? 12.914 -31.172 8.836 1 96.62 206 GLY B CA 1
ATOM 6222 C C . GLY B 1 206 ? 12.602 -32.188 7.742 1 96.62 206 GLY B C 1
ATOM 6223 O O . GLY B 1 206 ? 13.008 -33.344 7.82 1 96.62 206 GLY B O 1
ATOM 6224 N N . MET B 1 207 ? 11.758 -31.891 6.863 1 96.31 207 MET B N 1
ATOM 6225 C CA . MET B 1 207 ? 11.336 -32.719 5.734 1 96.31 207 MET B CA 1
ATOM 6226 C C . MET B 1 207 ? 11.258 -31.891 4.453 1 96.31 207 MET B C 1
ATOM 6228 O O . MET B 1 207 ? 11.195 -30.656 4.508 1 96.31 207 MET B O 1
ATOM 6232 N N . PRO B 1 208 ? 11.305 -32.625 3.271 1 95.44 208 PRO B N 1
ATOM 6233 C CA . PRO B 1 208 ? 11.086 -31.859 2.033 1 95.44 208 PRO B CA 1
ATOM 6234 C C . PRO B 1 208 ? 9.742 -31.125 2.021 1 95.44 208 PRO B C 1
ATOM 6236 O O . PRO B 1 208 ? 8.766 -31.609 2.594 1 95.44 208 PRO B O 1
ATOM 6239 N N . TYR B 1 209 ? 9.711 -30 1.32 1 96.5 209 TYR B N 1
ATOM 6240 C CA . TYR B 1 209 ? 8.555 -29.109 1.278 1 96.5 209 TYR B CA 1
ATOM 6241 C C . TYR B 1 209 ? 7.297 -29.875 0.884 1 96.5 209 TYR B C 1
ATOM 6243 O O . TYR B 1 209 ? 6.266 -29.766 1.552 1 96.5 209 TYR B O 1
ATOM 6251 N N . GLU B 1 210 ? 7.359 -30.672 -0.163 1 96.12 210 GLU B N 1
ATOM 6252 C CA . GLU B 1 210 ? 6.188 -31.375 -0.664 1 96.12 210 GLU B CA 1
ATOM 6253 C C . GLU B 1 210 ? 5.645 -32.344 0.383 1 96.12 210 GLU B C 1
ATOM 6255 O O . GLU B 1 210 ? 4.426 -32.469 0.548 1 96.12 210 GLU B O 1
ATOM 6260 N N . ASP B 1 211 ? 6.516 -32.938 1.091 1 97.56 211 ASP B N 1
ATOM 6261 C CA . ASP B 1 211 ? 6.098 -33.875 2.133 1 97.56 211 ASP B CA 1
ATOM 6262 C C . ASP B 1 211 ? 5.441 -33.156 3.299 1 97.56 211 ASP B C 1
ATOM 6264 O O . ASP B 1 211 ? 4.48 -33.656 3.889 1 97.56 211 ASP B O 1
ATOM 6268 N N . LEU B 1 212 ? 6.012 -32.031 3.615 1 98.5 212 LEU B N 1
ATOM 6269 C CA . LEU B 1 212 ? 5.438 -31.219 4.688 1 98.5 212 LEU B CA 1
ATOM 6270 C C . LEU B 1 212 ? 4.02 -30.781 4.336 1 98.5 212 LEU B C 1
ATOM 6272 O O . LEU B 1 212 ? 3.117 -30.844 5.176 1 98.5 212 LEU B O 1
ATOM 6276 N N . VAL B 1 213 ? 3.781 -30.344 3.129 1 98.25 213 VAL B N 1
ATOM 6277 C CA . VAL B 1 213 ? 2.461 -29.891 2.695 1 98.25 213 VAL B CA 1
ATOM 6278 C C . VAL B 1 213 ? 1.487 -31.078 2.721 1 98.25 213 VAL B C 1
ATOM 6280 O O . VAL B 1 213 ? 0.355 -30.938 3.189 1 98.25 213 VAL B O 1
ATOM 6283 N N . ARG B 1 214 ? 1.91 -32.219 2.266 1 98.06 214 ARG B N 1
ATOM 6284 C CA . ARG B 1 214 ? 1.069 -33.406 2.283 1 98.06 214 ARG B CA 1
ATOM 6285 C C . ARG B 1 214 ? 0.648 -33.781 3.705 1 98.06 214 ARG B C 1
ATOM 6287 O O . ARG B 1 214 ? -0.532 -34 3.967 1 98.06 214 ARG B O 1
ATOM 6294 N N . ASP B 1 215 ? 1.57 -33.719 4.539 1 98 215 ASP B N 1
ATOM 6295 C CA . ASP B 1 215 ? 1.345 -34.188 5.906 1 98 215 ASP B CA 1
ATOM 6296 C C . ASP B 1 215 ? 0.536 -33.156 6.703 1 98 215 ASP B C 1
ATOM 6298 O O . ASP B 1 215 ? -0.359 -33.531 7.465 1 98 215 ASP B O 1
ATOM 6302 N N . ARG B 1 216 ? 0.886 -31.906 6.539 1 97.69 216 ARG B N 1
ATOM 6303 C CA . ARG B 1 216 ? 0.315 -30.891 7.422 1 97.69 216 ARG B CA 1
ATOM 6304 C C . ARG B 1 216 ? -0.983 -30.344 6.848 1 97.69 216 ARG B C 1
ATOM 6306 O O . ARG B 1 216 ? -1.833 -29.844 7.594 1 97.69 216 ARG B O 1
ATOM 6313 N N . ILE B 1 217 ? -1.163 -30.422 5.523 1 98.19 217 ILE B N 1
ATOM 6314 C CA . ILE B 1 217 ? -2.32 -29.75 4.949 1 98.19 217 ILE B CA 1
ATOM 6315 C C . ILE B 1 217 ? -3.201 -30.766 4.223 1 98.19 217 ILE B C 1
ATOM 6317 O O . ILE B 1 217 ? -4.305 -31.062 4.676 1 98.19 217 ILE B O 1
ATOM 6321 N N . PHE B 1 218 ? -2.688 -31.469 3.211 1 98.25 218 PHE B N 1
ATOM 6322 C CA . PHE B 1 218 ? -3.525 -32.344 2.389 1 98.25 218 PHE B CA 1
ATOM 6323 C C . PHE B 1 218 ? -4.207 -33.406 3.242 1 98.25 218 PHE B C 1
ATOM 6325 O O . PHE B 1 218 ? -5.43 -33.562 3.186 1 98.25 218 PHE B O 1
ATOM 6332 N N . LYS B 1 219 ? -3.443 -34.062 4.012 1 97.44 219 LYS B N 1
ATOM 6333 C CA . LYS B 1 219 ? -3.979 -35.156 4.824 1 97.44 219 LYS B CA 1
ATOM 6334 C C . LYS B 1 219 ? -4.934 -34.625 5.891 1 97.44 219 LYS B C 1
ATOM 6336 O O . LYS B 1 219 ? -6.016 -35.188 6.09 1 97.44 219 LYS B O 1
ATOM 6341 N N . ARG B 1 220 ? -4.57 -33.594 6.48 1 96.88 220 ARG B N 1
ATOM 6342 C CA . ARG B 1 220 ? -5.355 -33.062 7.586 1 96.88 220 ARG B CA 1
ATOM 6343 C C . ARG B 1 220 ? -6.688 -32.5 7.094 1 96.88 220 ARG B C 1
ATOM 6345 O O . ARG B 1 220 ? -7.664 -32.438 7.848 1 96.88 220 ARG B O 1
ATOM 6352 N N . LEU B 1 221 ? -6.723 -32.031 5.828 1 97.5 221 LEU B N 1
ATOM 6353 C CA . LEU B 1 221 ? -7.949 -31.469 5.277 1 97.5 221 LEU B CA 1
ATOM 6354 C C . LEU B 1 221 ? -8.672 -32.469 4.398 1 97.5 221 LEU B C 1
ATOM 6356 O O . LEU B 1 221 ? -9.656 -32.125 3.73 1 97.5 221 LEU B O 1
ATOM 6360 N N . ASN B 1 222 ? -8.148 -33.719 4.336 1 97 222 ASN B N 1
ATOM 6361 C CA . ASN B 1 222 ? -8.695 -34.781 3.508 1 97 222 ASN B CA 1
ATOM 6362 C C . ASN B 1 222 ? -8.758 -34.375 2.039 1 97 222 ASN B C 1
ATOM 6364 O O . ASN B 1 222 ? -9.758 -34.625 1.361 1 97 222 ASN B O 1
ATOM 6368 N N . MET B 1 223 ? -7.812 -33.656 1.632 1 98.06 223 MET B N 1
ATOM 6369 C CA . MET B 1 223 ? -7.656 -33.344 0.218 1 98.06 223 MET B CA 1
ATOM 6370 C C . MET B 1 223 ? -6.996 -34.469 -0.54 1 98.06 223 MET B C 1
ATOM 6372 O O . MET B 1 223 ? -5.812 -34.406 -0.883 1 98.06 223 MET B O 1
ATOM 6376 N N . THR B 1 224 ? -7.723 -35.375 -0.986 1 96.94 224 THR B N 1
ATOM 6377 C CA . THR B 1 224 ? -7.207 -36.656 -1.431 1 96.94 224 THR B CA 1
ATOM 6378 C C . THR B 1 224 ? -6.695 -36.562 -2.867 1 96.94 224 THR B C 1
ATOM 6380 O O . THR B 1 224 ? -5.875 -37.375 -3.289 1 96.94 224 THR B O 1
ATOM 6383 N N . THR B 1 225 ? -7.168 -35.625 -3.592 1 97.5 225 THR B N 1
ATOM 6384 C CA . THR B 1 225 ? -6.707 -35.5 -4.969 1 97.5 225 THR B CA 1
ATOM 6385 C C . THR B 1 225 ? -5.504 -34.562 -5.051 1 97.5 225 THR B C 1
ATOM 6387 O O . THR B 1 225 ? -4.809 -34.531 -6.07 1 97.5 225 THR B O 1
ATOM 6390 N N . ALA B 1 226 ? -5.281 -33.781 -4.016 1 97.88 226 ALA B N 1
ATOM 6391 C CA . ALA B 1 226 ? -4.254 -32.75 -4.047 1 97.88 226 ALA B CA 1
ATOM 6392 C C . ALA B 1 226 ? -2.867 -33.344 -4.25 1 97.88 226 ALA B C 1
ATOM 6394 O O . ALA B 1 226 ? -2.553 -34.406 -3.686 1 97.88 226 ALA B O 1
ATOM 6395 N N . THR B 1 227 ? -2.1 -32.719 -5.062 1 95.25 227 THR B N 1
ATOM 6396 C CA . THR B 1 227 ? -0.754 -33.156 -5.418 1 95.25 227 THR B CA 1
ATOM 6397 C C . THR B 1 227 ? 0.069 -31.984 -5.957 1 95.25 227 THR B C 1
ATOM 6399 O O . THR B 1 227 ? -0.274 -30.828 -5.738 1 95.25 227 THR B O 1
ATOM 6402 N N . PHE B 1 228 ? 1.218 -32.406 -6.566 1 92.62 228 PHE B N 1
ATOM 6403 C CA . PHE B 1 228 ? 2.09 -31.375 -7.133 1 92.62 228 PHE B CA 1
ATOM 6404 C C . PHE B 1 228 ? 2.244 -31.562 -8.633 1 92.62 228 PHE B C 1
ATOM 6406 O O . PHE B 1 228 ? 2.09 -32.688 -9.148 1 92.62 228 PHE B O 1
ATOM 6413 N N . MET B 1 229 ? 2.467 -30.5 -9.266 1 87.69 229 MET B N 1
ATOM 6414 C CA . MET B 1 229 ? 2.549 -30.469 -10.727 1 87.69 229 MET B CA 1
ATOM 6415 C C . MET B 1 229 ? 3.533 -31.516 -11.234 1 87.69 229 MET B C 1
ATOM 6417 O O . MET B 1 229 ? 3.287 -32.156 -12.25 1 87.69 229 MET B O 1
ATOM 6421 N N . GLY B 1 230 ? 4.648 -31.688 -10.57 1 81.06 230 GLY B N 1
ATOM 6422 C CA . GLY B 1 230 ? 5.656 -32.656 -10.992 1 81.06 230 GLY B CA 1
ATOM 6423 C C . GLY B 1 230 ? 5.188 -34.094 -10.875 1 81.06 230 GLY B C 1
ATOM 6424 O O . GLY B 1 230 ? 5.801 -35 -11.445 1 81.06 230 GLY B O 1
ATOM 6425 N N . GLU B 1 231 ? 4.023 -34.219 -10.289 1 85.69 231 GLU B N 1
ATOM 6426 C CA . GLU B 1 231 ? 3.514 -35.562 -10.047 1 85.69 231 GLU B CA 1
ATOM 6427 C C . GLU B 1 231 ? 2.23 -35.844 -10.828 1 85.69 231 GLU B C 1
ATOM 6429 O O . GLU B 1 231 ? 1.563 -36.844 -10.625 1 85.69 231 GLU B O 1
ATOM 6434 N N . LEU B 1 232 ? 1.843 -35 -11.711 1 85.94 232 LEU B N 1
ATOM 6435 C CA . LEU B 1 232 ? 0.562 -35.062 -12.406 1 85.94 232 LEU B CA 1
ATOM 6436 C C . LEU B 1 232 ? 0.566 -36.188 -13.453 1 85.94 232 LEU B C 1
ATOM 6438 O O . LEU B 1 232 ? -0.488 -36.719 -13.789 1 85.94 232 LEU B O 1
ATOM 6442 N N . GLY B 1 233 ? 1.673 -36.469 -14.039 1 77.75 233 GLY B N 1
ATOM 6443 C CA . GLY B 1 233 ? 1.773 -37.438 -15.125 1 77.75 233 GLY B CA 1
ATOM 6444 C C . GLY B 1 233 ? 1.211 -38.812 -14.758 1 77.75 233 GLY B C 1
ATOM 6445 O O . GLY B 1 233 ? 0.736 -39.531 -15.633 1 77.75 233 GLY B O 1
ATOM 6446 N N . ASP B 1 234 ? 1.066 -39.031 -13.57 1 76.44 234 ASP B N 1
ATOM 6447 C CA . ASP B 1 234 ? 0.631 -40.344 -13.109 1 76.44 234 ASP B CA 1
ATOM 6448 C C . ASP B 1 234 ? -0.844 -40.312 -12.711 1 76.44 234 ASP B C 1
ATOM 6450 O O . ASP B 1 234 ? -1.406 -41.375 -12.352 1 76.44 234 ASP B O 1
ATOM 6454 N N . ARG B 1 235 ? -1.44 -39.219 -12.891 1 83.44 235 ARG B N 1
ATOM 6455 C CA . ARG B 1 235 ? -2.807 -39.094 -12.398 1 83.44 235 ARG B CA 1
ATOM 6456 C C . ARG B 1 235 ? -3.816 -39.219 -13.531 1 83.44 235 ARG B C 1
ATOM 6458 O O . ARG B 1 235 ? -3.77 -38.469 -14.508 1 83.44 235 ARG B O 1
ATOM 6465 N N . GLN B 1 236 ? -4.734 -40.094 -13.344 1 88.19 236 GLN B N 1
ATOM 6466 C CA . GLN B 1 236 ? -5.719 -40.406 -14.375 1 88.19 236 GLN B CA 1
ATOM 6467 C C . GLN B 1 236 ? -6.758 -39.281 -14.484 1 88.19 236 GLN B C 1
ATOM 6469 O O . GLN B 1 236 ? -7.348 -39.094 -15.547 1 88.19 236 GLN B O 1
ATOM 6474 N N . ASN B 1 237 ? -7.027 -38.625 -13.445 1 95 237 ASN B N 1
ATOM 6475 C CA . ASN B 1 237 ? -8.07 -37.594 -13.453 1 95 237 ASN B CA 1
ATOM 6476 C C . ASN B 1 237 ? -7.484 -36.188 -13.57 1 95 237 ASN B C 1
ATOM 6478 O O . ASN B 1 237 ? -8.148 -35.219 -13.234 1 95 237 ASN B O 1
ATOM 6482 N N . ALA B 1 238 ? -6.293 -36.094 -14.109 1 95 238 ALA B N 1
ATOM 6483 C CA . ALA B 1 238 ? -5.656 -34.781 -14.281 1 95 238 ALA B CA 1
ATOM 6484 C C . ALA B 1 238 ? -6.105 -34.125 -15.578 1 95 238 ALA B C 1
ATOM 6486 O O . ALA B 1 238 ? -6.238 -34.812 -16.609 1 95 238 ALA B O 1
ATOM 6487 N N . ALA B 1 239 ? -6.418 -32.875 -15.5 1 95.81 239 ALA B N 1
ATOM 6488 C CA . ALA B 1 239 ? -6.73 -32.125 -16.719 1 95.81 239 ALA B CA 1
ATOM 6489 C C . ALA B 1 239 ? -5.473 -31.844 -17.531 1 95.81 239 ALA B C 1
ATOM 6491 O O . ALA B 1 239 ? -4.469 -31.359 -17 1 95.81 239 ALA B O 1
ATOM 6492 N N . LYS B 1 240 ? -5.52 -32.156 -18.797 1 92.5 240 LYS B N 1
ATOM 6493 C CA . LYS B 1 240 ? -4.41 -31.859 -19.688 1 92.5 240 LYS B CA 1
ATOM 6494 C C . LYS B 1 240 ? -4.387 -30.375 -20.047 1 92.5 240 LYS B C 1
ATOM 6496 O O . LYS B 1 240 ? -5.43 -29.781 -20.359 1 92.5 240 LYS B O 1
ATOM 6501 N N . PRO B 1 241 ? -3.16 -29.766 -20.016 1 91.94 241 PRO B N 1
ATOM 6502 C CA . PRO B 1 241 ? -3.074 -28.359 -20.422 1 91.94 241 PRO B CA 1
ATOM 6503 C C . PRO B 1 241 ? -3.07 -28.172 -21.938 1 91.94 241 PRO B C 1
ATOM 6505 O O . PRO B 1 241 ? -2.486 -29 -22.656 1 91.94 241 PRO B O 1
ATOM 6508 N N . TYR B 1 242 ? -3.727 -27.016 -22.406 1 92.56 242 TYR B N 1
ATOM 6509 C CA . TYR B 1 242 ? -3.848 -26.812 -23.844 1 92.56 242 TYR B CA 1
ATOM 6510 C C . TYR B 1 242 ? -3.377 -25.422 -24.234 1 92.56 242 TYR B C 1
ATOM 6512 O O . TYR B 1 242 ? -3.643 -24.438 -23.516 1 92.56 242 TYR B O 1
ATOM 6520 N N . ASP B 1 243 ? -2.65 -25.328 -25.344 1 88 243 ASP B N 1
ATOM 6521 C CA . ASP B 1 243 ? -2.279 -24.078 -26 1 88 243 ASP B CA 1
ATOM 6522 C C . ASP B 1 243 ? -3.186 -23.797 -27.203 1 88 243 ASP B C 1
ATOM 6524 O O . ASP B 1 243 ? -3.709 -24.719 -27.828 1 88 243 ASP B O 1
ATOM 6528 N N . LEU B 1 244 ? -3.426 -22.516 -27.359 1 88.38 244 LEU B N 1
ATOM 6529 C CA . LEU B 1 244 ? -4.137 -22.094 -28.562 1 88.38 244 LEU B CA 1
ATOM 6530 C C . LEU B 1 244 ? -3.16 -21.703 -29.656 1 88.38 244 LEU B C 1
ATOM 6532 O O . LEU B 1 244 ? -2.498 -20.656 -29.562 1 88.38 244 LEU B O 1
ATOM 6536 N N . VAL B 1 245 ? -3.018 -22.531 -30.656 1 83.75 245 VAL B N 1
ATOM 6537 C CA . VAL B 1 245 ? -2.139 -22.297 -31.797 1 83.75 245 VAL B CA 1
ATOM 6538 C C . VAL B 1 245 ? -2.967 -22.188 -33.062 1 83.75 245 VAL B C 1
ATOM 6540 O O . VAL B 1 245 ? -3.645 -23.156 -33.469 1 83.75 245 VAL B O 1
ATOM 6543 N N . ASN B 1 246 ? -2.873 -21.047 -33.75 1 83.56 246 ASN B N 1
ATOM 6544 C CA . ASN B 1 246 ? -3.668 -20.828 -34.969 1 83.56 246 ASN B CA 1
ATOM 6545 C C . ASN B 1 246 ? -5.129 -21.219 -34.75 1 83.56 246 ASN B C 1
ATOM 6547 O O . ASN B 1 246 ? -5.691 -22 -35.5 1 83.56 246 ASN B O 1
ATOM 6551 N N . ASP B 1 247 ? -5.633 -20.875 -33.625 1 87.56 247 ASP B N 1
ATOM 6552 C CA . ASP B 1 247 ? -7.035 -21.016 -33.25 1 87.56 247 ASP B CA 1
ATOM 6553 C C . ASP B 1 247 ? -7.402 -22.484 -33.031 1 87.56 247 ASP B C 1
ATOM 6555 O O . ASP B 1 247 ? -8.562 -22.859 -33.219 1 87.56 247 ASP B O 1
ATOM 6559 N N . THR B 1 248 ? -6.422 -23.234 -32.844 1 91 248 THR B N 1
ATOM 6560 C CA . THR B 1 248 ? -6.629 -24.641 -32.531 1 91 248 THR B CA 1
ATOM 6561 C C . THR B 1 248 ? -6.012 -25 -31.203 1 91 248 THR B C 1
ATOM 6563 O O . THR B 1 248 ? -4.879 -24.625 -30.906 1 91 248 THR B O 1
ATOM 6566 N N . LEU B 1 249 ? -6.785 -25.797 -30.406 1 93.06 249 LEU B N 1
ATOM 6567 C CA . LEU B 1 249 ? -6.262 -26.266 -29.141 1 93.06 249 LEU B CA 1
ATOM 6568 C C . LEU B 1 249 ? -5.32 -27.453 -29.344 1 93.06 249 LEU B C 1
ATOM 6570 O O . LEU B 1 249 ? -5.691 -28.438 -29.984 1 93.06 249 LEU B O 1
ATOM 6574 N N . VAL B 1 250 ? -4.121 -27.266 -28.828 1 89.44 250 VAL B N 1
ATOM 6575 C CA . VAL B 1 250 ? -3.133 -28.344 -28.922 1 89.44 250 VAL B CA 1
ATOM 6576 C C . VAL B 1 250 ? -2.582 -28.641 -27.531 1 89.44 250 VAL B C 1
ATOM 6578 O O . VAL B 1 250 ? -2.553 -27.766 -26.656 1 89.44 250 VAL B O 1
ATOM 6581 N N . ASP B 1 251 ? -2.15 -29.906 -27.328 1 85.44 251 ASP B N 1
ATOM 6582 C CA . ASP B 1 251 ? -1.542 -30.281 -26.047 1 85.44 251 ASP B CA 1
ATOM 6583 C C . ASP B 1 251 ? -0.322 -29.422 -25.75 1 85.44 251 ASP B C 1
ATOM 6585 O O . ASP B 1 251 ? 0.525 -29.203 -26.609 1 85.44 251 ASP B O 1
ATOM 6589 N N . SER B 1 252 ? -0.317 -28.953 -24.484 1 80.62 252 SER B N 1
ATOM 6590 C CA . SER B 1 252 ? 0.865 -28.188 -24.078 1 80.62 252 SER B CA 1
ATOM 6591 C C . SER B 1 252 ? 2.061 -29.109 -23.859 1 80.62 252 SER B C 1
ATOM 6593 O O . SER B 1 252 ? 1.892 -30.312 -23.609 1 80.62 252 SER B O 1
ATOM 6595 N N . ASP B 1 253 ? 3.219 -28.453 -23.891 1 68.94 253 ASP B N 1
ATOM 6596 C CA . ASP B 1 253 ? 4.449 -29.219 -23.703 1 68.94 253 ASP B CA 1
ATOM 6597 C C . ASP B 1 253 ? 4.559 -29.734 -22.266 1 68.94 253 ASP B C 1
ATOM 6599 O O . ASP B 1 253 ? 4.328 -28.984 -21.312 1 68.94 253 ASP B O 1
ATOM 6603 N N . GLN B 1 254 ? 4.922 -30.969 -22.156 1 64.62 254 GLN B N 1
ATOM 6604 C CA . GLN B 1 254 ? 4.965 -31.672 -20.875 1 64.62 254 GLN B CA 1
ATOM 6605 C C . GLN B 1 254 ? 6.168 -31.234 -20.047 1 64.62 254 GLN B C 1
ATOM 6607 O O . GLN B 1 254 ? 6.238 -31.5 -18.844 1 64.62 254 GLN B O 1
ATOM 6612 N N . PHE B 1 255 ? 7.066 -30.594 -20.719 1 62.38 255 PHE B N 1
ATOM 6613 C CA . PHE B 1 255 ? 8.297 -30.188 -20.047 1 62.38 255 PHE B CA 1
ATOM 6614 C C . PHE B 1 255 ? 7.988 -29.297 -18.844 1 62.38 255 PHE B C 1
ATOM 6616 O O . PHE B 1 255 ? 8.766 -29.234 -17.891 1 62.38 255 PHE B O 1
ATOM 6623 N N . VAL B 1 256 ? 6.797 -28.875 -18.797 1 58.84 256 VAL B N 1
ATOM 6624 C CA . VAL B 1 256 ? 6.371 -27.953 -17.75 1 58.84 256 VAL B CA 1
ATOM 6625 C C . VAL B 1 256 ? 6.293 -28.688 -16.406 1 58.84 256 VAL B C 1
ATOM 6627 O O . VAL B 1 256 ? 6.512 -28.078 -15.352 1 58.84 256 VAL B O 1
ATOM 6630 N N . TYR B 1 257 ? 6.238 -29.844 -16.469 1 62.53 257 TYR B N 1
ATOM 6631 C CA . TYR B 1 257 ? 6.023 -30.656 -15.266 1 62.53 257 TYR B CA 1
ATOM 6632 C C . TYR B 1 257 ? 7.344 -30.969 -14.57 1 62.53 257 TYR B C 1
ATOM 6634 O O . TYR B 1 257 ? 7.359 -31.5 -13.461 1 62.53 257 TYR B O 1
ATOM 6642 N N . LYS B 1 258 ? 8.359 -30.562 -15.156 1 62.28 258 LYS B N 1
ATOM 6643 C CA . LYS B 1 258 ? 9.656 -30.938 -14.602 1 62.28 258 LYS B CA 1
ATOM 6644 C C . LYS B 1 258 ? 10.211 -29.828 -13.711 1 62.28 258 LYS B C 1
ATOM 6646 O O . LYS B 1 258 ? 11.328 -29.938 -13.203 1 62.28 258 LYS B O 1
ATOM 6651 N N . VAL B 1 259 ? 9.461 -28.906 -13.469 1 61.25 259 VAL B N 1
ATOM 6652 C CA . VAL B 1 259 ? 9.984 -27.797 -12.672 1 61.25 259 VAL B CA 1
ATOM 6653 C C . VAL B 1 259 ? 9.641 -28.031 -11.203 1 61.25 259 VAL B C 1
ATOM 6655 O O . VAL B 1 259 ? 8.633 -27.516 -10.711 1 61.25 259 VAL B O 1
ATOM 6658 N N . HIS B 1 260 ? 10.438 -28.844 -10.492 1 62.03 260 HIS B N 1
ATOM 6659 C CA . HIS B 1 260 ? 10.07 -29.266 -9.148 1 62.03 260 HIS B CA 1
ATOM 6660 C C . HIS B 1 260 ? 10.484 -28.219 -8.117 1 62.03 260 HIS B C 1
ATOM 6662 O O . HIS B 1 260 ? 9.805 -28.031 -7.105 1 62.03 260 HIS B O 1
ATOM 6668 N N . MET B 1 261 ? 11.539 -27.5 -8.305 1 75.19 261 MET B N 1
ATOM 6669 C CA . MET B 1 261 ? 12.047 -26.594 -7.277 1 75.19 261 MET B CA 1
ATOM 6670 C C . MET B 1 261 ? 11.094 -25.422 -7.055 1 75.19 261 MET B C 1
ATOM 6672 O O . MET B 1 261 ? 11.117 -24.797 -5.996 1 75.19 261 MET B O 1
ATOM 6676 N N . ILE B 1 262 ? 10.102 -25.297 -7.848 1 81.5 262 ILE B N 1
ATOM 6677 C CA . ILE B 1 262 ? 9.305 -24.078 -7.836 1 81.5 262 ILE B CA 1
ATOM 6678 C C . ILE B 1 262 ? 7.996 -24.328 -7.086 1 81.5 262 ILE B C 1
ATOM 6680 O O . ILE B 1 262 ? 7.164 -23.422 -6.961 1 81.5 262 ILE B O 1
ATOM 6684 N N . SER B 1 263 ? 7.781 -25.516 -6.484 1 89.56 263 SER B N 1
ATOM 6685 C CA . SER B 1 263 ? 6.508 -25.906 -5.891 1 89.56 263 SER B CA 1
ATOM 6686 C C . SER B 1 263 ? 6.043 -24.891 -4.852 1 89.56 263 SER B C 1
ATOM 6688 O O . SER B 1 263 ? 4.855 -24.562 -4.789 1 89.56 263 SER B O 1
ATOM 6690 N N . PRO B 1 264 ? 6.945 -24.312 -4.082 1 94.31 264 PRO B N 1
ATOM 6691 C CA . PRO B 1 264 ? 6.492 -23.344 -3.086 1 94.31 264 PRO B CA 1
ATOM 6692 C C . PRO B 1 264 ? 5.883 -22.094 -3.715 1 94.31 264 PRO B C 1
ATOM 6694 O O . PRO B 1 264 ? 5.102 -21.391 -3.068 1 94.31 264 PRO B O 1
ATOM 6697 N N . ALA B 1 265 ? 6.23 -21.812 -4.961 1 92.44 265 ALA B N 1
ATOM 6698 C CA . ALA B 1 265 ? 5.727 -20.625 -5.652 1 92.44 265 ALA B CA 1
ATOM 6699 C C . ALA B 1 265 ? 4.441 -20.938 -6.418 1 92.44 265 ALA B C 1
ATOM 6701 O O . ALA B 1 265 ? 3.699 -20.031 -6.797 1 92.44 265 ALA B O 1
ATOM 6702 N N . GLY B 1 266 ? 4.152 -22.219 -6.723 1 90.06 266 GLY B N 1
ATOM 6703 C CA . GLY B 1 266 ? 2.961 -22.5 -7.504 1 90.06 266 GLY B CA 1
ATOM 6704 C C . GLY B 1 266 ? 2.879 -23.953 -7.961 1 90.06 266 GLY B C 1
ATOM 6705 O O . GLY B 1 266 ? 2.471 -24.234 -9.094 1 90.06 266 GLY B O 1
ATOM 6706 N N . GLY B 1 267 ? 3.094 -24.953 -7.184 1 89.06 267 GLY B N 1
ATOM 6707 C CA . GLY B 1 267 ? 3.145 -26.312 -7.688 1 89.06 267 GLY B CA 1
ATOM 6708 C C . GLY B 1 267 ? 1.956 -27.156 -7.258 1 89.06 267 GLY B C 1
ATOM 6709 O O . GLY B 1 267 ? 1.814 -28.312 -7.68 1 89.06 267 GLY B O 1
ATOM 6710 N N . VAL B 1 268 ? 1.011 -26.547 -6.539 1 95.44 268 VAL B N 1
ATOM 6711 C CA . VAL B 1 268 ? -0.085 -27.328 -5.984 1 95.44 268 VAL B CA 1
ATOM 6712 C C . VAL B 1 268 ? -1.185 -27.5 -7.031 1 95.44 268 VAL B C 1
ATOM 6714 O O . VAL B 1 268 ? -1.568 -26.531 -7.695 1 95.44 268 VAL B O 1
ATOM 6717 N N . CYS B 1 269 ? -1.62 -28.734 -7.199 1 96.06 269 CYS B N 1
ATOM 6718 C CA . CYS B 1 269 ? -2.754 -29.094 -8.039 1 96.06 269 CYS B CA 1
ATOM 6719 C C . CYS B 1 269 ? -3.795 -29.875 -7.246 1 96.06 269 CYS B C 1
ATOM 6721 O O . CYS B 1 269 ? -3.449 -30.688 -6.383 1 96.06 269 CYS B O 1
ATOM 6723 N N . ALA B 1 270 ? -5.027 -29.609 -7.508 1 98.5 270 ALA B N 1
ATOM 6724 C CA . ALA B 1 270 ? -6.105 -30.297 -6.797 1 98.5 270 ALA B CA 1
ATOM 6725 C C . ALA B 1 270 ? -7.418 -30.188 -7.57 1 98.5 270 ALA B C 1
ATOM 6727 O O . ALA B 1 270 ? -7.508 -29.484 -8.57 1 98.5 270 ALA B O 1
ATOM 6728 N N . SER B 1 271 ? -8.398 -30.984 -7.133 1 98.69 271 SER B N 1
ATOM 6729 C CA . SER B 1 271 ? -9.75 -30.891 -7.691 1 98.69 271 SER B CA 1
ATOM 6730 C C . SER B 1 271 ? -10.523 -29.734 -7.078 1 98.69 271 SER B C 1
ATOM 6732 O O . SER B 1 271 ? -10.117 -29.188 -6.051 1 98.69 271 SER B O 1
ATOM 6734 N N . ALA B 1 272 ? -11.617 -29.391 -7.797 1 98.75 272 ALA B N 1
ATOM 6735 C CA . ALA B 1 272 ? -12.492 -28.359 -7.258 1 98.75 272 ALA B CA 1
ATOM 6736 C C . ALA B 1 272 ? -13.016 -28.75 -5.879 1 98.75 272 ALA B C 1
ATOM 6738 O O . ALA B 1 272 ? -13.141 -27.906 -4.992 1 98.75 272 ALA B O 1
ATOM 6739 N N . ASP B 1 273 ? -13.281 -29.969 -5.703 1 98.62 273 ASP B N 1
ATOM 6740 C CA . ASP B 1 273 ? -13.758 -30.453 -4.406 1 98.62 273 ASP B CA 1
ATOM 6741 C C . ASP B 1 273 ? -12.703 -30.234 -3.322 1 98.62 273 ASP B C 1
ATOM 6743 O O . ASP B 1 273 ? -13.008 -29.766 -2.23 1 98.62 273 ASP B O 1
ATOM 6747 N N . ASP B 1 274 ? -11.516 -30.641 -3.604 1 98.69 274 ASP B N 1
ATOM 6748 C CA . ASP B 1 274 ? -10.43 -30.469 -2.645 1 98.69 274 ASP B CA 1
ATOM 6749 C C . ASP B 1 274 ? -10.172 -28.984 -2.381 1 98.69 274 ASP B C 1
ATOM 6751 O O . ASP B 1 274 ? -9.922 -28.578 -1.242 1 98.69 274 ASP B O 1
ATOM 6755 N N . TYR B 1 275 ? -10.227 -28.156 -3.418 1 98.88 275 TYR B N 1
ATOM 6756 C CA . TYR B 1 275 ? -10.055 -26.719 -3.238 1 98.88 275 TYR B CA 1
ATOM 6757 C C . TYR B 1 275 ? -11.148 -26.156 -2.344 1 98.88 275 TYR B C 1
ATOM 6759 O O . TYR B 1 275 ? -10.906 -25.203 -1.586 1 98.88 275 TYR B O 1
ATOM 6767 N N . SER B 1 276 ? -12.375 -26.688 -2.416 1 98.44 276 SER B N 1
ATOM 6768 C CA . SER B 1 276 ? -13.438 -26.219 -1.534 1 98.44 276 SER B CA 1
ATOM 6769 C C . SER B 1 276 ? -13.125 -26.531 -0.075 1 98.44 276 SER B C 1
ATOM 6771 O O . SER B 1 276 ? -13.469 -25.75 0.818 1 98.44 276 SER B O 1
ATOM 6773 N N . LYS B 1 277 ? -12.461 -27.656 0.182 1 98.19 277 LYS B N 1
ATOM 6774 C CA . LYS B 1 277 ? -12.016 -27.984 1.533 1 98.19 277 LYS B CA 1
ATOM 6775 C C . LYS B 1 277 ? -10.961 -26.984 2.021 1 98.19 277 LYS B C 1
ATOM 6777 O O . LYS B 1 277 ? -10.992 -26.562 3.178 1 98.19 277 LYS B O 1
ATOM 6782 N N . TRP B 1 278 ? -10.078 -26.672 1.14 1 98.56 278 TRP B N 1
ATOM 6783 C CA . TRP B 1 278 ? -9.039 -25.688 1.416 1 98.56 278 TRP B CA 1
ATOM 6784 C C . TRP B 1 278 ? -9.656 -24.328 1.764 1 98.56 278 TRP B C 1
ATOM 6786 O O . TRP B 1 278 ? -9.297 -23.719 2.773 1 98.56 278 TRP B O 1
ATOM 6796 N N . LEU B 1 279 ? -10.609 -23.875 0.97 1 98.5 279 LEU B N 1
ATOM 6797 C CA . LEU B 1 279 ? -11.281 -22.609 1.208 1 98.5 279 LEU B CA 1
ATOM 6798 C C . LEU B 1 279 ? -12.016 -22.625 2.543 1 98.5 279 LEU B C 1
ATOM 6800 O O . LEU B 1 279 ? -12.008 -21.641 3.277 1 98.5 279 LEU B O 1
ATOM 6804 N N . HIS B 1 280 ? -12.641 -23.719 2.812 1 97.62 280 HIS B N 1
ATOM 6805 C CA . HIS B 1 280 ? -13.352 -23.859 4.078 1 97.62 280 HIS B CA 1
ATOM 6806 C C . HIS B 1 280 ? -12.406 -23.719 5.262 1 97.62 280 HIS B C 1
ATOM 6808 O O . HIS B 1 280 ? -12.727 -23.047 6.246 1 97.62 280 HIS B O 1
ATOM 6814 N N . PHE B 1 281 ? -11.32 -24.328 5.18 1 97.88 281 PHE B N 1
ATOM 6815 C CA . PHE B 1 281 ? -10.289 -24.266 6.211 1 97.88 281 PHE B CA 1
ATOM 6816 C C . PHE B 1 281 ? -9.844 -22.812 6.426 1 97.88 281 PHE B C 1
ATOM 6818 O O . PHE B 1 281 ? -9.758 -22.344 7.562 1 97.88 281 PHE B O 1
ATOM 6825 N N . LEU B 1 282 ? -9.578 -22.094 5.324 1 98.06 282 LEU B N 1
ATOM 6826 C CA . LEU B 1 282 ? -9.141 -20.703 5.398 1 98.06 282 LEU B CA 1
ATOM 6827 C C . LEU B 1 282 ? -10.195 -19.828 6.07 1 98.06 282 LEU B C 1
ATOM 6829 O O . LEU B 1 282 ? -9.867 -18.953 6.875 1 98.06 282 LEU B O 1
ATOM 6833 N N . LEU B 1 283 ? -11.445 -20.047 5.801 1 97.44 283 LEU B N 1
ATOM 6834 C CA . LEU B 1 283 ? -12.547 -19.219 6.285 1 97.44 283 LEU B CA 1
ATOM 6835 C C . LEU B 1 283 ? -12.938 -19.609 7.707 1 97.44 283 LEU B C 1
ATOM 6837 O O . LEU B 1 283 ? -13.656 -18.875 8.383 1 97.44 283 LEU B O 1
ATOM 6841 N N . ASN B 1 284 ? -12.438 -20.75 8.117 1 96.06 284 ASN B N 1
ATOM 6842 C CA . ASN B 1 284 ? -12.789 -21.266 9.438 1 96.06 284 ASN B CA 1
ATOM 6843 C C . ASN B 1 284 ? -11.648 -21.078 10.43 1 96.06 284 ASN B C 1
ATOM 6845 O O . ASN B 1 284 ? -11.43 -21.922 11.305 1 96.06 284 ASN B O 1
ATOM 6849 N N . ASP B 1 285 ? -10.852 -20.078 10.281 1 95.12 285 ASP B N 1
ATOM 6850 C CA . ASP B 1 285 ? -9.812 -19.672 11.227 1 95.12 285 ASP B CA 1
ATOM 6851 C C . ASP B 1 285 ? -8.805 -20.797 11.445 1 95.12 285 ASP B C 1
ATOM 6853 O O . ASP B 1 285 ? -8.484 -21.141 12.594 1 95.12 285 ASP B O 1
ATOM 6857 N N . ALA B 1 286 ? -8.469 -21.516 10.406 1 96.44 286 ALA B N 1
ATOM 6858 C CA . ALA B 1 286 ? -7.441 -22.547 10.375 1 96.44 286 ALA B CA 1
ATOM 6859 C C . ALA B 1 286 ? -7.863 -23.766 11.203 1 96.44 286 ALA B C 1
ATOM 6861 O O . ALA B 1 286 ? -7.023 -24.406 11.836 1 96.44 286 ALA B O 1
ATOM 6862 N N . LYS B 1 287 ? -9.125 -24 11.227 1 94.94 287 LYS B N 1
ATOM 6863 C CA . LYS B 1 287 ? -9.633 -25.172 11.945 1 94.94 287 LYS B CA 1
ATOM 6864 C C . LYS B 1 287 ? -9.953 -26.312 10.984 1 94.94 287 LYS B C 1
ATOM 6866 O O . LYS B 1 287 ? -10.484 -26.078 9.891 1 94.94 287 LYS B O 1
ATOM 6871 N N . THR B 1 288 ? -9.648 -27.5 11.375 1 92 288 THR B N 1
ATOM 6872 C CA . THR B 1 288 ? -10.008 -28.703 10.633 1 92 288 THR B CA 1
ATOM 6873 C C . THR B 1 288 ? -11.492 -29.016 10.789 1 92 288 THR B C 1
ATOM 6875 O O . THR B 1 288 ? -12.18 -28.391 11.602 1 92 288 THR B O 1
ATOM 6878 N N . PRO B 1 289 ? -11.938 -29.938 9.961 1 84.69 289 PRO B N 1
ATOM 6879 C CA . PRO B 1 289 ? -13.352 -30.297 10.086 1 84.69 289 PRO B CA 1
ATOM 6880 C C . PRO B 1 289 ? -13.711 -30.781 11.492 1 84.69 289 PRO B C 1
ATOM 6882 O O . PRO B 1 289 ? -14.852 -30.594 11.938 1 84.69 289 PRO B O 1
ATOM 6885 N N . ASN B 1 290 ? -12.781 -31.234 12.227 1 89.38 290 ASN B N 1
ATOM 6886 C CA . ASN B 1 290 ? -13.031 -31.703 13.586 1 89.38 290 ASN B CA 1
ATOM 6887 C C . ASN B 1 290 ? -12.883 -30.578 14.609 1 89.38 290 ASN B C 1
ATOM 6889 O O . ASN B 1 290 ? -12.969 -30.812 15.812 1 89.38 290 ASN B O 1
ATOM 6893 N N . GLY B 1 291 ? -12.555 -29.406 14.164 1 90.69 291 GLY B N 1
ATOM 6894 C CA . GLY B 1 291 ? -12.555 -28.219 15.023 1 90.69 291 GLY B CA 1
ATOM 6895 C C . GLY B 1 291 ? -11.188 -27.875 15.57 1 90.69 291 GLY B C 1
ATOM 6896 O O . GLY B 1 291 ? -11.031 -26.891 16.297 1 90.69 291 GLY B O 1
ATOM 6897 N N . LYS B 1 292 ? -10.227 -28.641 15.266 1 93 292 LYS B N 1
ATOM 6898 C CA . LYS B 1 292 ? -8.883 -28.375 15.758 1 93 292 LYS B CA 1
ATOM 6899 C C . LYS B 1 292 ? -8.234 -27.219 15.008 1 93 292 LYS B C 1
ATOM 6901 O O . LYS B 1 292 ? -8.172 -27.234 13.781 1 93 292 LYS B O 1
ATOM 6906 N N . ARG B 1 293 ? -7.738 -26.266 15.773 1 95.06 293 ARG B N 1
ATOM 6907 C CA . ARG B 1 293 ? -7.012 -25.141 15.172 1 95.06 293 ARG B CA 1
ATOM 6908 C C . ARG B 1 293 ? -5.555 -25.516 14.914 1 95.06 293 ARG B C 1
ATOM 6910 O O . ARG B 1 293 ? -4.852 -25.953 15.828 1 95.06 293 ARG B O 1
ATOM 6917 N N . LEU B 1 294 ? -5.105 -25.281 13.719 1 96.75 294 LEU B N 1
ATOM 6918 C CA . LEU B 1 294 ? -3.789 -25.766 13.32 1 96.75 294 LEU B CA 1
ATOM 6919 C C . LEU B 1 294 ? -2.752 -24.641 13.383 1 96.75 294 LEU B C 1
ATOM 6921 O O . LEU B 1 294 ? -1.549 -24.906 13.312 1 96.75 294 LEU B O 1
ATOM 6925 N N . VAL B 1 295 ? -3.195 -23.391 13.609 1 98.06 295 VAL B N 1
ATOM 6926 C CA . VAL B 1 295 ? -2.287 -22.25 13.602 1 98.06 295 VAL B CA 1
ATOM 6927 C C . VAL B 1 295 ? -2.596 -21.344 14.789 1 98.06 295 VAL B C 1
ATOM 6929 O O . VAL B 1 295 ? -3.762 -21.094 15.102 1 98.06 295 VAL B O 1
ATOM 6932 N N . ASP B 1 296 ? -1.537 -20.875 15.445 1 96.62 296 ASP B N 1
ATOM 6933 C CA . ASP B 1 296 ? -1.672 -19.875 16.516 1 96.62 296 ASP B CA 1
ATOM 6934 C C . ASP B 1 296 ? -2.441 -18.656 16.031 1 96.62 296 ASP B C 1
ATOM 6936 O O . ASP B 1 296 ? -2.252 -18.203 14.898 1 96.62 296 ASP B O 1
ATOM 6940 N N . GLY B 1 297 ? -3.258 -18.109 16.938 1 96.12 297 GLY B N 1
ATOM 6941 C CA . GLY B 1 297 ? -4.145 -17.016 16.578 1 96.12 297 GLY B CA 1
ATOM 6942 C C . GLY B 1 297 ? -3.408 -15.789 16.078 1 96.12 297 GLY B C 1
ATOM 6943 O O . GLY B 1 297 ? -3.787 -15.203 15.062 1 96.12 297 GLY B O 1
ATOM 6944 N N . SER B 1 298 ? -2.396 -15.344 16.75 1 95.5 298 SER B N 1
ATOM 6945 C CA . SER B 1 298 ? -1.658 -14.141 16.359 1 95.5 298 SER B CA 1
ATOM 6946 C C . SER B 1 298 ? -0.934 -14.344 15.031 1 95.5 298 SER B C 1
ATOM 6948 O O . SER B 1 298 ? -0.86 -13.43 14.211 1 95.5 298 SER B O 1
ATOM 6950 N N . ILE B 1 299 ? -0.404 -15.539 14.852 1 97.88 299 ILE B N 1
ATOM 6951 C CA . ILE B 1 299 ? 0.261 -15.875 13.594 1 97.88 299 ILE B CA 1
ATOM 6952 C C . ILE B 1 299 ? -0.757 -15.891 12.461 1 97.88 299 ILE B C 1
ATOM 6954 O O . ILE B 1 299 ? -0.501 -15.352 11.383 1 97.88 299 ILE B O 1
ATOM 6958 N N . TRP B 1 300 ? -1.928 -16.469 12.742 1 97.94 300 TRP B N 1
ATOM 6959 C CA . TRP B 1 300 ? -2.988 -16.547 11.75 1 97.94 300 TRP B CA 1
ATOM 6960 C C . TRP B 1 300 ? -3.467 -15.156 11.344 1 97.94 300 TRP B C 1
ATOM 6962 O O . TRP B 1 300 ? -3.582 -14.852 10.156 1 97.94 300 TRP B O 1
ATOM 6972 N N . GLU B 1 301 ? -3.672 -14.32 12.289 1 96.25 301 GLU B N 1
ATOM 6973 C CA . GLU B 1 301 ? -4.141 -12.961 12.023 1 96.25 301 GLU B CA 1
ATOM 6974 C C . GLU B 1 301 ? -3.113 -12.172 11.211 1 96.25 301 GLU B C 1
ATOM 6976 O O . GLU B 1 301 ? -3.477 -11.359 10.359 1 96.25 301 GLU B O 1
ATOM 6981 N N . GLY B 1 302 ? -1.879 -12.43 11.477 1 96.56 302 GLY B N 1
ATOM 6982 C CA . GLY B 1 302 ? -0.804 -11.727 10.797 1 96.56 302 GLY B CA 1
ATOM 6983 C C . GLY B 1 302 ? -0.759 -12.016 9.305 1 96.56 302 GLY B C 1
ATOM 6984 O O . GLY B 1 302 ? -0.273 -11.195 8.523 1 96.56 302 GLY B O 1
ATOM 6985 N N . MET B 1 303 ? -1.304 -13.102 8.875 1 96.5 303 MET B N 1
ATOM 6986 C CA . MET B 1 303 ? -1.268 -13.523 7.473 1 96.5 303 MET B CA 1
ATOM 6987 C C . MET B 1 303 ? -2.127 -12.602 6.609 1 96.5 303 MET B C 1
ATOM 6989 O O . MET B 1 303 ? -1.841 -12.406 5.43 1 96.5 303 MET B O 1
ATOM 6993 N N . TRP B 1 304 ? -3.102 -12.039 7.254 1 95.94 304 TRP B N 1
ATOM 6994 C CA . TRP B 1 304 ? -4.129 -11.336 6.488 1 95.94 304 TRP B CA 1
ATOM 6995 C C . TRP B 1 304 ? -3.846 -9.844 6.441 1 95.94 304 TRP B C 1
ATOM 6997 O O . TRP B 1 304 ? -4.492 -9.102 5.688 1 95.94 304 TRP B O 1
ATOM 7007 N N . LYS B 1 305 ? -2.855 -9.398 7.109 1 95.5 305 LYS B N 1
ATOM 7008 C CA . LYS B 1 305 ? -2.553 -7.973 7.188 1 95.5 305 LYS B CA 1
ATOM 7009 C C . LYS B 1 305 ? -1.772 -7.504 5.961 1 95.5 305 LYS B C 1
ATOM 7011 O O . LYS B 1 305 ? -0.759 -8.109 5.598 1 95.5 305 LYS B O 1
ATOM 7016 N N . GLY B 1 306 ? -2.326 -6.426 5.309 1 95.69 306 GLY B N 1
ATOM 7017 C CA . GLY B 1 306 ? -1.562 -5.82 4.23 1 95.69 306 GLY B CA 1
ATOM 7018 C C . GLY B 1 306 ? -0.219 -5.277 4.684 1 95.69 306 GLY B C 1
ATOM 7019 O O . GLY B 1 306 ? -0.11 -4.703 5.77 1 95.69 306 GLY B O 1
ATOM 7020 N N . ARG B 1 307 ? 0.81 -5.52 3.834 1 95.94 307 ARG B N 1
ATOM 7021 C CA . ARG B 1 307 ? 2.156 -5.125 4.23 1 95.94 307 ARG B CA 1
ATOM 7022 C C . ARG B 1 307 ? 2.801 -4.234 3.174 1 95.94 307 ARG B C 1
ATOM 7024 O O . ARG B 1 307 ? 3.611 -3.363 3.496 1 95.94 307 ARG B O 1
ATOM 7031 N N . GLN B 1 308 ? 2.561 -4.504 1.95 1 96.94 308 GLN B N 1
ATOM 7032 C CA . GLN B 1 308 ? 3.266 -3.846 0.855 1 96.94 308 GLN B CA 1
ATOM 7033 C C . GLN B 1 308 ? 2.285 -3.287 -0.173 1 96.94 308 GLN B C 1
ATOM 7035 O O . GLN B 1 308 ? 1.409 -4.008 -0.658 1 96.94 308 GLN B O 1
ATOM 7040 N N . TYR B 1 309 ? 2.393 -1.949 -0.461 1 96.94 309 TYR B N 1
ATOM 7041 C CA . TYR B 1 309 ? 1.646 -1.379 -1.576 1 96.94 309 TYR B CA 1
ATOM 7042 C C . TYR B 1 309 ? 2.035 -2.043 -2.891 1 96.94 309 TYR B C 1
ATOM 7044 O O . TYR B 1 309 ? 3.223 -2.203 -3.186 1 96.94 309 TYR B O 1
ATOM 7052 N N . ILE B 1 310 ? 1.088 -2.43 -3.703 1 96.69 310 ILE B N 1
ATOM 7053 C CA . ILE B 1 310 ? 1.394 -3.268 -4.855 1 96.69 310 ILE B CA 1
ATOM 7054 C C . ILE B 1 310 ? 1.798 -2.389 -6.039 1 96.69 310 ILE B C 1
ATOM 7056 O O . ILE B 1 310 ? 2.156 -2.896 -7.105 1 96.69 310 ILE B O 1
ATOM 7060 N N . GLY B 1 311 ? 1.818 -1.059 -5.887 1 93.69 311 GLY B N 1
ATOM 7061 C CA . GLY B 1 311 ? 2.215 -0.153 -6.953 1 93.69 311 GLY B CA 1
ATOM 7062 C C . GLY B 1 311 ? 1.054 0.291 -7.82 1 93.69 311 GLY B C 1
ATOM 7063 O O . GLY B 1 311 ? 0.048 -0.414 -7.93 1 93.69 311 GLY B O 1
ATOM 7064 N N . ASP B 1 312 ? 1.206 1.401 -8.469 1 89.5 312 ASP B N 1
ATOM 7065 C CA . ASP B 1 312 ? 0.125 2.031 -9.219 1 89.5 312 ASP B CA 1
ATOM 7066 C C . ASP B 1 312 ? -0.29 1.172 -10.414 1 89.5 312 ASP B C 1
ATOM 7068 O O . ASP B 1 312 ? -1.479 1.058 -10.719 1 89.5 312 ASP B O 1
ATOM 7072 N N . VAL B 1 313 ? 0.667 0.542 -11.008 1 86.94 313 VAL B N 1
ATOM 7073 C CA . VAL B 1 313 ? 0.393 -0.24 -12.211 1 86.94 313 VAL B CA 1
ATOM 7074 C C . VAL B 1 313 ? -0.445 -1.465 -11.844 1 86.94 313 VAL B C 1
ATOM 7076 O O . VAL B 1 313 ? -1.474 -1.728 -12.477 1 86.94 313 VAL B O 1
ATOM 7079 N N . MET B 1 314 ? -0.015 -2.186 -10.82 1 91.12 314 MET B N 1
ATOM 7080 C CA . MET B 1 314 ? -0.757 -3.367 -10.391 1 91.12 314 MET B CA 1
ATOM 7081 C C . MET B 1 314 ? -2.127 -2.98 -9.844 1 91.12 314 MET B C 1
ATOM 7083 O O . MET B 1 314 ? -3.111 -3.686 -10.07 1 91.12 314 MET B O 1
ATOM 7087 N N . THR B 1 315 ? -2.168 -1.883 -9.125 1 91.69 315 THR B N 1
ATOM 7088 C CA . THR B 1 315 ? -3.441 -1.397 -8.602 1 91.69 315 THR B CA 1
ATOM 7089 C C . THR B 1 315 ? -4.426 -1.128 -9.734 1 91.69 315 THR B C 1
ATOM 7091 O O . THR B 1 315 ? -5.57 -1.578 -9.688 1 91.69 315 THR B O 1
ATOM 7094 N N . ARG B 1 316 ? -3.994 -0.488 -10.766 1 87.06 316 ARG B N 1
ATOM 7095 C CA . ARG B 1 316 ? -4.867 -0.162 -11.891 1 87.06 316 ARG B CA 1
ATOM 7096 C C . ARG B 1 316 ? -5.285 -1.422 -12.641 1 87.06 316 ARG B C 1
ATOM 7098 O O . ARG B 1 316 ? -6.41 -1.51 -13.133 1 87.06 316 ARG B O 1
ATOM 7105 N N . SER B 1 317 ? -4.383 -2.385 -12.656 1 89.31 317 SER B N 1
ATOM 7106 C CA . SER B 1 317 ? -4.621 -3.596 -13.43 1 89.31 317 SER B CA 1
ATOM 7107 C C . SER B 1 317 ? -5.668 -4.484 -12.766 1 89.31 317 SER B C 1
ATOM 7109 O O . SER B 1 317 ? -6.387 -5.223 -13.438 1 89.31 317 SER B O 1
ATOM 7111 N N . PHE B 1 318 ? -5.793 -4.402 -11.484 1 93.56 318 PHE B N 1
ATOM 7112 C CA . PHE B 1 318 ? -6.676 -5.332 -10.789 1 93.56 318 PHE B CA 1
ATOM 7113 C C . PHE B 1 318 ? -7.789 -4.582 -10.07 1 93.56 318 PHE B C 1
ATOM 7115 O O . PHE B 1 318 ? -8.383 -5.102 -9.125 1 93.56 318 PHE B O 1
ATOM 7122 N N . SER B 1 319 ? -8.055 -3.35 -10.5 1 94.81 319 SER B N 1
ATOM 7123 C CA . SER B 1 319 ? -9.141 -2.561 -9.93 1 94.81 319 SER B CA 1
ATOM 7124 C C . SER B 1 319 ? -10.25 -2.334 -10.953 1 94.81 319 SER B C 1
ATOM 7126 O O . SER B 1 319 ? -10.039 -2.506 -12.148 1 94.81 319 SER B O 1
ATOM 7128 N N . LEU B 1 320 ? -11.43 -2.154 -10.492 1 95.31 320 LEU B N 1
ATOM 7129 C CA . LEU B 1 320 ? -12.578 -1.718 -11.281 1 95.31 320 LEU B CA 1
ATOM 7130 C C . LEU B 1 320 ? -12.938 -0.271 -10.961 1 95.31 320 LEU B C 1
ATOM 7132 O O . LEU B 1 320 ? -13.352 0.038 -9.836 1 95.31 320 LEU B O 1
ATOM 7136 N N . TYR B 1 321 ? -12.758 0.552 -11.891 1 90.5 321 TYR B N 1
ATOM 7137 C CA . TYR B 1 321 ? -13.07 1.968 -11.734 1 90.5 321 TYR B CA 1
ATOM 7138 C C . TYR B 1 321 ? -13.992 2.447 -12.859 1 90.5 321 TYR B C 1
ATOM 7140 O O . TYR B 1 321 ? -14.32 1.683 -13.766 1 90.5 321 TYR B O 1
ATOM 7148 N N . LYS B 1 322 ? -14.461 3.77 -12.766 1 87.12 322 LYS B N 1
ATOM 7149 C CA . LYS B 1 322 ? -15.242 4.352 -13.852 1 87.12 322 LYS B CA 1
ATOM 7150 C C . LYS B 1 322 ? -14.523 4.18 -15.188 1 87.12 322 LYS B C 1
ATOM 7152 O O . LYS B 1 322 ? -13.305 4.312 -15.266 1 87.12 322 LYS B O 1
ATOM 7157 N N . PRO B 1 323 ? -15.281 3.697 -16.188 1 89.06 323 PRO B N 1
ATOM 7158 C CA . PRO B 1 323 ? -16.734 3.783 -16.359 1 89.06 323 PRO B CA 1
ATOM 7159 C C . PRO B 1 323 ? -17.453 2.506 -15.938 1 89.06 323 PRO B C 1
ATOM 7161 O O . PRO B 1 323 ? -18.672 2.396 -16.109 1 89.06 323 PRO B O 1
ATOM 7164 N N . LEU B 1 324 ? -16.766 1.545 -15.422 1 92.06 324 LEU B N 1
ATOM 7165 C CA . LEU B 1 324 ? -17.453 0.354 -14.93 1 92.06 324 LEU B CA 1
ATOM 7166 C C . LEU B 1 324 ? -18.453 0.717 -13.828 1 92.06 324 LEU B C 1
ATOM 7168 O O . LEU B 1 324 ? -18.266 1.702 -13.117 1 92.06 324 LEU B O 1
ATOM 7172 N N . PRO B 1 325 ? -19.531 0.012 -13.742 1 91.62 325 PRO B N 1
ATOM 7173 C CA . PRO B 1 325 ? -20.625 0.411 -12.859 1 91.62 325 PRO B CA 1
ATOM 7174 C C . PRO B 1 325 ? -20.344 0.088 -11.391 1 91.62 325 PRO B C 1
ATOM 7176 O O . PRO B 1 325 ? -21.109 0.49 -10.508 1 91.62 325 PRO B O 1
ATOM 7179 N N . VAL B 1 326 ? -19.297 -0.698 -11.078 1 94 326 VAL B N 1
ATOM 7180 C CA . VAL B 1 326 ? -18.938 -1.029 -9.703 1 94 326 VAL B CA 1
ATOM 7181 C C . VAL B 1 326 ? -17.469 -0.653 -9.453 1 94 326 VAL B C 1
ATOM 7183 O O . VAL B 1 326 ? -16.734 -0.36 -10.391 1 94 326 VAL B O 1
ATOM 7186 N N . THR B 1 327 ? -17.141 -0.564 -8.148 1 94 327 THR B N 1
ATOM 7187 C CA . THR B 1 327 ? -15.773 -0.209 -7.805 1 94 327 THR B CA 1
ATOM 7188 C C . THR B 1 327 ? -15.078 -1.365 -7.09 1 94 327 THR B C 1
ATOM 7190 O O . THR B 1 327 ? -15.68 -2.031 -6.242 1 94 327 THR B O 1
ATOM 7193 N N . MET B 1 328 ? -13.891 -1.665 -7.531 1 95.81 328 MET B N 1
ATOM 7194 C CA . MET B 1 328 ? -12.93 -2.533 -6.852 1 95.81 328 MET B CA 1
ATOM 7195 C C . MET B 1 328 ? -11.562 -1.872 -6.773 1 95.81 328 MET B C 1
ATOM 7197 O O . MET B 1 328 ? -11.086 -1.291 -7.75 1 95.81 328 MET B O 1
ATOM 7201 N N . SER B 1 329 ? -11.016 -1.871 -5.602 1 94.81 329 SER B N 1
ATOM 7202 C CA . SER B 1 329 ? -9.695 -1.271 -5.434 1 94.81 329 SER B CA 1
ATOM 7203 C C . SER B 1 329 ? -8.703 -2.271 -4.852 1 94.81 329 SER B C 1
ATOM 7205 O O . SER B 1 329 ? -8.781 -2.611 -3.668 1 94.81 329 SER B O 1
ATOM 7207 N N . ALA B 1 330 ? -7.793 -2.77 -5.703 1 95.62 330 ALA B N 1
ATOM 7208 C CA . ALA B 1 330 ? -6.66 -3.551 -5.219 1 95.62 330 ALA B CA 1
ATOM 7209 C C . ALA B 1 330 ? -5.613 -2.65 -4.566 1 95.62 330 ALA B C 1
ATOM 7211 O O . ALA B 1 330 ? -5.312 -1.566 -5.07 1 95.62 330 ALA B O 1
ATOM 7212 N N . THR B 1 331 ? -5.047 -3.08 -3.434 1 93.44 331 THR B N 1
ATOM 7213 C CA . THR B 1 331 ? -4.324 -2.094 -2.637 1 93.44 331 THR B CA 1
ATOM 7214 C C . THR B 1 331 ? -2.939 -2.613 -2.26 1 93.44 331 THR B C 1
ATOM 7216 O O . THR B 1 331 ? -1.937 -1.929 -2.467 1 93.44 331 THR B O 1
ATOM 7219 N N . SER B 1 332 ? -2.883 -3.721 -1.671 1 96.81 332 SER B N 1
ATOM 7220 C CA . SER B 1 332 ? -1.646 -4.156 -1.03 1 96.81 332 SER B CA 1
ATOM 7221 C C . SER B 1 332 ? -1.47 -5.664 -1.135 1 96.81 332 SER B C 1
ATOM 7223 O O . SER B 1 332 ? -2.348 -6.363 -1.645 1 96.81 332 SER B O 1
ATOM 7225 N N . TYR B 1 333 ? -0.294 -6.062 -0.792 1 98.06 333 TYR B N 1
ATOM 7226 C CA . TYR B 1 333 ? 0.009 -7.484 -0.675 1 98.06 333 TYR B CA 1
ATOM 7227 C C . TYR B 1 333 ? 0.234 -7.879 0.78 1 98.06 333 TYR B C 1
ATOM 7229 O O . TYR B 1 333 ? 0.987 -7.215 1.499 1 98.06 333 TYR B O 1
ATOM 7237 N N . ALA B 1 334 ? -0.521 -8.852 1.219 1 98.19 334 ALA B N 1
ATOM 7238 C CA . ALA B 1 334 ? -0.319 -9.523 2.502 1 98.19 334 ALA B CA 1
ATOM 7239 C C . ALA B 1 334 ? 0.526 -10.781 2.34 1 98.19 334 ALA B C 1
ATOM 7241 O O . ALA B 1 334 ? 1.336 -10.875 1.414 1 98.19 334 ALA B O 1
ATOM 7242 N N . ILE B 1 335 ? 0.469 -11.625 3.328 1 98.44 335 ILE B N 1
ATOM 7243 C CA . ILE B 1 335 ? 1.24 -12.859 3.211 1 98.44 335 ILE B CA 1
ATOM 7244 C C . ILE B 1 335 ? 0.532 -13.82 2.26 1 98.44 335 ILE B C 1
ATOM 7246 O O . ILE B 1 335 ? -0.415 -14.508 2.652 1 98.44 335 ILE B O 1
ATOM 7250 N N . ALA B 1 336 ? 0.958 -13.82 0.999 1 98.5 336 ALA B N 1
ATOM 7251 C CA . ALA B 1 336 ? 0.539 -14.688 -0.101 1 98.5 336 ALA B CA 1
ATOM 7252 C C . ALA B 1 336 ? -0.775 -14.203 -0.708 1 98.5 336 ALA B C 1
ATOM 7254 O O . ALA B 1 336 ? -1.379 -14.898 -1.528 1 98.5 336 ALA B O 1
ATOM 7255 N N . TRP B 1 337 ? -1.244 -13.016 -0.349 1 98.5 337 TRP B N 1
ATOM 7256 C CA . TRP B 1 337 ? -2.543 -12.547 -0.824 1 98.5 337 TRP B CA 1
ATOM 7257 C C . TRP B 1 337 ? -2.473 -11.086 -1.253 1 98.5 337 TRP B C 1
ATOM 7259 O O . TRP B 1 337 ? -1.925 -10.25 -0.534 1 98.5 337 TRP B O 1
ATOM 7269 N N . PHE B 1 338 ? -3.07 -10.852 -2.447 1 98.31 338 PHE B N 1
ATOM 7270 C CA . PHE B 1 338 ? -3.428 -9.469 -2.742 1 98.31 338 PHE B CA 1
ATOM 7271 C C . PHE B 1 338 ? -4.617 -9.031 -1.897 1 98.31 338 PHE B C 1
ATOM 7273 O O . PHE B 1 338 ? -5.551 -9.805 -1.68 1 98.31 338 PHE B O 1
ATOM 7280 N N . THR B 1 339 ? -4.59 -7.785 -1.409 1 97.25 339 THR B N 1
ATOM 7281 C CA . THR B 1 339 ? -5.73 -7.246 -0.676 1 97.25 339 THR B CA 1
ATOM 7282 C C . THR B 1 339 ? -6.48 -6.223 -1.521 1 97.25 339 THR B C 1
ATOM 7284 O O . THR B 1 339 ? -5.875 -5.488 -2.305 1 97.25 339 THR B O 1
ATOM 7287 N N . ALA B 1 340 ? -7.781 -6.23 -1.396 1 96.5 340 ALA B N 1
ATOM 7288 C CA . ALA B 1 340 ? -8.641 -5.328 -2.162 1 96.5 340 ALA B CA 1
ATOM 7289 C C . ALA B 1 340 ? -9.969 -5.098 -1.451 1 96.5 340 ALA B C 1
ATOM 7291 O O . ALA B 1 340 ? -10.203 -5.637 -0.367 1 96.5 340 ALA B O 1
ATOM 7292 N N . ASN B 1 341 ? -10.703 -4.18 -1.928 1 94.81 341 ASN B N 1
ATOM 7293 C CA . ASN B 1 341 ? -12.102 -3.959 -1.59 1 94.81 341 ASN B CA 1
ATOM 7294 C C . ASN B 1 341 ? -13 -4.035 -2.824 1 94.81 341 ASN B C 1
ATOM 7296 O O . ASN B 1 341 ? -12.766 -3.332 -3.809 1 94.81 341 ASN B O 1
ATOM 7300 N N . TYR B 1 342 ? -13.875 -4.938 -2.803 1 96.94 342 TYR B N 1
ATOM 7301 C CA . TYR B 1 342 ? -14.836 -5.094 -3.887 1 96.94 342 TYR B CA 1
ATOM 7302 C C . TYR B 1 342 ? -16.219 -4.609 -3.463 1 96.94 342 TYR B C 1
ATOM 7304 O O . TYR B 1 342 ? -16.891 -5.254 -2.654 1 96.94 342 TYR B O 1
ATOM 7312 N N . ARG B 1 343 ? -16.656 -3.439 -4.016 1 94.81 343 ARG B N 1
ATOM 7313 C CA . ARG B 1 343 ? -17.969 -2.85 -3.762 1 94.81 343 ARG B CA 1
ATOM 7314 C C . ARG B 1 343 ? -18.203 -2.631 -2.27 1 94.81 343 ARG B C 1
ATOM 7316 O O . ARG B 1 343 ? -19.297 -2.848 -1.765 1 94.81 343 ARG B O 1
ATOM 7323 N N . GLY B 1 344 ? -17.141 -2.299 -1.579 1 92.38 344 GLY B N 1
ATOM 7324 C CA . GLY B 1 344 ? -17.25 -2.002 -0.16 1 92.38 344 GLY B CA 1
ATOM 7325 C C . GLY B 1 344 ? -16.969 -3.201 0.724 1 92.38 344 GLY B C 1
ATOM 7326 O O . GLY B 1 344 ? -16.953 -3.088 1.951 1 92.38 344 GLY B O 1
ATOM 7327 N N . HIS B 1 345 ? -16.719 -4.379 0.115 1 95.06 345 HIS B N 1
ATOM 7328 C CA . HIS B 1 345 ? -16.422 -5.586 0.871 1 95.06 345 HIS B CA 1
ATOM 7329 C C . HIS B 1 345 ? -14.922 -5.887 0.845 1 95.06 345 HIS B C 1
ATOM 7331 O O . HIS B 1 345 ? -14.32 -5.965 -0.227 1 95.06 345 HIS B O 1
ATOM 7337 N N . GLU B 1 346 ? -14.352 -6.035 2.068 1 94.06 346 GLU B N 1
ATOM 7338 C CA . GLU B 1 346 ? -12.953 -6.465 2.131 1 94.06 346 GLU B CA 1
ATOM 7339 C C . GLU B 1 346 ? -12.75 -7.777 1.383 1 94.06 346 GLU B C 1
ATOM 7341 O O . GLU B 1 346 ? -13.562 -8.695 1.492 1 94.06 346 GLU B O 1
ATOM 7346 N N . MET B 1 347 ? -11.695 -7.77 0.616 1 96.19 347 MET B N 1
ATOM 7347 C CA . MET B 1 347 ? -11.445 -8.883 -0.295 1 96.19 347 MET B CA 1
ATOM 7348 C C . MET B 1 347 ? -9.969 -9.258 -0.31 1 96.19 347 MET B C 1
ATOM 7350 O O . MET B 1 347 ? -9.102 -8.375 -0.269 1 96.19 347 MET B O 1
ATOM 7354 N N . MET B 1 348 ? -9.664 -10.57 -0.262 1 98.06 348 MET B N 1
ATOM 7355 C CA . MET B 1 348 ? -8.359 -11.109 -0.639 1 98.06 348 MET B CA 1
ATOM 7356 C C . MET B 1 348 ? -8.453 -11.898 -1.936 1 98.06 348 MET B C 1
ATOM 7358 O O . MET B 1 348 ? -9.453 -12.57 -2.186 1 98.06 348 MET B O 1
ATOM 7362 N N . PHE B 1 349 ? -7.395 -11.766 -2.76 1 98.62 349 PHE B N 1
ATOM 7363 C CA . PHE B 1 349 ? -7.434 -12.539 -3.992 1 98.62 349 PHE B CA 1
ATOM 7364 C C . PHE B 1 349 ? -6.027 -12.898 -4.453 1 98.62 349 PHE B C 1
ATOM 7366 O O . PHE B 1 349 ? -5.043 -12.383 -3.924 1 98.62 349 PHE B O 1
ATOM 7373 N N . HIS B 1 350 ? -5.93 -13.828 -5.316 1 98.81 350 HIS B N 1
ATOM 7374 C CA . HIS B 1 350 ? -4.691 -14.203 -5.992 1 98.81 350 HIS B CA 1
ATOM 7375 C C . HIS B 1 350 ? -4.98 -14.875 -7.332 1 98.81 350 HIS B C 1
ATOM 7377 O O . HIS B 1 350 ? -5.93 -15.648 -7.453 1 98.81 350 HIS B O 1
ATOM 7383 N N . HIS B 1 351 ? -4.223 -14.57 -8.32 1 97.44 351 HIS B N 1
ATOM 7384 C CA . HIS B 1 351 ? -4.297 -15.25 -9.602 1 97.44 351 HIS B CA 1
ATOM 7385 C C . HIS B 1 351 ? -3.164 -16.266 -9.758 1 97.44 351 HIS B C 1
ATOM 7387 O O . HIS B 1 351 ? -2.193 -16.234 -9 1 97.44 351 HIS B O 1
ATOM 7393 N N . GLY B 1 352 ? -3.381 -17.219 -10.602 1 96 352 GLY B N 1
ATOM 7394 C CA . GLY B 1 352 ? -2.375 -18.219 -10.93 1 96 352 GLY B CA 1
ATOM 7395 C C . GLY B 1 352 ? -2.258 -18.484 -12.414 1 96 352 GLY B C 1
ATOM 7396 O O . GLY B 1 352 ? -3.266 -18.672 -13.102 1 96 352 GLY B O 1
ATOM 7397 N N . MET B 1 353 ? -1.06 -18.375 -12.867 1 90.44 353 MET B N 1
ATOM 7398 C CA . MET B 1 353 ? -0.752 -18.719 -14.25 1 90.44 353 MET B CA 1
ATOM 7399 C C . MET B 1 353 ? 0.553 -19.5 -14.336 1 90.44 353 MET B C 1
ATOM 7401 O O . MET B 1 353 ? 1.577 -19.078 -13.805 1 90.44 353 MET B O 1
ATOM 7405 N N . PHE B 1 354 ? 0.487 -20.609 -14.852 1 84.06 354 PHE B N 1
ATOM 7406 C CA . PHE B 1 354 ? 1.664 -21.406 -15.148 1 84.06 354 PHE B CA 1
ATOM 7407 C C . PHE B 1 354 ? 1.42 -22.297 -16.359 1 84.06 354 PHE B C 1
ATOM 7409 O O . PHE B 1 354 ? 0.55 -23.172 -16.344 1 84.06 354 PHE B O 1
ATOM 7416 N N . HIS B 1 355 ? 2.191 -22 -17.375 1 78.88 355 HIS B N 1
ATOM 7417 C CA . HIS B 1 355 ? 1.904 -22.609 -18.672 1 78.88 355 HIS B CA 1
ATOM 7418 C C . HIS B 1 355 ? 0.45 -22.391 -19.078 1 78.88 355 HIS B C 1
ATOM 7420 O O . HIS B 1 355 ? -0.03 -21.25 -19.094 1 78.88 355 HIS B O 1
ATOM 7426 N N . ALA B 1 356 ? -0.253 -23.516 -19.359 1 87.75 356 ALA B N 1
ATOM 7427 C CA . ALA B 1 356 ? -1.612 -23.328 -19.859 1 87.75 356 ALA B CA 1
ATOM 7428 C C . ALA B 1 356 ? -2.629 -23.406 -18.719 1 87.75 356 ALA B C 1
ATOM 7430 O O . ALA B 1 356 ? -3.814 -23.125 -18.922 1 87.75 356 ALA B O 1
ATOM 7431 N N . TYR B 1 357 ? -2.178 -23.734 -17.484 1 92.31 357 TYR B N 1
ATOM 7432 C CA . TYR B 1 357 ? -3.082 -23.719 -16.344 1 92.31 357 TYR B CA 1
ATOM 7433 C C . TYR B 1 357 ? -3.287 -22.297 -15.836 1 92.31 357 TYR B C 1
ATOM 7435 O O . TYR B 1 357 ? -2.324 -21.547 -15.68 1 92.31 357 TYR B O 1
ATOM 7443 N N . ASN B 1 358 ? -4.484 -21.891 -15.625 1 96.06 358 ASN B N 1
ATOM 7444 C CA . ASN B 1 358 ? -4.836 -20.609 -15.031 1 96.06 358 ASN B CA 1
ATOM 7445 C C . ASN B 1 358 ? -5.84 -20.766 -13.898 1 96.06 358 ASN B C 1
ATOM 7447 O O . ASN B 1 358 ? -6.605 -21.734 -13.867 1 96.06 358 ASN B O 1
ATOM 7451 N N . ALA B 1 359 ? -5.754 -19.875 -12.977 1 98.5 359 ALA B N 1
ATOM 7452 C CA . ALA B 1 359 ? -6.629 -19.969 -11.812 1 98.5 359 ALA B CA 1
ATOM 7453 C C . ALA B 1 359 ? -6.871 -18.578 -11.203 1 98.5 359 ALA B C 1
ATOM 7455 O O . ALA B 1 359 ? -6.133 -17.641 -11.484 1 98.5 359 ALA B O 1
ATOM 7456 N N . PHE B 1 360 ? -7.938 -18.422 -10.438 1 98.75 360 PHE B N 1
ATOM 7457 C CA . PHE B 1 360 ? -8.281 -17.203 -9.727 1 98.75 360 PHE B CA 1
ATOM 7458 C C . PHE B 1 360 ? -9.047 -17.5 -8.445 1 98.75 360 PHE B C 1
ATOM 7460 O O . PHE B 1 360 ? -9.953 -18.344 -8.445 1 98.75 360 PHE B O 1
ATOM 7467 N N . THR B 1 361 ? -8.641 -16.938 -7.367 1 98.88 361 THR B N 1
ATOM 7468 C CA . THR B 1 361 ? -9.305 -17.156 -6.086 1 98.88 361 THR B CA 1
ATOM 7469 C C . THR B 1 361 ? -9.648 -15.828 -5.426 1 98.88 361 THR B C 1
ATOM 7471 O O . THR B 1 361 ? -8.906 -14.852 -5.562 1 98.88 361 THR B O 1
ATOM 7474 N N . VAL B 1 362 ? -10.836 -15.758 -4.789 1 98.69 362 VAL B N 1
ATOM 7475 C CA . VAL B 1 362 ? -11.219 -14.625 -3.951 1 98.69 362 VAL B CA 1
ATOM 7476 C C . VAL B 1 362 ? -11.75 -15.133 -2.609 1 98.69 362 VAL B C 1
ATOM 7478 O O . VAL B 1 362 ? -12.336 -16.219 -2.535 1 98.69 362 VAL B O 1
ATOM 7481 N N . ILE B 1 363 ? -11.461 -14.422 -1.588 1 98.62 363 ILE B N 1
ATOM 7482 C CA . ILE B 1 363 ? -11.961 -14.664 -0.24 1 98.62 363 ILE B CA 1
ATOM 7483 C C . ILE B 1 363 ? -12.609 -13.391 0.309 1 98.62 363 ILE B C 1
ATOM 7485 O O . ILE B 1 363 ? -12.023 -12.312 0.238 1 98.62 363 ILE B O 1
ATOM 7489 N N . TYR B 1 364 ? -13.805 -13.523 0.803 1 98.06 364 TYR B N 1
ATOM 7490 C CA . TYR B 1 364 ? -14.523 -12.484 1.539 1 98.06 364 TYR B CA 1
ATOM 7491 C C . TYR B 1 364 ? -14.695 -12.875 3 1 98.06 364 TYR B C 1
ATOM 7493 O O . TYR B 1 364 ? -15.727 -13.445 3.377 1 98.06 364 TYR B O 1
ATOM 7501 N N . PRO B 1 365 ? -13.758 -12.414 3.82 1 96.12 365 PRO B N 1
ATOM 7502 C CA . PRO B 1 365 ? -13.75 -12.914 5.195 1 96.12 365 PRO B CA 1
ATOM 7503 C C . PRO B 1 365 ? -15.031 -12.562 5.957 1 96.12 365 PRO B C 1
ATOM 7505 O O . PRO B 1 365 ? -15.602 -13.422 6.633 1 96.12 365 PRO B O 1
ATOM 7508 N N . LYS B 1 366 ? -15.492 -11.336 5.871 1 93.69 366 LYS B N 1
ATOM 7509 C CA . LYS B 1 366 ? -16.672 -10.914 6.629 1 93.69 366 LYS B CA 1
ATOM 7510 C C . LYS B 1 366 ? -17.922 -11.656 6.16 1 93.69 366 LYS B C 1
ATOM 7512 O O . LYS B 1 366 ? -18.781 -11.984 6.969 1 93.69 366 LYS B O 1
ATOM 7517 N N . ALA B 1 367 ? -17.969 -11.93 4.863 1 96.12 367 ALA B N 1
ATOM 7518 C CA . ALA B 1 367 ? -19.109 -12.656 4.309 1 96.12 367 ALA B CA 1
ATOM 7519 C C . ALA B 1 367 ? -18.938 -14.164 4.453 1 96.12 367 ALA B C 1
ATOM 7521 O O . ALA B 1 367 ? -19.812 -14.938 4.07 1 96.12 367 ALA B O 1
ATOM 7522 N N . LYS B 1 368 ? -17.812 -14.617 4.969 1 97.06 368 LYS B N 1
ATOM 7523 C CA . LYS B 1 368 ? -17.469 -16.031 5.117 1 97.06 368 LYS B CA 1
ATOM 7524 C C . LYS B 1 368 ? -17.703 -16.797 3.816 1 97.06 368 LYS B C 1
ATOM 7526 O O . LYS B 1 368 ? -18.375 -17.828 3.809 1 97.06 368 LYS B O 1
ATOM 7531 N N . SER B 1 369 ? -17.219 -16.203 2.768 1 98.5 369 SER B N 1
ATOM 7532 C CA . SER B 1 369 ? -17.422 -16.75 1.429 1 98.5 369 SER B CA 1
ATOM 7533 C C . SER B 1 369 ? -16.125 -16.719 0.617 1 98.5 369 SER B C 1
ATOM 7535 O O . SER B 1 369 ? -15.266 -15.867 0.859 1 98.5 369 SER B O 1
ATOM 7537 N N . ALA B 1 370 ? -16 -17.641 -0.3 1 98.81 370 ALA B N 1
ATOM 7538 C CA . ALA B 1 370 ? -14.82 -17.703 -1.156 1 98.81 370 ALA B CA 1
ATOM 7539 C C . ALA B 1 370 ? -15.078 -18.562 -2.391 1 98.81 370 ALA B C 1
ATOM 7541 O O . ALA B 1 370 ? -16.047 -19.328 -2.426 1 98.81 370 ALA B O 1
ATOM 7542 N N . LEU B 1 371 ? -14.258 -18.391 -3.389 1 98.81 371 LEU B N 1
ATOM 7543 C CA . LEU B 1 371 ? -14.328 -19.25 -4.562 1 98.81 371 LEU B CA 1
ATOM 7544 C C . LEU B 1 371 ? -12.953 -19.422 -5.195 1 98.81 371 LEU B C 1
ATOM 7546 O O . LEU B 1 371 ? -12.055 -18.609 -4.965 1 98.81 371 LEU B O 1
ATOM 7550 N N . ILE B 1 372 ? -12.695 -20.5 -5.902 1 98.88 372 ILE B N 1
ATOM 7551 C CA . ILE B 1 372 ? -11.555 -20.766 -6.77 1 98.88 372 ILE B CA 1
ATOM 7552 C C . ILE B 1 372 ? -12.039 -21.219 -8.148 1 98.88 372 ILE B C 1
ATOM 7554 O O . ILE B 1 372 ? -12.953 -22.031 -8.25 1 98.88 372 ILE B O 1
ATOM 7558 N N . LEU B 1 373 ? -11.508 -20.594 -9.164 1 98.94 373 LEU B N 1
ATOM 7559 C CA . LEU B 1 373 ? -11.648 -21.047 -10.547 1 98.94 373 LEU B CA 1
ATOM 7560 C C . LEU B 1 373 ? -10.336 -21.625 -11.07 1 98.94 373 LEU B C 1
ATOM 7562 O O . LEU B 1 373 ? -9.273 -21.031 -10.859 1 98.94 373 LEU B O 1
ATOM 7566 N N . THR B 1 374 ? -10.383 -22.75 -11.719 1 98.69 374 THR B N 1
ATOM 7567 C CA . THR B 1 374 ? -9.234 -23.328 -12.398 1 98.69 374 THR B CA 1
ATOM 7568 C C . THR B 1 374 ? -9.594 -23.719 -13.836 1 98.69 374 THR B C 1
ATOM 7570 O O . THR B 1 374 ? -10.688 -24.203 -14.094 1 98.69 374 THR B O 1
ATOM 7573 N N . VAL B 1 375 ? -8.688 -23.438 -14.758 1 98.56 375 VAL B N 1
ATOM 7574 C CA . VAL B 1 375 ? -8.883 -23.844 -16.156 1 98.56 375 VAL B CA 1
ATOM 7575 C C . VAL B 1 375 ? -7.605 -24.484 -16.688 1 98.56 375 VAL B C 1
ATOM 7577 O O . VAL B 1 375 ? -6.508 -24.188 -16.203 1 98.56 375 VAL B O 1
ATOM 7580 N N . ASN B 1 376 ? -7.738 -25.375 -17.594 1 96.31 376 ASN B N 1
ATOM 7581 C CA . ASN B 1 376 ? -6.586 -26.078 -18.156 1 96.31 376 ASN B CA 1
ATOM 7582 C C . ASN B 1 376 ? -6.211 -25.531 -19.531 1 96.31 376 ASN B C 1
ATOM 7584 O O . ASN B 1 376 ? -5.703 -26.266 -20.375 1 96.31 376 ASN B O 1
ATOM 7588 N N . GLY B 1 377 ? -6.414 -24.297 -19.734 1 93.12 377 GLY B N 1
ATOM 7589 C CA . GLY B 1 377 ? -6.055 -23.578 -20.938 1 93.12 377 GLY B CA 1
ATOM 7590 C C . GLY B 1 377 ? -7.129 -22.609 -21.406 1 93.12 377 GLY B C 1
ATOM 7591 O O . GLY B 1 377 ? -8.156 -22.453 -20.734 1 93.12 377 GLY B O 1
ATOM 7592 N N . PRO B 1 378 ? -6.984 -21.812 -22.453 1 92.38 378 PRO B N 1
ATOM 7593 C CA . PRO B 1 378 ? -5.793 -21.984 -23.281 1 92.38 378 PRO B CA 1
ATOM 7594 C C . PRO B 1 378 ? -4.66 -21.031 -22.891 1 92.38 378 PRO B C 1
ATOM 7596 O O . PRO B 1 378 ? -4.863 -20.125 -22.094 1 92.38 378 PRO B O 1
ATOM 7599 N N . LEU B 1 379 ? -3.43 -21.297 -23.375 1 85.75 379 LEU B N 1
ATOM 7600 C CA . LEU B 1 379 ? -2.348 -20.328 -23.453 1 85.75 379 LEU B CA 1
ATOM 7601 C C . LEU B 1 379 ? -2.262 -19.719 -24.844 1 85.75 379 LEU B C 1
ATOM 7603 O O . LEU B 1 379 ? -2.195 -20.438 -25.844 1 85.75 379 LEU B O 1
ATOM 7607 N N . PRO B 1 380 ? -2.217 -18.375 -25.016 1 83.62 380 PRO B N 1
ATOM 7608 C CA . PRO B 1 380 ? -2.266 -17.359 -23.969 1 83.62 380 PRO B CA 1
ATOM 7609 C C . PRO B 1 380 ? -3.68 -17.109 -23.453 1 83.62 380 PRO B C 1
ATOM 7611 O O . PRO B 1 380 ? -4.656 -17.438 -24.125 1 83.62 380 PRO B O 1
ATOM 7614 N N . MET B 1 381 ? -3.779 -16.672 -22.203 1 88.88 381 MET B N 1
ATOM 7615 C CA . MET B 1 381 ? -5.031 -16.219 -21.609 1 88.88 381 MET B CA 1
ATOM 7616 C C . MET B 1 381 ? -4.859 -14.859 -20.938 1 88.88 381 MET B C 1
ATOM 7618 O O . MET B 1 381 ? -3.854 -14.602 -20.281 1 88.88 381 MET B O 1
ATOM 7622 N N . TYR B 1 382 ? -5.789 -13.977 -21.172 1 90 382 TYR B N 1
ATOM 7623 C CA . TYR B 1 382 ? -5.879 -12.711 -20.453 1 90 382 TYR B CA 1
ATOM 7624 C C . TYR B 1 382 ? -6.879 -12.797 -19.312 1 90 382 TYR B C 1
ATOM 7626 O O . TYR B 1 382 ? -8.07 -12.562 -19.5 1 90 382 TYR B O 1
ATOM 7634 N N . LEU B 1 383 ? -6.414 -13 -18.125 1 94.38 383 LEU B N 1
ATOM 7635 C CA . LEU B 1 383 ? -7.23 -13.359 -16.984 1 94.38 383 LEU B CA 1
ATOM 7636 C C . LEU B 1 383 ? -8.32 -12.312 -16.734 1 94.38 383 LEU B C 1
ATOM 7638 O O . LEU B 1 383 ? -9.461 -12.664 -16.422 1 94.38 383 LEU B O 1
ATOM 7642 N N . ASN B 1 384 ? -8.039 -11.016 -16.891 1 93.69 384 ASN B N 1
ATOM 7643 C CA . ASN B 1 384 ? -8.953 -9.93 -16.547 1 93.69 384 ASN B CA 1
ATOM 7644 C C . ASN B 1 384 ? -10.227 -10 -17.391 1 93.69 384 ASN B C 1
ATOM 7646 O O . ASN B 1 384 ? -11.305 -9.609 -16.922 1 93.69 384 ASN B O 1
ATOM 7650 N N . THR B 1 385 ? -10.078 -10.531 -18.672 1 93.75 385 THR B N 1
ATOM 7651 C CA . THR B 1 385 ? -11.234 -10.547 -19.547 1 93.75 385 THR B CA 1
ATOM 7652 C C . THR B 1 385 ? -11.734 -11.977 -19.766 1 93.75 385 THR B C 1
ATOM 7654 O O . THR B 1 385 ? -12.898 -12.188 -20.094 1 93.75 385 THR B O 1
ATOM 7657 N N . ASP B 1 386 ? -10.844 -12.922 -19.516 1 96.5 386 ASP B N 1
ATOM 7658 C CA . ASP B 1 386 ? -11.141 -14.258 -20.016 1 96.5 386 ASP B CA 1
ATOM 7659 C C . ASP B 1 386 ? -11.594 -15.18 -18.891 1 96.5 386 ASP B C 1
ATOM 7661 O O . ASP B 1 386 ? -12.133 -16.266 -19.141 1 96.5 386 ASP B O 1
ATOM 7665 N N . LEU B 1 387 ? -11.391 -14.797 -17.625 1 97.94 387 LEU B N 1
ATOM 7666 C CA . LEU B 1 387 ? -11.75 -15.711 -16.547 1 97.94 387 LEU B CA 1
ATOM 7667 C C . LEU B 1 387 ? -12.344 -14.945 -15.367 1 97.94 387 LEU B C 1
ATOM 7669 O O . LEU B 1 387 ? -13.398 -15.32 -14.852 1 97.94 387 LEU B O 1
ATOM 7673 N N . ILE B 1 388 ? -11.773 -13.812 -14.953 1 97.94 388 ILE B N 1
ATOM 7674 C CA . ILE B 1 388 ? -12.07 -13.094 -13.719 1 97.94 388 ILE B CA 1
ATOM 7675 C C . ILE B 1 388 ? -13.516 -12.586 -13.75 1 97.94 388 ILE B C 1
ATOM 7677 O O . ILE B 1 388 ? -14.18 -12.523 -12.711 1 97.94 388 ILE B O 1
ATOM 7681 N N . PRO B 1 389 ? -14.109 -12.266 -14.945 1 98.12 389 PRO B N 1
ATOM 7682 C CA . PRO B 1 389 ? -15.484 -11.766 -14.953 1 98.12 389 PRO B CA 1
ATOM 7683 C C . PRO B 1 389 ? -16.469 -12.773 -14.359 1 98.12 389 PRO B C 1
ATOM 7685 O O . PRO B 1 389 ? -17.469 -12.375 -13.742 1 98.12 389 PRO B O 1
ATOM 7688 N N . LEU B 1 390 ? -16.219 -14.039 -14.586 1 98.75 390 LEU B N 1
ATOM 7689 C CA . LEU B 1 390 ? -17.062 -15.047 -13.953 1 98.75 390 LEU B CA 1
ATOM 7690 C C . LEU B 1 390 ? -17.016 -14.922 -12.438 1 98.75 390 LEU B C 1
ATOM 7692 O O . LEU B 1 390 ? -18.031 -15.109 -11.758 1 98.75 390 LEU B O 1
ATOM 7696 N N . SER B 1 391 ? -15.891 -14.617 -11.875 1 98.75 391 SER B N 1
ATOM 7697 C CA . SER B 1 391 ? -15.734 -14.461 -10.43 1 98.75 391 SER B CA 1
ATOM 7698 C C . SER B 1 391 ? -16.531 -13.258 -9.922 1 98.75 391 SER B C 1
ATOM 7700 O O . SER B 1 391 ? -17.016 -13.273 -8.789 1 98.75 391 SER B O 1
ATOM 7702 N N . TYR B 1 392 ? -16.672 -12.195 -10.766 1 98.62 392 TYR B N 1
ATOM 7703 C CA . TYR B 1 392 ? -17.469 -11.039 -10.359 1 98.62 392 TYR B CA 1
ATOM 7704 C C . TYR B 1 392 ? -18.938 -11.422 -10.18 1 98.62 392 TYR B C 1
ATOM 7706 O O . TYR B 1 392 ? -19.578 -11.031 -9.195 1 98.62 392 TYR B O 1
ATOM 7714 N N . LEU B 1 393 ? -19.469 -12.164 -11.148 1 98.69 393 LEU B N 1
ATOM 7715 C CA . LEU B 1 393 ? -20.859 -12.609 -11.07 1 98.69 393 LEU B CA 1
ATOM 7716 C C . LEU B 1 393 ? -21.094 -13.438 -9.812 1 98.69 393 LEU B C 1
ATOM 7718 O O . LEU B 1 393 ? -22.031 -13.18 -9.047 1 98.69 393 LEU B O 1
ATOM 7722 N N . ILE B 1 394 ? -20.25 -14.383 -9.586 1 98.69 394 ILE B N 1
ATOM 7723 C CA . ILE B 1 394 ? -20.406 -15.281 -8.453 1 98.69 394 ILE B CA 1
ATOM 7724 C C . ILE B 1 394 ? -20.203 -14.516 -7.152 1 98.69 394 ILE B C 1
ATOM 7726 O O . ILE B 1 394 ? -20.938 -14.742 -6.176 1 98.69 394 ILE B O 1
ATOM 7730 N N . SER B 1 395 ? -19.234 -13.609 -7.09 1 98.62 395 SER B N 1
ATOM 7731 C CA . SER B 1 395 ? -18.984 -12.781 -5.914 1 98.62 395 SER B CA 1
ATOM 7732 C C . SER B 1 395 ? -20.219 -11.977 -5.535 1 98.62 395 SER B C 1
ATOM 7734 O O . SER B 1 395 ? -20.578 -11.891 -4.355 1 98.62 395 SER B O 1
ATOM 7736 N N . ASP B 1 396 ? -20.859 -11.367 -6.562 1 98.38 396 ASP B N 1
ATOM 7737 C CA . ASP B 1 396 ? -22.062 -10.594 -6.277 1 98.38 396 ASP B CA 1
ATOM 7738 C C . ASP B 1 396 ? -23.141 -11.461 -5.625 1 98.38 396 ASP B C 1
ATOM 7740 O O . ASP B 1 396 ? -23.828 -11.023 -4.707 1 98.38 396 ASP B O 1
ATOM 7744 N N . ILE B 1 397 ? -23.25 -12.633 -6.078 1 97.94 397 ILE B N 1
ATOM 7745 C CA . ILE B 1 397 ? -24.219 -13.562 -5.512 1 97.94 397 ILE B CA 1
ATOM 7746 C C . ILE B 1 397 ? -23.828 -13.906 -4.078 1 97.94 397 ILE B C 1
ATOM 7748 O O . ILE B 1 397 ? -24.656 -13.844 -3.17 1 97.94 397 ILE B O 1
ATOM 7752 N N . LEU B 1 398 ? -22.562 -14.219 -3.832 1 98 398 LEU B N 1
ATOM 7753 C CA . LEU B 1 398 ? -22.062 -14.594 -2.512 1 98 398 LEU B CA 1
ATOM 7754 C C . LEU B 1 398 ? -22.219 -13.438 -1.525 1 98 398 LEU B C 1
ATOM 7756 O O . LEU B 1 398 ? -22.469 -13.664 -0.336 1 98 398 LEU B O 1
ATOM 7760 N N . LEU B 1 399 ? -22.078 -12.227 -1.986 1 97 399 LEU B N 1
ATOM 7761 C CA . LEU B 1 399 ? -22.125 -11.031 -1.152 1 97 399 LEU B CA 1
ATOM 7762 C C . LEU B 1 399 ? -23.562 -10.5 -1.043 1 97 399 LEU B C 1
ATOM 7764 O O . LEU B 1 399 ? -23.797 -9.492 -0.372 1 97 399 LEU B O 1
ATOM 7768 N N . GLU B 1 400 ? -24.516 -11.188 -1.754 1 95.75 400 GLU B N 1
ATOM 7769 C CA . GLU B 1 400 ? -25.906 -10.781 -1.792 1 95.75 400 GLU B CA 1
ATOM 7770 C C . GLU B 1 400 ? -26.062 -9.375 -2.363 1 95.75 400 GLU B C 1
ATOM 7772 O O . GLU B 1 400 ? -26.844 -8.57 -1.841 1 95.75 400 GLU B O 1
ATOM 7777 N N . GLU B 1 401 ? -25.219 -9.062 -3.297 1 95.88 401 GLU B N 1
ATOM 7778 C CA . GLU B 1 401 ? -25.328 -7.855 -4.117 1 95.88 401 GLU B CA 1
ATOM 7779 C C . GLU B 1 401 ? -26.062 -8.141 -5.422 1 95.88 401 GLU B C 1
ATOM 7781 O O . GLU B 1 401 ? -26.109 -9.281 -5.879 1 95.88 401 GLU B O 1
ATOM 7786 N N . THR B 1 402 ? -26.703 -7.09 -5.984 1 96.25 402 THR B N 1
ATOM 7787 C CA . THR B 1 402 ? -27.266 -7.242 -7.32 1 96.25 402 THR B CA 1
ATOM 7788 C C . THR B 1 402 ? -26.156 -7.453 -8.352 1 96.25 402 THR B C 1
ATOM 7790 O O . THR B 1 402 ? -25.281 -6.605 -8.5 1 96.25 402 THR B O 1
ATOM 7793 N N . PRO B 1 403 ? -26.172 -8.609 -9.07 1 97.69 403 PRO B N 1
ATOM 7794 C CA . PRO B 1 403 ? -25.109 -8.828 -10.07 1 97.69 403 PRO B CA 1
ATOM 7795 C C . PRO B 1 403 ? -25.109 -7.758 -11.156 1 97.69 403 PRO B C 1
ATOM 7797 O O . PRO B 1 403 ? -26.156 -7.383 -11.68 1 97.69 403 PRO B O 1
ATOM 7800 N N . TRP B 1 404 ? -23.891 -7.242 -11.414 1 96.94 404 TRP B N 1
ATOM 7801 C CA . TRP B 1 404 ? -23.781 -6.215 -12.445 1 96.94 404 TRP B CA 1
ATOM 7802 C C . TRP B 1 404 ? -23.438 -6.832 -13.797 1 96.94 404 TRP B C 1
ATOM 7804 O O . TRP B 1 404 ? -23.547 -6.172 -14.828 1 96.94 404 TRP B O 1
ATOM 7814 N N . LEU B 1 405 ? -23.031 -8.172 -13.789 1 97.62 405 LEU B N 1
ATOM 7815 C CA . LEU B 1 405 ? -22.797 -8.938 -15 1 97.62 405 LEU B CA 1
ATOM 7816 C C . LEU B 1 405 ? -23.844 -10.039 -15.156 1 97.62 405 LEU B C 1
ATOM 7818 O O . LEU B 1 405 ? -24.406 -10.516 -14.164 1 97.62 405 LEU B O 1
ATOM 7822 N N . GLN B 1 406 ? -24.156 -10.375 -16.391 1 96.75 406 GLN B N 1
ATOM 7823 C CA . GLN B 1 406 ? -25 -11.5 -16.75 1 96.75 406 GLN B CA 1
ATOM 7824 C C . GLN B 1 406 ? -24.328 -12.383 -17.812 1 96.75 406 GLN B C 1
ATOM 7826 O O . GLN B 1 406 ? -23.266 -12.039 -18.312 1 96.75 406 GLN B O 1
ATOM 7831 N N . SER B 1 407 ? -24.922 -13.523 -18 1 96.94 407 SER B N 1
ATOM 7832 C CA . SER B 1 407 ? -24.312 -14.516 -18.859 1 96.94 407 SER B CA 1
ATOM 7833 C C . SER B 1 407 ? -24.031 -13.945 -20.25 1 96.94 407 SER B C 1
ATOM 7835 O O . SER B 1 407 ? -23.047 -14.328 -20.906 1 96.94 407 SER B O 1
ATOM 7837 N N . SER B 1 408 ? -24.797 -13.008 -20.688 1 95 408 SER B N 1
ATOM 7838 C CA . SER B 1 408 ? -24.625 -12.414 -22.016 1 95 408 SER B CA 1
ATOM 7839 C C . SER B 1 408 ? -23.375 -11.539 -22.078 1 95 408 SER B C 1
ATOM 7841 O O . SER B 1 408 ? -22.906 -11.188 -23.156 1 95 408 SER B O 1
ATOM 7843 N N . ASP B 1 409 ? -22.797 -11.195 -20.891 1 96.06 409 ASP B N 1
ATOM 7844 C CA . ASP B 1 409 ? -21.625 -10.344 -20.844 1 96.06 409 ASP B CA 1
ATOM 7845 C C . ASP B 1 409 ? -20.344 -11.164 -20.953 1 96.06 409 ASP B C 1
ATOM 7847 O O . ASP B 1 409 ? -19.25 -10.617 -21.156 1 96.06 409 ASP B O 1
ATOM 7851 N N . ALA B 1 410 ? -20.406 -12.469 -20.875 1 96.88 410 ALA B N 1
ATOM 7852 C CA . ALA B 1 410 ? -19.266 -13.352 -20.734 1 96.88 410 ALA B CA 1
ATOM 7853 C C . ALA B 1 410 ? -18.266 -13.156 -21.875 1 96.88 410 ALA B C 1
ATOM 7855 O O . ALA B 1 410 ? -17.062 -13.117 -21.656 1 96.88 410 ALA B O 1
ATOM 7856 N N . CYS B 1 411 ? -18.766 -12.938 -23.062 1 95.88 411 CYS B N 1
ATOM 7857 C CA . CYS B 1 411 ? -17.906 -12.906 -24.25 1 95.88 411 CYS B CA 1
ATOM 7858 C C . CYS B 1 411 ? -17.484 -11.484 -24.578 1 95.88 411 CYS B C 1
ATOM 7860 O O . CYS B 1 411 ? -16.5 -11.266 -25.281 1 95.88 411 CYS B O 1
ATOM 7862 N N . THR B 1 412 ? -18.219 -10.516 -24.047 1 94 412 THR B N 1
ATOM 7863 C CA . THR B 1 412 ? -18.016 -9.164 -24.562 1 94 412 THR B CA 1
ATOM 7864 C C . THR B 1 412 ? -17.453 -8.258 -23.469 1 94 412 THR B C 1
ATOM 7866 O O . THR B 1 412 ? -17.078 -7.113 -23.734 1 94 412 THR B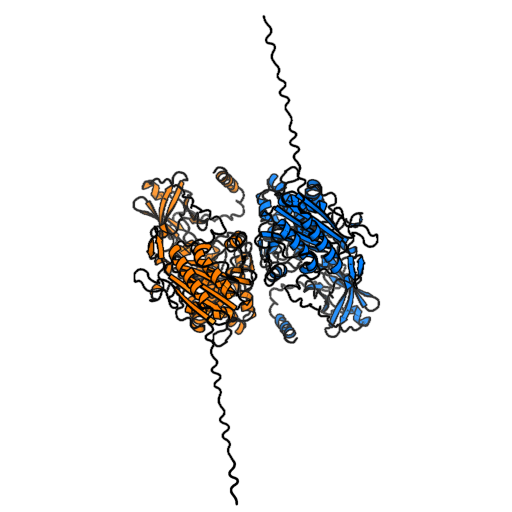 O 1
ATOM 7869 N N . TYR B 1 413 ? -17.422 -8.758 -22.312 1 93.44 413 TYR B N 1
ATOM 7870 C CA . TYR B 1 413 ? -16.812 -7.957 -21.25 1 93.44 413 TYR B CA 1
ATOM 7871 C C . TYR B 1 413 ? -15.398 -7.516 -21.641 1 93.44 413 TYR B C 1
ATOM 7873 O O . TYR B 1 413 ? -14.617 -8.305 -22.172 1 93.44 413 TYR B O 1
ATOM 7881 N N . PRO B 1 414 ? -15.133 -6.277 -21.359 1 93.19 414 PRO B N 1
ATOM 7882 C CA . PRO B 1 414 ? -15.883 -5.184 -20.734 1 93.19 414 PRO B CA 1
ATOM 7883 C C . PRO B 1 414 ? -16.438 -4.191 -21.766 1 93.19 414 PRO B C 1
ATOM 7885 O O . PRO B 1 414 ? -16.672 -3.029 -21.422 1 93.19 414 PRO B O 1
ATOM 7888 N N . THR B 1 415 ? -16.625 -4.539 -22.938 1 89.75 415 THR B N 1
ATOM 7889 C CA . THR B 1 415 ? -16.844 -3.662 -24.078 1 89.75 415 THR B CA 1
ATOM 7890 C C . THR B 1 415 ? -18.109 -2.834 -23.891 1 89.75 415 THR B C 1
ATOM 7892 O O . THR B 1 415 ? -18.281 -1.807 -24.547 1 89.75 415 THR B O 1
ATOM 7895 N N . ARG B 1 416 ? -19.031 -3.314 -23.094 1 87.94 416 ARG B N 1
ATOM 7896 C CA . ARG B 1 416 ? -20.234 -2.531 -22.812 1 87.94 416 ARG B CA 1
ATOM 7897 C C . ARG B 1 416 ? -19.875 -1.181 -22.203 1 87.94 416 ARG B C 1
ATOM 7899 O O . ARG B 1 416 ? -20.609 -0.203 -22.359 1 87.94 416 ARG B O 1
ATOM 7906 N N . TRP B 1 417 ? -18.766 -1.074 -21.531 1 89.69 417 TRP B N 1
ATOM 7907 C CA . TRP B 1 417 ? -18.422 0.12 -20.766 1 89.69 417 TRP B CA 1
ATOM 7908 C C . TRP B 1 417 ? -17.125 0.748 -21.297 1 89.69 417 TRP B C 1
ATOM 7910 O O . TRP B 1 417 ? -16.922 1.956 -21.156 1 89.69 417 TRP B O 1
ATOM 7920 N N . VAL B 1 418 ? -16.266 -0.054 -21.719 1 86.81 418 VAL B N 1
ATOM 7921 C CA . VAL B 1 418 ? -14.945 0.422 -22.141 1 86.81 418 VAL B CA 1
ATOM 7922 C C . VAL B 1 418 ? -14.734 0.118 -23.625 1 86.81 418 VAL B C 1
ATOM 7924 O O . VAL B 1 418 ? -15.078 -0.968 -24.094 1 86.81 418 VAL B O 1
ATOM 7927 N N . ASN B 1 419 ? -14.266 1.121 -24.266 1 77.25 419 ASN B N 1
ATOM 7928 C CA . ASN B 1 419 ? -13.953 0.91 -25.672 1 77.25 419 ASN B CA 1
ATOM 7929 C C . ASN B 1 419 ? -12.695 0.052 -25.844 1 77.25 419 ASN B C 1
ATOM 7931 O O . ASN B 1 419 ? -11.672 0.317 -25.219 1 77.25 419 ASN B O 1
ATOM 7935 N N . ALA B 1 420 ? -12.969 -1.066 -26.109 1 62.22 420 ALA B N 1
ATOM 7936 C CA . ALA B 1 420 ? -11.883 -2.033 -26.25 1 62.22 420 ALA B CA 1
ATOM 7937 C C . ALA B 1 420 ? -10.922 -1.608 -27.359 1 62.22 420 ALA B C 1
ATOM 7939 O O . ALA B 1 420 ? -11.344 -1.306 -28.484 1 62.22 420 ALA B O 1
ATOM 7940 N N . THR B 1 421 ? -9.93 -0.824 -26.922 1 57.41 421 THR B N 1
ATOM 7941 C CA . THR B 1 421 ? -8.945 -0.635 -27.984 1 57.41 421 THR B CA 1
ATOM 7942 C C . THR B 1 421 ? -8.055 -1.868 -28.125 1 57.41 421 THR B C 1
ATOM 7944 O O . THR B 1 421 ? -7.5 -2.355 -27.141 1 57.41 421 THR B O 1
ATOM 7947 N N . ALA B 1 422 ? -8.414 -2.539 -29.094 1 52.22 422 ALA B N 1
ATOM 7948 C CA . ALA B 1 422 ? -7.586 -3.699 -29.406 1 52.22 422 ALA B CA 1
ATOM 7949 C C . ALA B 1 422 ? -6.109 -3.316 -29.484 1 52.22 422 ALA B C 1
ATOM 7951 O O . ALA B 1 422 ? -5.746 -2.346 -30.156 1 52.22 422 ALA B O 1
ATOM 7952 N N . HIS B 1 423 ? -5.387 -3.682 -28.391 1 51.72 423 HIS B N 1
ATOM 7953 C CA . HIS B 1 423 ? -3.939 -3.533 -28.516 1 51.72 423 HIS B CA 1
ATOM 7954 C C . HIS B 1 423 ? -3.363 -4.547 -29.5 1 51.72 423 HIS B C 1
ATOM 7956 O O . HIS B 1 423 ? -3.629 -5.746 -29.391 1 51.72 423 HIS B O 1
ATOM 7962 N N . LYS B 1 424 ? -3.084 -4.09 -30.688 1 52.94 424 LYS B N 1
ATOM 7963 C CA . LYS B 1 424 ? -2.312 -4.938 -31.578 1 52.94 424 LYS B CA 1
ATOM 7964 C C . LYS B 1 424 ? -0.869 -5.078 -31.109 1 52.94 424 LYS B C 1
ATOM 7966 O O . LYS B 1 424 ? -0.188 -4.078 -30.875 1 52.94 424 LYS B O 1
ATOM 7971 N N . PRO B 1 425 ? -0.53 -6.293 -30.938 1 52.72 425 PRO B N 1
ATOM 7972 C CA . PRO B 1 425 ? 0.886 -6.453 -30.609 1 52.72 425 PRO B CA 1
ATOM 7973 C C . PRO B 1 425 ? 1.816 -5.844 -31.656 1 52.72 425 PRO B C 1
ATOM 7975 O O . PRO B 1 425 ? 1.521 -5.898 -32.844 1 52.72 425 PRO B O 1
ATOM 7978 N N . LYS B 1 426 ? 2.602 -4.953 -31.297 1 52.5 426 LYS B N 1
ATOM 7979 C CA . LYS B 1 426 ? 3.586 -4.402 -32.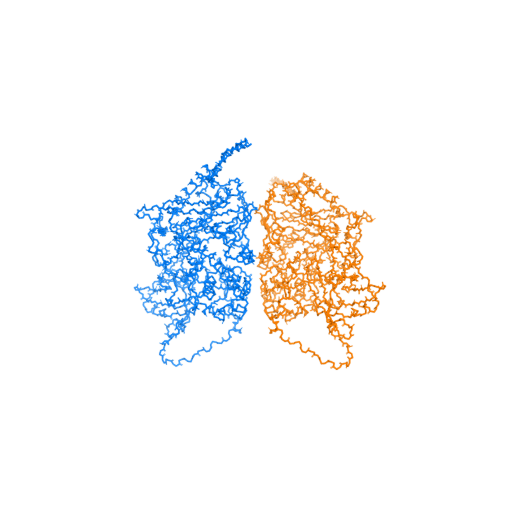219 1 52.5 426 LYS B CA 1
ATOM 7980 C C . LYS B 1 426 ? 4.492 -5.496 -32.781 1 52.5 426 LYS B C 1
ATOM 7982 O O . LYS B 1 426 ? 5.137 -6.219 -32.031 1 52.5 426 LYS B O 1
ATOM 7987 N N . THR B 1 427 ? 4.203 -5.789 -34.094 1 56.28 427 THR B N 1
ATOM 7988 C CA . THR B 1 427 ? 5.105 -6.75 -34.719 1 56.28 427 THR B CA 1
ATOM 7989 C C . THR B 1 427 ? 6.418 -6.078 -35.125 1 56.28 427 THR B C 1
ATOM 7991 O O . THR B 1 427 ? 6.414 -5.012 -35.719 1 56.28 427 THR B O 1
ATOM 7994 N N . THR B 1 428 ? 7.434 -6.379 -34.406 1 60.56 428 THR B N 1
ATOM 7995 C CA . THR B 1 428 ? 8.742 -5.879 -34.812 1 60.56 428 THR B CA 1
ATOM 7996 C C . THR B 1 428 ? 9.219 -6.602 -36.094 1 60.56 428 THR B C 1
ATOM 7998 O O . THR B 1 428 ? 9.219 -7.836 -36.125 1 60.56 428 THR B O 1
ATOM 8001 N N . ASP B 1 429 ? 9.367 -5.875 -37.156 1 71.12 429 ASP B N 1
ATOM 8002 C CA . ASP B 1 429 ? 9.922 -6.406 -38.406 1 71.12 429 ASP B CA 1
ATOM 8003 C C . ASP B 1 429 ? 11.438 -6.543 -38.312 1 71.12 429 ASP B C 1
ATOM 8005 O O . ASP B 1 429 ? 12.148 -5.547 -38.125 1 71.12 429 ASP B O 1
ATOM 8009 N N . TYR B 1 430 ? 11.844 -7.832 -38.156 1 76.81 430 TYR B N 1
ATOM 8010 C CA . TYR B 1 430 ? 13.281 -8.109 -38.156 1 76.81 430 TYR B CA 1
ATOM 8011 C C . TYR B 1 430 ? 13.773 -8.477 -39.531 1 76.81 430 TYR B C 1
ATOM 8013 O O . TYR B 1 430 ? 13.07 -9.156 -40.281 1 76.81 430 TYR B O 1
ATOM 8021 N N . GLU B 1 431 ? 14.883 -7.871 -39.938 1 84 431 GLU B N 1
ATOM 8022 C CA . GLU B 1 431 ? 15.633 -8.336 -41.094 1 84 431 GLU B CA 1
ATOM 8023 C C . GLU B 1 431 ? 16.828 -9.195 -40.688 1 84 431 GLU B C 1
ATOM 8025 O O . GLU B 1 431 ? 17.672 -8.75 -39.906 1 84 431 GLU B O 1
ATOM 8030 N N . PHE B 1 432 ? 16.766 -10.43 -41.25 1 87.31 432 PHE B N 1
ATOM 8031 C CA . PHE B 1 432 ? 17.812 -11.352 -40.844 1 87.31 432 PHE B CA 1
ATOM 8032 C C . PHE B 1 432 ? 18.812 -11.602 -41.938 1 87.31 432 PHE B C 1
ATOM 8034 O O . PHE B 1 432 ? 18.469 -11.477 -43.125 1 87.31 432 PHE B O 1
ATOM 8041 N N . ARG B 1 433 ? 20.047 -11.797 -41.531 1 86.31 433 ARG B N 1
ATOM 8042 C CA . ARG B 1 433 ? 21.109 -12.219 -42.438 1 86.31 433 ARG B CA 1
ATOM 8043 C C . ARG B 1 433 ? 21.766 -13.508 -41.938 1 86.31 433 ARG B C 1
ATOM 8045 O O . ARG B 1 433 ? 21.969 -13.688 -40.75 1 86.31 433 ARG B O 1
ATOM 8052 N N . ASN B 1 434 ? 22.016 -14.383 -42.906 1 85.06 434 ASN B N 1
ATOM 8053 C CA . ASN B 1 434 ? 22.75 -15.594 -42.531 1 85.06 434 ASN B CA 1
ATOM 8054 C C . ASN B 1 434 ? 24.234 -15.32 -42.375 1 85.06 434 ASN B C 1
ATOM 8056 O O . ASN B 1 434 ? 24.812 -14.555 -43.156 1 85.06 434 ASN B O 1
ATOM 8060 N N . LEU B 1 435 ? 24.734 -15.867 -41.406 1 84.75 435 LEU B N 1
ATOM 8061 C CA . LEU B 1 435 ? 26.172 -15.758 -41.156 1 84.75 435 LEU B CA 1
ATOM 8062 C C . LEU B 1 435 ? 26.906 -16.969 -41.75 1 84.75 435 LEU B C 1
ATOM 8064 O O . LEU B 1 435 ? 26.359 -18.062 -41.812 1 84.75 435 LEU B O 1
ATOM 8068 N N . THR B 1 436 ? 28.203 -16.688 -42.156 1 82.06 436 THR B N 1
ATOM 8069 C CA . THR B 1 436 ? 29.047 -17.781 -42.625 1 82.06 436 THR B CA 1
ATOM 8070 C C . THR B 1 436 ? 29.562 -18.578 -41.406 1 82.06 436 THR B C 1
ATOM 8072 O O . THR B 1 436 ? 29.531 -18.109 -40.281 1 82.06 436 THR B O 1
ATOM 8075 N N . ASP B 1 437 ? 30.031 -19.75 -41.75 1 79.94 437 ASP B N 1
ATOM 8076 C CA . ASP B 1 437 ? 30.594 -20.594 -40.719 1 79.94 437 ASP B CA 1
ATOM 8077 C C . ASP B 1 437 ? 31.75 -19.891 -40 1 79.94 437 ASP B C 1
ATOM 8079 O O . ASP B 1 437 ? 31.875 -19.984 -38.781 1 79.94 437 ASP B O 1
ATOM 8083 N N . ALA B 1 438 ? 32.531 -19.203 -40.75 1 78.62 438 ALA B N 1
ATOM 8084 C CA . ALA B 1 438 ? 33.656 -18.484 -40.156 1 78.62 438 ALA B CA 1
ATOM 8085 C C . ALA B 1 438 ? 33.188 -17.359 -39.219 1 78.62 438 ALA B C 1
ATOM 8087 O O . ALA B 1 438 ? 33.844 -17.078 -38.219 1 78.62 438 ALA B O 1
ATOM 8088 N N . GLN B 1 439 ? 32.094 -16.875 -39.562 1 84.5 439 GLN B N 1
ATOM 8089 C CA . GLN B 1 439 ? 31.562 -15.766 -38.75 1 84.5 439 GLN B CA 1
ATOM 8090 C C . GLN B 1 439 ? 30.875 -16.281 -37.5 1 84.5 439 GLN B C 1
ATOM 8092 O O . GLN B 1 439 ? 30.875 -15.609 -36.469 1 84.5 439 GLN B O 1
ATOM 8097 N N . VAL B 1 440 ? 30.297 -17.484 -37.562 1 87.75 440 VAL B N 1
ATOM 8098 C CA . VAL B 1 440 ? 29.484 -18.031 -36.5 1 87.75 440 VAL B CA 1
ATOM 8099 C C . VAL B 1 440 ? 30.375 -18.531 -35.344 1 87.75 440 VAL B C 1
ATOM 8101 O O . VAL B 1 440 ? 30 -18.469 -34.188 1 87.75 440 VAL B O 1
ATOM 8104 N N . ILE B 1 441 ? 31.531 -18.938 -35.656 1 86.94 441 ILE B N 1
ATOM 8105 C CA . ILE B 1 441 ? 32.438 -19.578 -34.688 1 86.94 441 ILE B CA 1
ATOM 8106 C C . ILE B 1 441 ? 32.75 -18.625 -33.531 1 86.94 441 ILE B C 1
ATOM 8108 O O . ILE B 1 441 ? 32.906 -19.047 -32.406 1 86.94 441 ILE B O 1
ATOM 8112 N N . ARG B 1 442 ? 32.75 -17.375 -33.781 1 90.81 442 ARG B N 1
ATOM 8113 C CA . ARG B 1 442 ? 33.156 -16.406 -32.781 1 90.81 442 ARG B CA 1
ATOM 8114 C C . ARG B 1 442 ? 32.125 -16.297 -31.672 1 90.81 442 ARG B C 1
ATOM 8116 O O . ARG B 1 442 ? 32.406 -15.836 -30.562 1 90.81 442 ARG B O 1
ATOM 8123 N N . TYR B 1 443 ? 30.953 -16.719 -31.984 1 93 443 TYR B N 1
ATOM 8124 C CA . TYR B 1 443 ? 29.859 -16.625 -31.016 1 93 443 TYR B CA 1
ATOM 8125 C C . TYR B 1 443 ? 29.734 -17.922 -30.219 1 93 443 TYR B C 1
ATOM 8127 O O . TYR B 1 443 ? 29.062 -17.953 -29.188 1 93 443 TYR B O 1
ATOM 8135 N N . THR B 1 444 ? 30.297 -19 -30.656 1 92.06 444 THR B N 1
ATOM 8136 C CA . THR B 1 444 ? 30.078 -20.312 -30.078 1 92.06 444 THR B CA 1
ATOM 8137 C C . THR B 1 444 ? 30.875 -20.484 -28.797 1 92.06 444 THR B C 1
ATOM 8139 O O . THR B 1 444 ? 31.891 -19.812 -28.594 1 92.06 444 THR B O 1
ATOM 8142 N N . GLY B 1 445 ? 30.297 -21.359 -27.891 1 90.75 445 GLY B N 1
ATOM 8143 C CA . GLY B 1 445 ? 30.953 -21.672 -26.625 1 90.75 445 GLY B CA 1
ATOM 8144 C C . GLY B 1 445 ? 30.016 -21.578 -25.438 1 90.75 445 GLY B C 1
ATOM 8145 O O . GLY B 1 445 ? 28.797 -21.438 -25.609 1 90.75 445 GLY B O 1
ATOM 8146 N N . ARG B 1 446 ? 30.672 -21.781 -24.297 1 91.56 446 ARG B N 1
ATOM 8147 C CA . ARG B 1 446 ? 29.922 -21.75 -23.047 1 91.56 446 ARG B CA 1
ATOM 8148 C C . ARG B 1 446 ? 30.031 -20.375 -22.391 1 91.56 446 ARG B C 1
ATOM 8150 O O . ARG B 1 446 ? 31.125 -19.844 -22.219 1 91.56 446 ARG B O 1
ATOM 8157 N N . TYR B 1 447 ? 28.891 -19.828 -22.125 1 90.44 447 TYR B N 1
ATOM 8158 C CA . TYR B 1 447 ? 28.766 -18.594 -21.344 1 90.44 447 TYR B CA 1
ATOM 8159 C C . TYR B 1 447 ? 28.094 -18.859 -20 1 90.44 447 TYR B C 1
ATOM 8161 O O . TYR B 1 447 ? 26.969 -19.391 -19.969 1 90.44 447 TYR B O 1
ATOM 8169 N N . GLY B 1 448 ? 28.781 -18.469 -18.938 1 85.81 448 GLY B N 1
ATOM 8170 C CA . GLY B 1 448 ? 28.281 -18.828 -17.625 1 85.81 448 GLY B CA 1
ATOM 8171 C C . GLY B 1 448 ? 27.672 -17.656 -16.875 1 85.81 448 GLY B C 1
ATOM 8172 O O . GLY B 1 448 ? 28 -16.5 -17.172 1 85.81 448 GLY B O 1
ATOM 8173 N N . HIS B 1 449 ? 26.688 -17.938 -16.078 1 80.56 449 HIS B N 1
ATOM 8174 C CA . HIS B 1 449 ? 26.094 -17.031 -15.102 1 80.56 449 HIS B CA 1
ATOM 8175 C C . HIS B 1 449 ? 26.016 -17.688 -13.727 1 80.56 449 HIS B C 1
ATOM 8177 O O . HIS B 1 449 ? 25.609 -18.844 -13.602 1 80.56 449 HIS B O 1
ATOM 8183 N N . LEU B 1 450 ? 26.344 -16.938 -12.727 1 76.56 450 LEU B N 1
ATOM 8184 C CA . LEU B 1 450 ? 26.531 -17.531 -11.406 1 76.56 450 LEU B CA 1
ATOM 8185 C C . LEU B 1 450 ? 25.188 -17.969 -10.828 1 76.56 450 LEU B C 1
ATOM 8187 O O . LEU B 1 450 ? 25.141 -18.859 -9.969 1 76.56 450 LEU B O 1
ATOM 8191 N N . PHE B 1 451 ? 24.125 -17.422 -11.305 1 77.69 451 PHE B N 1
ATOM 8192 C CA . PHE B 1 451 ? 22.812 -17.812 -10.781 1 77.69 451 PHE B CA 1
ATOM 8193 C C . PHE B 1 451 ? 22.031 -18.625 -11.82 1 77.69 451 PHE B C 1
ATOM 8195 O O . PHE B 1 451 ? 21.484 -19.672 -11.5 1 77.69 451 PHE B O 1
ATOM 8202 N N . PHE B 1 452 ? 22.062 -18.234 -13.039 1 75.06 452 PHE B N 1
ATOM 8203 C CA . PHE B 1 452 ? 21.219 -18.797 -14.094 1 75.06 452 PHE B CA 1
ATOM 8204 C C . PHE B 1 452 ? 21.828 -20.094 -14.625 1 75.06 452 PHE B C 1
ATOM 8206 O O . PHE B 1 452 ? 21.125 -20.922 -15.203 1 75.06 452 PHE B O 1
ATOM 8213 N N . GLY B 1 453 ? 23.109 -20.188 -14.445 1 78.06 453 GLY B N 1
ATOM 8214 C CA . GLY B 1 453 ? 23.781 -21.344 -14.992 1 78.06 453 GLY B CA 1
ATOM 8215 C C . GLY B 1 453 ? 24.484 -21.062 -16.297 1 78.06 453 GLY B C 1
ATOM 8216 O O . GLY B 1 453 ? 24.656 -19.906 -16.688 1 78.06 453 GLY B O 1
ATOM 8217 N N . ASP B 1 454 ? 24.859 -22.156 -16.891 1 81.38 454 ASP B N 1
ATOM 8218 C CA . ASP B 1 454 ? 25.656 -22.047 -18.109 1 81.38 454 ASP B CA 1
ATOM 8219 C C . ASP B 1 454 ? 24.766 -22.203 -19.344 1 81.38 454 ASP B C 1
ATOM 8221 O O . ASP B 1 454 ? 23.797 -22.953 -19.328 1 81.38 454 ASP B O 1
ATOM 8225 N N . ILE B 1 455 ? 25.094 -21.406 -20.359 1 84.31 455 ILE B N 1
ATOM 8226 C CA . ILE B 1 455 ? 24.438 -21.516 -21.656 1 84.31 455 ILE B CA 1
ATOM 8227 C C . ILE B 1 455 ? 25.469 -21.875 -22.719 1 84.31 455 ILE B C 1
ATOM 8229 O O . ILE B 1 455 ? 26.516 -21.25 -22.828 1 84.31 455 ILE B O 1
ATOM 8233 N N . ASP B 1 456 ? 25.078 -22.859 -23.406 1 86.94 456 ASP B N 1
ATOM 8234 C CA . ASP B 1 456 ? 25.938 -23.281 -24.516 1 86.94 456 ASP B CA 1
ATOM 8235 C C . ASP B 1 456 ? 25.406 -22.766 -25.859 1 86.94 456 ASP B C 1
ATOM 8237 O O . ASP B 1 456 ? 24.281 -23.078 -26.234 1 86.94 456 ASP B O 1
ATOM 8241 N N . ILE B 1 457 ? 26.25 -22 -26.547 1 91.56 457 ILE B N 1
ATOM 8242 C CA . ILE B 1 457 ? 25.922 -21.562 -27.891 1 91.56 457 ILE B CA 1
ATOM 8243 C C . ILE B 1 457 ? 26.625 -22.453 -28.906 1 91.56 457 ILE B C 1
ATOM 8245 O O . ILE B 1 457 ? 27.859 -22.609 -28.875 1 91.56 457 ILE B O 1
ATOM 8249 N N . PHE B 1 458 ? 25.828 -23.016 -29.75 1 88.81 458 PHE B N 1
ATOM 8250 C CA . PHE B 1 458 ? 26.453 -23.891 -30.75 1 88.81 458 PHE B CA 1
ATOM 8251 C C . PHE B 1 458 ? 25.859 -23.641 -32.125 1 88.81 458 PHE B C 1
ATOM 8253 O O . PHE B 1 458 ? 24.844 -22.969 -32.281 1 88.81 458 PHE B O 1
ATOM 8260 N N . HIS B 1 459 ? 26.578 -23.984 -33.094 1 85.38 459 HIS B N 1
ATOM 8261 C CA . HIS B 1 459 ? 26.203 -23.828 -34.5 1 85.38 459 HIS B CA 1
ATOM 8262 C C . HIS B 1 459 ? 25.609 -25.125 -35.062 1 85.38 459 HIS B C 1
ATOM 8264 O O . HIS B 1 459 ? 26.188 -26.188 -34.906 1 85.38 459 HIS B O 1
ATOM 8270 N N . GLN B 1 460 ? 24.406 -24.984 -35.562 1 75.88 460 GLN B N 1
ATOM 8271 C CA . GLN B 1 460 ? 23.766 -26.109 -36.25 1 75.88 460 GLN B CA 1
ATOM 8272 C C . GLN B 1 460 ? 23.094 -25.656 -37.531 1 75.88 460 GLN B C 1
ATOM 8274 O O . GLN B 1 460 ? 22.219 -24.781 -37.5 1 75.88 460 GLN B O 1
ATOM 8279 N N . ASP B 1 461 ? 23.391 -26.328 -38.656 1 69.75 461 ASP B N 1
ATOM 8280 C CA . ASP B 1 461 ? 22.797 -26.109 -39.969 1 69.75 461 ASP B CA 1
ATOM 8281 C C . ASP B 1 461 ? 22.797 -24.625 -40.344 1 69.75 461 ASP B C 1
ATOM 8283 O O . ASP B 1 461 ? 21.766 -24.078 -40.75 1 69.75 461 ASP B O 1
ATOM 8287 N N . GLY B 1 462 ? 23.828 -23.953 -40 1 65.94 462 GLY B N 1
ATOM 8288 C CA . GLY B 1 462 ? 23.984 -22.578 -40.438 1 65.94 462 GLY B CA 1
ATOM 8289 C C . GLY B 1 462 ? 23.375 -21.562 -39.469 1 65.94 462 GLY B C 1
ATOM 8290 O O . GLY B 1 462 ? 23.406 -20.359 -39.719 1 65.94 462 GLY B O 1
ATOM 8291 N N . ALA B 1 463 ? 22.812 -22.094 -38.406 1 75.31 463 ALA B N 1
ATOM 8292 C CA . ALA B 1 463 ? 22.219 -21.172 -37.438 1 75.31 463 ALA B CA 1
ATOM 8293 C C . ALA B 1 463 ? 22.859 -21.359 -36.062 1 75.31 463 ALA B C 1
ATOM 8295 O O . ALA B 1 463 ? 23.375 -22.438 -35.75 1 75.31 463 ALA B O 1
ATOM 8296 N N . LEU B 1 464 ? 22.891 -20.312 -35.281 1 89.06 464 LEU B N 1
ATOM 8297 C CA . LEU B 1 464 ? 23.266 -20.422 -33.875 1 89.06 464 LEU B CA 1
ATOM 8298 C C . LEU B 1 464 ? 22.094 -20.906 -33.031 1 89.06 464 LEU B C 1
ATOM 8300 O O . LEU B 1 464 ? 20.953 -20.5 -33.25 1 89.06 464 LEU B O 1
ATOM 8304 N N . MET B 1 465 ? 22.406 -21.859 -32.25 1 88.44 465 MET B N 1
ATOM 8305 C CA . MET B 1 465 ? 21.375 -22.422 -31.375 1 88.44 465 MET B CA 1
ATOM 8306 C C . MET B 1 465 ? 21.859 -22.438 -29.922 1 88.44 465 MET B C 1
ATOM 8308 O O . MET B 1 465 ? 23.062 -22.453 -29.672 1 88.44 465 MET B O 1
ATOM 8312 N N . THR B 1 466 ? 20.906 -22.375 -29.094 1 86.56 466 THR B N 1
ATOM 8313 C CA . THR B 1 466 ? 21.203 -22.547 -27.672 1 86.56 466 THR B CA 1
ATOM 8314 C C . THR B 1 466 ? 20.031 -23.234 -26.953 1 86.56 466 THR B C 1
ATOM 8316 O O . THR B 1 466 ? 18.953 -23.375 -27.516 1 86.56 466 THR B O 1
ATOM 8319 N N . MET B 1 467 ? 20.422 -23.828 -25.859 1 77.25 467 MET B N 1
ATOM 8320 C CA . MET B 1 467 ? 19.438 -24.375 -24.938 1 77.25 467 MET B CA 1
ATOM 8321 C C . MET B 1 467 ? 19.406 -23.594 -23.625 1 77.25 467 MET B C 1
ATOM 8323 O O . MET B 1 467 ? 20.453 -23.438 -22.984 1 77.25 467 MET B O 1
ATOM 8327 N N . LEU B 1 468 ? 18.25 -23.031 -23.391 1 74 468 LEU B N 1
ATOM 8328 C CA . LEU B 1 468 ? 18.062 -22.375 -22.109 1 74 468 LEU B CA 1
ATOM 8329 C C . LEU B 1 468 ? 17.438 -23.344 -21.094 1 74 468 LEU B C 1
ATOM 8331 O O . LEU B 1 468 ? 16.438 -24 -21.406 1 74 468 LEU B O 1
ATOM 8335 N N . GLY B 1 469 ? 18.125 -23.391 -19.938 1 70.62 469 GLY B N 1
ATOM 8336 C CA . GLY B 1 469 ? 17.625 -24.328 -18.938 1 70.62 469 GLY B CA 1
ATOM 8337 C C . GLY B 1 469 ? 17.719 -25.766 -19.375 1 70.62 469 GLY B C 1
ATOM 8338 O O . GLY B 1 469 ? 18.75 -26.219 -19.875 1 70.62 469 GLY B O 1
ATOM 8339 N N . SER B 1 470 ? 16.609 -26.516 -19.047 1 65.62 470 SER B N 1
ATOM 8340 C CA . SER B 1 470 ? 16.672 -27.938 -19.312 1 65.62 470 SER B CA 1
ATOM 8341 C C . SER B 1 470 ? 15.953 -28.297 -20.609 1 65.62 470 SER B C 1
ATOM 8343 O O . SER B 1 470 ? 16.172 -29.375 -21.172 1 65.62 470 SER B O 1
ATOM 8345 N N . PHE B 1 471 ? 15.156 -27.266 -21.109 1 65.06 471 PHE B N 1
ATOM 8346 C CA . PHE B 1 471 ? 14.367 -27.828 -22.188 1 65.06 471 PHE B CA 1
ATOM 8347 C C . PHE B 1 471 ? 14.07 -26.781 -23.25 1 65.06 471 PHE B C 1
ATOM 8349 O O . PHE B 1 471 ? 13.445 -27.078 -24.281 1 65.06 471 PHE B O 1
ATOM 8356 N N . MET B 1 472 ? 14.516 -25.578 -23.094 1 71.69 472 MET B N 1
ATOM 8357 C CA . MET B 1 472 ? 14.133 -24.547 -24.062 1 71.69 472 MET B CA 1
ATOM 8358 C C . MET B 1 472 ? 15.211 -24.359 -25.125 1 71.69 472 MET B C 1
ATOM 8360 O O . MET B 1 472 ? 16.266 -23.781 -24.844 1 71.69 472 MET B O 1
ATOM 8364 N N . ASN B 1 473 ? 14.797 -24.812 -26.25 1 77 473 ASN B N 1
ATOM 8365 C CA . ASN B 1 473 ? 15.695 -24.594 -27.391 1 77 473 ASN B CA 1
ATOM 8366 C C . ASN B 1 473 ? 15.406 -23.281 -28.094 1 77 473 ASN B C 1
ATOM 8368 O O . ASN B 1 473 ? 14.242 -22.938 -28.344 1 77 473 ASN B O 1
ATOM 8372 N N . ILE B 1 474 ? 16.469 -22.578 -28.359 1 83.38 474 ILE B N 1
ATOM 8373 C CA . ILE B 1 474 ? 16.328 -21.281 -29 1 83.38 474 ILE B CA 1
ATOM 8374 C C . ILE B 1 474 ? 17.234 -21.219 -30.219 1 83.38 474 ILE B C 1
ATOM 8376 O O . ILE B 1 474 ? 18.422 -21.547 -30.141 1 83.38 474 ILE B O 1
ATOM 8380 N N . THR B 1 475 ? 16.625 -20.828 -31.328 1 86.38 475 THR B N 1
ATOM 8381 C CA . THR B 1 475 ? 17.406 -20.5 -32.5 1 86.38 475 THR B CA 1
ATOM 8382 C C . THR B 1 475 ? 17.719 -19 -32.562 1 86.38 475 THR B C 1
ATOM 8384 O O . THR B 1 475 ? 16.828 -18.172 -32.344 1 86.38 475 THR B O 1
ATOM 8387 N N . LEU B 1 476 ? 18.953 -18.703 -32.812 1 90.56 476 LEU B N 1
ATOM 8388 C CA . LEU B 1 476 ? 19.391 -17.312 -32.875 1 90.56 476 LEU B CA 1
ATOM 8389 C C . LEU B 1 476 ? 19.594 -16.875 -34.312 1 90.56 476 LEU B C 1
ATOM 8391 O O . LEU B 1 476 ? 20.422 -17.453 -35.031 1 90.56 476 LEU B O 1
ATOM 8395 N N . ARG B 1 477 ? 18.844 -15.812 -34.625 1 88 477 ARG B N 1
ATOM 8396 C CA . ARG B 1 477 ? 18.984 -15.234 -35.938 1 88 477 ARG B CA 1
ATOM 8397 C C . ARG B 1 477 ? 19.656 -13.859 -35.875 1 88 477 ARG B C 1
ATOM 8399 O O . ARG B 1 477 ? 19.297 -13.039 -35.031 1 88 477 ARG B O 1
ATOM 8406 N N . TYR B 1 478 ? 20.531 -13.688 -36.781 1 89.06 478 TYR B N 1
ATOM 8407 C CA . TYR B 1 478 ? 21.328 -12.469 -36.75 1 89.06 478 TYR B CA 1
ATOM 8408 C C . TYR B 1 478 ? 20.594 -11.32 -37.406 1 89.06 478 TYR B C 1
ATOM 8410 O O . TYR B 1 478 ? 20.141 -11.445 -38.562 1 89.06 478 TYR B O 1
ATOM 8418 N N . GLU B 1 479 ? 20.469 -10.273 -36.719 1 89.19 479 GLU B N 1
ATOM 8419 C CA . GLU B 1 479 ? 19.953 -9.008 -37.25 1 89.19 479 GLU B CA 1
ATOM 8420 C C . GLU B 1 479 ? 21.062 -7.984 -37.406 1 89.19 479 GLU B C 1
ATOM 8422 O O . GLU B 1 479 ? 21.453 -7.316 -36.438 1 89.19 479 GLU B O 1
ATOM 8427 N N . PRO B 1 480 ? 21.438 -7.734 -38.594 1 85.69 480 PRO B N 1
ATOM 8428 C CA . PRO B 1 480 ? 22.625 -6.906 -38.812 1 85.69 480 PRO B CA 1
ATOM 8429 C C . PRO B 1 480 ? 22.391 -5.434 -38.469 1 85.69 480 PRO B C 1
ATOM 8431 O O . PRO B 1 480 ? 23.328 -4.727 -38.125 1 85.69 480 PRO B O 1
ATOM 8434 N N . ARG B 1 481 ? 21.266 -4.941 -38.625 1 80.88 481 ARG B N 1
ATOM 8435 C CA . ARG B 1 481 ? 20.984 -3.523 -38.406 1 80.88 481 ARG B CA 1
ATOM 8436 C C . ARG B 1 481 ? 21.359 -3.08 -37 1 80.88 481 ARG B C 1
ATOM 8438 O O . ARG B 1 481 ? 21.891 -1.982 -36.812 1 80.88 481 ARG B O 1
ATOM 8445 N N . LYS B 1 482 ? 21.125 -4.008 -36.094 1 81 482 LYS B N 1
ATOM 8446 C CA . LYS B 1 482 ? 21.391 -3.652 -34.688 1 81 482 LYS B CA 1
ATOM 8447 C C . LYS B 1 482 ? 22.484 -4.523 -34.094 1 81 482 LYS B C 1
ATOM 8449 O O . LYS B 1 482 ? 22.719 -4.512 -32.875 1 81 482 LYS B O 1
ATOM 8454 N N . VAL B 1 483 ? 23.094 -5.309 -34.969 1 83.81 483 VAL B N 1
ATOM 8455 C CA . VAL B 1 483 ? 24.203 -6.176 -34.594 1 83.81 483 VAL B CA 1
ATOM 8456 C C . VAL B 1 483 ? 23.812 -7.008 -33.344 1 83.81 483 VAL B C 1
ATOM 8458 O O . VAL B 1 483 ? 24.469 -6.941 -32.312 1 83.81 483 VAL B O 1
ATOM 8461 N N . ARG B 1 484 ? 22.766 -7.727 -33.531 1 90.12 484 ARG B N 1
ATOM 8462 C CA . ARG B 1 484 ? 22.219 -8.562 -32.438 1 90.12 484 ARG B CA 1
ATOM 8463 C C . ARG B 1 484 ? 21.578 -9.828 -33 1 90.12 484 ARG B C 1
ATOM 8465 O O . ARG B 1 484 ? 21.438 -9.969 -34.219 1 90.12 484 ARG B O 1
ATOM 8472 N N . PHE B 1 485 ? 21.375 -10.688 -32.094 1 89.81 485 PHE B N 1
ATOM 8473 C CA . PHE B 1 485 ? 20.641 -11.891 -32.438 1 89.81 485 PHE B CA 1
ATOM 8474 C C . PHE B 1 485 ? 19.234 -11.859 -31.859 1 89.81 485 PHE B C 1
ATOM 8476 O O . PHE B 1 485 ? 19.047 -11.422 -30.719 1 89.81 485 PHE B O 1
ATOM 8483 N N . VAL B 1 486 ? 18.344 -12.312 -32.625 1 86.25 486 VAL B N 1
ATOM 8484 C CA . VAL B 1 486 ? 16.969 -12.492 -32.188 1 86.25 486 VAL B CA 1
ATOM 8485 C C . VAL B 1 486 ? 16.672 -13.984 -32 1 86.25 486 VAL B C 1
ATOM 8487 O O . VAL B 1 486 ? 16.906 -14.781 -32.906 1 86.25 486 VAL B O 1
ATOM 8490 N N . GLY B 1 487 ? 16.219 -14.219 -30.75 1 84.88 487 GLY B N 1
ATOM 8491 C CA . GLY B 1 487 ? 15.922 -15.609 -30.438 1 84.88 487 GLY B CA 1
ATOM 8492 C C . GLY B 1 487 ? 14.516 -16.031 -30.797 1 84.88 487 GLY B C 1
ATOM 8493 O O . GLY B 1 487 ? 13.57 -15.242 -30.656 1 84.88 487 GLY B O 1
ATOM 8494 N N . PHE B 1 488 ? 14.461 -17.203 -31.344 1 77.62 488 PHE B N 1
ATOM 8495 C CA . PHE B 1 488 ? 13.18 -17.844 -31.641 1 77.62 488 PHE B CA 1
ATOM 8496 C C . PHE B 1 488 ? 13.047 -19.172 -30.891 1 77.62 488 PHE B C 1
ATOM 8498 O O . PHE B 1 488 ? 13.875 -20.062 -31.062 1 77.62 488 PHE B O 1
ATOM 8505 N N . LEU B 1 489 ? 12.055 -19.172 -30.047 1 75.88 489 LEU B N 1
ATOM 8506 C CA . LEU B 1 489 ? 11.781 -20.406 -29.328 1 75.88 489 LEU B CA 1
ATOM 8507 C C . LEU B 1 489 ? 11.32 -21.5 -30.266 1 75.88 489 LEU B C 1
ATOM 8509 O O . LEU B 1 489 ? 10.711 -21.219 -31.312 1 75.88 489 LEU B O 1
ATOM 8513 N N . GLU B 1 490 ? 11.727 -22.641 -29.891 1 74.06 490 GLU B N 1
ATOM 8514 C CA . GLU B 1 490 ? 11.32 -23.766 -30.719 1 74.06 490 GLU B CA 1
ATOM 8515 C C . GLU B 1 490 ? 10.07 -24.438 -30.156 1 74.06 490 GLU B C 1
ATOM 8517 O O . GLU B 1 490 ? 9.805 -24.359 -28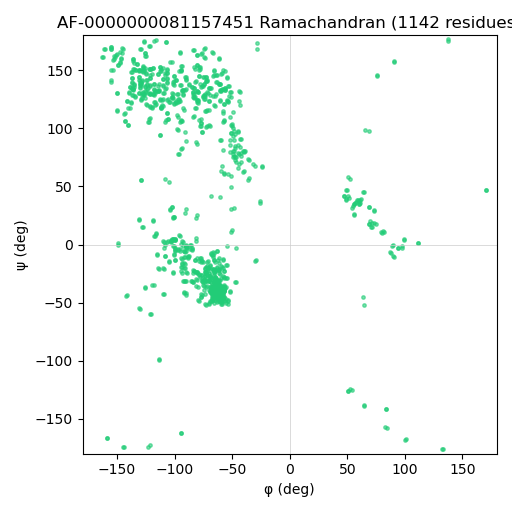.953 1 74.06 490 GLU B O 1
ATOM 8522 N N . GLY B 1 491 ? 9.32 -24.969 -31 1 67.94 491 GLY B N 1
ATOM 8523 C CA . GLY B 1 491 ? 8.164 -25.75 -30.594 1 67.94 491 GLY B CA 1
ATOM 8524 C C . GLY B 1 491 ? 6.945 -24.891 -30.281 1 67.94 491 GLY B C 1
ATOM 8525 O O . GLY B 1 491 ? 6.77 -23.828 -30.875 1 67.94 491 GLY B O 1
ATOM 8526 N N . THR B 1 492 ? 6.066 -25.422 -29.5 1 64.19 492 THR B N 1
ATOM 8527 C CA . THR B 1 492 ? 4.789 -24.797 -29.203 1 64.19 492 THR B CA 1
ATOM 8528 C C . THR B 1 492 ? 4.996 -23.516 -28.391 1 64.19 492 THR B C 1
ATOM 8530 O O . THR B 1 492 ? 4.195 -22.578 -28.469 1 64.19 492 THR B O 1
ATOM 8533 N N . LEU B 1 493 ? 6.145 -23.453 -27.75 1 66.19 493 LEU B N 1
ATOM 8534 C CA . LEU B 1 493 ? 6.406 -22.281 -26.922 1 66.19 493 LEU B CA 1
ATOM 8535 C C . LEU B 1 493 ? 6.582 -21.031 -27.766 1 66.19 493 LEU B C 1
ATOM 8537 O O . LEU B 1 493 ? 6.25 -19.922 -27.344 1 66.19 493 LEU B O 1
ATOM 8541 N N . ARG B 1 494 ? 7.051 -21.25 -28.953 1 64.81 494 ARG B N 1
ATOM 8542 C CA . ARG B 1 494 ? 7.258 -20.125 -29.844 1 64.81 494 ARG B CA 1
ATOM 8543 C C . ARG B 1 494 ? 5.938 -19.438 -30.188 1 64.81 494 ARG B C 1
ATOM 8545 O O . ARG B 1 494 ? 5.852 -18.219 -30.219 1 64.81 494 ARG B O 1
ATOM 8552 N N . THR B 1 495 ? 5.059 -20.297 -30.422 1 63.31 495 THR B N 1
ATOM 8553 C CA . THR B 1 495 ? 3.781 -19.781 -30.906 1 63.31 495 THR B CA 1
ATOM 8554 C C . THR B 1 495 ? 2.977 -19.172 -29.766 1 63.31 495 THR B C 1
ATOM 8556 O O . THR B 1 495 ? 2.213 -18.234 -29.953 1 63.31 495 THR B O 1
ATOM 8559 N N . THR B 1 496 ? 3.354 -19.75 -28.703 1 64.81 496 THR B N 1
ATOM 8560 C CA . THR B 1 496 ? 2.516 -19.359 -27.562 1 64.81 496 THR B CA 1
ATOM 8561 C C . THR B 1 496 ? 3.086 -18.141 -26.859 1 64.81 496 THR B C 1
ATOM 8563 O O . THR B 1 496 ? 2.334 -17.266 -26.406 1 64.81 496 THR B O 1
ATOM 8566 N N . LEU B 1 497 ? 4.438 -18.25 -26.719 1 64.56 497 LEU B N 1
ATOM 8567 C CA . LEU B 1 497 ? 5.07 -17.141 -26.016 1 64.56 497 LEU B CA 1
ATOM 8568 C C . LEU B 1 497 ? 5.5 -16.047 -26.984 1 64.56 497 LEU B C 1
ATOM 8570 O O . LEU B 1 497 ? 6.082 -16.344 -28.031 1 64.56 497 LEU B O 1
ATOM 8574 N N . SER B 1 498 ? 4.766 -15.133 -27.312 1 62.09 498 SER B N 1
ATOM 8575 C CA . SER B 1 498 ? 4.973 -14.062 -28.281 1 62.09 498 SER B CA 1
ATOM 8576 C C . SER B 1 498 ? 6.176 -13.195 -27.891 1 62.09 498 SER B C 1
ATOM 8578 O O . SER B 1 498 ? 6.098 -11.969 -27.922 1 62.09 498 SER B O 1
ATOM 8580 N N . PHE B 1 499 ? 7.227 -13.977 -27.422 1 66.56 499 PHE B N 1
ATOM 8581 C CA . PHE B 1 499 ? 8.375 -13.102 -27.203 1 66.56 499 PHE B CA 1
ATOM 8582 C C . PHE B 1 499 ? 9.625 -13.68 -27.844 1 66.56 499 PHE B C 1
ATOM 8584 O O . PHE B 1 499 ? 9.68 -14.875 -28.156 1 66.56 499 PHE B O 1
ATOM 8591 N N . SER B 1 500 ? 10.516 -12.719 -28.25 1 74.25 500 SER B N 1
ATOM 8592 C CA . SER B 1 500 ? 11.82 -13.055 -28.812 1 74.25 500 SER B CA 1
ATOM 8593 C C . SER B 1 500 ? 12.945 -12.438 -27.984 1 74.25 500 SER B C 1
ATOM 8595 O O . SER B 1 500 ? 13.141 -11.227 -28 1 74.25 500 SER B O 1
ATOM 8597 N N . PRO B 1 501 ? 13.633 -13.367 -27.297 1 80.38 501 PRO B N 1
ATOM 8598 C CA . PRO B 1 501 ? 14.773 -12.797 -26.578 1 80.38 501 PRO B CA 1
ATOM 8599 C C . PRO B 1 501 ? 15.828 -12.203 -27.516 1 80.38 501 PRO B C 1
ATOM 8601 O O . PRO B 1 501 ? 16.031 -12.719 -28.625 1 80.38 501 PRO B O 1
ATOM 8604 N N . ILE B 1 502 ? 16.422 -11.156 -27.047 1 87.75 502 ILE B N 1
ATOM 8605 C CA . ILE B 1 502 ? 17.516 -10.523 -27.781 1 87.75 502 ILE B CA 1
ATOM 8606 C C . ILE B 1 502 ? 18.859 -10.93 -27.156 1 87.75 502 ILE B C 1
ATOM 8608 O O . ILE B 1 502 ? 19.016 -10.859 -25.938 1 87.75 502 ILE B O 1
ATOM 8612 N N . VAL B 1 503 ? 19.734 -11.383 -28 1 90.31 503 VAL B N 1
ATOM 8613 C CA . VAL B 1 503 ? 21.062 -11.781 -27.547 1 90.31 503 VAL B CA 1
ATOM 8614 C C . VAL B 1 503 ? 22.125 -10.883 -28.203 1 90.31 503 VAL B C 1
ATOM 8616 O O . VAL B 1 503 ? 22.109 -10.688 -29.422 1 90.31 503 VAL B O 1
ATOM 8619 N N . THR B 1 504 ? 22.953 -10.391 -27.359 1 92.75 504 THR B N 1
ATOM 8620 C CA . THR B 1 504 ? 24.078 -9.602 -27.828 1 92.75 504 THR B CA 1
ATOM 8621 C C . THR B 1 504 ? 25.391 -10.141 -27.266 1 92.75 504 THR B C 1
ATOM 8623 O O . THR B 1 504 ? 25.422 -10.719 -26.188 1 92.75 504 THR B O 1
ATOM 8626 N N . PHE B 1 505 ? 26.438 -9.953 -28.094 1 92.75 505 PHE B N 1
ATOM 8627 C CA . PHE B 1 505 ? 27.781 -10.375 -27.703 1 92.75 505 PHE B CA 1
ATOM 8628 C C . PHE B 1 505 ? 28.734 -9.195 -27.703 1 92.75 505 PHE B C 1
ATOM 8630 O O . PHE B 1 505 ? 28.578 -8.258 -28.484 1 92.75 505 PHE B O 1
ATOM 8637 N N . SER B 1 506 ? 29.688 -9.266 -26.734 1 92.25 506 SER B N 1
ATOM 8638 C CA . SER B 1 506 ? 30.641 -8.164 -26.656 1 92.25 506 SER B CA 1
ATOM 8639 C C . SER B 1 506 ? 32 -8.648 -26.219 1 92.25 506 SER B C 1
ATOM 8641 O O . SER B 1 506 ? 32.156 -9.766 -25.719 1 92.25 506 SER B O 1
ATOM 8643 N N . GLU B 1 507 ? 33.031 -7.824 -26.516 1 91.12 507 GLU B N 1
ATOM 8644 C CA . GLU B 1 507 ? 34.406 -8.031 -26.156 1 91.12 507 GLU B CA 1
ATOM 8645 C C . GLU B 1 507 ? 35 -9.219 -26.922 1 91.12 507 GLU B C 1
ATOM 8647 O O . GLU B 1 507 ? 34.906 -10.367 -26.469 1 91.12 507 GLU B O 1
ATOM 8652 N N . LEU B 1 508 ? 35.656 -8.984 -27.922 1 91 508 LEU B N 1
ATOM 8653 C CA . LEU B 1 508 ? 36.312 -10.008 -28.734 1 91 508 LEU B CA 1
ATOM 8654 C C . LEU B 1 508 ? 37.75 -10.211 -28.281 1 91 508 LEU B C 1
ATOM 8656 O O . LEU B 1 508 ? 38.531 -9.25 -28.219 1 91 508 LEU B O 1
ATOM 8660 N N . GLN B 1 509 ? 38.031 -11.414 -27.828 1 90.44 509 GLN B N 1
ATOM 8661 C CA . GLN B 1 509 ? 39.375 -11.828 -27.5 1 90.44 509 GLN B CA 1
ATOM 8662 C C . GLN B 1 509 ? 39.719 -13.141 -28.203 1 90.44 509 GLN B C 1
ATOM 8664 O O . GLN B 1 509 ? 39.031 -14.141 -28.062 1 90.44 509 GLN B O 1
ATOM 8669 N N . ASN B 1 510 ? 40.875 -13.18 -28.984 1 91.12 510 ASN B N 1
ATOM 8670 C CA . ASN B 1 510 ? 41.312 -14.359 -29.734 1 91.12 510 ASN B CA 1
ATOM 8671 C C . ASN B 1 510 ? 40.188 -14.852 -30.672 1 91.12 510 ASN B C 1
ATOM 8673 O O . ASN B 1 510 ? 39.906 -16.047 -30.719 1 91.12 510 ASN B O 1
ATOM 8677 N N . ASP B 1 511 ? 39.406 -13.906 -31.172 1 90 511 ASP B N 1
ATOM 8678 C CA . ASP B 1 511 ? 38.375 -14.102 -32.156 1 90 511 ASP B CA 1
ATOM 8679 C C . ASP B 1 511 ? 37.156 -14.805 -31.562 1 90 511 ASP B C 1
ATOM 8681 O O . ASP B 1 511 ? 36.375 -15.453 -32.281 1 90 511 ASP B O 1
ATOM 8685 N N . LEU B 1 512 ? 37.094 -14.766 -30.266 1 92.5 512 LEU B N 1
ATOM 8686 C CA . LEU B 1 512 ? 35.938 -15.289 -29.562 1 92.5 512 LEU B CA 1
ATOM 8687 C C . LEU B 1 512 ? 35.281 -14.219 -28.703 1 92.5 512 LEU B C 1
ATOM 8689 O O . LEU B 1 512 ? 35.969 -13.508 -27.969 1 92.5 512 LEU B O 1
ATOM 8693 N N . TYR B 1 513 ? 33.969 -14.039 -28.828 1 93.75 513 TYR B N 1
ATOM 8694 C CA . TYR B 1 513 ? 33.25 -13.141 -27.906 1 93.75 513 TYR B CA 1
ATOM 8695 C C . TYR B 1 513 ? 33.344 -13.664 -26.484 1 93.75 513 TYR B C 1
ATOM 8697 O O . TYR B 1 513 ? 33.188 -14.867 -26.234 1 93.75 513 TYR B O 1
ATOM 8705 N N . GLN B 1 514 ? 33.531 -12.75 -25.5 1 92.25 514 GLN B N 1
ATOM 8706 C CA . GLN B 1 514 ? 33.75 -13.125 -24.094 1 92.25 514 GLN B CA 1
ATOM 8707 C C . GLN B 1 514 ? 32.469 -12.938 -23.297 1 92.25 514 GLN B C 1
ATOM 8709 O O . GLN B 1 514 ? 32.281 -13.562 -22.234 1 92.25 514 GLN B O 1
ATOM 8714 N N . ASN B 1 515 ? 31.609 -12.07 -23.781 1 93.62 515 ASN B N 1
ATOM 8715 C CA . ASN B 1 515 ? 30.391 -11.734 -23.062 1 93.62 515 ASN B CA 1
ATOM 8716 C C . ASN B 1 515 ? 29.141 -11.945 -23.906 1 93.62 515 ASN B C 1
ATOM 8718 O O . ASN B 1 515 ? 29.188 -11.773 -25.125 1 93.62 515 ASN B O 1
ATOM 8722 N N . MET B 1 516 ? 28.078 -12.336 -23.203 1 91.31 516 MET B N 1
ATOM 8723 C CA . MET B 1 516 ? 26.766 -12.5 -23.828 1 91.31 516 MET B CA 1
ATOM 8724 C C . MET B 1 516 ? 25.672 -11.898 -22.953 1 91.31 516 MET B C 1
ATOM 8726 O O . MET B 1 516 ? 25.703 -12.055 -21.734 1 91.31 516 MET B O 1
ATOM 8730 N N . THR B 1 517 ? 24.828 -11.148 -23.562 1 90 517 THR B N 1
ATOM 8731 C CA . THR B 1 517 ? 23.672 -10.625 -22.844 1 90 517 THR B CA 1
ATOM 8732 C C . THR B 1 517 ? 22.375 -11.219 -23.406 1 90 517 THR B C 1
ATOM 8734 O O . THR B 1 517 ? 22.219 -11.336 -24.625 1 90 517 THR B O 1
ATOM 8737 N N . LEU B 1 518 ? 21.578 -11.633 -22.562 1 83.75 518 LEU B N 1
ATOM 8738 C CA . LEU B 1 518 ? 20.25 -12.133 -22.891 1 83.75 518 LEU B CA 1
ATOM 8739 C C . LEU B 1 518 ? 19.172 -11.188 -22.375 1 83.75 518 LEU B C 1
ATOM 8741 O O . LEU B 1 518 ? 19.094 -10.945 -21.156 1 83.75 518 LEU B O 1
ATOM 8745 N N . HIS B 1 519 ? 18.406 -10.633 -23.266 1 81.62 519 HIS B N 1
ATOM 8746 C CA . HIS B 1 519 ? 17.375 -9.672 -22.922 1 81.62 519 HIS B CA 1
ATOM 8747 C C . HIS B 1 519 ? 15.992 -10.195 -23.297 1 81.62 519 HIS B C 1
ATOM 8749 O O . HIS B 1 519 ? 15.711 -10.445 -24.469 1 81.62 519 HIS B O 1
ATOM 8755 N N . PHE B 1 520 ? 15.141 -10.266 -22.359 1 74.81 520 PHE B N 1
ATOM 8756 C CA . PHE B 1 520 ? 13.797 -10.773 -22.609 1 74.81 520 PHE B CA 1
ATOM 8757 C C . PHE B 1 520 ? 12.812 -9.633 -22.828 1 74.81 520 PHE B C 1
ATOM 8759 O O . PHE B 1 520 ? 11.938 -9.383 -22 1 74.81 520 PHE B O 1
ATOM 8766 N N . VAL B 1 521 ? 12.906 -9.148 -23.984 1 66.56 521 VAL B N 1
ATOM 8767 C CA . VAL B 1 521 ? 12.062 -8.016 -24.375 1 66.56 521 VAL B CA 1
ATOM 8768 C C . VAL B 1 521 ? 10.617 -8.477 -24.5 1 66.56 521 VAL B C 1
ATOM 8770 O O . VAL B 1 521 ? 10.336 -9.508 -25.109 1 66.56 521 VAL B O 1
ATOM 8773 N N . GLY B 1 522 ? 9.68 -7.754 -23.984 1 59.53 522 GLY B N 1
ATOM 8774 C CA . GLY B 1 522 ? 8.266 -8.047 -24.141 1 59.53 522 GLY B CA 1
ATOM 8775 C C . GLY B 1 522 ? 7.734 -9 -23.078 1 59.53 522 GLY B C 1
ATOM 8776 O O . GLY B 1 522 ? 6.551 -9.352 -23.094 1 59.53 522 GLY B O 1
ATOM 8777 N N . PHE B 1 523 ? 8.586 -9.516 -22.297 1 63 523 PHE B N 1
ATOM 8778 C CA . PHE B 1 523 ? 8.18 -10.375 -21.188 1 63 523 PHE B CA 1
ATOM 8779 C C . PHE B 1 523 ? 8.492 -9.719 -19.859 1 63 523 PHE B C 1
ATOM 8781 O O . PHE B 1 523 ? 7.805 -8.789 -19.438 1 63 523 PHE B O 1
ATOM 8788 N N . THR B 1 524 ? 9.625 -10.141 -19.281 1 60.78 524 THR B N 1
ATOM 8789 C CA . THR B 1 524 ? 9.992 -9.539 -18 1 60.78 524 THR B CA 1
ATOM 8790 C C . THR B 1 524 ? 10.891 -8.328 -18.203 1 60.78 524 THR B C 1
ATOM 8792 O O . THR B 1 524 ? 11.102 -7.539 -17.281 1 60.78 524 THR B O 1
ATOM 8795 N N . ASN B 1 525 ? 11.352 -8.156 -19.422 1 68.19 525 ASN B N 1
ATOM 8796 C CA . ASN B 1 525 ? 12.305 -7.117 -19.797 1 68.19 525 ASN B CA 1
ATOM 8797 C C . ASN B 1 525 ? 13.578 -7.199 -18.953 1 68.19 525 ASN B C 1
ATOM 8799 O O . ASN B 1 525 ? 14.266 -6.195 -18.766 1 68.19 525 ASN B O 1
ATOM 8803 N N . GLU B 1 526 ? 13.836 -8.305 -18.484 1 71.88 526 GLU B N 1
ATOM 8804 C CA . GLU B 1 526 ? 15.047 -8.523 -17.703 1 71.88 526 GLU B CA 1
ATOM 8805 C C . GLU B 1 526 ? 16.25 -8.766 -18.609 1 71.88 526 GLU B C 1
ATOM 8807 O O . GLU B 1 526 ? 16.109 -9.266 -19.734 1 71.88 526 GLU B O 1
ATOM 8812 N N . VAL B 1 527 ? 17.438 -8.375 -18.062 1 77.44 527 VAL B N 1
ATOM 8813 C CA . VAL B 1 527 ? 18.688 -8.555 -18.766 1 77.44 527 VAL B CA 1
ATOM 8814 C C . VAL B 1 527 ? 19.641 -9.414 -17.938 1 77.44 527 VAL B C 1
ATOM 8816 O O . VAL B 1 527 ? 19.812 -9.164 -16.734 1 77.44 527 VAL B O 1
ATOM 8819 N N . TYR B 1 528 ? 20.172 -10.406 -18.594 1 79.19 528 TYR B N 1
ATOM 8820 C CA . TYR B 1 528 ? 21.156 -11.273 -17.938 1 79.19 528 TYR B CA 1
ATOM 8821 C C . TYR B 1 528 ? 22.5 -11.195 -18.656 1 79.19 528 TYR B C 1
ATOM 8823 O O . TYR B 1 528 ? 22.562 -11.18 -19.891 1 79.19 528 TYR B O 1
ATOM 8831 N N . TRP B 1 529 ? 23.516 -11.141 -17.781 1 83 529 TRP B N 1
ATOM 8832 C CA . TRP B 1 529 ? 24.875 -11.008 -18.297 1 83 529 TRP B CA 1
ATOM 8833 C C . TRP B 1 529 ? 25.672 -12.289 -18.078 1 83 529 TRP B C 1
ATOM 8835 O O . TRP B 1 529 ? 25.875 -12.719 -16.938 1 83 529 TRP B O 1
ATOM 8845 N N . PHE B 1 530 ? 26.109 -12.859 -19.172 1 87.44 530 PHE B N 1
ATOM 8846 C CA . PHE B 1 530 ? 26.891 -14.086 -19.156 1 87.44 530 PHE B CA 1
ATOM 8847 C C . PHE B 1 530 ? 28.344 -13.812 -19.562 1 87.44 530 PHE B C 1
ATOM 8849 O O . PHE B 1 530 ? 28.609 -12.852 -20.281 1 87.44 530 PHE B O 1
ATOM 8856 N N . HIS B 1 531 ? 29.25 -14.727 -19 1 90.5 531 HIS B N 1
ATOM 8857 C CA . HIS B 1 531 ? 30.672 -14.586 -19.297 1 90.5 531 HIS B CA 1
ATOM 8858 C C . HIS B 1 531 ? 31.312 -15.938 -19.594 1 90.5 531 HIS B C 1
ATOM 8860 O O . HIS B 1 531 ? 31.047 -16.922 -18.891 1 90.5 531 HIS B O 1
ATOM 8866 N N . ARG B 1 532 ? 32.094 -15.961 -20.641 1 89.69 532 ARG B N 1
ATOM 8867 C CA . ARG B 1 532 ? 32.781 -17.188 -21.078 1 89.69 532 ARG B CA 1
ATOM 8868 C C . ARG B 1 532 ? 33.656 -17.75 -19.969 1 89.69 532 ARG B C 1
ATOM 8870 O O . ARG B 1 532 ? 33.812 -18.969 -19.859 1 89.69 532 ARG B O 1
ATOM 8877 N N . LYS B 1 533 ? 34.156 -16.859 -19.094 1 80.62 533 LYS B N 1
ATOM 8878 C CA . LYS B 1 533 ? 35.125 -17.297 -18.078 1 80.62 533 LYS B CA 1
ATOM 8879 C C . LYS B 1 533 ? 34.406 -17.656 -16.781 1 80.62 533 LYS B C 1
ATOM 8881 O O . LYS B 1 533 ? 35.062 -17.969 -15.773 1 80.62 533 LYS B O 1
ATOM 8886 N N . VAL B 1 534 ? 33.125 -17.594 -16.766 1 78.12 534 VAL B N 1
ATOM 8887 C CA . VAL B 1 534 ? 32.344 -17.875 -15.57 1 78.12 534 VAL B CA 1
ATOM 8888 C C . VAL B 1 534 ? 31.578 -19.188 -15.742 1 78.12 534 VAL B C 1
ATOM 8890 O O . VAL B 1 534 ? 31.109 -19.5 -16.844 1 78.12 534 VAL B O 1
ATOM 8893 N N . SER B 1 535 ? 31.719 -20.047 -14.711 1 73.06 535 SER B N 1
ATOM 8894 C CA . SER B 1 535 ? 30.922 -21.266 -14.742 1 73.06 535 SER B CA 1
ATOM 8895 C C . SER B 1 535 ? 30.094 -21.422 -13.477 1 73.06 535 SER B C 1
ATOM 8897 O O . SER B 1 535 ? 30.578 -21.156 -12.375 1 73.06 535 SER B O 1
ATOM 8899 N N . PHE B 1 536 ? 28.906 -21.688 -13.609 1 64.31 536 PHE B N 1
ATOM 8900 C CA . PHE B 1 536 ? 27.969 -21.953 -12.523 1 64.31 536 PHE B CA 1
ATOM 8901 C C . PHE B 1 536 ? 28.5 -23.062 -11.609 1 64.31 536 PHE B C 1
ATOM 8903 O O . PHE B 1 536 ? 28.422 -22.938 -10.383 1 64.31 536 PHE B O 1
ATOM 8910 N N . ASN B 1 537 ? 28.969 -24.344 -12.07 1 58.72 537 ASN B N 1
ATOM 8911 C CA . ASN B 1 537 ? 29.422 -25.5 -11.289 1 58.72 537 ASN B CA 1
ATOM 8912 C C . ASN B 1 537 ? 30.922 -25.453 -11.023 1 58.72 537 ASN B C 1
ATOM 8914 O O . ASN B 1 537 ? 31.5 -26.438 -10.547 1 58.72 537 ASN B O 1
ATOM 8918 N N . GLY B 1 538 ? 31.641 -24.422 -10.891 1 48.97 538 GLY B N 1
ATOM 8919 C CA . GLY B 1 538 ? 33.031 -24.312 -10.523 1 48.97 538 GLY B CA 1
ATOM 8920 C C . GLY B 1 538 ? 33.969 -24.938 -11.547 1 48.97 538 GLY B C 1
ATOM 8921 O O . GLY B 1 538 ? 35.188 -24.781 -11.461 1 48.97 538 GLY B O 1
ATOM 8922 N N . LYS B 1 539 ? 33.781 -26.188 -11.961 1 39.97 539 LYS B N 1
ATOM 8923 C CA . LYS B 1 539 ? 34.875 -26.891 -12.664 1 39.97 539 LYS B CA 1
ATOM 8924 C C . LYS B 1 539 ? 35.312 -26.109 -13.891 1 39.97 539 LYS B C 1
ATOM 8926 O O . LYS B 1 539 ? 34.656 -26.141 -14.938 1 39.97 539 LYS B O 1
ATOM 8931 N N . ASN B 1 540 ? 35.781 -24.922 -13.727 1 36.41 540 ASN B N 1
ATOM 8932 C CA . ASN B 1 540 ? 36.562 -24.531 -14.891 1 36.41 540 ASN B CA 1
ATOM 8933 C C . ASN B 1 540 ? 37.719 -25.5 -15.141 1 36.41 540 ASN B C 1
ATOM 8935 O O . ASN B 1 540 ? 38.688 -25.562 -14.352 1 36.41 540 ASN B O 1
ATOM 8939 N N . ASN B 1 541 ? 37.656 -26.688 -15.5 1 31.42 541 ASN B N 1
ATOM 8940 C CA . ASN B 1 541 ? 38.844 -27.297 -16.062 1 31.42 541 ASN B CA 1
ATOM 8941 C C . ASN B 1 541 ? 39.469 -26.422 -17.141 1 31.42 541 ASN B C 1
ATOM 8943 O O . ASN B 1 541 ? 39.469 -26.781 -18.312 1 31.42 541 ASN B O 1
ATOM 8947 N N . LEU B 1 542 ? 39.406 -25.125 -17.109 1 31.23 542 LEU B N 1
ATOM 8948 C CA . LEU B 1 542 ? 40.375 -24.562 -18.031 1 31.23 542 LEU B CA 1
ATOM 8949 C C . LEU B 1 542 ? 41.781 -25.031 -17.672 1 31.23 542 LEU B C 1
ATOM 8951 O O . LEU B 1 542 ? 42.188 -25.016 -16.5 1 31.23 542 LEU B O 1
ATOM 8955 N N . THR B 1 543 ? 42.594 -25.828 -18.375 1 28.47 543 THR B N 1
ATOM 8956 C CA . THR B 1 543 ? 44.062 -25.938 -18.531 1 28.47 543 THR B CA 1
ATOM 8957 C C . THR B 1 543 ? 44.719 -24.578 -18.312 1 28.47 543 THR B C 1
ATOM 8959 O O . THR B 1 543 ? 44.062 -23.531 -18.406 1 28.47 543 THR B O 1
ATOM 8962 N N . ASN B 1 544 ? 46.281 -24.469 -18.141 1 27.55 544 ASN B N 1
ATOM 8963 C CA . ASN B 1 544 ? 47.469 -23.641 -17.844 1 27.55 544 ASN B CA 1
ATOM 8964 C C . ASN B 1 544 ? 47.438 -22.328 -18.625 1 27.55 544 ASN B C 1
ATOM 8966 O O . ASN B 1 544 ? 48.5 -21.766 -18.906 1 27.55 544 ASN B O 1
ATOM 8970 N N . SER B 1 545 ? 46.594 -21.906 -19.484 1 25.64 545 SER B N 1
ATOM 8971 C CA . SER B 1 545 ? 47.188 -20.703 -20.047 1 25.64 545 SER B CA 1
ATOM 8972 C C . SER B 1 545 ? 47.344 -19.625 -18.969 1 25.64 545 SER B C 1
ATOM 8974 O O . SER B 1 545 ? 46.594 -19.609 -17.984 1 25.64 545 SER B O 1
ATOM 8976 N N . GLY B 1 546 ? 48.5 -18.875 -18.641 1 25.98 546 GLY B N 1
ATOM 8977 C CA . GLY B 1 546 ? 49.125 -17.828 -17.859 1 25.98 546 GLY B CA 1
ATOM 8978 C C . GLY B 1 546 ? 48.188 -16.703 -17.484 1 25.98 546 GLY B C 1
ATOM 8979 O O . GLY B 1 546 ? 48.625 -15.625 -17.062 1 25.98 546 GLY B O 1
ATOM 8980 N N . ILE B 1 547 ? 47.031 -16.625 -18.125 1 25.2 547 ILE B N 1
ATOM 8981 C CA . ILE B 1 547 ? 46.5 -15.289 -17.875 1 25.2 547 ILE B CA 1
ATOM 8982 C C . ILE B 1 547 ? 46 -15.188 -16.438 1 25.2 547 ILE B C 1
ATOM 8984 O O . ILE B 1 547 ? 45.281 -16.078 -15.953 1 25.2 547 ILE B O 1
ATOM 8988 N N . THR B 1 548 ? 46.625 -14.367 -15.625 1 25.11 548 THR B N 1
ATOM 8989 C CA . THR B 1 548 ? 46.406 -13.906 -14.266 1 25.11 548 THR B CA 1
ATOM 8990 C C . THR B 1 548 ? 44.938 -13.578 -14.055 1 25.11 548 THR B C 1
ATOM 8992 O O . THR B 1 548 ? 44.312 -12.93 -14.906 1 25.11 548 THR B O 1
ATOM 8995 N N . PRO B 1 549 ? 44.281 -14.203 -13.172 1 25.95 549 PRO B N 1
ATOM 8996 C CA . PRO B 1 549 ? 42.875 -13.922 -12.781 1 25.95 549 PRO B CA 1
ATOM 8997 C C . PRO B 1 549 ? 42.625 -12.43 -12.547 1 25.95 549 PRO B C 1
ATOM 8999 O O . PRO B 1 549 ? 43.375 -11.781 -11.805 1 25.95 549 PRO B O 1
ATOM 9002 N N . LEU B 1 550 ? 42.125 -11.656 -13.523 1 25.64 550 LEU B N 1
ATOM 9003 C CA . LEU B 1 550 ? 41.812 -10.258 -13.242 1 25.64 550 LEU B CA 1
ATOM 9004 C C . LEU B 1 550 ? 40.969 -10.133 -11.961 1 25.64 550 LEU B C 1
ATOM 9006 O O . LEU B 1 550 ? 39.969 -10.812 -11.805 1 25.64 550 LEU B O 1
ATOM 9010 N N . THR B 1 551 ? 41.594 -9.797 -10.914 1 24.56 551 THR B N 1
ATOM 9011 C CA . THR B 1 551 ? 40.938 -9.305 -9.695 1 24.56 551 THR B CA 1
ATOM 9012 C C . THR B 1 551 ? 39.875 -8.289 -10.039 1 24.56 551 THR B C 1
ATOM 9014 O O . THR B 1 551 ? 40.125 -7.305 -10.734 1 24.56 551 THR B O 1
ATOM 9017 N N . PHE B 1 552 ? 38.656 -8.68 -10.109 1 25.53 552 PHE B N 1
ATOM 9018 C CA . PHE B 1 552 ? 37.5 -7.777 -10.219 1 25.53 552 PHE B CA 1
ATOM 9019 C C . PHE B 1 552 ? 37.656 -6.582 -9.289 1 25.53 552 PHE B C 1
ATOM 9021 O O . PHE B 1 552 ? 37.844 -6.742 -8.086 1 25.53 552 PHE B O 1
ATOM 9028 N N . CYS B 1 553 ? 38.25 -5.484 -9.781 1 24.84 553 CYS B N 1
ATOM 9029 C CA . CYS B 1 553 ? 38.312 -4.176 -9.133 1 24.84 553 CYS B CA 1
ATOM 9030 C C . CYS B 1 553 ? 36.969 -3.803 -8.531 1 24.84 553 CYS B C 1
ATOM 9032 O O . CYS B 1 553 ? 35.938 -4.156 -9.07 1 24.84 553 CYS B O 1
ATOM 9034 N N . ASP B 1 554 ? 36.969 -3.385 -7.32 1 25.03 554 ASP B N 1
ATOM 9035 C CA . ASP B 1 554 ? 35.969 -2.73 -6.504 1 25.03 554 ASP B CA 1
ATOM 9036 C C . ASP B 1 554 ? 35.25 -1.627 -7.285 1 25.03 554 ASP B C 1
ATOM 9038 O O . ASP B 1 554 ? 35.875 -0.655 -7.707 1 25.03 554 ASP B O 1
ATOM 9042 N N . MET B 1 555 ? 34.25 -1.923 -8.062 1 25.06 555 MET B N 1
ATOM 9043 C CA . MET B 1 555 ? 33.438 -1.039 -8.891 1 25.06 555 MET B CA 1
ATOM 9044 C C . MET B 1 555 ? 32.938 0.161 -8.094 1 25.06 555 MET B C 1
ATOM 9046 O O . MET B 1 555 ? 32.062 0.876 -8.523 1 25.06 555 MET B O 1
ATOM 9050 N N . THR B 1 556 ? 33.406 0.491 -6.895 1 26.28 556 THR B N 1
ATOM 9051 C CA . THR B 1 556 ? 32.938 1.741 -6.312 1 26.28 556 THR B CA 1
ATOM 9052 C C . THR B 1 556 ? 33.25 2.918 -7.234 1 26.28 556 THR B C 1
ATOM 9054 O O . THR B 1 556 ? 32.5 3.896 -7.266 1 26.28 556 THR B O 1
ATOM 9057 N N . SER B 1 557 ? 34.469 3.045 -7.809 1 23.78 557 SER B N 1
ATOM 9058 C CA . SER B 1 557 ? 34.906 4.324 -8.359 1 23.78 557 SER B CA 1
ATOM 9059 C C . SER B 1 557 ? 34.344 4.551 -9.75 1 23.78 557 SER B C 1
ATOM 9061 O O . SER B 1 557 ? 34.562 5.609 -10.352 1 23.78 557 SER B O 1
ATOM 9063 N N . LEU B 1 558 ? 34.188 3.539 -10.594 1 24.91 558 LEU B N 1
ATOM 9064 C CA . LEU B 1 558 ? 34 3.93 -11.984 1 24.91 558 LEU B CA 1
ATOM 9065 C C . LEU B 1 558 ? 32.562 4.359 -12.25 1 24.91 558 LEU B C 1
ATOM 9067 O O . LEU B 1 558 ? 31.766 3.578 -12.766 1 24.91 558 LEU B O 1
ATOM 9071 N N . CYS B 1 559 ? 31.797 4.812 -11.359 1 24.19 559 CYS B N 1
ATOM 9072 C CA . CYS B 1 559 ? 30.422 5.223 -11.625 1 24.19 559 CYS B CA 1
ATOM 9073 C C . CYS B 1 559 ? 30.359 6.332 -12.672 1 24.19 559 CYS B C 1
ATOM 9075 O O . CYS B 1 559 ? 29.281 6.77 -13.062 1 24.19 559 CYS B O 1
ATOM 9077 N N . PHE B 1 560 ? 31.438 7.066 -12.945 1 24.36 560 PHE B N 1
ATOM 9078 C CA . PHE B 1 560 ? 31.188 8.328 -13.633 1 24.36 560 PHE B CA 1
ATOM 9079 C C . PHE B 1 560 ? 30.906 8.094 -15.109 1 24.36 560 PHE B C 1
ATOM 9081 O O . PHE B 1 560 ? 30.188 8.867 -15.742 1 24.36 560 PHE B O 1
ATOM 9088 N N . CYS B 1 561 ? 31.703 7.246 -15.789 1 22.97 561 CYS B N 1
ATOM 9089 C CA . CYS B 1 561 ? 31.875 7.566 -17.203 1 22.97 561 CYS B CA 1
ATOM 9090 C C . CYS B 1 561 ? 30.672 7.094 -18.016 1 22.97 561 CYS B C 1
ATOM 9092 O O . CYS B 1 561 ? 30.297 7.73 -19 1 22.97 561 CYS B O 1
ATOM 9094 N N . TYR B 1 562 ? 30.219 5.902 -17.844 1 23.22 562 TYR B N 1
ATOM 9095 C CA . TYR B 1 562 ? 29.469 5.391 -18.984 1 23.22 562 TYR B CA 1
ATOM 9096 C C . TYR B 1 562 ? 28.031 5.918 -18.969 1 23.22 562 TYR B C 1
ATOM 9098 O O . TYR B 1 562 ? 27.203 5.469 -19.75 1 23.22 562 TYR B O 1
ATOM 9106 N N . ILE B 1 563 ? 27.672 6.777 -18.094 1 24.73 563 ILE B N 1
ATOM 9107 C CA . ILE B 1 563 ? 26.297 7.25 -18.156 1 24.73 563 ILE B CA 1
ATOM 9108 C C . ILE B 1 563 ? 26.094 8.031 -19.453 1 24.73 563 ILE B C 1
ATOM 9110 O O . ILE B 1 563 ? 24.953 8.273 -19.859 1 24.73 563 ILE B O 1
ATOM 9114 N N . ILE B 1 564 ? 27.141 8.398 -20.172 1 24.58 564 ILE B N 1
ATOM 9115 C CA . ILE B 1 564 ? 26.938 9.328 -21.281 1 24.58 564 ILE B CA 1
ATOM 9116 C C . ILE B 1 564 ? 26.234 8.609 -22.438 1 24.58 564 ILE B C 1
ATOM 9118 O O . ILE B 1 564 ? 25.375 9.18 -23.109 1 24.58 564 ILE B O 1
ATOM 9122 N N . VAL B 1 565 ? 26.562 7.348 -22.656 1 24.3 565 VAL B N 1
ATOM 9123 C CA . VAL B 1 565 ? 26.172 6.91 -24 1 24.3 565 VAL B CA 1
ATOM 9124 C C . VAL B 1 565 ? 24.672 6.668 -24.047 1 24.3 565 VAL B C 1
ATOM 9126 O O . VAL B 1 565 ? 24.031 6.922 -25.078 1 24.3 565 VAL B O 1
ATOM 9129 N N . TYR B 1 566 ? 24.062 6.273 -23.016 1 23.72 566 TYR B N 1
ATOM 9130 C CA . TYR B 1 566 ? 22.734 5.742 -23.297 1 23.72 566 TYR B CA 1
ATOM 9131 C C . TY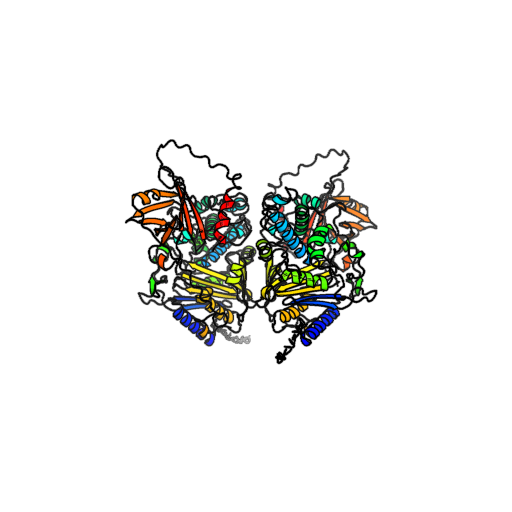R B 1 566 ? 21.734 6.871 -23.547 1 23.72 566 TYR B C 1
ATOM 9133 O O . TYR B 1 566 ? 20.578 6.621 -23.859 1 23.72 566 TYR B O 1
ATOM 9141 N N . TYR B 1 567 ? 22.016 8.109 -23.25 1 24.02 567 TYR B N 1
ATOM 9142 C CA . TYR B 1 567 ? 20.953 9.078 -23.531 1 24.02 567 TYR B CA 1
ATOM 9143 C C . TYR B 1 567 ? 20.734 9.211 -25.047 1 24.02 567 TYR B C 1
ATOM 9145 O O . TYR B 1 567 ? 19.828 9.922 -25.484 1 24.02 567 TYR B O 1
ATOM 9153 N N . ALA B 1 568 ? 21.734 8.836 -25.828 1 23.31 568 ALA B N 1
ATOM 9154 C CA . ALA B 1 568 ? 21.562 9.203 -27.234 1 23.31 568 ALA B CA 1
ATOM 9155 C C . ALA B 1 568 ? 20.438 8.391 -27.875 1 23.31 568 ALA B C 1
ATOM 9157 O O . ALA B 1 568 ? 19.719 8.875 -28.75 1 23.31 568 ALA B O 1
ATOM 9158 N N . LEU B 1 569 ? 20.359 7.145 -27.578 1 22.52 569 LEU B N 1
ATOM 9159 C CA . LEU B 1 569 ? 19.547 6.395 -28.516 1 22.52 569 LEU B CA 1
ATOM 9160 C C . LEU B 1 569 ? 18.062 6.605 -28.234 1 22.52 569 LEU B C 1
ATOM 9162 O O . LEU B 1 569 ? 17.203 6.281 -29.062 1 22.52 569 LEU B O 1
ATOM 9166 N N . LEU B 1 570 ? 17.672 6.934 -27.016 1 21.2 570 LEU B N 1
ATOM 9167 C CA . LEU B 1 570 ? 16.219 6.855 -26.938 1 21.2 570 LEU B CA 1
ATOM 9168 C C . LEU B 1 570 ? 15.57 8.094 -27.562 1 21.2 570 LEU B C 1
ATOM 9170 O O . LEU B 1 570 ? 14.344 8.227 -27.562 1 21.2 570 LEU B O 1
ATOM 9174 N N . THR B 1 571 ? 16.297 9.188 -27.828 1 20.73 571 THR B N 1
ATOM 9175 C CA . THR B 1 571 ? 15.523 10.312 -28.344 1 20.73 571 THR B CA 1
ATOM 9176 C C . THR B 1 571 ? 14.977 10.008 -29.734 1 20.73 571 THR B C 1
ATOM 9178 O O . THR B 1 571 ? 14.109 10.727 -30.234 1 20.73 571 THR B O 1
ATOM 9181 N N . LYS B 1 572 ? 15.773 9.43 -30.656 1 22.3 572 LYS B N 1
ATOM 9182 C CA . LYS B 1 572 ? 15.289 9.625 -32 1 22.3 572 LYS B CA 1
ATOM 9183 C C . LYS B 1 572 ? 14.07 8.758 -32.312 1 22.3 572 LYS B C 1
ATOM 9185 O O . LYS B 1 572 ? 13.281 9.062 -33.188 1 22.3 572 LYS B O 1
ATOM 9190 N N . PHE B 1 573 ? 13.898 7.527 -31.922 1 20.62 573 PHE B N 1
ATOM 9191 C CA . PHE B 1 573 ? 12.68 7.004 -32.5 1 20.62 573 PHE B CA 1
ATOM 9192 C C . PHE B 1 573 ? 11.469 7.359 -31.656 1 20.62 573 PHE B C 1
ATOM 9194 O O . PHE B 1 573 ? 11.531 7.324 -30.438 1 20.62 573 PHE B O 1
#

Radius of gyration: 34.52 Å; Cα contacts (8 Å, |Δi|>4): 2346; chains: 2; bounding box: 107×115×123 Å

Secondary structure (DSSP, 8-state):
--------------------------SS-HHHHHHHHHHHHHHHHHHT--EEEEEEEETTEEEEEEEEEEETTTTEE--TT-BEE-GGGHHHHHHHHHHHHHHHHHHTT----TT-BHHHHHTT-S--SSHHHHHH-BHHHHHTT-S-B---HHHHHH--S-TT--HHHHHHHGGGSPBSS-TTSS----HHHHHHHHHHHHHHHSS-HHHHHIIIIITTTT-TT-EEGGGGGG-TTBPPPEEEETTEEEEPPGGGGG--TTHHHH-EEE-HHHHHHHHHHHHTTTB-TTS-B-S-HHHHHHHTS--EE--HHHHHHT-B-TTSSS-EEEEEE-SS-EEEEETTEEEEEEEEEETTEEEEEEEETTTTEEEEEEE--PBS--HHHHTHHHHHHHHHHHTTPPPS--GGGTTTTTTTTS--------------BPPPHHHHGGG-EEEEETTTEEEEEEEETTEEEEEETTTEEEEEEEETTTTEEEEEE-THHHHHS----EEEEEEEETTEEEEEEEE-TTTT--EEEEETT--TTS----------------TTSTTSSGGGGGGTGGGT-/--------------------------SS-HHHHHHHHHHHHHHHHHHT--EEEEEEEETTEEEEEEEEEEETTTTEE--TT-BEE-GGGHHHHHHHHHHHHHHHHHHTT----TT-BHHHHHTT-S--SSHHHHHH-BHHHHHTT-S-B---HHHHHH--S-TT--HHHHHHHGGGSPBSS-TTSS----HHHHHHHHHHHHHHHSS-HHHHHIIIIITTTT-TT-EEGGGGGG-TTBPPPEEEETTEEEEPPGGGGG--TTHHHH-EEE-HHHHHHHHHHHHTTTB-TTS-B-S-HHHHHHHTS--EE--HHHHHHT-B-TTSSS-EEEEEE-SS-EEEEETTEEEEEEEEEETTEEEEEEEETTTTEEEEEEE--PBS--HHHHTHHHHHHHHHHHTTPPPS--GGGTTTTTTTTS--------------BPPPHHHHGGG-EEEEETTTEEEEEEEETTEEEEEETTTEEEEEEEETTTTEEEEEE-THHHHHS----EEEEEEEETTEEEEEEEE-TTTT--EEEEETT--TTS----------------TTSTTSGGGGTHHHHHHH-

Nearest PDB structures (foldseek):
  2qmi-assembly1_C  TM=6.715E-01  e=1.904E-24  Pyrococcus abyssi
  7spn-assembly1_B  TM=6.704E-01  e=2.792E-22  Dehalococcoidia bacterium
  1q2q-assembly1_A  TM=7.809E-01  e=3.248E-16  Enterobacter cloacae
  3tg9-assembly1_B  TM=8.080E-01  e=3.273E-15  Halalkalibacterium halodurans C-125
  3tg9-assembly1_A  TM=8.157E-01  e=6.146E-15  Halalkalibacterium halodurans C-125

Foldseek 3Di:
DPDPPPPPPPPPPPPPPPPPPPVPPDLDDPVLVVFLVLLVVLLCVQLVFAKKWKWKDFPLDIDIFMAHALDPVVRHGGTQFFKFFQAQLLLVLLLVLVQLLCQVVVVVPDDDAQQAALCVLLVQLQDAQDDCLSPRPGNFQLQFQQQQWDEPVVCLVQPFQDPPDALSNLRNLNSQTDGRDPGSPAHHDYLNSLLNSQVSSCSSVVHHSQVSSCVQPCVQLVQPFKHFLLPCVVPPSYRFAWEQFPNDTDTDDSVSSPRPSRSSRTTIMGGSVSVNSVLSCLLLQNAHPVGDHSGDNVNNVQQPDFDHFNDPVVQVVPWDDPPDPWTKTFTGGGRSWTWIATRNFTKTKDWRDGQAKIKIKMDGNVSSMIMMMITRGDFPDDCVQSPCLSVQSVVCSSVVHDRPDTSVCSNPPPVVGDPDPPDDDDDDDFDFDFDDPLLQVQEAAWWARQNQFIWGWDDDPRWIWIRGRDHWIWTWTAGPVVRWTWIATDDPCRSRVVWIWIKHFDDGDPSHTFKMWTATPPPSRDIDIIGRQDGNVPPPPPPDDPDDDPPPPPPPPPVPPDVPPPVPPPPPD/DPDPPPPPPPPPPPPPPPPPPPVPPDLDDPVLVVFLVLLVVLLCVQLVFAKKWKWKDFPLDIDIFMAHALDPVVRHGGTQFFKFFQAQLLLVLLLVLVQLLCQVVVVVPDDDAQQAALCVLLVQLADAQDDCLSPRPGNFQLQFQQQQWDEPVVCLVQPFQDPPDALSNLRNLNSQTDGRDPGSPAHHDYLNSLLNSQVSSCSSVVHHSQVSSCVQPCVQLVQPFKHWLLPCVPPPSYRFAWEQFPNDTDTDDSVSSPRPSRSSRTTIMGGSVSVNSVLSCLLLQNAHPVGDHSGDNVRNVQQPDFDHFNDPVVQVVPWDDPPDPWTKTFTGGGRSWTWIDTRNFTKTKDWRDGQAKIKIKMDGNVSSMIMMMITRGDFPDDCVQSPCLSVQSVVCSSVVHDRPDTSVCSNPPPVVGDPPPPDDDDDDDFDFDFDDPLLQVQEFAWWARQNQFIWGWDDDPRWIWIRRRDHWIWTWTAGPVVRWTWIATDDPCRSRVVWIWIKHFDDGDPSHTFKIWTATPPPPRDIDIIGRQDGNVPPPPPPDDPDDDPPPPPPPPPVPPDVPPPVPPPPPD

pLDDT: mean 83.04, std 21.48, range [20.62, 98.94]

Sequence (1146 aa):
MYQVVVLLLSVIFCHTTCVQFMNNTTIFSIHEEVEIDAFASNLMKCKRIPGLGLAVVKNGQRFSKGYGLRDITTNEPFDENTISCGASLGKAFTAVLLAMLMTEQNAKGRKFDWETKVKDVSGGDVRFPDDVRSKEMTLIDLLTHRAGMGTIDLLLLAGYPDNRANRKTFARRMKYMHEISSFRSEFQYNNLMYIQAGYIAEVLGGMPYEDLVRDRIFKRLNMTTATFMGELGDRQNAAKPYDLVNDTLVDSDQFVYKVHMISPAGGVCASADDYSKWLHFLLNDAKTPNGKRLVDGSIWEGMWKGRQYIGDVMTRSFSLYKPLPVTMSATSYAIAWFTANYRGHEMMFHHGMFHAYNAFTVIYPKAKSALILTVNGPLPMYLNTDLIPLSYLISDILLEETPWLQSSDACTYPTRWVNATAHKPKTTDYEFRNLTDAQVIRYTGRYGHLFFGDIDIFHQDGALMTMLGSFMNITLRYEPRKVRFVGFLEGTLRTTLSFSPIVTFSELQNDLYQNMTLHFVGFTNEVYWFHRKVSFNGKNNLTNSGITPLTFCDMTSLCFCYIIVYYALLTKFMYQVVVLLLSVIFCHTTCVQFMNNTTIFSIHEEVEIDAFASNLMKCKRIPGLGLAVVKNGQRFSKGYGLRDITTNEPFDENTISCGASLGKAFTAVLLAMLMTEQNAKGRKFDWETKVKDVSGGDVRFPDDVRSKEMTLIDLLTHRAGMGTIDLLLLAGYPDNRANRKTFARRMKYMHEISSFRSEFQYNNLMYIQAGYIAEVLGGMPYEDLVRDRIFKRLNMTTATFMGELGDRQNAAKPYDLVNDTLVDSDQFVYKVHMISPAGGVCASADDYSKWLHFLLNDAKTPNGKRLVDGSIWEGMWKGRQYIGDVMTRSFSLYKPLPVTMSATSYAIAWFTANYRGHEMMFHHGMFHAYNAFTVIYPKAKSALILTVNGPLPMYLNTDLIPLSYLISDILLEETPWLQSSDACTYPTRWVNATAHKPKTTDYEFRNLTDAQVIRYTGRYGHLFFGDIDIFHQDGALMTMLGSFMNITLRYEPRKVRFVGFLEGTLRTTLSFSPIVTFSELQNDLYQNMTLHFVGFTNEVYWFHRKVSFNGKNNLTNSGITPLTFCDMTSLCFCYIIVYYALLTKF